Protein 1ZJA (pdb70)

Solvent-accessible surface area: 41836 Å² total; per-residue (Å²): 117,145,74,58,53,68,35,44,57,5,5,1,0,2,0,4,2,23,0,1,35,4,52,111,30,71,0,27,0,10,0,104,0,1,19,121,50,0,99,27,0,95,42,0,30,2,49,0,0,5,0,3,1,0,4,20,19,63,25,37,9,10,0,11,0,0,27,55,9,100,90,14,0,90,66,5,23,80,48,124,9,0,61,90,0,30,48,33,2,170,157,58,55,8,88,4,0,0,0,3,0,0,0,3,0,0,28,82,14,113,31,4,100,34,0,91,44,6,84,58,33,117,72,13,85,12,1,3,13,93,95,32,56,100,77,124,64,21,11,61,8,28,5,8,10,1,24,36,0,7,62,114,4,118,47,8,35,24,26,16,1,1,2,22,3,104,77,0,0,0,0,10,1,69,25,80,157,0,32,79,59,0,0,37,8,0,74,58,1,8,105,64,47,8,26,0,1,7,0,12,3,0,0,0,1,2,6,46,92,74,11,77,88,14,71,117,57,80,64,137,64,30,12,71,15,5,4,83,10,88,43,8,35,176,12,2,72,40,2,32,101,63,0,13,82,121,70,135,14,1,3,0,0,17,3,26,21,13,38,26,113,40,1,40,67,1,1,22,69,156,76,122,4,4,37,0,1,11,17,30,52,14,2,45,36,19,26,19,130,36,33,4,56,60,65,129,106,71,13,17,52,3,1,69,22,8,49,130,19,22,73,38,3,47,92,110,6,9,7,10,18,21,6,5,18,2,15,0,5,2,8,5,27,34,15,19,27,54,120,122,117,57,22,69,18,0,4,33,0,4,0,0,0,7,1,1,5,44,1,0,1,4,4,3,0,0,13,0,0,1,2,12,29,22,58,16,150,66,27,156,22,14,53,3,36,18,6,126,2,8,72,57,42,54,26,124,81,65,147,15,79,45,66,88,0,38,89,34,1,19,94,4,4,21,0,0,0,3,1,0,0,0,16,47,98,54,77,47,0,18,0,7,136,28,174,12,45,14,100,13,6,83,34,48,73,109,4,5,2,57,96,1,87,66,36,119,169,2,0,14,22,17,10,117,70,2,7,47,20,7,150,127,11,84,2,1,5,40,2,67,22,123,11,34,55,49,85,46,40,46,3,0,1,0,9,0,34,48,133,84,79,36,21,0,0,0,0,0,28,70,35,84,90,62,75,16,104,7,30,156,63,30,65,1,34,46,44,53,20,35,4,47,34,115,76,59,31,76,83,28,23,51,51,9,127,5,76,22,12,4,0,0,1,0,65,12,143,119,144,74,57,57,64,34,45,54,5,5,1,0,1,0,4,2,25,0,1,34,6,49,109,28,69,0,26,0,10,0,102,0,1,24,116,50,0,100,26,0,97,40,0,30,2,49,0,0,3,0,2,1,0,4,17,18,63,25,39,10,10,0,11,0,0,27,58,7,102,91,12,0,177,64,4,24,77,47,123,8,0,62,86,0,28,49,34,2,163,161,62,56,9,91,2,1,0,0,4,1,0,0,2,0,0,15,81,15,111,33,0,91,42,0,67,64,40,92,98,34,121,72,16,84,12,1,3,14,91,100,32,56,112,71,129,60,23,13,55,8,31,5,8,12,1,24,36,0,7,60,70,4,41,46,4,13,31,24,8,1,1,3,23,2,104,78,0,0,0,0,9,1,68,25,82,54,0,28,76,56,0,0,36,7,0,74,59,0,7,102,65,44,6,23,0,0,4,0,13,3,0,0,0,1,2,5,45,94,74,11,76,88,15,71,120,65,79,71,148,56,31,12,70,14,5,4,84,10,87,44,7,34,174,12,2,71,42,2,32,104,68,0,13,85,117,70,133,13,1,3,0,0,15,4,26,21,14,34,26,109,39,2,40,69,2,2,21,67,156,78,118,6,4,43,0,1,9,16,28,51,14,2,42,38,15,26,19,120,38,33,4,56,64,61,123,106,70,12,17,51,3,1,68,22,8,51,133,20,25,74,37,3,43,90,108,5,7,8,10,19,19,6,4,13,1,14,0,4,3,8,4,25,37,15,19,27,54,121,123,118,55,24,66,18,0,4,34,0,4,0,0,0,7,0,1,5,48,1,0,0,5,4,3,0,0,13,0,0,1,2,10,30,23,62,15,150,66,29,153,25,13,55,2,33,12,7,129,3,6,71,59,41,54,27,124,78,66,148,14,78,44,132,88,0,35,83,36,0,21,98,5,1,22,0,0,0,4,0,0,0,1,15,47,97,57,76,44,0,17,0,7,137,25,176,16,44,14,96,14,5,85,40,48,72,119,3,6,2,62,95,1,86,65,35,116,165,1,0,13,10,16,12,104,63,1,6,64,20,7,150,127,11,86,3,0,6,36,2,66,24,128,12,29,55,50,83,46,41,46,3,0,1,0,11,0,36,48,136,77,76,37,18,0,0,0,0,0,28,70,35,98,90,74,85,16,106,7,34,113,64,31,67,1,38,45,46,54,28,36,5,48,34,116,72,61,31,75,84,30,22,50,48,6,134,6,76,20,11,3,0,0,1,0,55,15,152

Secondary structure (DSSP, 8-state):
-----HHHH--EEEE-GGGT--SSSSSS--HHHHHHTHHHHHHHT--EEEE---EE---TTTTSS-SEEEEE-TTT--HHHHHHHHHHHHHTT-EEEEEE--SB--TTSHHHHHHTT-TT-TTGGGB-EE--BTTB-SS-PBPTTSSBSEEEETTTTEEEE-SS-TTSPBB-TT-HHHHHHHHHHHHHHHTTT--EEEETTGGGSSPPTT-PPPPHHHHHTHHHHTT--TTHHHHHHHHHHHTGGGS--EEEEE--S--GGGHHHHH-GGG-S-SEEE--TTTTTTB-TTSS-B----HHHHHHHHHHHHHHHTTT--BEE-S--TTS--HHHHHS--STTTHHHHHHHHHHHHHTSSSEEEEETTGGGT-------SGGG---HHHHHHIIIIITTTSS-HHHHHHHHHHH-GGGG-SPP--SSSGGGGS-SS--SSPPPGGGGTS-HHHHHT-TTSHHHHHHHHHHHHHH-THHHHSEEEES-TT-SSEEEEEEEETTEEEEEEEE-SSS-EEEEPPTT--EEEEEEEES-SSPPPTT-SEEEE-TT-EEEEEE-/-----HHHH--EEEE-GGGT--SSSSSS--HHHHHHTHHHHHHHT--EEEE---EE---TTTTSS-SEEEEE-GGG--HHHHHHHHHHHHHTT-EEEEEE--SB--TTSHHHHHHHT-SSSTTGGGB-EE--BTTB-SS-PBPTTSSBSEEEETTTTEEEE-SS-TT-PBB-TT-HHHHHHHHHHHHHHHTTT--EEEETTGGGSSPPTT-PPPPHHHHHTHHHHTT--TTHHHHHHHHHHHTGGGS--EEEEE--S--GGGHHHHH-GGG-S-SEEE-STTTTTTB-TTSS-B----HHHHHHHHHHHHHHHTTT--BEE-S--TTS--HHHHHS--STTTHHHHHHHHHHHHTTSSSEEEEETTGGGT-------SGGG---HHHHHHIIIIITTTSS-HHHHHHHHHHH-GGGGTSPP--SSSGGGGS-SS--SSPPPGGGGTS-HHHHHT-TTSHHHHHHHHHHHHHT-THHHHSEEEES-TT-SSEEEEEEEETTEEEEEEEE-SSS-EEEEPPTT--EEEEEEEES-SSPPPTT-SEEEE-TT-EEEEEE-

Organism: NCBI:txid265293

Structure (mmCIF, N/CA/C/O backbone):
data_1ZJA
#
_entry.id   1ZJA
#
_cell.length_a   63.670
_cell.length_b   71.960
_cell.length_c   82.240
_cell.angle_alpha   67.36
_cell.angle_beta   73.13
_cell.angle_gamma   70.82
#
_symmetry.space_group_name_H-M   'P 1'
#
loop_
_entity.id
_entity.type
_entity.pdbx_description
1 polymer 'Trehalulose synthase'
2 non-polymer 'CALCIUM ION'
3 non-polymer 2-AMINO-2-HYDROXYMETHYL-PROPANE-1,3-DIOL
4 water water
#
loop_
_atom_site.group_PDB
_atom_site.id
_atom_site.type_symbol
_atom_site.label_atom_id
_atom_site.label_alt_id
_atom_site.label_comp_id
_atom_site.label_asym_id
_atom_site.label_entity_id
_atom_site.label_seq_id
_atom_site.pdbx_PDB_ins_code
_atom_site.Cartn_x
_atom_site.Cartn_y
_atom_site.Cartn_z
_atom_site.occupancy
_atom_site.B_iso_or_equiv
_atom_site.auth_seq_id
_atom_site.auth_comp_id
_atom_site.auth_asym_id
_atom_site.auth_atom_id
_atom_site.pdbx_PDB_model_num
ATOM 1 N N . LYS A 1 1 ? -13.221 -29.106 8.467 1.00 28.43 1 LYS A N 1
ATOM 2 C CA . LYS A 1 1 ? -11.923 -29.009 9.192 1.00 29.08 1 LYS A CA 1
ATOM 3 C C . LYS A 1 1 ? -11.721 -27.686 9.925 1.00 28.22 1 LYS A C 1
ATOM 4 O O . LYS A 1 1 ? -12.680 -26.947 10.210 1.00 27.68 1 LYS A O 1
ATOM 5 N N . PRO A 1 2 ? -10.476 -27.390 10.312 1.00 26.31 2 PRO A N 1
ATOM 6 C CA . PRO A 1 2 ? -10.217 -26.124 10.998 1.00 25.49 2 PRO A CA 1
ATOM 7 C C . PRO A 1 2 ? -10.607 -25.103 9.928 1.00 25.60 2 PRO A C 1
ATOM 8 O O . PRO A 1 2 ? -10.551 -25.421 8.737 1.00 25.02 2 PRO A O 1
ATOM 12 N N . GLY A 1 3 ? -11.025 -23.911 10.331 1.00 23.19 3 GLY A N 1
ATOM 13 C CA . GLY A 1 3 ? -11.389 -22.903 9.350 1.00 23.31 3 GLY A CA 1
ATOM 14 C C . GLY A 1 3 ? -10.244 -21.919 9.165 1.00 22.08 3 GLY A C 1
ATOM 15 O O . GLY A 1 3 ? -9.242 -21.984 9.864 1.00 23.95 3 GLY A O 1
ATOM 16 N N . ALA A 1 4 ? -10.370 -21.007 8.217 1.00 20.88 4 ALA A N 1
ATOM 17 C CA . ALA A 1 4 ? -9.302 -20.029 8.034 1.00 20.80 4 ALA A CA 1
ATOM 18 C C . ALA A 1 4 ? -9.602 -18.776 8.855 1.00 18.61 4 ALA A C 1
ATOM 19 O O . ALA A 1 4 ? -10.768 -18.502 9.188 1.00 18.67 4 ALA A O 1
ATOM 21 N N . PRO A 1 5 ? -8.552 -18.017 9.225 1.00 17.91 5 PRO A N 1
ATOM 22 C CA . PRO A 1 5 ? -8.714 -16.782 10.000 1.00 19.21 5 PRO A CA 1
ATOM 23 C C . PRO A 1 5 ? -9.637 -15.848 9.226 1.00 16.93 5 PRO A C 1
ATOM 24 O O . PRO A 1 5 ? -9.674 -15.898 7.985 1.00 17.37 5 PRO A O 1
ATOM 28 N N . TRP A 1 6 ? -10.365 -14.999 9.947 1.00 16.80 6 TRP A N 1
ATOM 29 C CA . TRP A 1 6 ? -11.267 -14.053 9.316 1.00 14.71 6 TRP A CA 1
ATOM 30 C C . TRP A 1 6 ? -10.491 -13.226 8.296 1.00 14.62 6 TRP A C 1
ATOM 31 O O . TRP A 1 6 ? -11.039 -12.832 7.263 1.00 17.02 6 TRP A O 1
ATOM 42 N N . TRP A 1 7 ? -9.215 -12.971 8.571 1.00 13.30 7 TRP A N 1
ATOM 43 C CA . TRP A 1 7 ? -8.455 -12.141 7.650 1.00 11.94 7 TRP A CA 1
ATOM 44 C C . TRP A 1 7 ? -8.096 -12.762 6.315 1.00 14.16 7 TRP A C 1
ATOM 45 O O . TRP A 1 7 ? -7.846 -12.023 5.365 1.00 16.47 7 TRP A O 1
ATOM 56 N N . LYS A 1 8 ? -8.071 -14.085 6.202 1.00 13.89 8 LYS A N 1
ATOM 57 C CA . LYS A 1 8 ? -7.750 -14.681 4.903 1.00 13.12 8 LYS A CA 1
ATOM 58 C C . LYS A 1 8 ? -8.955 -14.604 3.951 1.00 13.03 8 LYS A C 1
ATOM 59 O O . LYS A 1 8 ? -8.804 -14.652 2.718 1.00 15.29 8 LYS A O 1
ATOM 65 N N A SER A 1 9 ? -10.149 -14.439 4.501 0.50 13.33 9 SER A N 1
ATOM 66 N N B SER A 1 9 ? -10.146 -14.448 4.519 0.50 14.99 9 SER A N 1
ATOM 67 C CA A SER A 1 9 ? -11.322 -14.374 3.641 0.50 12.06 9 SER A CA 1
ATOM 68 C CA B SER A 1 9 ? -11.369 -14.382 3.720 0.50 15.08 9 SER A CA 1
ATOM 69 C C A SER A 1 9 ? -11.952 -12.992 3.569 0.50 13.96 9 SER A C 1
ATOM 70 C C B SER A 1 9 ? -11.984 -13.000 3.619 0.50 15.84 9 SER A C 1
ATOM 71 O O A SER A 1 9 ? -12.971 -12.813 2.904 0.50 12.23 9 SER A O 1
ATOM 72 O O B SER A 1 9 ? -13.016 -12.823 2.973 0.50 14.48 9 SER A O 1
ATOM 77 N N . ALA A 1 10 ? -11.348 -12.022 4.257 1.00 13.01 10 ALA A N 1
ATOM 78 C CA . ALA A 1 10 ? -11.856 -10.647 4.286 1.00 11.92 10 ALA A CA 1
ATOM 79 C C . ALA A 1 10 ? -11.492 -9.818 3.045 1.00 10.43 10 ALA A C 1
ATOM 80 O O . ALA A 1 10 ? -10.517 -10.128 2.381 1.00 11.23 10 ALA A O 1
ATOM 82 N N . VAL A 1 11 ? -12.329 -8.816 2.753 1.00 10.31 11 VAL A N 1
ATOM 83 C CA . VAL A 1 11 ? -12.091 -7.836 1.692 1.00 11.68 11 VAL A CA 1
ATOM 84 C C . VAL A 1 11 ? -11.834 -6.533 2.464 1.00 9.39 11 VAL A C 1
ATOM 85 O O . VAL A 1 11 ? -12.696 -6.039 3.198 1.00 9.53 11 VAL A O 1
ATOM 89 N N . PHE A 1 12 ? -10.620 -5.997 2.320 1.00 8.19 12 PHE A N 1
ATOM 90 C CA . PHE A 1 12 ? -10.221 -4.764 3.002 1.00 6.55 12 PHE A CA 1
ATOM 91 C C . PHE A 1 12 ? -10.352 -3.570 2.037 1.00 7.94 12 PHE A C 1
ATOM 92 O O . PHE A 1 12 ? -10.263 -3.723 0.824 1.00 8.94 12 PHE A O 1
ATOM 100 N N . TYR A 1 13 ? -10.574 -2.399 2.610 1.00 6.94 13 TYR A N 1
ATOM 101 C CA . TYR A 1 13 ? -10.650 -1.154 1.857 1.00 5.75 13 TYR A CA 1
ATOM 102 C C . TYR A 1 13 ? -9.645 -0.253 2.530 1.00 4.80 13 TYR A C 1
ATOM 103 O O . TYR A 1 13 ? -9.625 -0.175 3.742 1.00 7.28 13 TYR A O 1
ATOM 112 N N . GLN A 1 14 ? -8.785 0.409 1.747 1.00 4.61 14 GLN A N 1
ATOM 113 C CA . GLN A 1 14 ? -7.795 1.328 2.291 1.00 4.97 14 GLN A CA 1
ATOM 114 C C . GLN A 1 14 ? -8.298 2.777 2.188 1.00 6.71 14 GLN A C 1
ATOM 115 O O . GLN A 1 14 ? -8.602 3.270 1.101 1.00 6.89 14 GLN A O 1
ATOM 121 N N . VAL A 1 15 ? -8.373 3.441 3.330 1.00 5.26 15 VAL A N 1
ATOM 122 C CA . VAL A 1 15 ? -8.779 4.844 3.412 1.00 5.59 15 VAL A CA 1
ATOM 123 C C . VAL A 1 15 ? -7.539 5.671 3.752 1.00 5.73 15 VAL A C 1
ATOM 124 O O . VAL A 1 15 ? -6.799 5.375 4.716 1.00 5.91 15 VAL A O 1
ATOM 128 N N . TYR A 1 16 ? -7.290 6.690 2.922 1.00 6.63 16 TYR A N 1
ATOM 129 C CA . TYR A 1 16 ? -6.215 7.645 3.103 1.00 4.69 16 TYR A CA 1
ATOM 130 C C . TYR A 1 16 ? -7.079 8.787 3.673 1.00 5.89 16 TYR A C 1
ATOM 131 O O . TYR A 1 16 ? -7.651 9.590 2.901 1.00 6.79 16 TYR A O 1
ATOM 140 N N . PRO A 1 17 ? -7.160 8.911 5.009 1.00 6.76 17 PRO A N 1
ATOM 141 C CA . PRO A 1 17 ? -8.016 9.950 5.606 1.00 7.45 17 PRO A CA 1
ATOM 142 C C . PRO A 1 17 ? -7.943 11.355 5.077 1.00 8.63 17 PRO A C 1
ATOM 143 O O . PRO A 1 17 ? -8.964 12.030 4.918 1.00 8.73 17 PRO A O 1
ATOM 147 N N . ARG A 1 18 ? -6.728 11.795 4.812 1.00 6.39 18 ARG A N 1
ATOM 148 C CA . ARG A 1 18 ? -6.457 13.134 4.298 1.00 8.34 18 ARG A CA 1
ATOM 149 C C . ARG A 1 18 ? -7.270 13.470 3.037 1.00 9.21 18 ARG A C 1
ATOM 150 O O . ARG A 1 18 ? -7.607 14.640 2.813 1.00 7.65 18 ARG A O 1
ATOM 158 N N . SER A 1 19 ? -7.613 12.450 2.236 1.00 6.79 19 SER A N 1
ATOM 159 C CA . SER A 1 19 ? -8.324 12.706 0.978 1.00 7.67 19 SER A CA 1
ATOM 160 C C . SER A 1 19 ? -9.629 11.950 0.843 1.00 6.97 19 SER A C 1
ATOM 161 O O . SER A 1 19 ? -10.118 11.756 -0.267 1.00 7.62 19 SER A O 1
ATOM 164 N N . PHE A 1 20 ? -10.194 11.492 1.953 1.00 7.12 20 PHE A N 1
ATOM 165 C CA . PHE A 1 20 ? -11.440 10.744 1.844 1.00 6.64 20 PHE A CA 1
ATOM 166 C C . PHE A 1 20 ? -12.679 11.662 2.013 1.00 5.82 20 PHE A C 1
ATOM 167 O O . PHE A 1 20 ? -13.451 11.830 1.074 1.00 7.61 20 PHE A O 1
ATOM 175 N N . LYS A 1 21 ? -12.914 12.212 3.203 1.00 8.56 21 LYS A N 1
ATOM 176 C CA . LYS A 1 21 ? -14.062 13.120 3.358 1.00 9.14 21 LYS A CA 1
ATOM 177 C C . LYS A 1 21 ? -13.792 14.206 4.398 1.00 10.00 21 LYS A C 1
ATOM 178 O O . LYS A 1 21 ? -13.464 13.897 5.547 1.00 11.03 21 LYS A O 1
ATOM 184 N N . ASP A 1 22 ? -13.912 15.472 3.991 1.00 10.69 22 ASP A N 1
ATOM 185 C CA . ASP A 1 22 ? -13.711 16.623 4.877 1.00 11.22 22 ASP A CA 1
ATOM 186 C C . ASP A 1 22 ? -15.086 17.012 5.458 1.00 10.41 22 ASP A C 1
ATOM 187 O O . ASP A 1 22 ? -16.083 16.978 4.745 1.00 13.11 22 ASP A O 1
ATOM 192 N N . THR A 1 23 ? -15.139 17.354 6.743 1.00 9.42 23 THR A N 1
ATOM 193 C CA . THR A 1 23 ? -16.420 17.738 7.355 1.00 10.13 23 THR A CA 1
ATOM 194 C C . THR A 1 23 ? -16.407 19.111 7.990 1.00 11.33 23 THR A C 1
ATOM 195 O O . THR A 1 23 ? -17.408 19.529 8.572 1.00 14.22 23 THR A O 1
ATOM 199 N N . ASN A 1 24 ? -15.291 19.819 7.916 1.00 12.17 24 ASN A N 1
ATOM 200 C CA . ASN A 1 24 ? -15.252 21.130 8.513 1.00 15.87 24 ASN A CA 1
ATOM 201 C C . ASN A 1 24 ? -14.702 22.233 7.614 1.00 15.09 24 ASN A C 1
ATOM 202 O O . ASN A 1 24 ? -14.328 23.285 8.106 1.00 15.34 24 ASN A O 1
ATOM 207 N N . GLY A 1 25 ? -14.631 21.977 6.305 1.00 15.82 25 GLY A N 1
ATOM 208 C CA . GLY A 1 25 ? -14.165 22.985 5.358 1.00 14.62 25 GLY A CA 1
ATOM 209 C C . GLY A 1 25 ? -12.712 23.432 5.297 1.00 13.95 25 GLY A C 1
ATOM 210 O O . GLY A 1 25 ? -12.401 24.467 4.678 1.00 14.76 25 GLY A O 1
ATOM 211 N N . ASP A 1 26 ? -11.807 22.678 5.909 1.00 11.73 26 ASP A N 1
ATOM 212 C CA . ASP A 1 26 ? -10.430 23.096 5.874 1.00 11.01 26 ASP A CA 1
ATOM 213 C C . ASP A 1 26 ? -9.700 22.451 4.706 1.00 11.82 26 ASP A C 1
ATOM 214 O O . ASP A 1 26 ? -8.514 22.683 4.528 1.00 11.72 26 ASP A O 1
ATOM 219 N N . GLY A 1 27 ? -10.451 21.692 3.899 1.00 10.27 27 GLY A N 1
ATOM 220 C CA . GLY A 1 27 ? -9.906 21.033 2.724 1.00 8.89 27 GLY A CA 1
ATOM 221 C C . GLY A 1 27 ? -9.134 19.745 2.990 1.00 12.55 27 GLY A C 1
ATOM 222 O O . GLY A 1 27 ? -8.517 19.196 2.079 1.00 9.85 27 GLY A O 1
ATOM 223 N N . ILE A 1 28 ? -9.171 19.266 4.238 1.00 10.37 28 ILE A N 1
ATOM 224 C CA . ILE A 1 28 ? -8.471 18.028 4.591 1.00 9.84 28 ILE A CA 1
ATOM 225 C C . ILE A 1 28 ? -9.501 17.078 5.178 1.00 10.69 28 ILE A C 1
ATOM 226 O O . ILE A 1 28 ? -10.352 17.483 5.977 1.00 12.16 28 ILE A O 1
ATOM 231 N N . GLY A 1 29 ? -9.444 15.819 4.755 1.00 9.60 29 GLY A N 1
ATOM 232 C CA . GLY A 1 29 ? -10.392 14.841 5.263 1.00 6.72 29 GLY A CA 1
ATOM 233 C C . GLY A 1 29 ? -10.121 14.537 6.714 1.00 8.14 29 GLY A C 1
ATOM 234 O O . GLY A 1 29 ? -9.021 14.735 7.214 1.00 8.19 29 GLY A O 1
ATOM 235 N N . ASP A 1 30 ? -11.126 13.984 7.381 1.00 8.26 30 ASP A N 1
ATOM 236 C CA . ASP A 1 30 ? -10.998 13.787 8.814 1.00 6.22 30 ASP A CA 1
ATOM 237 C C . ASP A 1 30 ? -11.773 12.583 9.296 1.00 8.26 30 ASP A C 1
ATOM 238 O O . ASP A 1 30 ? -12.476 11.946 8.532 1.00 5.89 30 ASP A O 1
ATOM 243 N N . PHE A 1 31 ? -11.660 12.294 10.587 1.00 8.60 31 PHE A N 1
ATOM 244 C CA . PHE A 1 31 ? -12.328 11.129 11.152 1.00 6.33 31 PHE A CA 1
ATOM 245 C C . PHE A 1 31 ? -13.835 11.226 11.089 1.00 7.52 31 PHE A C 1
ATOM 246 O O . PHE A 1 31 ? -14.499 10.224 10.865 1.00 8.48 31 PHE A O 1
ATOM 254 N N . LYS A 1 32 ? -14.372 12.418 11.335 1.00 9.38 32 LYS A N 1
ATOM 255 C CA . LYS A 1 32 ? -15.827 12.559 11.251 1.00 11.44 32 LYS A CA 1
ATOM 256 C C . LYS A 1 32 ? -16.286 12.242 9.816 1.00 11.13 32 LYS A C 1
ATOM 257 O O . LYS A 1 32 ? -17.336 11.624 9.609 1.00 9.09 32 LYS A O 1
ATOM 263 N N . GLY A 1 33 ? -15.494 12.666 8.823 1.00 9.55 33 GLY A N 1
ATOM 264 C CA . GLY A 1 33 ? -15.860 12.366 7.443 1.00 8.98 33 GLY A CA 1
ATOM 265 C C . GLY A 1 33 ? -15.913 10.866 7.203 1.00 7.61 33 GLY A C 1
ATOM 266 O O . GLY A 1 33 ? -16.854 10.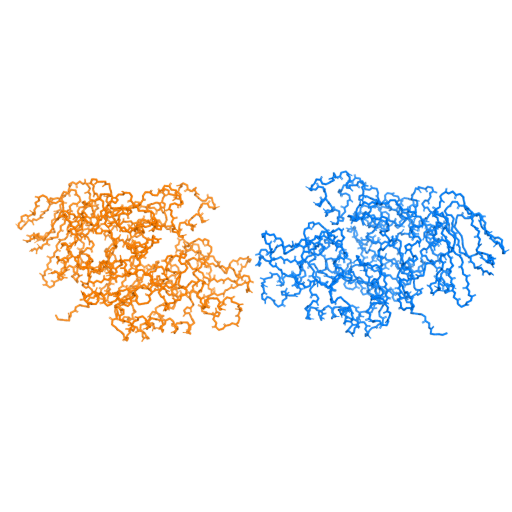350 6.599 1.00 8.49 33 GLY A O 1
ATOM 267 N N . LEU A 1 34 ? -14.897 10.151 7.697 1.00 5.86 34 LEU A N 1
ATOM 268 C CA . LEU A 1 34 ? -14.877 8.719 7.520 1.00 7.17 34 LEU A CA 1
ATOM 269 C C . LEU A 1 34 ? -16.027 8.048 8.256 1.00 7.31 34 LEU A C 1
ATOM 270 O O . LEU A 1 34 ? -16.687 7.141 7.732 1.00 8.34 34 LEU A O 1
ATOM 275 N N . THR A 1 35 ? -16.279 8.509 9.473 1.00 7.77 35 THR A N 1
ATOM 276 C CA . THR A 1 35 ? -17.340 7.885 10.240 1.00 8.05 35 THR A CA 1
ATOM 277 C C . THR A 1 35 ? -18.694 8.054 9.541 1.00 9.13 35 THR A C 1
ATOM 278 O O . THR A 1 35 ? -19.530 7.120 9.520 1.00 8.74 35 THR A O 1
ATOM 282 N N . GLU A 1 36 ? -18.904 9.230 8.949 1.00 10.67 36 GLU A N 1
ATOM 283 C CA . GLU A 1 36 ? -20.181 9.506 8.252 1.00 12.04 36 GLU A CA 1
ATOM 284 C C . GLU A 1 36 ? -20.373 8.687 6.978 1.00 10.99 36 GLU A C 1
ATOM 285 O O . GLU A 1 36 ? -21.488 8.593 6.445 1.00 12.49 36 GLU A O 1
ATOM 291 N N . LYS A 1 37 ? -19.279 8.086 6.501 1.00 9.46 37 LYS A N 1
ATOM 292 C CA . LYS A 1 37 ? -19.303 7.283 5.301 1.00 8.73 37 LYS A CA 1
ATOM 293 C C . LYS A 1 37 ? -19.171 5.778 5.555 1.00 9.23 37 LYS A C 1
ATOM 294 O O . LYS A 1 37 ? -18.942 5.018 4.612 1.00 9.48 37 LYS A O 1
ATOM 300 N N . LEU A 1 38 ? -19.352 5.326 6.801 1.00 7.55 38 LEU A N 1
ATOM 301 C CA . LEU A 1 38 ? -19.238 3.910 7.043 1.00 8.93 38 LEU A CA 1
ATOM 302 C C . LEU A 1 38 ? -20.414 3.145 6.412 1.00 9.64 38 LEU A C 1
ATOM 303 O O . LEU A 1 38 ? -20.277 1.988 6.024 1.00 10.15 38 LEU A O 1
ATOM 308 N N . ASP A 1 39 ? -21.579 3.778 6.302 1.00 9.16 39 ASP A N 1
ATOM 309 C CA . ASP A 1 39 ? -22.703 3.083 5.684 1.00 9.16 39 ASP A CA 1
ATOM 310 C C . ASP A 1 39 ? -22.376 2.844 4.215 1.00 7.50 39 ASP A C 1
ATOM 311 O O . ASP A 1 39 ? -22.744 1.824 3.668 1.00 8.85 39 ASP A O 1
ATOM 316 N N . TYR A 1 40 ? -21.689 3.795 3.573 1.00 8.73 40 TYR A N 1
ATOM 317 C CA . TYR A 1 40 ? -21.286 3.634 2.169 1.00 6.43 40 TYR A CA 1
ATOM 318 C C . TYR A 1 40 ? -20.337 2.424 2.003 1.00 5.26 40 TYR A C 1
ATOM 319 O O . TYR A 1 40 ? -20.508 1.623 1.105 1.00 8.17 40 TYR A O 1
ATOM 328 N N . LEU A 1 41 ? -19.329 2.314 2.863 1.00 6.72 41 LEU A N 1
ATOM 329 C CA . LEU A 1 41 ? -18.392 1.184 2.787 1.00 8.27 41 LEU A CA 1
ATOM 330 C C . LEU A 1 41 ? -19.067 -0.164 3.111 1.00 7.74 41 LEU A C 1
ATOM 331 O O . LEU A 1 41 ? -18.834 -1.174 2.445 1.00 7.97 41 LEU A O 1
ATOM 336 N N A LYS A 1 42 ? -19.917 -0.171 4.136 0.50 9.22 42 LYS A N 1
ATOM 337 N N B LYS A 1 42 ? -19.915 -0.175 4.136 0.50 9.33 42 LYS A N 1
ATOM 338 C CA A LYS A 1 42 ? -20.623 -1.393 4.491 0.50 10.80 42 LYS A CA 1
ATOM 339 C CA B LYS A 1 42 ? -20.607 -1.405 4.475 0.50 10.92 42 LYS A CA 1
ATOM 340 C C A LYS A 1 42 ? -21.533 -1.824 3.325 0.50 9.23 42 LYS A C 1
ATOM 341 C C B LYS A 1 42 ? -21.526 -1.827 3.313 0.50 9.34 42 LYS A C 1
ATOM 342 O O A LYS A 1 42 ? -21.601 -2.997 2.995 0.50 10.20 42 LYS A O 1
ATOM 343 O O B LYS A 1 42 ? -21.598 -2.998 2.978 0.50 10.35 42 LYS A O 1
ATOM 354 N N . GLY A 1 43 ? -22.221 -0.862 2.707 1.00 10.95 43 GLY A N 1
ATOM 355 C CA . GLY A 1 43 ? -23.104 -1.161 1.591 1.00 10.86 43 GLY A CA 1
ATOM 356 C C . GLY A 1 43 ? -22.343 -1.724 0.384 1.00 10.72 43 GLY A C 1
ATOM 357 O O . GLY A 1 43 ? -22.872 -2.503 -0.386 1.00 11.22 43 GLY A O 1
ATOM 358 N N . LEU A 1 44 ? -21.090 -1.293 0.218 1.00 9.80 44 LEU A N 1
ATOM 359 C CA . LEU A 1 44 ? -20.228 -1.796 -0.864 1.00 10.66 44 LEU A CA 1
ATOM 360 C C . LEU A 1 44 ? -19.818 -3.244 -0.550 1.00 10.74 44 LEU A C 1
ATOM 361 O O . LEU A 1 44 ? -19.482 -4.029 -1.445 1.00 11.88 44 LEU A O 1
ATOM 366 N N . GLY A 1 45 ? -19.846 -3.591 0.734 1.00 11.32 45 GLY A N 1
ATOM 367 C CA . GLY A 1 45 ? -19.482 -4.937 1.143 1.00 12.44 45 GLY A CA 1
ATOM 368 C C . GLY A 1 45 ? -18.164 -5.087 1.891 1.00 11.55 45 GLY A C 1
ATOM 369 O O . GLY A 1 45 ? -17.702 -6.207 2.101 1.00 10.38 45 GLY A O 1
ATOM 370 N N . ILE A 1 46 ? -17.578 -3.971 2.312 1.00 10.68 46 ILE A N 1
ATOM 371 C CA . ILE A 1 46 ? -16.284 -3.974 3.000 1.00 10.79 46 ILE A CA 1
ATOM 372 C C . ILE A 1 46 ? -16.327 -4.539 4.423 1.00 10.95 46 ILE A C 1
ATOM 373 O O . ILE A 1 46 ? -17.167 -4.147 5.214 1.00 12.07 46 ILE A O 1
ATOM 378 N N . ASP A 1 47 ? -15.389 -5.432 4.729 1.00 12.28 47 ASP A N 1
ATOM 379 C CA . ASP A 1 47 ? -15.305 -6.082 6.047 1.00 11.04 47 ASP A CA 1
ATOM 380 C C . ASP A 1 47 ? -14.402 -5.358 7.011 1.00 9.52 47 ASP A C 1
ATOM 381 O O . ASP A 1 47 ? -14.613 -5.367 8.216 1.00 9.02 47 ASP A O 1
ATOM 386 N N . ALA A 1 48 ? -13.362 -4.752 6.459 1.00 8.16 48 ALA A N 1
ATOM 387 C CA . ALA A 1 48 ? -12.376 -4.114 7.274 1.00 6.98 48 ALA A CA 1
ATOM 388 C C . ALA A 1 48 ? -11.735 -3.004 6.501 1.00 7.30 48 ALA A C 1
ATOM 389 O O . ALA A 1 48 ? -11.581 -3.109 5.296 1.00 8.91 48 ALA A O 1
ATOM 391 N N . ILE A 1 49 ? -11.338 -1.969 7.216 1.00 7.91 49 ILE A N 1
ATOM 392 C CA . ILE A 1 49 ? -10.671 -0.824 6.616 1.00 7.99 49 ILE A CA 1
ATOM 393 C C . ILE A 1 49 ? -9.272 -0.670 7.178 1.00 10.57 49 ILE A C 1
ATOM 394 O O . ILE A 1 49 ? -9.060 -0.897 8.372 1.00 10.52 49 ILE A O 1
ATOM 399 N N . TRP A 1 50 ? -8.304 -0.298 6.325 1.00 7.24 50 TRP A N 1
ATOM 400 C CA . TRP A 1 50 ? -6.961 0.005 6.797 1.00 6.10 50 TRP A CA 1
ATOM 401 C C . TRP A 1 50 ? -6.848 1.517 6.566 1.00 6.64 50 TRP A C 1
ATOM 402 O O . TRP A 1 50 ? -7.096 1.994 5.450 1.00 6.81 50 TRP A O 1
ATOM 413 N N . ILE A 1 51 ? -6.600 2.273 7.639 1.00 5.15 51 ILE A N 1
ATOM 414 C CA . ILE A 1 51 ? -6.406 3.723 7.471 1.00 6.18 51 ILE A CA 1
ATOM 415 C C . ILE A 1 51 ? -4.920 4.057 7.531 1.00 5.54 51 ILE A C 1
ATOM 416 O O . ILE A 1 51 ? -4.127 3.444 8.252 1.00 5.75 51 ILE A O 1
ATOM 421 N N . ASN A 1 52 ? -4.525 5.054 6.750 1.00 7.02 52 ASN A N 1
ATOM 422 C CA . ASN A 1 52 ? -3.150 5.491 6.770 1.00 7.18 52 ASN A CA 1
ATOM 423 C C . ASN A 1 52 ? -2.910 6.194 8.128 1.00 6.94 52 ASN A C 1
ATOM 424 O O . ASN A 1 52 ? -3.880 6.445 8.884 1.00 7.44 52 ASN A O 1
ATOM 429 N N . PRO A 1 53 ? -1.651 6.529 8.463 1.00 7.18 53 PRO A N 1
ATOM 430 C CA . PRO A 1 53 ? -1.357 7.151 9.762 1.00 6.73 53 PRO A CA 1
ATOM 431 C C . PRO A 1 53 ? -2.326 8.221 10.220 1.00 6.60 53 PRO A C 1
ATOM 432 O O . PRO A 1 53 ? -2.611 9.159 9.489 1.00 6.36 53 PRO A O 1
ATOM 436 N N . HIS A 1 54 ? -2.727 8.093 11.471 1.00 8.16 54 HIS A N 1
ATOM 437 C CA . HIS A 1 54 ? -3.693 9.001 12.065 1.00 7.16 54 HIS A CA 1
ATOM 438 C C . HIS A 1 54 ? -3.175 9.650 13.343 1.00 8.42 54 HIS A C 1
ATOM 439 O O . HIS A 1 54 ? -3.985 10.134 14.176 1.00 7.84 54 HIS A O 1
ATOM 446 N N . TYR A 1 55 ? -1.851 9.674 13.491 1.00 7.12 55 TYR A N 1
ATOM 447 C CA . TYR A 1 55 ? -1.202 10.200 14.693 1.00 7.71 55 TYR A CA 1
ATOM 448 C C . TYR A 1 55 ? -0.661 11.609 14.569 1.00 7.22 55 TYR A C 1
ATOM 449 O O . TYR A 1 55 ? -0.461 12.105 13.467 1.00 7.99 55 TYR A O 1
ATOM 458 N N . ALA A 1 56 ? -0.384 12.237 15.707 1.00 6.67 56 ALA A N 1
ATOM 459 C CA . ALA A 1 56 ? 0.160 13.581 15.724 1.00 6.18 56 ALA A CA 1
ATOM 460 C C . ALA A 1 56 ? 1.358 13.632 14.756 1.00 7.41 56 ALA A C 1
ATOM 461 O O . ALA A 1 56 ? 2.264 12.787 14.838 1.00 7.93 56 ALA A O 1
ATOM 463 N N . SER A 1 57 ? 1.381 14.635 13.886 1.00 7.21 57 SER A N 1
ATOM 464 C CA . SER A 1 57 ? 2.441 14.701 12.876 1.00 7.83 57 SER A CA 1
ATOM 465 C C . SER A 1 57 ? 2.612 16.062 12.209 1.00 7.93 57 SER A C 1
ATOM 466 O O . SER A 1 57 ? 1.637 16.744 12.000 1.00 8.29 57 SER A O 1
ATOM 469 N N . PRO A 1 58 ? 3.862 16.480 11.918 1.00 6.81 58 PRO A N 1
ATOM 470 C CA . PRO A 1 58 ? 4.064 17.767 11.227 1.00 9.20 58 PRO A CA 1
ATOM 471 C C . PRO A 1 58 ? 3.650 17.583 9.742 1.00 10.94 58 PRO A C 1
ATOM 472 O O . PRO A 1 58 ? 3.646 18.558 8.959 1.00 8.76 58 PRO A O 1
ATOM 476 N N . ASN A 1 59 ? 3.339 16.340 9.344 1.00 8.25 59 ASN A N 1
ATOM 477 C CA . ASN A 1 59 ? 2.934 16.021 7.968 1.00 9.78 59 ASN A CA 1
ATOM 478 C C . ASN A 1 59 ? 3.957 16.323 6.849 1.00 10.05 59 ASN A C 1
ATOM 479 O O . ASN A 1 59 ? 3.578 16.656 5.731 1.00 10.41 59 ASN A O 1
ATOM 484 N N . THR A 1 60 ? 5.245 16.211 7.141 1.00 9.20 60 THR A N 1
ATOM 485 C CA . THR A 1 60 ? 6.211 16.396 6.063 1.00 9.32 60 THR A CA 1
ATOM 486 C C . THR A 1 60 ? 6.061 15.1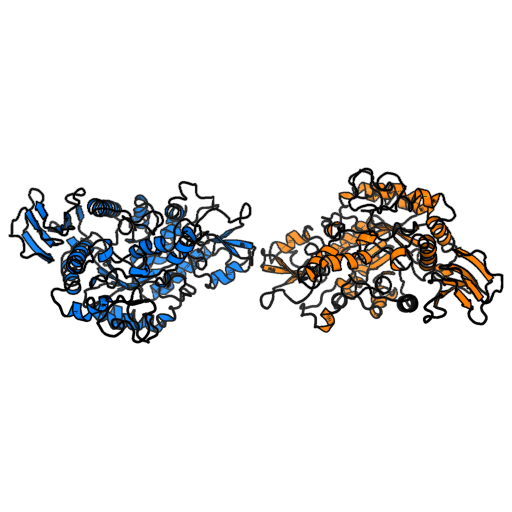98 5.146 1.00 9.33 60 THR A C 1
ATOM 487 O O . THR A 1 60 ? 6.418 15.265 3.980 1.00 10.39 60 THR A O 1
ATOM 491 N N . ASP A 1 61 ? 5.512 14.095 5.669 1.00 8.84 61 ASP A N 1
ATOM 492 C CA . ASP A 1 61 ? 5.248 12.915 4.823 1.00 7.74 61 ASP A CA 1
ATOM 493 C C . ASP A 1 61 ? 3.832 12.445 5.098 1.00 8.84 61 ASP A C 1
ATOM 494 O O . ASP A 1 61 ? 3.590 11.256 5.268 1.00 8.40 61 ASP A O 1
ATOM 499 N N . ASN A 1 62 ? 2.906 13.405 5.175 1.00 8.06 62 ASN A N 1
ATOM 500 C CA . ASN A 1 62 ? 1.495 13.143 5.356 1.00 7.55 62 ASN A CA 1
ATOM 501 C C . ASN A 1 62 ? 1.159 12.010 6.311 1.00 7.82 62 ASN A C 1
ATOM 502 O O . ASN A 1 62 ? 0.505 11.040 5.940 1.00 6.46 62 ASN A O 1
ATOM 507 N N . GLY A 1 63 ? 1.603 12.194 7.554 1.00 7.33 63 GLY A N 1
ATOM 508 C CA . GLY A 1 63 ? 1.346 11.209 8.604 1.00 6.39 63 GLY A CA 1
ATOM 509 C C . GLY A 1 63 ? 2.459 10.224 8.912 1.00 7.55 63 GLY A C 1
ATOM 510 O O . GLY A 1 63 ? 2.488 9.656 9.987 1.00 7.02 63 GLY A O 1
ATOM 511 N N . TYR A 1 64 ? 3.360 10.007 7.969 1.00 5.46 64 TYR A N 1
ATOM 512 C CA . TYR A 1 64 ? 4.453 9.065 8.165 1.00 6.44 64 TYR A CA 1
ATOM 513 C C . TYR A 1 64 ? 5.631 9.635 8.971 1.00 5.32 64 TYR A C 1
ATOM 514 O O . TYR A 1 64 ? 6.623 8.933 9.197 1.00 5.59 64 TYR A O 1
ATOM 523 N N . ASP A 1 65 ? 5.492 10.889 9.424 1.00 7.51 65 ASP A N 1
ATOM 524 C CA . ASP A 1 65 ? 6.499 11.476 10.314 1.00 6.37 65 ASP A CA 1
ATOM 525 C C . ASP A 1 65 ? 5.733 11.792 11.618 1.00 8.21 65 ASP A C 1
ATOM 526 O O . ASP A 1 65 ? 5.108 12.838 11.756 1.00 8.43 65 ASP A O 1
ATOM 531 N N . ILE A 1 66 ? 5.806 10.861 12.575 1.00 5.56 66 ILE A N 1
ATOM 532 C CA . ILE A 1 66 ? 4.999 10.948 13.802 1.00 6.55 66 ILE A CA 1
ATOM 533 C C . ILE A 1 66 ? 5.713 11.588 14.994 1.00 6.88 66 ILE A C 1
ATOM 534 O O . ILE A 1 66 ? 6.798 11.175 15.371 1.00 6.90 66 ILE A O 1
ATOM 539 N N . SER A 1 67 ? 5.095 12.615 15.562 1.00 7.34 67 SER A N 1
ATOM 540 C CA . SER A 1 67 ? 5.684 13.340 16.700 1.00 8.51 67 SER A CA 1
ATOM 541 C C . SER A 1 67 ? 5.181 12.905 18.055 1.00 8.04 67 SER A C 1
ATOM 542 O O . SER A 1 67 ? 5.762 13.292 19.057 1.00 8.08 67 SER A O 1
ATOM 545 N N . ASP A 1 68 ? 4.095 12.131 18.071 1.00 6.87 68 ASP A N 1
ATOM 546 C CA . ASP A 1 68 ? 3.539 11.587 19.303 1.00 6.91 68 ASP A CA 1
ATOM 547 C C . ASP A 1 68 ? 2.689 10.389 18.894 1.00 5.73 68 ASP A C 1
ATOM 548 O O . ASP A 1 68 ? 1.675 10.540 18.217 1.00 7.56 68 ASP A O 1
ATOM 553 N N . TYR A 1 69 ? 3.115 9.181 19.290 1.00 6.75 69 TYR A N 1
ATOM 554 C CA . TYR A 1 69 ? 2.409 7.947 18.913 1.00 7.54 69 TYR A CA 1
ATOM 555 C C . TYR A 1 69 ? 1.122 7.695 19.664 1.00 8.70 69 TYR A C 1
ATOM 556 O O . TYR A 1 69 ? 0.387 6.786 19.323 1.00 8.48 69 TYR A O 1
ATOM 565 N N . ARG A 1 70 ? 0.858 8.502 20.689 1.00 7.95 70 ARG A N 1
ATOM 566 C CA . ARG A 1 70 ? -0.337 8.330 21.517 1.00 8.79 70 ARG A CA 1
ATOM 567 C C . ARG A 1 70 ? -1.376 9.424 21.426 1.00 9.12 70 ARG A C 1
ATOM 568 O O . ARG A 1 70 ? -2.307 9.486 22.237 1.00 10.36 70 ARG A O 1
ATOM 576 N N . GLU A 1 71 ? -1.239 10.269 20.422 1.00 8.49 71 GLU A N 1
ATOM 577 C CA . GLU A 1 71 ? -2.216 11.338 20.189 1.00 9.20 71 GLU A CA 1
ATOM 578 C C . GLU A 1 71 ? -2.616 11.279 18.733 1.00 8.57 71 GLU A C 1
ATOM 579 O O . GLU A 1 71 ? -1.814 10.899 17.878 1.00 9.36 71 GLU A O 1
ATOM 585 N N A VAL A 1 72 ? -3.854 11.673 18.457 0.50 9.45 72 VAL A N 1
ATOM 586 N N B VAL A 1 72 ? -3.858 11.645 18.442 0.50 8.82 72 VAL A N 1
ATOM 587 C CA A VAL A 1 72 ? -4.417 11.689 17.112 0.50 9.67 72 VAL A CA 1
ATOM 588 C CA B VAL A 1 72 ? -4.335 11.632 17.071 0.50 9.06 72 VAL A CA 1
ATOM 589 C C A VAL A 1 72 ? -3.955 12.935 16.346 0.50 10.75 72 VAL A C 1
ATOM 590 C C B VAL A 1 72 ? -3.834 12.881 16.347 0.50 9.56 72 VAL A C 1
ATOM 591 O O A VAL A 1 72 ? -3.698 13.980 16.948 0.50 10.96 72 VAL A O 1
ATOM 592 O O B VAL A 1 72 ? -3.437 13.867 16.971 0.50 10.69 72 VAL A O 1
ATOM 599 N N . MET A 1 73 ? -3.840 12.823 15.024 1.00 7.36 73 MET A N 1
ATOM 600 C CA . MET A 1 73 ? -3.430 13.953 14.223 1.00 7.07 73 MET A CA 1
ATOM 601 C C . MET A 1 73 ? -4.497 15.048 14.358 1.00 6.47 73 MET A C 1
ATOM 602 O O . MET A 1 73 ? -5.680 14.782 14.145 1.00 7.30 73 MET A O 1
ATOM 607 N N . LYS A 1 74 ? -4.045 16.266 14.634 1.00 9.24 74 LYS A N 1
ATOM 608 C CA . LYS A 1 74 ? -4.957 17.408 14.848 1.00 9.20 74 LYS A CA 1
ATOM 609 C C . LYS A 1 74 ? -5.947 17.606 13.696 1.00 10.29 74 LYS A C 1
ATOM 610 O O . LYS A 1 74 ? -7.146 17.850 13.924 1.00 11.73 74 LYS A O 1
ATOM 612 N N . GLU A 1 75 ? -5.450 17.485 12.462 1.00 9.69 75 GLU A N 1
ATOM 613 C CA . GLU A 1 75 ? -6.292 17.650 11.279 1.00 9.95 75 GLU A CA 1
ATOM 614 C C . GLU A 1 75 ? -7.421 16.645 11.184 1.00 10.91 75 GLU A C 1
ATOM 615 O O . GLU A 1 75 ? -8.445 16.940 10.578 1.00 12.02 75 GLU A O 1
ATOM 621 N N . TYR A 1 76 ? -7.247 15.444 11.740 1.00 9.56 76 TYR A N 1
ATOM 622 C CA . TYR A 1 76 ? -8.303 14.429 11.620 1.00 8.08 76 TYR A CA 1
ATOM 623 C C . TYR A 1 76 ? -9.366 14.498 12.715 1.00 9.24 76 TYR A C 1
ATOM 624 O O . TYR A 1 76 ? -10.499 14.031 12.529 1.00 10.40 76 TYR A O 1
ATOM 633 N N . GLY A 1 77 ? -8.984 15.059 13.858 1.00 12.27 77 GLY A N 1
ATOM 634 C CA . GLY A 1 77 ? -9.937 15.187 14.949 1.00 13.06 77 GLY A CA 1
ATOM 635 C C . GLY A 1 77 ? -9.296 14.941 16.294 1.00 12.04 77 GLY A C 1
ATOM 636 O O . GLY A 1 77 ? -8.121 15.237 16.505 1.00 13.27 77 GLY A O 1
ATOM 637 N N . THR A 1 78 ? -10.068 14.386 17.224 1.00 10.69 78 THR A N 1
ATOM 638 C CA . THR A 1 78 ? -9.557 14.137 18.567 1.00 11.01 78 THR A CA 1
ATOM 639 C C . THR A 1 78 ? -9.576 12.646 18.861 1.00 9.61 78 THR A C 1
ATOM 640 O O . THR A 1 78 ? -10.038 11.858 18.051 1.00 9.08 78 THR A O 1
ATOM 644 N N . MET A 1 79 ? -9.041 12.269 20.017 1.00 11.48 79 MET A N 1
ATOM 645 C CA . MET A 1 79 ? -9.069 10.875 20.436 1.00 11.10 79 MET A CA 1
ATOM 646 C C . MET A 1 79 ? -10.546 10.466 20.533 1.00 11.38 79 MET A C 1
ATOM 647 O O . MET A 1 79 ? -10.907 9.354 20.197 1.00 9.98 79 MET A O 1
ATOM 652 N N . GLU A 1 80 ? -11.415 11.378 20.978 1.00 11.31 80 GLU A N 1
ATOM 653 C CA . GLU A 1 80 ? -12.829 11.049 21.040 1.00 11.27 80 GLU A CA 1
ATOM 654 C C . GLU A 1 80 ? -13.370 10.675 19.669 1.00 10.46 80 GLU A C 1
ATOM 655 O O . GLU A 1 80 ? -14.176 9.749 19.554 1.00 10.65 80 GLU A O 1
ATOM 661 N N . ASP A 1 81 ? -12.944 11.399 18.641 1.00 9.66 81 ASP A N 1
ATOM 662 C CA . ASP A 1 81 ? -13.407 11.106 17.286 1.00 7.82 81 ASP A CA 1
ATOM 663 C C . ASP A 1 81 ? -12.874 9.731 16.859 1.00 8.27 81 ASP A C 1
ATOM 664 O O . ASP A 1 81 ? -13.573 8.989 16.180 1.00 8.00 81 ASP A O 1
ATOM 669 N N . PHE A 1 82 ? -11.627 9.399 17.231 1.00 9.99 82 PHE A N 1
ATOM 670 C CA . PHE A 1 82 ? -11.082 8.085 16.872 1.00 10.37 82 PHE A CA 1
ATOM 671 C C . PHE A 1 82 ? -11.913 6.998 17.567 1.00 8.60 82 PHE A C 1
ATOM 672 O O . PHE A 1 82 ? -12.323 6.021 16.956 1.00 8.80 82 PHE A O 1
ATOM 680 N N . ASP A 1 83 ? -12.137 7.186 18.867 1.00 9.30 83 ASP A N 1
ATOM 681 C CA . ASP A 1 83 ? -12.930 6.249 19.634 1.00 8.61 83 ASP A CA 1
ATOM 682 C C . ASP A 1 83 ? -14.325 6.080 19.002 1.00 9.69 83 ASP A C 1
ATOM 683 O O . ASP A 1 83 ? -14.846 4.945 18.912 1.00 8.25 83 ASP A O 1
ATOM 688 N N . ARG A 1 84 ? -14.941 7.184 18.548 1.00 10.23 84 ARG A N 1
ATOM 689 C CA . ARG A 1 84 ? -16.253 7.083 17.931 1.00 11.24 84 ARG A CA 1
ATOM 690 C C . ARG A 1 84 ? -16.188 6.309 16.616 1.00 10.12 84 ARG A C 1
ATOM 691 O O . ARG A 1 84 ? -17.095 5.542 16.292 1.00 10.03 84 ARG A O 1
ATOM 699 N N . LEU A 1 85 ? -15.109 6.512 15.851 1.00 7.43 85 LEU A N 1
ATOM 700 C CA . LEU A 1 85 ? -14.921 5.794 14.585 1.00 7.97 85 LEU A CA 1
ATOM 701 C C . LEU A 1 85 ? -14.886 4.294 14.897 1.00 7.36 85 LEU A C 1
ATOM 702 O O . LEU A 1 85 ? -15.531 3.507 14.218 1.00 8.97 85 LEU A O 1
ATOM 707 N N A MET A 1 86 ? -14.155 3.920 15.950 0.50 7.03 86 MET A N 1
ATOM 708 N N B MET A 1 86 ? -14.148 3.900 15.935 0.50 8.83 86 MET A N 1
ATOM 709 C CA A MET A 1 86 ? -14.033 2.518 16.345 0.50 5.42 86 MET A CA 1
ATOM 710 C CA B MET A 1 86 ? -14.066 2.484 16.266 0.50 8.72 86 MET A CA 1
ATOM 711 C C A MET A 1 86 ? -15.383 1.932 16.707 0.50 7.04 86 MET A C 1
ATOM 712 C C B MET A 1 86 ? -15.404 1.920 16.698 0.50 9.06 86 MET A C 1
ATOM 713 O O A MET A 1 86 ? -15.759 0.855 16.227 0.50 8.20 86 MET A O 1
ATOM 714 O O B MET A 1 86 ? -15.797 0.834 16.253 0.50 9.50 86 MET A O 1
ATOM 723 N N . ALA A 1 87 ? -16.123 2.666 17.537 1.00 9.36 87 ALA A N 1
ATOM 724 C CA . ALA A 1 87 ? -17.431 2.208 17.991 1.00 10.26 87 ALA A CA 1
ATOM 725 C C . ALA A 1 87 ? -18.417 2.054 16.859 1.00 8.89 87 ALA A C 1
ATOM 726 O O . ALA A 1 87 ? -19.182 1.079 16.836 1.00 8.87 87 ALA A O 1
ATOM 728 N N . GLU A 1 88 ? -18.413 2.989 15.912 1.00 7.55 88 GLU A N 1
ATOM 729 C CA . GLU A 1 88 ? -19.328 2.876 14.773 1.00 7.29 88 GLU A CA 1
ATOM 730 C C . GLU A 1 88 ? -18.949 1.746 13.839 1.00 8.96 88 GLU A C 1
ATOM 731 O O . GLU A 1 88 ? -19.808 1.151 13.186 1.00 10.40 88 GLU A O 1
ATOM 737 N N . LEU A 1 89 ? -17.657 1.455 13.734 1.00 6.32 89 LEU A N 1
ATOM 738 C CA . LEU A 1 89 ? -17.234 0.339 12.913 1.00 6.46 89 LEU A CA 1
ATOM 739 C C . LEU A 1 89 ? -17.761 -0.948 13.568 1.00 5.76 89 LEU A C 1
ATOM 740 O O . LEU A 1 89 ? -18.301 -1.832 12.904 1.00 7.58 89 LEU A O 1
ATOM 745 N N . LYS A 1 90 ? -17.614 -1.027 14.877 1.00 9.87 90 LYS A N 1
ATOM 746 C CA . LYS A 1 90 ? -18.022 -2.223 15.599 1.00 10.64 90 LYS A CA 1
ATOM 747 C C . LYS A 1 90 ? -19.537 -2.433 15.498 1.00 10.27 90 LYS A C 1
ATOM 748 O O . LYS A 1 90 ? -19.981 -3.557 15.325 1.00 11.02 90 LYS A O 1
ATOM 754 N N . LYS A 1 91 ? -20.325 -1.356 15.545 1.00 11.62 91 LYS A N 1
ATOM 755 C CA . LYS A 1 91 ? -21.777 -1.498 15.421 1.00 10.19 91 LYS A CA 1
ATOM 756 C C . LYS A 1 91 ? -22.156 -2.130 14.083 1.00 11.38 91 LYS A C 1
ATOM 757 O O . LYS A 1 91 ? -23.220 -2.714 13.933 1.00 13.34 91 LYS A O 1
ATOM 763 N N . ARG A 1 92 ? -21.281 -1.993 13.097 1.00 11.57 92 ARG A N 1
ATOM 764 C CA . ARG A 1 92 ? -21.515 -2.499 11.758 1.00 11.47 92 ARG A CA 1
ATOM 765 C C . ARG A 1 92 ? -20.748 -3.779 11.494 1.00 10.26 92 ARG A C 1
ATOM 766 O O . ARG A 1 92 ? -20.707 -4.265 10.351 1.00 10.72 92 ARG A O 1
ATOM 774 N N . GLY A 1 93 ? -20.137 -4.315 12.561 1.00 10.26 93 GLY A N 1
ATOM 775 C CA . GLY A 1 93 ? -19.392 -5.551 12.444 1.00 10.81 93 GLY A CA 1
ATOM 776 C C . GLY A 1 93 ? -18.175 -5.407 11.560 1.00 9.87 93 GLY A C 1
ATOM 777 O O . GLY A 1 93 ? -17.741 -6.365 10.922 1.00 13.30 93 GLY A O 1
ATOM 778 N N . MET A 1 94 ? -17.608 -4.211 11.527 1.00 8.18 94 MET A N 1
ATOM 779 C CA . MET A 1 94 ? -16.416 -3.956 10.686 1.00 8.24 94 MET A CA 1
ATOM 780 C C . MET A 1 94 ? -15.176 -3.829 11.571 1.00 10.59 94 MET A C 1
ATOM 781 O O . MET A 1 94 ? -15.286 -3.442 12.732 1.00 12.33 94 MET A O 1
ATOM 786 N N . ARG A 1 95 ? -13.998 -4.144 11.038 1.00 8.37 95 ARG A N 1
ATOM 787 C CA . ARG A 1 95 ? -12.778 -4.040 11.833 1.00 9.57 95 ARG A CA 1
ATOM 788 C C . ARG A 1 95 ? -11.821 -2.977 11.279 1.00 9.58 95 ARG A C 1
ATOM 789 O O . ARG A 1 95 ? -11.837 -2.670 10.082 1.00 9.96 95 ARG A O 1
ATOM 797 N N . LEU A 1 96 ? -10.970 -2.451 12.151 1.00 5.90 96 LEU A N 1
ATOM 798 C CA . LEU A 1 96 ? -10.027 -1.411 11.775 1.00 7.01 96 LEU A CA 1
ATOM 799 C C . LEU A 1 96 ? -8.573 -1.884 11.813 1.00 8.41 96 LEU A C 1
ATOM 800 O O . LEU A 1 96 ? -8.158 -2.520 12.764 1.00 5.86 96 LEU A O 1
ATOM 805 N N . MET A 1 97 ? -7.833 -1.573 10.746 1.00 6.28 97 MET A N 1
ATOM 806 C CA . MET A 1 97 ? -6.401 -1.865 10.694 1.00 6.09 97 MET A CA 1
ATOM 807 C C . MET A 1 97 ? -5.745 -0.486 10.681 1.00 7.00 97 MET A C 1
ATOM 808 O O . MET A 1 97 ? -6.144 0.383 9.880 1.00 8.62 97 MET A O 1
ATOM 813 N N . VAL A 1 98 ? -4.793 -0.257 11.584 1.00 4.63 98 VAL A N 1
ATOM 814 C CA . VAL A 1 98 ? -4.070 1.025 11.610 1.00 6.21 98 VAL A CA 1
ATOM 815 C C . VAL A 1 98 ? -2.672 0.845 11.074 1.00 5.64 98 VAL A C 1
ATOM 816 O O . VAL A 1 98 ? -2.157 -0.267 11.017 1.00 6.55 98 VAL A O 1
ATOM 820 N N . ASP A 1 99 ? -2.061 1.962 10.684 1.00 6.30 99 ASP A N 1
ATOM 821 C CA . ASP A 1 99 ? -0.724 1.985 10.108 1.00 6.12 99 ASP A CA 1
ATOM 822 C C . ASP A 1 99 ? 0.244 2.167 11.252 1.00 5.98 99 ASP A C 1
ATOM 823 O O . ASP A 1 99 ? 0.068 3.061 12.098 1.00 8.00 99 ASP A O 1
ATOM 828 N N . VAL A 1 100 ? 1.311 1.368 11.265 1.00 3.74 100 VAL A N 1
ATOM 829 C CA . VAL A 1 100 ? 2.300 1.473 12.327 1.00 5.32 100 VAL A CA 1
ATOM 830 C C . VAL A 1 100 ? 3.628 1.866 11.680 1.00 4.19 100 VAL A C 1
ATOM 831 O O . VAL A 1 100 ? 4.228 1.099 10.897 1.00 5.45 100 VAL A O 1
ATOM 835 N N . VAL A 1 101 ? 4.108 3.044 12.062 1.00 5.00 101 VAL A N 1
ATOM 836 C CA . VAL A 1 101 ? 5.320 3.627 11.485 1.00 4.34 101 VAL A CA 1
ATOM 837 C C . VAL A 1 101 ? 6.424 3.719 12.543 1.00 4.57 101 VAL A C 1
ATOM 838 O O . VAL A 1 101 ? 6.562 4.731 13.229 1.00 6.22 101 VAL A O 1
ATOM 842 N N . ILE A 1 102 ? 7.218 2.647 12.651 1.00 4.12 102 ILE A N 1
ATOM 843 C CA . ILE A 1 102 ? 8.255 2.581 13.656 1.00 5.24 102 ILE A CA 1
ATOM 844 C C . ILE A 1 102 ? 9.643 2.288 13.122 1.00 5.47 102 ILE A C 1
ATOM 845 O O . ILE A 1 102 ? 10.531 1.843 13.846 1.00 5.84 102 ILE A O 1
ATOM 850 N N . ASN A 1 103 ? 9.813 2.507 11.831 1.00 5.29 103 ASN A N 1
ATOM 851 C CA . ASN A 1 103 ? 11.164 2.446 11.283 1.00 5.39 103 ASN A CA 1
ATOM 852 C C . ASN A 1 103 ? 11.828 3.800 11.650 1.00 5.58 103 ASN A C 1
ATOM 853 O O . ASN A 1 103 ? 13.055 3.878 11.804 1.00 5.86 103 ASN A O 1
ATOM 858 N N . HIS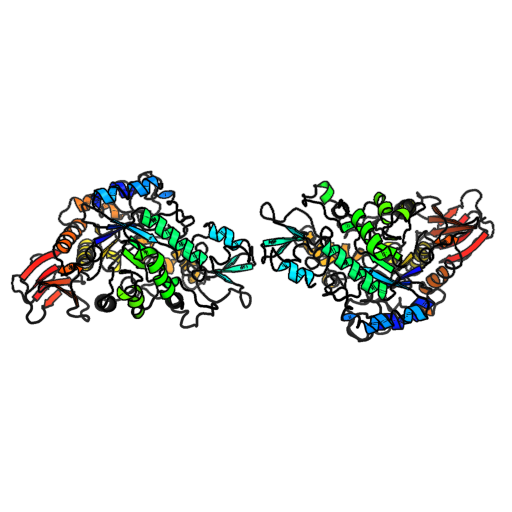 A 1 104 ? 11.013 4.854 11.792 1.00 6.88 104 HIS A N 1
ATOM 859 C CA . HIS A 1 104 ? 11.498 6.210 12.063 1.00 5.57 104 HIS A CA 1
ATOM 860 C C . HIS A 1 104 ? 10.398 7.040 12.728 1.00 7.01 104 HIS A C 1
ATOM 861 O O . HIS A 1 104 ? 9.232 6.654 12.670 1.00 6.58 104 HIS A O 1
ATOM 868 N N . SER A 1 105 ? 10.770 8.171 13.332 1.00 3.41 105 SER A N 1
ATOM 869 C CA . SER A 1 105 ? 9.751 9.063 13.925 1.00 5.81 105 SER A CA 1
ATOM 870 C C . SER A 1 105 ? 9.983 10.438 13.285 1.00 6.95 105 SER A C 1
ATOM 871 O O . SER A 1 105 ? 10.886 10.611 12.459 1.00 6.46 105 SER A O 1
ATOM 874 N N . SER A 1 106 ? 9.186 11.426 13.703 1.00 8.03 106 SER A N 1
ATOM 875 C CA . SER A 1 106 ? 9.383 12.796 13.243 1.00 7.15 106 SER A CA 1
ATOM 876 C C . SER A 1 106 ? 10.574 13.338 14.053 1.00 8.15 106 SER A C 1
ATOM 877 O O . SER A 1 106 ? 10.856 12.829 15.137 1.00 8.28 106 SER A O 1
ATOM 880 N N . ASP A 1 107 ? 11.274 14.351 13.535 1.00 6.88 107 ASP A N 1
ATOM 881 C CA . ASP A 1 107 ? 12.366 14.933 14.288 1.00 7.32 107 ASP A CA 1
ATOM 882 C C . ASP A 1 107 ? 11.791 15.864 15.376 1.00 7.75 107 ASP A C 1
ATOM 883 O O . ASP A 1 107 ? 12.547 16.458 16.150 1.00 9.02 107 ASP A O 1
ATOM 888 N N . GLN A 1 108 ? 10.466 15.949 15.420 1.00 7.96 108 GLN A N 1
ATOM 889 C CA . GLN A 1 108 ? 9.763 16.745 16.418 1.00 7.85 108 GLN A CA 1
ATOM 890 C C . GLN A 1 108 ? 9.329 15.830 17.571 1.00 9.16 108 GLN A C 1
ATOM 891 O O . GLN A 1 108 ? 8.807 16.285 18.584 1.00 10.20 108 GLN A O 1
ATOM 897 N N . HIS A 1 109 ? 9.518 14.531 17.419 1.00 7.90 109 HIS A N 1
ATOM 898 C CA . HIS A 1 109 ? 9.159 13.644 18.521 1.00 9.76 109 HIS A CA 1
ATOM 899 C C . HIS A 1 109 ? 10.037 14.018 19.718 1.00 9.25 109 HIS A C 1
ATOM 900 O O . HIS A 1 109 ? 11.184 14.385 19.531 1.00 8.24 109 HIS A O 1
ATOM 907 N N . GLU A 1 110 ? 9.502 13.955 20.936 1.00 9.30 110 GLU A N 1
ATOM 908 C CA . GLU A 1 110 ? 10.317 14.296 22.103 1.00 9.31 110 GLU A CA 1
ATOM 909 C C . GLU A 1 110 ? 11.540 13.392 22.243 1.00 9.49 110 GLU A C 1
ATOM 910 O O . GLU A 1 110 ? 12.550 13.797 22.832 1.00 10.41 110 GLU A O 1
ATOM 916 N N . TRP A 1 111 ? 11.480 12.173 21.731 1.00 7.27 111 TRP A N 1
ATOM 917 C CA . TRP A 1 111 ? 12.651 11.304 21.866 1.00 6.67 111 TRP A CA 1
ATOM 918 C C . TRP A 1 111 ? 13.833 11.890 21.096 1.00 6.03 111 TRP A C 1
ATOM 919 O O . TRP A 1 111 ? 14.997 11.792 21.545 1.00 6.97 111 TRP A O 1
ATOM 930 N N . PHE A 1 112 ? 13.538 12.449 19.922 1.00 7.67 112 PHE A N 1
ATOM 931 C CA . PHE A 1 112 ? 14.570 13.044 19.096 1.00 6.94 112 PHE A CA 1
ATOM 932 C C . PHE A 1 112 ? 15.057 14.379 19.655 1.00 9.66 112 PHE A C 1
ATOM 933 O O . PHE A 1 112 ? 16.245 14.706 19.551 1.00 8.13 112 PHE A O 1
ATOM 941 N N . LYS A 1 113 ? 14.136 15.170 20.213 1.00 9.94 113 LYS A N 1
ATOM 942 C CA . LYS A 1 113 ? 14.537 16.445 20.792 1.00 8.97 113 LYS A CA 1
ATOM 943 C C . LYS A 1 113 ? 15.518 16.162 21.925 1.00 10.23 113 LYS A C 1
ATOM 944 O O . LYS A 1 113 ? 16.485 16.884 22.105 1.00 10.02 113 LYS A O 1
ATOM 950 N N . SER A 1 114 ? 15.287 15.082 22.657 1.00 9.07 114 SER A N 1
ATOM 951 C CA . SER A 1 114 ? 16.193 14.712 23.717 1.00 9.04 114 SER A CA 1
ATOM 952 C C . SER A 1 114 ? 17.500 14.119 23.140 1.00 10.49 114 SER A C 1
ATOM 953 O O . SER A 1 114 ? 18.626 14.499 23.518 1.00 9.81 114 SER A O 1
ATOM 956 N N . SER A 1 115 ? 17.332 13.191 22.206 1.00 7.96 115 SER A N 1
ATOM 957 C CA . SER A 1 115 ? 18.486 12.523 21.607 1.00 8.20 115 SER A CA 1
ATOM 958 C C . SER A 1 115 ? 19.547 13.470 21.072 1.00 7.32 115 SER A C 1
ATOM 959 O O . SER A 1 115 ? 20.744 13.248 21.273 1.00 9.68 115 SER A O 1
ATOM 962 N N . ARG A 1 116 ? 19.108 14.500 20.369 1.00 9.05 116 ARG A N 1
ATOM 963 C CA . ARG A 1 116 ? 20.057 15.406 19.740 1.00 9.74 116 ARG A CA 1
ATOM 964 C C . ARG A 1 116 ? 20.802 16.343 20.662 1.00 12.27 116 ARG A C 1
ATOM 965 O O . ARG A 1 116 ? 21.816 16.912 20.267 1.00 12.40 116 ARG A O 1
ATOM 973 N N . ALA A 1 117 ? 20.334 16.453 21.904 1.00 13.73 117 ALA A N 1
ATOM 974 C CA . ALA A 1 117 ? 20.954 17.363 22.876 1.00 13.85 117 ALA A CA 1
ATOM 975 C C . ALA A 1 117 ? 22.426 17.131 23.259 1.00 14.91 117 ALA A C 1
ATOM 976 O O . ALA A 1 117 ? 23.160 18.085 23.451 1.00 12.05 117 ALA A O 1
ATOM 978 N N . SER A 1 118 ? 22.858 15.876 23.366 1.00 13.64 118 SER A N 1
ATOM 979 C CA . SER A 1 118 ? 24.240 15.561 23.761 1.00 13.01 118 SER A CA 1
ATOM 980 C C . SER A 1 118 ? 24.556 14.094 23.542 1.00 14.60 118 SER A C 1
ATOM 981 O O . SER A 1 118 ? 23.653 13.268 23.464 1.00 13.91 118 SER A O 1
ATOM 984 N N . LYS A 1 119 ? 25.839 13.750 23.485 1.00 12.52 119 LYS A N 1
ATOM 985 C CA . LYS A 1 119 ? 26.203 12.354 23.284 1.00 13.81 119 LYS A CA 1
ATOM 986 C C . LYS A 1 119 ? 25.849 11.447 24.458 1.00 14.06 119 LYS A C 1
ATOM 987 O O . LYS A 1 119 ? 25.686 10.251 24.279 1.00 13.99 119 LYS A O 1
ATOM 993 N N . ASP A 1 120 ? 25.719 12.022 25.652 1.00 13.41 120 ASP A N 1
ATOM 994 C CA . ASP A 1 120 ? 25.392 11.246 26.828 1.00 14.99 120 ASP A CA 1
ATOM 995 C C . ASP A 1 120 ? 23.911 11.304 27.213 1.00 15.88 120 ASP A C 1
ATOM 996 O O . ASP A 1 120 ? 23.516 10.840 28.280 1.00 16.87 120 ASP A O 1
ATOM 1001 N N . ASN A 1 121 ? 23.071 11.850 26.345 1.00 12.46 121 ASN A N 1
ATOM 1002 C CA . ASN A 1 121 ? 21.640 11.912 26.665 1.00 11.33 121 ASN A CA 1
ATOM 1003 C C . ASN A 1 121 ? 21.112 10.459 26.727 1.00 10.94 121 ASN A C 1
ATOM 1004 O O . ASN A 1 121 ? 21.553 9.606 25.968 1.00 10.56 121 ASN A O 1
ATOM 1009 N N . PRO A 1 122 ? 20.191 10.168 27.660 1.00 11.64 122 PRO A N 1
ATOM 1010 C CA . PRO A 1 122 ? 19.596 8.834 27.834 1.00 12.82 122 PRO A CA 1
ATOM 1011 C C . PRO A 1 122 ? 18.911 8.335 26.558 1.00 12.75 122 PRO A C 1
ATOM 1012 O O . PRO A 1 122 ? 18.723 7.135 26.385 1.00 13.31 122 PRO A O 1
ATOM 1016 N N . TYR A 1 123 ? 18.516 9.280 25.705 1.00 9.86 123 TYR A N 1
ATOM 1017 C CA . TYR A 1 123 ? 17.833 8.978 24.442 1.00 9.50 123 TYR A CA 1
ATOM 1018 C C . TYR A 1 123 ? 18.765 9.054 23.252 1.00 10.12 123 TYR A C 1
ATOM 1019 O O . TYR A 1 123 ? 18.334 8.851 22.120 1.00 9.05 123 TYR A O 1
ATOM 1028 N N . ARG A 1 124 ? 20.049 9.329 23.491 1.00 8.14 124 ARG A N 1
ATOM 1029 C CA . ARG A 1 124 ? 20.964 9.430 22.369 1.00 8.27 124 ARG A CA 1
ATOM 1030 C C . ARG A 1 124 ? 20.850 8.223 21.457 1.00 8.95 124 ARG A C 1
ATOM 1031 O O . ARG A 1 124 ? 20.755 8.371 20.228 1.00 7.93 124 ARG A O 1
ATOM 1039 N N . ASP A 1 125 ? 20.861 7.021 22.049 1.00 8.40 125 ASP A N 1
ATOM 1040 C CA . ASP A 1 125 ? 20.795 5.827 21.234 1.00 10.15 125 ASP A CA 1
ATOM 1041 C C . ASP A 1 125 ? 19.420 5.355 20.810 1.00 10.21 125 ASP A C 1
ATOM 1042 O O . ASP A 1 125 ? 19.267 4.211 20.418 1.00 9.52 125 ASP A O 1
ATOM 1047 N N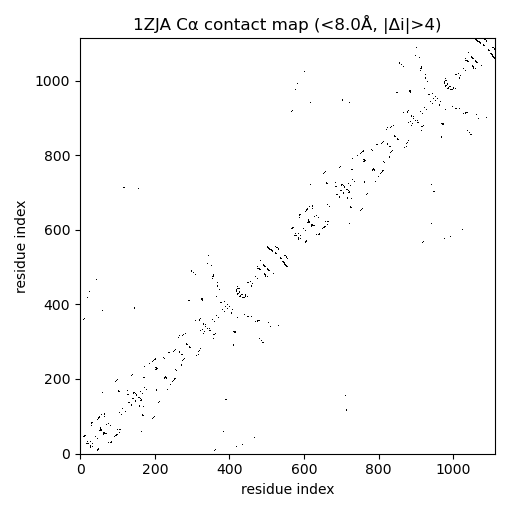 . TYR A 1 126 ? 18.417 6.244 20.895 1.00 6.09 126 TYR A N 1
ATOM 1048 C CA . TYR A 1 126 ? 17.101 5.918 20.349 1.00 6.76 126 TYR A CA 1
ATOM 1049 C C . TYR A 1 126 ? 17.168 6.130 18.828 1.00 4.97 126 TYR A C 1
ATOM 1050 O O . TYR A 1 126 ? 16.224 5.808 18.111 1.00 5.03 126 TYR A O 1
ATOM 1059 N N . TYR A 1 127 ? 18.274 6.699 18.348 1.00 7.00 127 TYR A N 1
ATOM 1060 C CA . TYR A 1 127 ? 18.504 6.991 16.924 1.00 5.86 127 TYR A CA 1
ATOM 1061 C C . TYR A 1 127 ? 19.957 6.638 16.562 1.00 6.47 127 TYR A C 1
ATOM 1062 O O . TYR A 1 127 ? 20.699 6.197 17.412 1.00 8.14 127 TYR A O 1
ATOM 1071 N N . PHE A 1 128 ? 20.357 6.818 15.298 1.00 7.01 128 PHE A N 1
ATOM 1072 C CA . PHE A 1 128 ? 21.730 6.527 14.860 1.00 6.60 128 PHE A CA 1
ATOM 1073 C C . PHE A 1 128 ? 22.509 7.819 14.638 1.00 6.77 128 PHE A C 1
ATOM 1074 O O . PHE A 1 128 ? 22.213 8.577 13.744 1.00 5.71 128 PHE A O 1
ATOM 1082 N N . TRP A 1 129 ? 23.528 8.031 15.470 1.00 6.35 129 TRP A N 1
ATOM 1083 C CA . TRP A 1 129 ? 24.376 9.214 15.395 1.00 7.34 129 TRP A CA 1
ATOM 1084 C C . TRP A 1 129 ? 25.779 8.721 15.102 1.00 7.64 129 TRP A C 1
ATOM 1085 O O . TRP A 1 129 ? 26.265 7.808 15.771 1.00 7.44 129 TRP A O 1
ATOM 1096 N N . ARG A 1 130 ? 26.432 9.312 14.112 1.00 7.58 130 ARG A N 1
ATOM 1097 C CA . ARG A 1 130 ? 27.788 8.864 13.768 1.00 9.23 130 ARG A CA 1
ATOM 1098 C C . ARG A 1 130 ? 28.663 10.011 13.286 1.00 9.33 130 ARG A C 1
ATOM 1099 O O . ARG A 1 130 ? 28.172 11.019 12.777 1.00 9.97 130 ARG A O 1
ATOM 1107 N N . ASP A 1 131 ? 29.966 9.837 13.458 1.00 13.54 131 ASP A N 1
ATOM 1108 C CA . ASP A 1 131 ? 30.949 10.819 12.992 1.00 13.70 131 ASP A CA 1
ATOM 1109 C C . ASP A 1 131 ? 31.020 10.737 11.465 1.00 13.53 131 ASP A C 1
ATOM 1110 O O . ASP A 1 131 ? 30.842 9.684 10.895 1.00 13.61 131 ASP A O 1
ATOM 1115 N N . GLY A 1 132 ? 31.301 11.850 10.798 1.00 14.72 132 GLY A N 1
ATOM 1116 C CA . GLY A 1 132 ? 31.433 11.779 9.358 1.00 13.19 132 GLY A CA 1
ATOM 1117 C C . GLY A 1 132 ? 32.812 11.210 9.095 1.00 16.59 132 GLY A C 1
ATOM 1118 O O . GLY A 1 132 ? 33.585 11.004 10.034 1.00 16.44 132 GLY A O 1
ATOM 1119 N N . LYS A 1 133 ? 33.127 10.937 7.830 1.00 19.19 133 LYS A N 1
ATOM 1120 C CA . LYS A 1 133 ? 34.440 10.397 7.469 1.00 20.83 133 LYS A CA 1
ATOM 1121 C C . LYS A 1 133 ? 34.950 11.162 6.256 1.00 24.70 133 LYS A C 1
ATOM 1122 O O . LYS A 1 133 ? 34.150 11.632 5.427 1.00 21.48 133 LYS A O 1
ATOM 1124 N N . ASP A 1 134 ? 36.275 11.292 6.175 1.00 25.69 134 ASP A N 1
ATOM 1125 C CA . ASP A 1 134 ? 36.956 11.996 5.082 1.00 27.60 134 ASP A CA 1
ATOM 1126 C C . ASP A 1 134 ? 36.287 13.310 4.703 1.00 26.79 134 ASP A C 1
ATOM 1127 O O . ASP A 1 134 ? 36.108 13.604 3.516 1.00 27.68 134 ASP A O 1
ATOM 1129 N N . GLY A 1 135 ? 35.905 14.079 5.715 1.00 23.96 135 GLY A N 1
ATOM 1130 C CA . GLY A 1 135 ? 35.281 15.370 5.486 1.00 23.56 135 GLY A CA 1
ATOM 1131 C C . GLY A 1 135 ? 33.842 15.397 5.007 1.00 24.08 135 GLY A C 1
ATOM 1132 O O . GLY A 1 135 ? 33.288 16.470 4.744 1.00 22.32 135 GLY A O 1
ATOM 1133 N N . HIS A 1 136 ? 33.219 14.233 4.888 1.00 24.10 136 HIS A N 1
ATOM 1134 C CA . HIS A 1 136 ? 31.834 14.203 4.442 1.00 24.10 136 HIS A CA 1
ATOM 1135 C C . HIS A 1 136 ? 30.997 13.296 5.344 1.00 19.60 136 HIS A C 1
ATOM 1136 O O . HIS A 1 136 ? 31.333 13.095 6.500 1.00 17.21 136 HIS A O 1
ATOM 1143 N N . GLU A 1 137 ? 29.913 12.740 4.817 1.00 17.56 137 GLU A N 1
ATOM 1144 C CA . GLU A 1 137 ? 29.021 11.900 5.627 1.00 13.62 137 GLU A CA 1
ATOM 1145 C C . GLU A 1 137 ? 29.657 10.599 6.130 1.00 10.88 137 GLU A C 1
ATOM 1146 O O . GLU A 1 137 ? 30.703 10.165 5.630 1.00 11.72 137 GLU A O 1
ATOM 1152 N N . PRO A 1 138 ? 29.037 9.958 7.141 1.00 11.31 138 PRO A N 1
ATOM 1153 C CA . PRO A 1 138 ? 29.547 8.697 7.699 1.00 9.98 138 PRO A CA 1
ATOM 1154 C C . PRO A 1 138 ? 29.836 7.644 6.600 1.00 12.08 138 PRO A C 1
ATOM 1155 O O . PRO A 1 138 ? 30.787 6.885 6.690 1.00 14.20 138 PRO A O 1
ATOM 1159 N N . ASN A 1 139 ? 28.952 7.563 5.610 1.00 11.82 139 ASN A N 1
ATOM 1160 C CA . ASN A 1 139 ? 29.147 6.666 4.465 1.00 10.05 139 ASN A CA 1
ATOM 1161 C C . ASN A 1 139 ? 28.321 7.213 3.303 1.00 9.85 139 ASN A C 1
ATOM 1162 O O . ASN A 1 139 ? 27.741 8.289 3.440 1.00 11.44 139 ASN A O 1
ATOM 1167 N N . ASN A 1 140 ? 28.256 6.480 2.189 1.00 9.60 140 ASN A N 1
ATOM 1168 C CA . ASN A 1 140 ? 27.563 6.923 0.976 1.00 10.58 140 ASN A CA 1
ATOM 1169 C C . ASN A 1 140 ? 26.080 6.619 0.857 1.00 8.60 140 ASN A C 1
ATOM 1170 O O . ASN A 1 140 ? 25.521 6.614 -0.247 1.00 8.65 140 ASN A O 1
ATOM 1175 N N . TYR A 1 141 ? 25.418 6.358 1.977 1.00 9.41 141 TYR A N 1
ATOM 1176 C CA . TYR A 1 141 ? 24.010 6.033 1.896 1.00 8.60 141 TYR A CA 1
ATOM 1177 C C . TYR A 1 141 ? 23.147 7.142 1.331 1.00 6.37 141 TYR A C 1
ATOM 1178 O O . TYR A 1 141 ? 23.242 8.265 1.786 1.00 9.92 141 TYR A O 1
ATOM 1187 N N . PRO A 1 142 ? 22.289 6.845 0.338 1.00 8.35 142 PRO A N 1
ATOM 1188 C CA . PRO A 1 142 ? 21.398 7.880 -0.208 1.00 6.54 142 PRO A CA 1
ATOM 1189 C C . PRO A 1 142 ? 20.022 7.764 0.492 1.00 8.64 142 PRO A C 1
ATOM 1190 O O . PRO A 1 142 ? 19.675 6.703 1.026 1.00 8.29 142 PRO A O 1
ATOM 1194 N N . SER A 1 143 ? 19.270 8.861 0.489 1.00 7.37 143 SER A N 1
ATOM 1195 C CA . SER A 1 143 ? 17.909 8.894 1.047 1.00 5.74 143 SER A CA 1
ATOM 1196 C C . SER A 1 143 ? 16.888 8.742 -0.077 1.00 6.28 143 SER A C 1
ATOM 1197 O O . SER A 1 143 ? 17.101 9.215 -1.192 1.00 6.97 143 SER A O 1
ATOM 1200 N N . PHE A 1 144 ? 15.788 8.054 0.227 1.00 8.06 144 PHE A N 1
ATOM 1201 C CA . PHE A 1 144 ? 14.702 7.847 -0.731 1.00 7.38 144 PHE A CA 1
ATOM 1202 C C . PHE A 1 144 ? 14.060 9.163 -1.108 1.00 7.29 144 PHE A C 1
ATOM 1203 O O . PHE A 1 144 ? 13.457 9.266 -2.191 1.00 8.53 144 PHE A O 1
ATOM 1211 N N . PHE A 1 145 ? 14.193 10.156 -0.231 1.00 6.84 145 PHE A N 1
ATOM 1212 C CA . PHE A 1 145 ? 13.569 11.459 -0.457 1.00 8.13 145 PHE A CA 1
ATOM 1213 C C . PHE A 1 145 ? 14.529 12.588 -0.820 1.00 8.78 145 PHE A C 1
ATOM 1214 O O . PHE A 1 145 ? 14.209 13.754 -0.649 1.00 8.21 145 PHE A O 1
ATOM 1222 N N . GLY A 1 146 ? 15.710 12.231 -1.329 1.00 7.22 146 GLY A N 1
ATOM 1223 C CA . GLY A 1 146 ? 16.634 13.264 -1.767 1.00 6.65 146 GLY A CA 1
ATOM 1224 C C . GLY A 1 146 ? 17.932 13.400 -1.007 1.00 6.54 146 GLY A C 1
ATOM 1225 O O . GLY A 1 146 ? 17.933 13.467 0.225 1.00 8.52 146 GLY A O 1
ATOM 1226 N N . GLY A 1 147 ? 19.044 13.404 -1.739 1.00 6.03 147 GLY A N 1
ATOM 1227 C CA . GLY A 1 147 ? 20.320 13.603 -1.101 1.00 7.49 147 GLY A CA 1
ATOM 1228 C C . GLY A 1 147 ? 20.759 12.461 -0.229 1.00 6.80 147 GLY A C 1
ATOM 1229 O O . GLY A 1 147 ? 20.282 11.344 -0.404 1.00 7.57 147 GLY A O 1
ATOM 1230 N N . SER A 1 148 ? 21.671 12.776 0.699 1.00 7.81 148 SER A N 1
ATOM 1231 C CA . SER A 1 148 ? 22.253 11.802 1.617 1.00 7.15 148 SER A CA 1
ATOM 1232 C C . SER A 1 148 ? 21.301 11.366 2.705 1.00 9.37 148 SER A C 1
ATOM 1233 O O . SER A 1 148 ? 20.427 12.137 3.109 1.00 8.74 148 SER A O 1
ATOM 1236 N N . ALA A 1 149 ? 21.478 10.127 3.173 1.00 8.29 149 ALA A N 1
ATOM 1237 C CA . ALA A 1 149 ? 20.655 9.624 4.268 1.00 6.50 149 ALA A CA 1
ATOM 1238 C C . ALA A 1 149 ? 21.261 10.067 5.615 1.00 8.19 149 ALA A C 1
ATOM 1239 O O . ALA A 1 149 ? 20.844 9.620 6.684 1.00 5.66 149 ALA A O 1
ATOM 1241 N N . TRP A 1 150 ? 22.251 10.950 5.559 1.00 7.35 150 TRP A N 1
ATOM 1242 C CA . TRP A 1 150 ? 22.895 11.430 6.792 1.00 8.41 150 TRP A CA 1
ATOM 1243 C C . TRP A 1 150 ? 22.799 12.931 6.909 1.00 8.98 150 TRP A C 1
ATOM 1244 O O . TRP A 1 150 ? 23.137 13.662 5.969 1.00 11.33 150 TRP A O 1
ATOM 1255 N N . GLU A 1 151 ? 22.349 13.396 8.064 1.00 9.22 151 GLU A N 1
ATOM 1256 C CA . GLU A 1 151 ? 22.180 14.820 8.284 1.00 9.28 151 GLU A CA 1
ATOM 1257 C C . GLU A 1 151 ? 22.984 15.300 9.492 1.00 8.24 151 GLU A C 1
ATOM 1258 O O . GLU A 1 151 ? 22.815 14.811 10.609 1.00 9.69 151 GLU A O 1
ATOM 1264 N N . LYS A 1 152 ? 23.870 16.259 9.269 1.00 8.05 152 LYS A N 1
ATOM 1265 C CA . LYS A 1 152 ? 24.680 16.769 10.364 1.00 6.81 152 LYS A CA 1
ATOM 1266 C C . LYS A 1 152 ? 23.873 17.688 11.278 1.00 11.20 152 LYS A C 1
ATOM 1267 O O . LYS A 1 152 ? 23.051 18.501 10.818 1.00 12.96 152 LYS A O 1
ATOM 1273 N N . ASP A 1 153 ? 24.086 17.515 12.579 1.00 10.70 153 ASP A N 1
ATOM 1274 C CA . ASP A 1 153 ? 23.442 18.320 13.612 1.00 12.43 153 ASP A CA 1
ATOM 1275 C C . ASP A 1 153 ? 24.569 19.069 14.322 1.00 11.74 153 ASP A C 1
ATOM 1276 O O . ASP A 1 153 ? 25.388 18.480 15.031 1.00 11.15 153 ASP A O 1
ATOM 1281 N N . PRO A 1 154 ? 24.620 20.393 14.152 1.00 14.99 154 PRO A N 1
ATOM 1282 C CA . PRO A 1 154 ? 25.695 21.143 14.799 1.00 15.76 154 PRO A CA 1
ATOM 1283 C C . PRO A 1 154 ? 25.693 21.086 16.319 1.00 13.85 154 PRO A C 1
ATOM 1284 O O . PRO A 1 154 ? 26.725 21.370 16.959 1.00 14.66 154 PRO A O 1
ATOM 1288 N N . VAL A 1 155 ? 24.549 20.746 16.911 1.00 13.80 155 VAL A N 1
ATOM 1289 C CA . VAL A 1 155 ? 24.495 20.647 18.381 1.00 14.74 155 VAL A CA 1
ATOM 1290 C C . VAL A 1 155 ? 25.544 19.661 18.916 1.00 16.40 155 VAL A C 1
ATOM 1291 O O . VAL A 1 155 ? 26.093 19.855 20.014 1.00 14.79 155 VAL A O 1
ATOM 1295 N N . THR A 1 156 ? 25.833 18.596 18.167 1.00 11.44 156 THR A N 1
ATOM 1296 C CA . THR A 1 156 ? 26.859 17.666 18.631 1.00 10.55 156 THR A CA 1
ATOM 1297 C C . THR A 1 156 ? 27.950 17.443 17.604 1.00 9.01 156 THR A C 1
ATOM 1298 O O . THR A 1 156 ? 28.968 16.839 17.916 1.00 10.63 156 THR A O 1
ATOM 1302 N N . GLY A 1 157 ? 27.737 17.901 16.369 1.00 10.56 157 GLY A N 1
ATOM 1303 C CA . GLY A 1 157 ? 28.746 17.698 15.346 1.00 11.67 157 GLY A CA 1
ATOM 1304 C C . GLY A 1 157 ? 28.685 16.351 14.649 1.00 13.75 157 GLY A C 1
ATOM 1305 O O . GLY A 1 157 ? 29.478 16.081 13.750 1.00 15.86 157 GLY A O 1
ATOM 1306 N N . GLN A 1 158 ? 27.772 15.482 15.073 1.00 9.95 158 GLN A N 1
ATOM 1307 C CA . GLN A 1 158 ? 27.617 14.180 14.417 1.00 9.24 158 GLN A CA 1
ATOM 1308 C C . GLN A 1 158 ? 26.411 14.208 13.471 1.00 8.45 158 GLN A C 1
ATOM 1309 O O . GLN A 1 158 ? 25.630 15.160 13.462 1.00 9.82 158 GLN A O 1
ATOM 1315 N N . TYR A 1 159 ? 26.306 13.158 12.659 1.00 7.71 159 TYR A N 1
ATOM 1316 C CA . TYR A 1 159 ? 25.219 13.006 11.703 1.00 7.86 159 TYR A CA 1
ATOM 1317 C C . TYR A 1 159 ? 24.227 11.944 12.178 1.00 6.59 159 TYR A C 1
ATOM 1318 O O . TYR A 1 159 ? 24.631 10.956 12.766 1.00 7.56 159 TYR A O 1
ATOM 1327 N N . TYR A 1 160 ? 22.931 12.165 11.924 1.00 7.19 160 TYR A N 1
ATOM 1328 C CA . TYR A 1 160 ? 21.907 11.172 12.241 1.00 5.55 160 TYR A CA 1
ATOM 1329 C C . TYR A 1 160 ? 21.390 10.567 10.927 1.00 7.34 160 TYR A C 1
ATOM 1330 O O . TYR A 1 160 ? 21.390 11.196 9.871 1.00 5.65 160 TYR A O 1
ATOM 1339 N N . LEU A 1 161 ? 20.973 9.317 10.997 1.00 6.31 161 LEU A N 1
ATOM 1340 C CA . LEU A 1 161 ? 20.510 8.619 9.826 1.00 5.88 161 LEU A CA 1
ATOM 1341 C C . LEU A 1 161 ? 19.030 8.808 9.524 1.00 6.82 161 LEU A C 1
ATOM 1342 O O . LEU A 1 161 ? 18.214 8.789 10.442 1.00 8.47 161 LEU A O 1
ATOM 1347 N N . HIS A 1 162 ? 18.692 8.966 8.247 1.00 4.81 162 HIS A N 1
ATOM 1348 C CA . HIS A 1 162 ? 17.286 9.028 7.851 1.00 5.31 162 HIS A CA 1
ATOM 1349 C C . HIS A 1 162 ? 17.160 8.414 6.468 1.00 6.78 162 HIS A C 1
ATOM 1350 O O . HIS A 1 162 ? 17.605 8.995 5.488 1.00 8.84 162 HIS A O 1
ATOM 1357 N N . TYR A 1 163 ? 16.586 7.226 6.378 1.00 6.04 163 TYR A N 1
ATOM 1358 C CA . TYR A 1 163 ? 16.436 6.613 5.058 1.00 5.29 163 TYR A CA 1
ATOM 1359 C C . TYR A 1 163 ? 15.430 7.438 4.272 1.00 4.68 163 TYR A C 1
ATOM 1360 O O . TYR A 1 163 ? 15.535 7.554 3.032 1.00 7.35 163 TYR A O 1
ATOM 1369 N N . PHE A 1 164 ? 14.438 7.983 4.983 1.00 5.76 164 PHE A N 1
ATOM 1370 C CA . PHE A 1 164 ? 13.442 8.784 4.335 1.00 6.02 164 PHE A CA 1
ATOM 1371 C C . PHE A 1 164 ? 13.730 10.253 4.480 1.00 7.67 164 PHE A C 1
ATOM 1372 O O . PHE A 1 164 ? 14.894 10.618 4.290 1.00 7.45 164 PHE A O 1
ATOM 1380 N N . GLY A 1 165 ? 12.742 11.105 4.768 1.00 7.55 165 GLY A N 1
ATOM 1381 C CA . GLY A 1 165 ? 13.041 12.523 4.819 1.00 8.61 165 GLY A CA 1
ATOM 1382 C C . GLY A 1 165 ? 13.983 12.950 5.909 1.00 8.44 165 GLY A C 1
ATOM 1383 O O . GLY A 1 165 ? 14.204 12.227 6.850 1.00 5.94 165 GLY A O 1
ATOM 1384 N N . ARG A 1 166 ? 14.545 14.141 5.766 1.00 9.10 166 ARG A N 1
ATOM 1385 C CA . ARG A 1 166 ? 15.447 14.665 6.772 1.00 9.79 166 ARG A CA 1
ATOM 1386 C C . ARG A 1 166 ? 14.710 14.804 8.118 1.00 9.59 166 ARG A C 1
ATOM 1387 O O . ARG A 1 166 ? 15.331 14.704 9.171 1.00 8.80 166 ARG A O 1
ATOM 1395 N N . GLN A 1 167 ? 13.380 14.974 8.071 1.00 8.31 167 GLN A N 1
ATOM 1396 C CA . GLN A 1 167 ? 12.574 15.119 9.291 1.00 6.34 167 GLN A CA 1
ATOM 1397 C C . GLN A 1 167 ? 11.934 13.794 9.748 1.00 7.45 167 GLN A C 1
ATOM 1398 O O . GLN A 1 167 ? 10.946 13.761 10.487 1.00 8.12 167 GLN A O 1
ATOM 1404 N N . GLN A 1 168 ? 12.529 12.693 9.296 1.00 6.53 168 GLN A N 1
ATOM 1405 C CA . GLN A 1 168 ? 12.105 11.348 9.666 1.00 5.37 168 GLN A CA 1
ATOM 1406 C C . GLN A 1 168 ? 13.325 10.538 10.102 1.00 4.19 168 GLN A C 1
ATOM 1407 O O . GLN A 1 168 ? 13.695 9.559 9.450 1.00 5.39 168 GLN A O 1
ATOM 1413 N N . PRO A 1 169 ? 13.969 10.935 11.215 1.00 5.79 169 PRO A N 1
ATOM 1414 C CA . PRO A 1 169 ? 15.152 10.146 11.645 1.00 5.20 169 PRO A CA 1
ATOM 1415 C C . PRO A 1 169 ? 14.814 8.696 11.981 1.00 6.57 169 PRO A C 1
ATOM 1416 O O . PRO A 1 169 ? 13.813 8.412 12.653 1.00 8.42 169 PRO A O 1
ATOM 1420 N N . ASP A 1 170 ? 15.679 7.777 11.565 1.00 4.69 170 ASP A N 1
ATOM 1421 C CA . ASP A 1 170 ? 15.440 6.353 11.861 1.00 5.75 170 ASP A CA 1
ATOM 1422 C C . ASP A 1 170 ? 15.592 5.968 13.321 1.00 4.36 170 ASP A C 1
ATOM 1423 O O . ASP A 1 170 ? 16.566 6.363 13.992 1.00 5.42 170 ASP A O 1
ATOM 1428 N N . LEU A 1 171 ? 14.640 5.179 13.814 1.00 4.71 171 LEU A N 1
ATOM 1429 C CA . LEU A 1 171 ? 14.671 4.700 15.189 1.00 5.40 171 LEU A CA 1
ATOM 1430 C C . LEU A 1 171 ? 15.697 3.582 15.273 1.00 5.86 171 LEU A C 1
ATOM 1431 O O . LEU A 1 171 ? 15.875 2.843 14.297 1.00 6.16 171 LEU A O 1
ATOM 1436 N N . ASN A 1 172 ? 16.355 3.480 16.428 1.00 3.60 172 ASN A N 1
ATOM 1437 C CA . ASN A 1 172 ? 17.426 2.502 16.631 1.00 5.87 172 ASN A CA 1
ATOM 1438 C C . ASN A 1 172 ? 16.969 1.232 17.348 1.00 5.04 172 ASN A C 1
ATOM 1439 O O . ASN A 1 172 ? 16.991 1.148 18.595 1.00 7.88 172 ASN A O 1
ATOM 1444 N N . TRP A 1 173 ? 16.573 0.247 16.547 1.00 5.73 173 TRP A N 1
ATOM 1445 C CA . TRP A 1 173 ? 16.144 -1.029 17.077 1.00 6.01 173 TRP A CA 1
ATOM 1446 C C . TRP A 1 173 ? 17.234 -1.859 17.801 1.00 7.06 173 TRP A C 1
ATOM 1447 O O . TRP A 1 173 ? 16.894 -2.862 18.427 1.00 7.25 173 TRP A O 1
ATOM 1458 N N . ASP A 1 174 ? 18.515 -1.474 17.726 1.00 8.10 174 ASP A N 1
ATOM 1459 C CA . ASP A 1 174 ? 19.544 -2.238 18.445 1.00 9.50 174 ASP A CA 1
ATOM 1460 C C . ASP A 1 174 ? 19.546 -1.868 19.944 1.00 10.33 174 ASP A C 1
ATOM 1461 O O . ASP A 1 174 ? 20.299 -2.457 20.752 1.00 11.71 174 ASP A O 1
ATOM 1466 N N . THR A 1 175 ? 18.730 -0.879 20.293 1.00 8.90 175 THR A N 1
ATOM 1467 C CA . THR A 1 175 ? 18.606 -0.371 21.664 1.00 9.09 175 THR A CA 1
ATOM 1468 C C . THR A 1 175 ? 17.385 -0.949 22.328 1.00 7.87 175 THR A C 1
ATOM 1469 O O . THR A 1 175 ? 16.248 -0.630 21.977 1.00 7.72 175 THR A O 1
ATOM 1473 N N . PRO A 1 176 ? 17.602 -1.827 23.304 1.00 9.10 176 PRO A N 1
ATOM 1474 C CA . PRO A 1 176 ? 16.540 -2.490 24.049 1.00 8.85 176 PRO A CA 1
ATOM 1475 C C . PRO A 1 176 ? 15.434 -1.584 24.619 1.00 9.95 176 PRO A C 1
ATOM 1476 O O . PRO A 1 176 ? 14.253 -1.865 24.455 1.00 9.68 176 PRO A O 1
ATOM 1480 N N . LYS A 1 177 ? 15.833 -0.505 25.282 1.00 11.53 177 LYS A N 1
ATOM 1481 C CA . LYS A 1 177 ? 14.855 0.377 25.883 1.00 12.57 177 LYS A CA 1
ATOM 1482 C C . LYS A 1 177 ? 13.946 1.002 24.846 1.00 11.35 177 LYS A C 1
ATOM 1483 O O . LYS A 1 177 ? 12.784 1.228 25.137 1.00 11.44 177 LYS A O 1
ATOM 1489 N N . LEU A 1 178 ? 14.474 1.279 23.651 1.00 10.60 178 LEU A N 1
ATOM 1490 C CA . LEU A 1 178 ? 13.618 1.839 22.584 1.00 10.64 178 LEU A CA 1
ATOM 1491 C C . LEU A 1 178 ? 12.670 0.713 22.120 1.00 9.70 178 LEU A C 1
ATOM 1492 O O . LEU A 1 178 ? 11.469 0.921 21.922 1.00 5.40 178 LEU A O 1
ATOM 1497 N N . ARG A 1 179 ? 13.187 -0.505 21.964 1.00 8.24 179 ARG A N 1
ATOM 1498 C CA . ARG A 1 179 ? 12.287 -1.570 21.512 1.00 6.59 179 ARG A CA 1
ATOM 1499 C C . ARG A 1 179 ? 11.150 -1.686 22.521 1.00 7.02 179 ARG A C 1
ATOM 1500 O O . ARG A 1 179 ? 9.992 -1.798 22.134 1.00 9.53 179 ARG A O 1
ATOM 1508 N N . GLU A 1 180 ? 11.454 -1.627 23.810 1.00 9.02 180 GLU A N 1
ATOM 1509 C CA . GLU A 1 180 ? 10.391 -1.759 24.809 1.00 9.61 180 GLU A CA 1
ATOM 1510 C C . GLU A 1 180 ? 9.374 -0.601 24.733 1.00 8.60 180 GLU A C 1
ATOM 1511 O O . GLU A 1 180 ? 8.167 -0.795 24.946 1.00 8.78 180 GLU A O 1
ATOM 1517 N N . GLU A 1 181 ? 9.848 0.594 24.410 1.00 8.91 181 GLU A N 1
ATOM 1518 C CA . GLU A 1 181 ? 8.939 1.732 24.284 1.00 7.96 181 GLU A CA 1
ATOM 1519 C C . GLU A 1 181 ? 8.002 1.473 23.124 1.00 8.45 181 GLU A C 1
ATOM 1520 O O . GLU A 1 181 ? 6.794 1.737 23.224 1.00 9.94 181 GLU A O 1
ATOM 1526 N N . LEU A 1 182 ? 8.527 0.927 22.028 1.00 6.90 182 LEU A N 1
ATOM 1527 C CA . LEU A 1 182 ? 7.652 0.684 20.902 1.00 7.27 182 LEU A CA 1
ATOM 1528 C C . LEU A 1 182 ? 6.616 -0.388 21.211 1.00 7.18 182 LEU A C 1
ATOM 1529 O O . LEU A 1 182 ? 5.462 -0.286 20.774 1.00 6.23 182 LEU A O 1
ATOM 1534 N N . TYR A 1 183 ? 7.012 -1.405 21.981 1.00 7.31 183 TYR A N 1
ATOM 1535 C CA . TYR A 1 183 ? 6.052 -2.458 22.290 1.00 7.51 183 TYR A CA 1
ATOM 1536 C C . TYR A 1 183 ? 4.936 -1.873 23.138 1.00 7.06 183 TYR A C 1
ATOM 1537 O O . TYR A 1 183 ? 3.760 -2.154 22.889 1.00 7.18 183 TYR A O 1
ATOM 1546 N N . ALA A 1 184 ? 5.300 -1.051 24.115 1.00 8.70 184 ALA A N 1
ATOM 1547 C CA . ALA A 1 184 ? 4.279 -0.452 24.966 1.00 7.52 184 ALA A CA 1
ATOM 1548 C C . ALA A 1 184 ? 3.339 0.438 24.136 1.00 9.06 184 ALA A C 1
ATOM 1549 O O . ALA A 1 184 ? 2.150 0.512 24.421 1.00 9.98 184 ALA A O 1
ATOM 1551 N N . MET A 1 185 ? 3.867 1.083 23.105 1.00 9.16 185 MET A N 1
ATOM 1552 C CA . MET A 1 185 ? 3.062 1.932 22.229 1.00 8.57 185 MET A CA 1
ATOM 1553 C C . MET A 1 185 ? 2.036 1.078 21.460 1.00 7.37 185 MET A C 1
ATOM 1554 O O . MET A 1 185 ? 0.852 1.439 21.331 1.00 7.22 185 MET A O 1
ATOM 1559 N N . LEU A 1 186 ? 2.486 -0.064 20.942 1.00 7.04 186 LEU A N 1
ATOM 1560 C CA . LEU A 1 186 ? 1.587 -0.947 20.205 1.00 7.49 186 LEU A CA 1
ATOM 1561 C C . LEU A 1 186 ? 0.472 -1.430 21.120 1.00 8.53 186 LEU A C 1
ATOM 1562 O O . LEU A 1 186 ? -0.682 -1.457 20.714 1.00 8.15 186 LEU A O 1
ATOM 1567 N N . ARG A 1 187 ? 0.828 -1.783 22.347 1.00 10.71 187 ARG A N 1
ATOM 1568 C CA . ARG A 1 187 ? -0.184 -2.254 23.293 1.00 11.04 187 ARG A CA 1
ATOM 1569 C C . ARG A 1 187 ? -1.218 -1.151 23.550 1.00 11.98 187 ARG A C 1
ATOM 1570 O O . ARG A 1 187 ? -2.405 -1.426 23.729 1.00 12.30 187 ARG A O 1
ATOM 1578 N N . PHE A 1 188 ? -0.776 0.104 23.556 1.00 10.79 188 PHE A N 1
ATOM 1579 C CA . PHE A 1 188 ? -1.711 1.215 23.807 1.00 11.63 188 PHE A CA 1
ATOM 1580 C C . PHE A 1 188 ? -2.839 1.172 22.780 1.00 10.37 188 PHE A C 1
ATOM 1581 O O . PHE A 1 188 ? -4.023 1.273 23.111 1.00 11.84 188 PHE A O 1
ATOM 1589 N N . TRP A 1 189 ? -2.492 1.010 21.517 1.00 7.65 189 TRP A N 1
ATOM 1590 C CA . TRP A 1 189 ? -3.548 0.969 20.508 1.00 8.36 189 TRP A CA 1
ATOM 1591 C C . TRP A 1 189 ? -4.265 -0.353 20.466 1.00 7.70 189 TRP A C 1
ATOM 1592 O O . TRP A 1 189 ? -5.437 -0.393 20.149 1.00 10.69 189 TRP A O 1
ATOM 1603 N N . LEU A 1 190 ? -3.571 -1.447 20.760 1.00 8.37 190 LEU A N 1
ATOM 1604 C CA . LEU A 1 190 ? -4.219 -2.737 20.724 1.00 8.92 190 LEU A CA 1
ATOM 1605 C C . LEU A 1 190 ? -5.211 -2.832 21.896 1.00 8.41 190 LEU A C 1
ATOM 1606 O O . LEU A 1 190 ? -6.271 -3.400 21.742 1.00 10.59 190 LEU A O 1
ATOM 1611 N N . ASP A 1 191 ? -4.878 -2.215 23.030 1.00 12.52 191 ASP A N 1
ATOM 1612 C CA . ASP A 1 191 ? -5.787 -2.244 24.192 1.00 12.72 191 ASP A CA 1
ATOM 1613 C C . ASP A 1 191 ? -7.085 -1.490 23.873 1.00 14.16 191 ASP A C 1
ATOM 1614 O O . ASP A 1 191 ? -8.089 -1.664 24.567 1.00 15.29 191 ASP A O 1
ATOM 1619 N N . LYS A 1 192 ? -7.059 -0.657 22.835 1.00 12.21 192 LYS A N 1
ATOM 1620 C CA . LYS A 1 192 ? -8.242 0.088 22.412 1.00 12.78 192 LYS A CA 1
ATOM 1621 C C . LYS A 1 192 ? -9.167 -0.738 21.486 1.00 14.65 192 LYS A C 1
ATOM 1622 O O . LYS A 1 192 ? -10.282 -0.316 21.137 1.00 19.63 192 LYS A O 1
ATOM 1628 N N . GLY A 1 193 ? -8.724 -1.930 21.101 1.00 11.53 193 GLY A N 1
ATOM 1629 C CA . GLY A 1 193 ? -9.543 -2.789 20.257 1.00 11.20 193 GLY A CA 1
ATOM 1630 C C . GLY A 1 193 ? -9.185 -2.850 18.769 1.00 11.26 193 GLY A C 1
ATOM 1631 O O . GLY A 1 193 ? -9.901 -3.440 17.964 1.00 12.09 193 GLY A O 1
ATOM 1632 N N . VAL A 1 194 ? -8.074 -2.234 18.395 1.00 10.13 194 VAL A N 1
ATOM 1633 C CA . VAL A 1 194 ? -7.653 -2.256 16.998 1.00 8.33 194 VAL A CA 1
ATOM 1634 C C . VAL A 1 194 ? -7.510 -3.728 16.540 1.00 10.15 194 VAL A C 1
ATOM 1635 O O . VAL A 1 194 ? -6.944 -4.549 17.265 1.00 10.08 194 VAL A O 1
ATOM 1639 N N . SER A 1 195 ? -8.028 -4.074 15.359 1.00 7.11 195 SER A N 1
ATOM 1640 C CA . SER A 1 195 ? -7.965 -5.447 14.849 1.00 5.91 195 SER A CA 1
ATOM 1641 C C . SER A 1 195 ? -6.799 -5.778 13.931 1.00 8.49 195 SER A C 1
ATOM 1642 O O . SER A 1 195 ? -6.592 -6.929 13.580 1.00 8.94 195 SER A O 1
ATOM 1645 N N . GLY A 1 196 ? -6.043 -4.762 13.525 1.00 6.89 196 GLY A N 1
ATOM 1646 C CA . GLY A 1 196 ? -4.939 -5.087 12.659 1.00 8.71 196 GLY A CA 1
ATOM 1647 C C . GLY A 1 196 ? -3.935 -3.981 12.631 1.00 7.29 196 GLY A C 1
ATOM 1648 O O . GLY A 1 196 ? -4.265 -2.847 12.985 1.00 7.49 196 GLY A O 1
ATOM 1649 N N . MET A 1 197 ? -2.706 -4.316 12.240 1.00 6.74 197 MET A N 1
ATOM 1650 C CA . MET A 1 197 ? -1.663 -3.334 12.155 1.00 6.59 197 MET A CA 1
ATOM 1651 C C . MET A 1 197 ? -0.855 -3.598 10.912 1.00 6.36 197 MET A C 1
ATOM 1652 O O . MET A 1 197 ? -0.444 -4.718 10.665 1.00 6.50 197 MET A O 1
ATOM 1657 N N . ARG A 1 198 ? -0.660 -2.551 10.120 1.00 4.73 198 ARG A N 1
ATOM 1658 C CA . ARG A 1 198 ? 0.134 -2.616 8.885 1.00 6.91 198 ARG A CA 1
ATOM 1659 C C . ARG A 1 198 ? 1.491 -1.993 9.220 1.00 7.65 198 ARG A C 1
ATOM 1660 O O . ARG A 1 198 ? 1.560 -0.837 9.590 1.00 8.58 198 ARG A O 1
ATOM 1668 N N . PHE A 1 199 ? 2.582 -2.748 9.093 1.00 5.97 199 PHE A N 1
ATOM 1669 C CA . PHE A 1 199 ? 3.903 -2.201 9.453 1.00 6.68 199 PHE A CA 1
ATOM 1670 C C . PHE A 1 199 ? 4.646 -1.557 8.281 1.00 5.84 199 PHE A C 1
ATOM 1671 O O . PHE A 1 199 ? 5.156 -2.250 7.400 1.00 9.20 199 PHE A O 1
ATOM 1679 N N . ASP A 1 200 ? 4.691 -0.234 8.312 1.00 3.75 200 ASP A N 1
ATOM 1680 C CA . ASP A 1 200 ? 5.350 0.602 7.329 1.00 4.79 200 ASP A CA 1
ATOM 1681 C C . ASP A 1 200 ? 6.856 0.223 7.268 1.00 5.07 200 ASP A C 1
ATOM 1682 O O . ASP A 1 200 ? 7.514 0.063 8.321 1.00 4.70 200 ASP A O 1
ATOM 1687 N N . THR A 1 201 ? 7.357 0.098 6.032 1.00 3.81 201 THR A N 1
ATOM 1688 C CA . THR A 1 201 ? 8.739 -0.306 5.707 1.00 4.59 201 THR A CA 1
ATOM 1689 C C . THR A 1 201 ? 9.348 -1.216 6.785 1.00 6.11 201 THR A C 1
ATOM 1690 O O . THR A 1 201 ? 10.418 -0.967 7.388 1.00 5.06 201 THR A O 1
ATOM 1694 N N . VAL A 1 202 ? 8.665 -2.338 6.954 1.00 5.12 202 VAL A N 1
ATOM 1695 C CA . VAL A 1 202 ? 9.036 -3.290 7.975 1.00 6.48 202 VAL A CA 1
ATOM 1696 C C . VAL A 1 202 ? 10.384 -3.961 7.743 1.00 6.04 202 VAL A C 1
ATOM 1697 O O . VAL A 1 202 ? 11.004 -4.386 8.692 1.00 7.51 202 VAL A O 1
ATOM 1701 N N . ALA A 1 203 ? 10.868 -4.025 6.504 1.00 4.33 203 ALA A N 1
ATOM 1702 C CA . ALA A 1 203 ? 12.147 -4.718 6.271 1.00 6.79 203 ALA A CA 1
ATOM 1703 C C . ALA A 1 203 ? 13.398 -3.921 6.531 1.00 6.37 203 ALA A C 1
ATOM 1704 O O . ALA A 1 203 ? 14.506 -4.464 6.441 1.00 6.44 203 ALA A O 1
ATOM 1706 N N . THR A 1 204 ? 13.240 -2.646 6.879 1.00 5.71 204 THR A N 1
ATOM 1707 C CA . THR A 1 204 ? 14.406 -1.795 7.099 1.00 5.02 204 THR A CA 1
ATOM 1708 C C . THR A 1 204 ? 14.748 -1.518 8.554 1.00 6.30 204 THR A C 1
ATOM 1709 O O . THR A 1 204 ? 15.669 -0.758 8.814 1.00 6.74 204 THR A O 1
ATOM 1713 N N . TYR A 1 205 ? 14.058 -2.154 9.492 1.00 6.61 205 TYR A N 1
ATOM 1714 C CA . TYR A 1 205 ? 14.306 -1.920 10.923 1.00 6.66 205 TYR A CA 1
ATOM 1715 C C . TYR A 1 205 ? 15.741 -2.196 11.393 1.00 8.29 205 TYR A C 1
ATOM 1716 O O . TYR A 1 205 ? 16.241 -1.488 12.263 1.00 9.45 205 TYR A O 1
ATOM 1725 N N . SER A 1 206 ? 16.378 -3.246 10.874 1.00 6.79 206 SER A N 1
ATOM 1726 C CA . SER A 1 206 ? 17.741 -3.581 11.277 1.00 6.92 206 SER A CA 1
ATOM 1727 C C . SER A 1 206 ? 18.770 -2.892 10.397 1.00 6.09 206 SE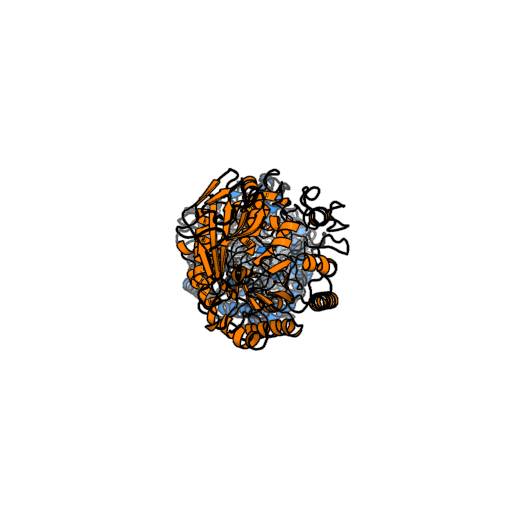R A C 1
ATOM 1728 O O . SER A 1 206 ? 18.683 -2.925 9.170 1.00 5.82 206 SER A O 1
ATOM 1731 N N . LYS A 1 207 ? 19.729 -2.238 11.051 1.00 6.57 207 LYS A N 1
ATOM 1732 C CA . LYS A 1 207 ? 20.780 -1.537 10.350 1.00 8.59 207 LYS A CA 1
ATOM 1733 C C . LYS A 1 207 ? 22.042 -2.376 10.334 1.00 10.47 207 LYS A C 1
ATOM 1734 O O . LYS A 1 207 ? 22.234 -3.214 11.202 1.00 10.32 207 LYS A O 1
ATOM 1740 N N . THR A 1 208 ? 22.896 -2.122 9.341 1.00 9.67 208 THR A N 1
ATOM 1741 C CA . THR A 1 208 ? 24.153 -2.869 9.195 1.00 11.81 208 THR A CA 1
ATOM 1742 C C . THR A 1 208 ? 25.233 -2.380 10.156 1.00 12.79 208 THR A C 1
ATOM 1743 O O . THR A 1 208 ? 25.611 -1.205 10.140 1.00 12.20 208 THR A O 1
ATOM 1747 N N . PRO A 1 209 ? 25.760 -3.289 11.001 1.00 13.91 209 PRO A N 1
ATOM 1748 C CA . PRO A 1 209 ? 26.804 -2.915 11.955 1.00 15.54 209 PRO A CA 1
ATOM 1749 C C . PRO A 1 209 ? 27.960 -2.222 11.236 1.00 14.47 209 PRO A C 1
ATOM 1750 O O . PRO A 1 209 ? 28.374 -2.655 10.145 1.00 15.55 209 PRO A O 1
ATOM 1754 N N . GLY A 1 210 ? 28.470 -1.154 11.843 1.00 11.35 210 GLY A N 1
ATOM 1755 C CA . GLY A 1 210 ? 29.601 -0.450 11.262 1.00 11.57 210 GLY A CA 1
ATOM 1756 C C . GLY A 1 210 ? 29.321 0.502 10.114 1.00 12.74 210 GLY A C 1
ATOM 1757 O O . GLY A 1 210 ? 30.208 1.311 9.747 1.00 13.66 210 GLY A O 1
ATOM 1758 N N . PHE A 1 211 ? 28.113 0.429 9.543 1.00 10.34 211 PHE A N 1
ATOM 1759 C CA . PHE A 1 211 ? 27.742 1.315 8.439 1.00 10.36 211 PHE A CA 1
ATOM 1760 C C . PHE A 1 211 ? 28.814 1.454 7.337 1.00 10.65 211 PHE A C 1
ATOM 1761 O O . PHE A 1 211 ? 29.210 2.561 6.960 1.00 9.86 211 PHE A O 1
ATOM 1769 N N . PRO A 1 212 ? 29.272 0.332 6.786 1.00 12.22 212 PRO A N 1
ATOM 1770 C CA . PRO A 1 212 ? 30.278 0.485 5.727 1.00 14.18 212 PRO A CA 1
ATOM 1771 C C . PRO A 1 212 ? 29.585 1.012 4.466 1.00 14.70 212 PRO A C 1
ATOM 1772 O O . PRO A 1 212 ? 28.356 0.931 4.350 1.00 11.59 212 PRO A O 1
ATOM 1776 N N . ASP A 1 213 ? 30.357 1.557 3.523 1.00 14.71 213 ASP A N 1
ATOM 1777 C CA . ASP A 1 213 ? 29.789 2.064 2.279 1.00 13.95 213 ASP A CA 1
ATOM 1778 C C . ASP A 1 213 ? 29.102 0.975 1.492 1.00 14.58 213 ASP A C 1
ATOM 1779 O O . ASP A 1 213 ? 29.479 -0.183 1.579 1.00 15.04 213 ASP A O 1
ATOM 1784 N N . LEU A 1 214 ? 28.097 1.356 0.716 1.00 11.77 214 LEU A N 1
ATOM 1785 C CA . LEU A 1 214 ? 27.448 0.391 -0.148 1.00 14.33 214 LEU A CA 1
ATOM 1786 C C . LEU A 1 214 ? 28.419 0.271 -1.326 1.00 17.78 214 LEU A C 1
ATOM 1787 O O . LEU A 1 214 ? 29.060 1.259 -1.723 1.00 16.83 214 LEU A O 1
ATOM 1792 N N . THR A 1 215 ? 28.528 -0.935 -1.873 1.00 21.21 215 THR A N 1
ATOM 1793 C CA . THR A 1 215 ? 29.391 -1.159 -3.016 1.00 21.99 215 THR A CA 1
ATOM 1794 C C . THR A 1 215 ? 28.724 -0.497 -4.227 1.00 22.31 215 THR A C 1
ATOM 1795 O O . THR A 1 215 ? 27.543 -0.157 -4.195 1.00 20.44 215 THR A O 1
ATOM 1799 N N . PRO A 1 216 ? 29.480 -0.284 -5.312 1.00 24.55 216 PRO A N 1
ATOM 1800 C CA . PRO A 1 216 ? 28.849 0.346 -6.477 1.00 24.35 216 PRO A CA 1
ATOM 1801 C C . PRO A 1 216 ? 27.607 -0.418 -6.944 1.00 23.46 216 PRO A C 1
ATOM 1802 O O . PRO A 1 216 ? 26.616 0.189 -7.390 1.00 23.57 216 PRO A O 1
ATOM 1806 N N . GLU A 1 217 ? 27.653 -1.745 -6.823 1.00 25.05 217 GLU A N 1
ATOM 1807 C CA . GLU A 1 217 ? 26.520 -2.585 -7.215 1.00 26.85 217 GLU A CA 1
ATOM 1808 C C . GLU A 1 217 ? 25.350 -2.336 -6.271 1.00 26.67 217 GLU A C 1
ATOM 1809 O O . GLU A 1 217 ? 24.234 -2.060 -6.705 1.00 29.72 217 GLU A O 1
ATOM 1811 N N . GLN A 1 218 ? 25.602 -2.420 -4.971 1.00 27.45 218 GLN A N 1
ATOM 1812 C CA . GLN A 1 218 ? 24.527 -2.202 -4.016 1.00 23.26 218 GLN A CA 1
ATOM 1813 C C . GLN A 1 218 ? 23.881 -0.847 -4.240 1.00 23.38 218 GLN A C 1
ATOM 1814 O O . GLN A 1 218 ? 22.676 -0.703 -4.118 1.00 22.48 218 GLN A O 1
ATOM 1820 N N A MET A 1 219 ? 24.691 0.145 -4.584 0.50 23.42 219 MET A N 1
ATOM 1821 N N B MET A 1 219 ? 24.691 0.150 -4.573 0.50 22.74 219 MET A N 1
ATOM 1822 C CA A MET A 1 219 ? 24.186 1.492 -4.808 0.50 22.81 219 MET A CA 1
ATOM 1823 C CA B MET A 1 219 ? 24.181 1.496 -4.800 0.50 21.55 219 MET A CA 1
ATOM 1824 C C A MET A 1 219 ? 23.109 1.555 -5.886 0.50 24.95 219 MET A C 1
ATOM 1825 C C B MET A 1 219 ? 23.109 1.558 -5.887 0.50 24.34 219 MET A C 1
ATOM 1826 O O A MET A 1 219 ? 22.213 2.400 -5.825 0.50 23.90 219 MET A O 1
ATOM 1827 O O B MET A 1 219 ? 22.215 2.406 -5.833 0.50 23.70 219 MET A O 1
ATOM 1836 N N . LYS A 1 220 ? 23.203 0.666 -6.870 1.00 25.89 220 LYS A N 1
ATOM 1837 C CA . LYS A 1 220 ? 22.241 0.623 -7.968 1.00 28.94 220 LYS A CA 1
ATOM 1838 C C . LYS A 1 220 ? 20.850 0.335 -7.416 1.00 29.55 220 LYS A C 1
ATOM 1839 O O . LYS A 1 220 ? 19.843 0.861 -7.901 1.00 29.24 220 LYS A O 1
ATOM 1845 N N . ASN A 1 221 ? 20.793 -0.507 -6.393 1.00 26.69 221 ASN A N 1
ATOM 1846 C CA . ASN A 1 221 ? 19.511 -0.807 -5.790 1.00 24.23 221 ASN A CA 1
ATOM 1847 C C . ASN A 1 221 ? 19.723 -0.718 -4.279 1.00 21.51 221 ASN A C 1
ATOM 1848 O O . ASN A 1 221 ? 19.777 -1.730 -3.577 1.00 18.83 221 ASN A O 1
ATOM 1853 N N . PHE A 1 222 ? 19.858 0.504 -3.782 1.00 15.88 222 PHE A N 1
ATOM 1854 C CA . PHE A 1 222 ? 20.099 0.674 -2.352 1.00 14.89 222 PHE A CA 1
ATOM 1855 C C . PHE A 1 222 ? 18.925 0.207 -1.476 1.00 14.22 222 PHE A C 1
ATOM 1856 O O . PHE A 1 222 ? 19.142 -0.230 -0.337 1.00 14.25 222 PHE A O 1
ATOM 1864 N N . ALA A 1 223 ? 17.703 0.271 -2.000 1.00 14.53 223 ALA A N 1
ATOM 1865 C CA . ALA A 1 223 ? 16.519 -0.174 -1.240 1.00 15.70 223 ALA A CA 1
ATOM 1866 C C . ALA A 1 223 ? 16.722 -1.587 -0.725 1.00 19.22 223 ALA A C 1
ATOM 1867 O O . ALA A 1 223 ? 16.352 -1.911 0.417 1.00 18.41 223 ALA A O 1
ATOM 1869 N N . GLU A 1 224 ? 17.302 -2.442 -1.567 1.00 16.95 224 GLU A N 1
ATOM 1870 C CA . GLU A 1 224 ? 17.533 -3.816 -1.183 1.00 17.43 224 GLU A CA 1
ATOM 1871 C C . GLU A 1 224 ? 18.560 -3.969 -0.072 1.00 15.92 224 GLU A C 1
ATOM 1872 O O . GLU A 1 224 ? 18.358 -4.761 0.843 1.00 16.92 224 GLU A O 1
ATOM 1878 N N . ALA A 1 225 ? 19.679 -3.239 -0.143 1.00 15.21 225 ALA A N 1
ATOM 1879 C CA . ALA A 1 225 ? 20.692 -3.359 0.898 1.00 13.43 225 ALA A CA 1
ATOM 1880 C C . ALA A 1 225 ? 20.098 -2.961 2.239 1.00 13.15 225 ALA A C 1
ATOM 1881 O O . ALA A 1 225 ? 20.400 -3.573 3.266 1.00 12.35 225 ALA A O 1
ATOM 1883 N N . TYR A 1 226 ? 19.259 -1.929 2.230 1.00 11.10 226 TYR A N 1
ATOM 1884 C CA . TYR A 1 226 ? 18.658 -1.465 3.488 1.00 8.38 226 TYR A CA 1
ATOM 1885 C C . TYR A 1 226 ? 17.741 -2.526 4.124 1.00 7.80 226 TYR A C 1
ATOM 1886 O O . TYR A 1 226 ? 17.316 -2.361 5.266 1.00 8.28 226 TYR A O 1
ATOM 1895 N N . THR A 1 227 ? 17.414 -3.594 3.402 1.00 8.03 227 THR A N 1
ATOM 1896 C CA . THR A 1 227 ? 16.547 -4.639 3.983 1.00 6.90 227 THR A CA 1
ATOM 1897 C C . THR A 1 227 ? 17.384 -5.834 4.490 1.00 8.24 227 THR A C 1
ATOM 1898 O O . THR A 1 227 ? 16.843 -6.868 4.944 1.00 6.84 227 THR A O 1
ATOM 1902 N N . GLN A 1 228 ? 18.708 -5.674 4.446 1.00 9.40 228 GLN A N 1
ATOM 1903 C CA . GLN A 1 228 ? 19.580 -6.777 4.848 1.00 9.89 228 GLN A CA 1
ATOM 1904 C C . GLN A 1 228 ? 20.270 -6.648 6.192 1.00 9.75 228 GLN A C 1
ATOM 1905 O O . GLN A 1 228 ? 21.339 -7.228 6.419 1.00 12.41 228 GLN A O 1
ATOM 1911 N N . GLY A 1 229 ? 19.648 -5.923 7.115 1.00 10.35 229 GLY A N 1
ATOM 1912 C CA . GLY A 1 229 ? 20.211 -5.800 8.455 1.00 7.91 229 GLY A CA 1
ATOM 1913 C C . GLY A 1 229 ? 20.271 -7.195 9.090 1.00 10.42 229 GLY A C 1
ATOM 1914 O O . GLY A 1 229 ? 19.332 -7.980 8.978 1.00 10.71 229 GLY A O 1
ATOM 1915 N N . PRO A 1 230 ? 21.363 -7.528 9.781 1.00 10.16 230 PRO A N 1
ATOM 1916 C CA . PRO A 1 230 ? 21.481 -8.858 10.386 1.00 10.05 230 PRO A CA 1
ATOM 1917 C C . PRO A 1 230 ? 20.550 -9.247 11.498 1.00 10.72 230 PRO A C 1
ATOM 1918 O O . PRO A 1 230 ? 20.391 -10.421 11.772 1.00 9.98 230 PRO A O 1
ATOM 1922 N N . ASN A 1 231 ? 19.895 -8.278 12.114 1.00 7.20 231 ASN A N 1
ATOM 1923 C CA . ASN A 1 231 ? 19.034 -8.624 13.207 1.00 7.04 231 ASN A CA 1
ATOM 1924 C C . ASN A 1 231 ? 17.562 -8.472 12.882 1.00 7.61 231 ASN A C 1
ATOM 1925 O O . ASN A 1 231 ? 16.763 -8.546 13.803 1.00 7.58 231 ASN A O 1
ATOM 1930 N N . LEU A 1 232 ? 17.198 -8.334 11.607 1.00 7.17 232 LEU A N 1
ATOM 1931 C CA . LEU A 1 232 ? 15.788 -8.085 11.292 1.00 6.35 232 LEU A CA 1
ATOM 1932 C C . LEU A 1 232 ? 14.761 -9.060 11.858 1.00 6.41 232 LEU A C 1
ATOM 1933 O O . LEU A 1 232 ? 13.789 -8.633 12.497 1.00 5.44 232 LEU A O 1
ATOM 1938 N N . HIS A 1 233 ? 14.925 -10.343 11.562 1.00 6.69 233 HIS A N 1
ATOM 1939 C CA . HIS A 1 233 ? 13.922 -11.316 11.997 1.00 5.76 233 HIS A CA 1
ATOM 1940 C C . HIS A 1 233 ? 13.936 -11.564 13.501 1.00 5.41 233 HIS A C 1
ATOM 1941 O O . HIS A 1 233 ? 12.925 -11.931 14.112 1.00 6.50 233 HIS A O 1
ATOM 1948 N N . ARG A 1 234 ? 15.085 -11.315 14.111 1.00 6.37 234 ARG A N 1
ATOM 1949 C CA . ARG A 1 234 ? 15.207 -11.436 15.546 1.00 6.09 234 ARG A CA 1
ATOM 1950 C C . ARG A 1 234 ? 14.273 -10.359 16.157 1.00 7.28 234 ARG A C 1
ATOM 1951 O O . ARG A 1 234 ? 13.518 -10.617 17.100 1.00 5.49 234 ARG A O 1
ATOM 1959 N N . TYR A 1 235 ? 14.331 -9.149 15.604 1.00 7.17 235 TYR A N 1
ATOM 1960 C CA . TYR A 1 235 ? 13.498 -8.070 16.132 1.00 7.40 235 TYR A CA 1
ATOM 1961 C C . TYR A 1 235 ? 12.025 -8.310 15.869 1.00 7.50 235 TYR A C 1
ATOM 1962 O O . TYR A 1 235 ? 11.207 -8.045 16.727 1.00 6.67 235 TYR A O 1
ATOM 1971 N N . LEU A 1 236 ? 11.682 -8.797 14.689 1.00 7.11 236 LEU A N 1
ATOM 1972 C CA . LEU A 1 236 ? 10.276 -9.076 14.401 1.00 6.04 236 LEU A CA 1
ATOM 1973 C C . LEU A 1 236 ? 9.743 -10.184 15.304 1.00 7.71 236 LEU A C 1
ATOM 1974 O O . LEU A 1 236 ? 8.634 -10.127 15.778 1.00 5.56 236 LEU A O 1
ATOM 1979 N N . GLN A 1 237 ? 10.550 -11.209 15.526 1.00 7.40 237 GLN A N 1
ATOM 1980 C CA . GLN A 1 237 ? 10.128 -12.305 16.379 1.00 8.04 237 GLN A CA 1
ATOM 1981 C C . GLN A 1 237 ? 9.960 -11.835 17.793 1.00 9.30 237 GLN A C 1
ATOM 1982 O O . GLN A 1 237 ? 9.092 -12.337 18.502 1.00 10.09 237 GLN A O 1
ATOM 1988 N N . GLU A 1 238 ? 10.820 -10.912 18.227 1.00 6.79 238 GLU A N 1
ATOM 1989 C CA . GLU A 1 238 ? 10.704 -10.403 19.578 1.00 7.82 238 GLU A CA 1
ATOM 1990 C C . GLU A 1 238 ? 9.415 -9.573 19.686 1.00 8.13 238 GLU A C 1
ATOM 1991 O O . GLU A 1 238 ? 8.713 -9.636 20.705 1.00 8.91 238 GLU A O 1
ATOM 1997 N N . MET A 1 239 ? 9.134 -8.777 18.659 1.00 7.26 239 MET A N 1
ATOM 1998 C CA . MET A 1 239 ? 7.895 -7.965 18.664 1.00 6.16 239 MET A CA 1
ATOM 1999 C C . MET A 1 239 ? 6.690 -8.875 18.764 1.00 7.52 239 MET A C 1
ATOM 2000 O O . MET A 1 239 ? 5.717 -8.545 19.444 1.00 6.02 239 MET A O 1
ATOM 2005 N N . HIS A 1 240 ? 6.751 -10.032 18.109 1.00 7.38 240 HIS A N 1
ATOM 2006 C CA . HIS A 1 240 ? 5.626 -10.953 18.184 1.00 7.27 240 HIS A CA 1
ATOM 2007 C C . HIS A 1 240 ? 5.508 -11.571 19.575 1.00 8.78 240 HIS A C 1
ATOM 2008 O O . HIS A 1 240 ? 4.418 -11.674 20.137 1.00 9.80 240 HIS A O 1
ATOM 2015 N N . GLU A 1 241 ? 6.641 -11.920 20.158 1.00 10.03 241 GLU A N 1
ATOM 2016 C CA . GLU A 1 241 ? 6.630 -12.551 21.479 1.00 11.36 241 GLU A CA 1
ATOM 2017 C C . GLU A 1 241 ? 6.097 -11.593 22.553 1.00 12.28 241 GLU A C 1
ATOM 2018 O O . GLU A 1 241 ? 5.296 -11.975 23.407 1.00 12.74 241 GLU A O 1
ATOM 2024 N N . LYS A 1 242 ? 6.530 -10.352 22.492 1.00 8.95 242 LYS A N 1
ATOM 2025 C CA . LYS A 1 242 ? 6.162 -9.421 23.539 1.00 10.58 242 LYS A CA 1
ATOM 2026 C C . LYS A 1 242 ? 4.850 -8.710 23.339 1.00 11.53 242 LYS A C 1
ATOM 2027 O O . LYS A 1 242 ? 4.258 -8.246 24.315 1.00 14.58 242 LYS A O 1
ATOM 2033 N N . VAL A 1 243 ? 4.363 -8.666 22.102 1.00 8.87 243 VAL A N 1
ATOM 2034 C CA . VAL A 1 243 ? 3.111 -7.969 21.802 1.00 8.77 243 VAL A CA 1
ATOM 2035 C C . VAL A 1 243 ? 2.034 -8.827 21.091 1.00 9.13 243 VAL A C 1
ATOM 2036 O O . VAL A 1 243 ? 1.018 -9.197 21.694 1.00 9.23 243 VAL A O 1
ATOM 2040 N N . PHE A 1 244 ? 2.259 -9.205 19.840 1.00 8.72 244 PHE A N 1
ATOM 2041 C CA . PHE A 1 244 ? 1.211 -9.906 19.125 1.00 7.30 244 PHE A CA 1
ATOM 2042 C C . PHE A 1 244 ? 0.746 -11.252 19.614 1.00 9.18 244 PHE A C 1
ATOM 2043 O O . PHE A 1 244 ? -0.376 -11.642 19.374 1.00 10.39 244 PHE A O 1
ATOM 2051 N N . ASP A 1 245 ? 1.594 -11.946 20.335 1.00 8.77 245 ASP A N 1
ATOM 2052 C CA . ASP A 1 245 ? 1.227 -13.264 20.846 1.00 10.83 245 ASP A CA 1
ATOM 2053 C C . ASP A 1 245 ? 0.150 -13.093 21.917 1.00 12.91 245 ASP A C 1
ATOM 2054 O O . ASP A 1 245 ? -0.505 -14.075 22.316 1.00 13.76 245 ASP A O 1
ATOM 2059 N N . HIS A 1 246 ? -0.067 -11.851 22.347 1.00 14.80 246 HIS A N 1
ATOM 2060 C CA . HIS A 1 246 ? -1.016 -11.571 23.415 1.00 15.02 246 HIS A CA 1
ATOM 2061 C C . HIS A 1 246 ? -2.337 -10.987 22.973 1.00 15.66 246 HIS A C 1
ATOM 2062 O O . HIS A 1 246 ? -3.198 -10.704 23.816 1.00 14.63 246 HIS A O 1
ATOM 2069 N N . TYR A 1 247 ? -2.475 -10.745 21.674 1.00 13.18 247 TYR A N 1
ATOM 2070 C CA . TYR A 1 247 ? -3.714 -10.196 21.130 1.00 11.95 247 TYR A CA 1
ATOM 2071 C C . TYR A 1 247 ? -4.180 -11.073 19.992 1.00 15.84 247 TYR A C 1
ATOM 2072 O O . TYR A 1 247 ? -3.592 -12.123 19.746 1.00 18.91 247 TYR A O 1
ATOM 2081 N N . ASP A 1 248 ? -5.261 -10.676 19.322 1.00 17.82 248 ASP A N 1
ATOM 2082 C CA . ASP A 1 248 ? -5.764 -11.438 18.190 1.00 19.51 248 ASP A CA 1
ATOM 2083 C C . ASP A 1 248 ? -5.910 -10.493 16.984 1.00 19.88 248 ASP A C 1
ATOM 2084 O O . ASP A 1 248 ? -6.843 -10.607 16.189 1.00 20.74 248 ASP A O 1
ATOM 2089 N N . ALA A 1 249 ? -4.963 -9.564 16.877 1.00 12.94 249 ALA A N 1
ATOM 2090 C CA . ALA A 1 249 ? -4.901 -8.580 15.782 1.00 10.43 249 ALA A CA 1
ATOM 2091 C C . ALA A 1 249 ? -4.135 -9.210 14.625 1.00 11.13 249 ALA A C 1
ATOM 2092 O O . ALA A 1 249 ? -3.212 -9.984 14.863 1.00 11.20 249 ALA A O 1
ATOM 2094 N N . VAL A 1 250 ? -4.519 -8.922 13.385 1.00 8.50 250 VAL A N 1
ATOM 2095 C CA . VAL A 1 250 ? -3.764 -9.450 12.234 1.00 8.21 250 VAL A CA 1
ATOM 2096 C C . VAL A 1 250 ? -2.621 -8.463 11.932 1.00 9.06 250 VAL A C 1
ATOM 2097 O O . VAL A 1 250 ? -2.791 -7.254 12.064 1.00 8.25 250 VAL A O 1
ATOM 2101 N N . THR A 1 251 ? -1.453 -8.964 11.549 1.00 9.08 251 THR A N 1
ATOM 2102 C CA . THR A 1 251 ? -0.363 -8.026 11.249 1.00 7.71 251 THR A CA 1
ATOM 2103 C C . THR A 1 251 ? 0.034 -8.192 9.797 1.00 8.46 251 THR A C 1
ATOM 2104 O O . THR A 1 251 ? 0.061 -9.301 9.274 1.00 7.58 251 THR A O 1
ATOM 2108 N N . ALA A 1 252 ? 0.357 -7.081 9.144 1.00 6.95 252 ALA A N 1
ATOM 2109 C CA . ALA A 1 252 ? 0.753 -7.152 7.745 1.00 9.73 252 ALA A CA 1
ATOM 2110 C C . ALA A 1 252 ? 1.971 -6.267 7.588 1.00 10.34 252 ALA A C 1
ATOM 2111 O O . ALA A 1 252 ? 2.055 -5.215 8.206 1.00 12.33 252 ALA A O 1
ATOM 2113 N N . GLY A 1 253 ? 2.929 -6.707 6.787 1.00 6.96 253 GLY A N 1
ATOM 2114 C CA . GLY A 1 253 ? 4.132 -5.895 6.599 1.00 6.98 253 GLY A CA 1
ATOM 2115 C C . GLY A 1 253 ? 4.288 -5.291 5.210 1.00 7.08 253 GLY A C 1
ATOM 2116 O O . GLY A 1 253 ? 3.992 -5.951 4.203 1.00 7.70 253 GLY A O 1
ATOM 2117 N N . GLU A 1 254 ? 4.731 -4.024 5.173 1.00 7.37 254 GLU A N 1
ATOM 2118 C CA . GLU A 1 254 ? 5.028 -3.351 3.911 1.00 6.52 254 GLU A CA 1
ATOM 2119 C C . GLU A 1 254 ? 6.464 -3.744 3.724 1.00 4.01 254 GLU A C 1
ATOM 2120 O O . GLU A 1 254 ? 7.377 -3.105 4.268 1.00 4.86 254 GLU A O 1
ATOM 2126 N N . ILE A 1 255 ? 6.670 -4.800 2.946 1.00 6.02 255 ILE A N 1
ATOM 2127 C CA . ILE A 1 255 ? 8.010 -5.327 2.758 1.00 6.26 255 ILE A CA 1
ATOM 2128 C C . ILE A 1 255 ? 8.633 -4.654 1.550 1.00 7.44 255 ILE A C 1
ATOM 2129 O O . ILE A 1 255 ? 8.799 -5.255 0.496 1.00 9.62 255 ILE A O 1
ATOM 2134 N N A PHE A 1 256 ? 9.061 -3.418 1.779 0.50 8.20 256 PHE A N 1
ATOM 2135 N N B PHE A 1 256 ? 8.957 -3.381 1.682 0.50 9.29 256 PHE A N 1
ATOM 2136 C CA A PHE A 1 256 ? 9.668 -2.575 0.764 0.50 9.61 256 PHE A CA 1
ATOM 2137 C CA B PHE A 1 256 ? 9.506 -2.684 0.540 0.50 10.28 256 PHE A CA 1
ATOM 2138 C C A PHE A 1 256 ? 11.123 -2.847 0.475 0.50 9.38 256 PHE A C 1
ATOM 2139 C C B PHE A 1 256 ? 11.013 -2.834 0.433 0.50 9.80 256 PHE A C 1
ATOM 2140 O O A PHE A 1 256 ? 11.955 -2.791 1.386 0.50 9.48 256 PHE A O 1
ATOM 2141 O O B PHE A 1 256 ? 11.755 -2.692 1.412 0.50 9.49 256 PHE A O 1
ATOM 2156 N N . GLY A 1 257 ? 11.440 -3.116 -0.791 1.00 9.24 257 GLY A N 1
ATOM 2157 C CA . GLY A 1 257 ? 12.840 -3.296 -1.121 1.00 10.41 257 GLY A CA 1
ATOM 2158 C C . GLY A 1 257 ? 13.445 -4.667 -0.963 1.00 11.23 257 GLY A C 1
ATOM 2159 O O . GLY A 1 257 ? 14.524 -4.907 -1.485 1.00 12.51 257 GLY A O 1
ATOM 2160 N N . ALA A 1 258 ? 12.769 -5.583 -0.284 1.00 9.40 258 ALA A N 1
ATOM 2161 C CA . ALA A 1 258 ? 13.376 -6.898 -0.096 1.00 9.77 258 ALA A CA 1
ATOM 2162 C C . ALA A 1 258 ? 13.180 -7.819 -1.288 1.00 8.41 258 ALA A C 1
ATOM 2163 O O . ALA A 1 258 ? 12.156 -7.766 -1.947 1.00 9.81 258 ALA A O 1
ATOM 2165 N N . PRO A 1 259 ? 14.151 -8.691 -1.554 1.00 7.81 259 PRO A N 1
ATOM 2166 C CA . PRO A 1 259 ? 14.046 -9.646 -2.657 1.00 10.34 259 PRO A CA 1
ATOM 2167 C C . PRO A 1 259 ? 12.867 -10.561 -2.311 1.00 9.61 259 PRO A C 1
ATOM 2168 O O . PRO A 1 259 ? 12.629 -10.880 -1.153 1.00 10.24 259 PRO A O 1
ATOM 2172 N N . LEU A 1 260 ? 12.134 -11.011 -3.309 1.00 7.90 260 LEU A N 1
ATOM 2173 C CA . LEU A 1 260 ? 10.980 -11.860 -3.068 1.00 7.89 260 LEU A CA 1
ATOM 2174 C C . LEU A 1 260 ? 11.299 -13.181 -2.349 1.00 7.63 260 LEU A C 1
ATOM 2175 O O . LEU A 1 260 ? 10.500 -13.666 -1.574 1.00 9.00 260 LEU A O 1
ATOM 2180 N N . ASN A 1 261 ? 12.484 -13.748 -2.588 1.00 11.22 261 ASN A N 1
ATOM 2181 C CA . ASN A 1 261 ? 12.823 -15.019 -1.950 1.00 13.00 261 ASN A CA 1
ATOM 2182 C C . ASN A 1 261 ? 12.971 -14.901 -0.419 1.00 13.47 261 ASN A C 1
ATOM 2183 O O . ASN A 1 261 ? 13.025 -15.914 0.293 1.00 10.90 261 ASN A O 1
ATOM 2188 N N . GLN A 1 262 ? 13.028 -13.676 0.102 1.00 11.32 262 GLN A N 1
ATOM 2189 C CA . GLN A 1 262 ? 13.119 -13.504 1.558 1.00 10.69 262 GLN A CA 1
ATOM 2190 C C . GLN A 1 262 ? 11.751 -13.275 2.225 1.00 11.22 262 GLN A C 1
ATOM 2191 O O . GLN A 1 262 ? 11.617 -13.358 3.460 1.00 9.63 262 GLN A O 1
ATOM 2197 N N . VAL A 1 263 ? 10.712 -13.025 1.420 1.00 10.24 263 VAL A N 1
ATOM 2198 C CA . VAL A 1 263 ? 9.391 -12.781 2.008 1.00 8.05 263 VAL A CA 1
ATOM 2199 C C . VAL A 1 263 ? 8.856 -13.896 2.919 1.00 8.22 263 VAL A C 1
ATOM 2200 O O . VAL A 1 263 ? 8.179 -13.620 3.904 1.00 8.83 263 VAL A O 1
ATOM 2204 N N . PRO A 1 264 ? 9.172 -15.166 2.624 1.00 8.49 264 PRO A N 1
ATOM 2205 C CA . PRO A 1 264 ? 8.650 -16.202 3.524 1.00 9.18 264 PRO A CA 1
ATOM 2206 C C . PRO A 1 264 ? 9.146 -16.047 4.969 1.00 8.08 264 PRO A C 1
ATOM 2207 O O . PRO A 1 264 ? 8.480 -16.479 5.904 1.00 8.63 264 PRO A O 1
ATOM 2211 N N . LEU A 1 265 ? 10.314 -15.441 5.164 1.00 8.90 265 LEU A N 1
ATOM 2212 C CA . LEU A 1 265 ? 10.833 -15.275 6.514 1.00 8.25 265 LEU A CA 1
ATOM 2213 C C . LEU A 1 265 ? 9.917 -14.391 7.324 1.00 8.59 265 LEU A C 1
ATOM 2214 O O . LEU A 1 265 ? 9.795 -14.546 8.537 1.00 7.84 265 LEU A O 1
ATOM 2219 N N . PHE A 1 266 ? 9.267 -13.446 6.651 1.00 7.08 266 PHE A N 1
ATOM 2220 C CA . PHE A 1 266 ? 8.340 -12.554 7.347 1.00 7.54 266 PHE A CA 1
ATOM 2221 C C . PHE A 1 266 ? 6.935 -13.101 7.606 1.00 6.06 266 PHE A C 1
ATOM 2222 O O . PHE A 1 266 ? 6.298 -12.682 8.576 1.00 8.64 266 PHE A O 1
ATOM 2230 N N . ILE A 1 267 ? 6.443 -13.970 6.726 1.00 6.91 267 ILE A N 1
ATOM 2231 C CA . ILE A 1 267 ? 5.062 -14.440 6.813 1.00 6.86 267 ILE A CA 1
ATOM 2232 C C . ILE A 1 267 ? 4.769 -15.880 7.063 1.00 8.93 267 ILE A C 1
ATOM 2233 O O . ILE A 1 267 ? 3.609 -16.204 7.216 1.00 9.79 267 ILE A O 1
ATOM 2238 N N . ASP A 1 268 ? 5.774 -16.751 7.056 1.00 8.40 268 ASP A N 1
ATOM 2239 C CA . ASP A 1 268 ? 5.538 -18.169 7.345 1.00 9.18 268 ASP A CA 1
ATOM 2240 C C . ASP A 1 268 ? 4.951 -18.190 8.782 1.00 8.58 268 ASP A C 1
ATOM 2241 O O . ASP A 1 268 ? 5.616 -17.782 9.735 1.00 7.05 268 ASP A O 1
ATOM 2246 N N . SER A 1 269 ? 3.711 -18.655 8.951 1.00 10.15 269 SER A N 1
ATOM 2247 C CA . SER A 1 269 ? 3.092 -18.597 10.276 1.00 10.52 269 SER A CA 1
ATOM 2248 C C . SER A 1 269 ? 3.863 -19.297 11.383 1.00 10.91 269 SER A C 1
ATOM 2249 O O . SER A 1 269 ? 3.766 -18.936 12.552 1.00 11.07 269 SER A O 1
ATOM 2252 N N . ARG A 1 270 ? 4.676 -20.267 10.994 1.00 10.96 270 ARG A N 1
ATOM 2253 C CA . ARG A 1 270 ? 5.441 -21.017 11.975 1.00 11.50 270 ARG A CA 1
ATOM 2254 C C . ARG A 1 270 ? 6.543 -20.171 12.585 1.00 11.19 270 ARG A C 1
ATOM 2255 O O . ARG A 1 270 ? 6.999 -20.463 13.680 1.00 11.81 270 ARG A O 1
ATOM 2263 N N . ARG A 1 271 ? 6.963 -19.127 11.879 1.00 9.52 271 ARG A N 1
ATOM 2264 C CA . ARG A 1 271 ? 8.054 -18.292 12.411 1.00 8.19 271 ARG A CA 1
ATOM 2265 C C . ARG A 1 271 ? 7.584 -17.238 13.406 1.00 8.33 271 ARG A C 1
ATOM 2266 O O . ARG A 1 271 ? 8.401 -16.569 14.024 1.00 7.45 271 ARG A O 1
ATOM 2274 N N . LYS A 1 272 ? 6.276 -17.065 13.533 1.00 8.26 272 LYS A N 1
ATOM 2275 C CA . LYS A 1 272 ? 5.741 -16.096 14.467 1.00 7.94 272 LYS A CA 1
ATOM 2276 C C . LYS A 1 272 ? 6.337 -14.721 14.320 1.00 6.56 272 LYS A C 1
ATOM 2277 O O . LYS A 1 272 ? 6.963 -14.201 15.248 1.00 8.30 272 LYS A O 1
ATOM 2283 N N . GLU A 1 273 ? 6.156 -14.162 13.133 1.00 8.57 273 GLU A N 1
ATOM 2284 C CA . GLU A 1 273 ? 6.588 -12.805 12.828 1.00 6.23 273 GLU A CA 1
ATOM 2285 C C . GLU A 1 273 ? 5.330 -12.071 12.357 1.00 8.47 273 GLU A C 1
ATOM 2286 O O . GLU A 1 273 ? 4.576 -11.615 13.203 1.00 10.39 273 GLU A O 1
ATOM 2292 N N . LEU A 1 274 ? 5.046 -11.995 11.053 1.00 7.85 274 LEU A N 1
ATOM 2293 C CA . LEU A 1 274 ? 3.826 -11.299 10.590 1.00 5.90 274 LEU A CA 1
ATOM 2294 C C . LEU A 1 274 ? 2.872 -12.294 9.928 1.00 6.76 274 LEU A C 1
ATOM 2295 O O . LEU A 1 274 ? 3.259 -13.412 9.563 1.00 7.11 274 LEU A O 1
ATOM 2300 N N . ASP A 1 275 ? 1.617 -11.887 9.801 1.00 3.83 275 ASP A N 1
ATOM 2301 C CA . ASP A 1 275 ? 0.617 -12.731 9.168 1.00 6.18 275 ASP A CA 1
ATOM 2302 C C . ASP A 1 275 ? 0.516 -12.611 7.661 1.00 6.26 275 ASP A C 1
ATOM 2303 O O . ASP A 1 275 ? 0.287 -13.624 6.990 1.00 6.66 275 ASP A O 1
ATOM 2308 N N . MET A 1 276 ? 0.608 -11.384 7.146 1.00 8.16 276 MET A N 1
ATOM 2309 C CA . MET A 1 276 ? 0.437 -11.162 5.719 1.00 7.32 276 MET A CA 1
ATOM 2310 C C . MET A 1 276 ? 1.471 -10.222 5.132 1.00 6.26 276 MET A C 1
ATOM 2311 O O . MET A 1 276 ? 1.995 -9.339 5.788 1.00 6.69 276 MET A O 1
ATOM 2316 N N . ALA A 1 277 ? 1.693 -10.402 3.850 1.00 5.45 277 ALA A N 1
ATOM 2317 C CA . ALA A 1 277 ? 2.664 -9.603 3.154 1.00 7.28 277 ALA A CA 1
ATOM 2318 C C . ALA A 1 277 ? 2.111 -8.625 2.135 1.00 6.20 277 ALA A C 1
ATOM 2319 O O . ALA A 1 277 ? 1.218 -8.945 1.359 1.00 7.55 277 ALA A O 1
ATOM 2321 N N . PHE A 1 278 ? 2.712 -7.445 2.134 1.00 7.05 278 PHE A N 1
ATOM 2322 C CA . PHE A 1 278 ? 2.440 -6.426 1.128 1.00 7.67 278 PHE A CA 1
ATOM 2323 C C . PHE A 1 278 ? 3.780 -6.435 0.419 1.00 5.74 278 PHE A C 1
ATOM 2324 O O . PHE A 1 278 ? 4.776 -6.013 1.007 1.00 6.71 278 PHE A O 1
ATOM 2332 N N . THR A 1 279 ? 3.824 -6.975 -0.801 1.00 7.61 279 THR A N 1
ATOM 2333 C CA . THR A 1 279 ? 5.050 -6.944 -1.597 1.00 8.49 279 THR A CA 1
ATOM 2334 C C . THR A 1 279 ? 4.864 -5.911 -2.682 1.00 8.34 279 THR A C 1
ATOM 2335 O O . THR A 1 279 ? 3.743 -5.461 -2.954 1.00 9.62 279 THR A O 1
ATOM 2339 N N A PHE A 1 280 ? 5.989 -5.505 -3.272 0.50 7.27 280 PHE A N 1
ATOM 2340 N N B PHE A 1 280 ? 5.936 -5.573 -3.368 0.50 6.47 280 PHE A N 1
ATOM 2341 C CA A PHE A 1 280 ? 6.044 -4.476 -4.317 0.50 7.34 280 PHE A CA 1
ATOM 2342 C CA B PHE A 1 280 ? 5.777 -4.577 -4.393 0.50 7.01 280 PHE A CA 1
ATOM 2343 C C A PHE A 1 280 ? 6.315 -5.002 -5.729 0.50 7.08 280 PHE A C 1
ATOM 2344 C C B PHE A 1 280 ? 6.255 -5.013 -5.758 0.50 6.05 280 PHE A C 1
ATOM 2345 O O A PHE A 1 280 ? 6.256 -4.233 -6.690 0.50 6.88 280 PHE A O 1
ATOM 2346 O O B PHE A 1 280 ? 6.298 -4.213 -6.696 0.50 5.39 280 PHE A O 1
ATOM 2361 N N . ASP A 1 281 ? 6.632 -6.289 -5.852 1.00 5.10 281 ASP A N 1
ATOM 2362 C CA . ASP A 1 281 ? 7.017 -6.853 -7.152 1.00 8.10 281 ASP A CA 1
ATOM 2363 C C . ASP A 1 281 ? 6.025 -6.573 -8.288 1.00 8.72 281 ASP A C 1
ATOM 2364 O O . ASP A 1 281 ? 6.428 -6.149 -9.386 1.00 8.80 281 ASP A O 1
ATOM 2369 N N . LEU A 1 282 ? 4.739 -6.825 -8.050 1.00 6.08 282 LEU A N 1
ATOM 2370 C CA . LEU A 1 282 ? 3.743 -6.541 -9.066 1.00 6.38 282 LEU A CA 1
ATOM 2371 C C . LEU A 1 282 ? 3.445 -5.038 -9.232 1.00 6.30 282 LEU A C 1
ATOM 2372 O O . LEU A 1 282 ? 3.480 -4.533 -10.326 1.00 7.85 282 LEU A O 1
ATOM 2377 N N . ILE A 1 283 ? 3.188 -4.300 -8.152 1.00 7.16 283 ILE A N 1
ATOM 2378 C CA . ILE A 1 283 ? 2.818 -2.893 -8.394 1.00 7.31 283 ILE A CA 1
ATOM 2379 C C . ILE A 1 283 ? 3.945 -2.048 -9.002 1.00 8.30 283 ILE A C 1
ATOM 2380 O O . ILE A 1 283 ? 3.673 -1.049 -9.694 1.00 9.21 283 ILE A O 1
ATOM 2385 N N . ARG A 1 284 ? 5.207 -2.466 -8.801 1.00 6.45 284 ARG A N 1
ATOM 2386 C CA . ARG A 1 284 ? 6.358 -1.759 -9.395 1.00 6.13 284 ARG A CA 1
ATOM 2387 C C . ARG A 1 284 ? 6.971 -2.637 -10.513 1.00 6.85 284 ARG A C 1
ATOM 2388 O O . ARG A 1 284 ? 8.156 -2.496 -10.821 1.00 7.82 284 ARG A O 1
ATOM 2396 N N . TYR A 1 285 ? 6.173 -3.513 -11.132 1.00 7.54 285 TYR A N 1
ATOM 2397 C CA . TYR A 1 285 ? 6.721 -4.434 -12.148 1.00 7.38 285 TYR A CA 1
ATOM 2398 C C . TYR A 1 285 ? 7.159 -3.717 -13.397 1.00 8.81 285 TYR A C 1
ATOM 2399 O O . TYR A 1 285 ? 7.930 -4.281 -14.177 1.00 10.55 285 TYR A O 1
ATOM 2408 N N . ASP A 1 286 ? 6.678 -2.489 -13.578 1.00 7.57 286 ASP A N 1
ATOM 2409 C CA . ASP A 1 286 ? 7.038 -1.687 -14.745 1.00 9.00 286 ASP A CA 1
ATOM 2410 C C . ASP A 1 286 ? 7.676 -0.364 -14.331 1.00 9.11 286 ASP A C 1
ATOM 2411 O O . ASP A 1 286 ? 7.621 0.605 -15.068 1.00 10.22 286 ASP A O 1
ATOM 2416 N N . ARG A 1 287 ? 8.276 -0.332 -13.144 1.00 7.04 287 ARG A N 1
ATOM 2417 C CA . ARG A 1 287 ? 8.957 0.878 -12.668 1.00 7.87 287 ARG A CA 1
ATOM 2418 C C . ARG A 1 287 ? 10.469 0.752 -12.792 1.00 9.06 287 ARG A C 1
ATOM 2419 O O . ARG A 1 287 ? 11.031 -0.277 -12.451 1.00 8.68 287 ARG A O 1
ATOM 2427 N N . ALA A 1 288 ? 11.110 1.807 -13.288 1.00 10.38 288 ALA A N 1
ATOM 2428 C CA . ALA A 1 288 ? 12.570 1.814 -13.406 1.00 11.27 288 ALA A CA 1
ATOM 2429 C C . ALA A 1 288 ? 13.182 1.883 -12.008 1.00 12.91 288 ALA A C 1
ATOM 2430 O O . ALA A 1 288 ? 12.515 2.213 -11.028 1.00 11.22 288 ALA A O 1
ATOM 2432 N N . LEU A 1 289 ? 14.478 1.603 -11.928 1.00 14.61 289 LEU A N 1
ATOM 2433 C CA . LEU A 1 289 ? 15.175 1.649 -10.650 1.00 18.36 289 LEU A CA 1
ATOM 2434 C C . LEU A 1 289 ? 15.108 3.009 -9.935 1.00 16.74 289 LEU A C 1
ATOM 2435 O O . LEU A 1 289 ? 15.055 3.034 -8.727 1.00 16.81 289 LEU A O 1
ATOM 2440 N N . ASP A 1 290 ? 15.090 4.119 -10.676 1.00 13.87 290 ASP A N 1
ATOM 2441 C CA . ASP A 1 290 ? 15.024 5.442 -10.058 1.00 13.94 290 ASP A CA 1
ATOM 2442 C C . ASP A 1 290 ? 13.638 5.789 -9.503 1.00 12.51 290 ASP A C 1
ATOM 2443 O O . ASP A 1 290 ? 13.468 6.812 -8.852 1.00 12.81 290 ASP A O 1
ATOM 2448 N N . ARG A 1 291 ? 12.683 4.886 -9.740 1.00 11.88 291 ARG A N 1
ATOM 2449 C CA . ARG A 1 291 ? 11.310 5.002 -9.260 1.00 11.00 291 ARG A CA 1
ATOM 2450 C C . ARG A 1 291 ? 10.457 6.083 -9.887 1.00 9.78 291 ARG A C 1
ATOM 2451 O O . ARG A 1 291 ? 9.295 6.283 -9.461 1.00 10.44 291 ARG A O 1
ATOM 2459 N N . TRP A 1 292 ? 10.986 6.784 -10.892 1.00 9.89 292 TRP A N 1
ATOM 2460 C CA . TRP A 1 292 ? 10.184 7.798 -11.548 1.00 8.79 292 TRP A CA 1
ATOM 2461 C C . TRP A 1 292 ? 10.109 7.631 -13.076 1.00 11.35 292 TRP A C 1
ATOM 2462 O O . TRP A 1 292 ? 9.624 8.511 -13.788 1.00 17.52 292 TRP A O 1
ATOM 2473 N N . HIS A 1 293 ? 10.626 6.529 -13.591 1.00 10.59 293 HIS A N 1
ATOM 2474 C CA . HIS A 1 293 ? 10.432 6.247 -15.005 1.00 9.84 293 HIS A CA 1
ATOM 2475 C C . HIS A 1 293 ? 9.646 4.947 -15.070 1.00 10.15 293 HIS A C 1
ATOM 2476 O O . HIS A 1 293 ? 9.592 4.189 -14.098 1.00 11.40 293 HIS A O 1
ATOM 2483 N N A THR A 1 294 ? 9.054 4.685 -16.218 0.50 11.22 294 THR A N 1
ATOM 2484 N N B THR A 1 294 ? 9.030 4.716 -16.232 0.50 10.71 294 THR A N 1
ATOM 2485 C CA A THR A 1 294 ? 8.312 3.467 -16.388 0.50 11.67 294 THR A CA 1
ATOM 2486 C CA B THR A 1 294 ? 8.200 3.545 -16.525 0.50 9.96 294 THR A CA 1
ATOM 2487 C C A THR A 1 294 ? 9.059 2.714 -17.467 0.50 11.61 294 THR A C 1
ATOM 2488 C C B THR A 1 294 ? 8.849 2.744 -17.652 0.50 11.47 294 THR A C 1
ATOM 2489 O O A THR A 1 294 ? 9.875 3.289 -18.180 0.50 11.67 294 THR A O 1
ATOM 2490 O O B THR A 1 294 ? 9.359 3.320 -18.614 0.50 12.63 294 THR A O 1
ATOM 2497 N N . ILE A 1 295 ? 8.795 1.419 -17.539 1.00 11.05 295 ILE A N 1
ATOM 2498 C CA . ILE A 1 295 ? 9.395 0.536 -18.521 1.00 10.69 295 ILE A CA 1
ATOM 2499 C C . ILE A 1 295 ? 8.240 -0.272 -19.091 1.00 12.55 295 ILE A C 1
ATOM 2500 O O . ILE A 1 295 ? 7.438 -0.838 -18.341 1.00 13.76 295 ILE A O 1
ATOM 2505 N N . PRO A 1 296 ? 8.132 -0.339 -20.425 1.00 11.26 296 PRO A N 1
ATOM 2506 C CA . PRO A 1 296 ? 7.023 -1.107 -21.004 1.00 11.23 296 PRO A CA 1
ATOM 2507 C C . PRO A 1 296 ? 7.079 -2.586 -20.584 1.00 12.11 296 PRO A C 1
ATOM 2508 O O . PRO A 1 296 ? 8.160 -3.193 -20.573 1.00 12.87 296 PRO A O 1
ATOM 2512 N N . ARG A 1 297 ? 5.912 -3.134 -20.230 1.00 11.04 297 ARG A N 1
ATOM 2513 C CA . ARG A 1 297 ? 5.764 -4.528 -19.846 1.00 9.91 297 ARG A CA 1
ATOM 2514 C C . ARG A 1 297 ? 4.506 -5.058 -20.519 1.00 9.75 297 ARG A C 1
ATOM 2515 O O . ARG A 1 297 ? 3.724 -4.307 -21.096 1.00 13.37 297 ARG A O 1
ATOM 2523 N N . THR A 1 298 ? 4.289 -6.362 -20.428 1.00 10.41 298 THR A N 1
ATOM 2524 C CA . THR A 1 298 ? 3.078 -6.945 -21.012 1.00 11.16 298 THR A CA 1
ATOM 2525 C C . THR A 1 298 ? 2.395 -7.771 -19.937 1.00 10.93 298 THR A C 1
ATOM 2526 O O . THR A 1 298 ? 2.938 -7.976 -18.841 1.00 10.09 298 THR A O 1
ATOM 2530 N N . LEU A 1 299 ? 1.222 -8.277 -20.290 1.00 8.84 299 LEU A N 1
ATOM 2531 C CA . LEU A 1 299 ? 0.442 -9.132 -19.390 1.00 9.76 299 LEU A CA 1
ATOM 2532 C C . LEU A 1 299 ? 1.285 -10.359 -19.031 1.00 10.10 299 LEU A C 1
ATOM 2533 O O . LEU A 1 299 ? 1.153 -10.927 -17.932 1.00 5.87 299 LEU A O 1
ATOM 2538 N N . ALA A 1 300 ? 2.153 -10.816 -19.936 1.00 10.28 300 ALA A N 1
ATOM 2539 C CA . ALA A 1 300 ? 2.976 -11.977 -19.584 1.00 11.55 300 ALA A CA 1
ATOM 2540 C C . ALA A 1 300 ? 3.843 -11.627 -18.342 1.00 11.04 300 ALA A C 1
ATOM 2541 O O . ALA A 1 300 ? 4.003 -12.428 -17.439 1.00 10.08 300 ALA A O 1
ATOM 2543 N N . ASP A 1 301 ? 4.377 -10.417 -18.306 1.00 10.14 301 ASP A N 1
ATOM 2544 C CA . ASP A 1 301 ? 5.178 -10.025 -17.158 1.00 10.60 301 ASP A CA 1
ATOM 2545 C C . ASP A 1 301 ? 4.338 -9.932 -15.897 1.00 11.17 301 ASP A C 1
ATOM 2546 O O . ASP A 1 301 ? 4.770 -10.353 -14.817 1.00 13.26 301 ASP A O 1
ATOM 2551 N N . PHE A 1 302 ? 3.137 -9.383 -16.058 1.00 8.16 302 PHE A N 1
ATOM 2552 C CA . PHE A 1 302 ? 2.199 -9.180 -14.972 1.00 8.50 302 PHE A CA 1
ATOM 2553 C C . PHE A 1 302 ? 1.850 -10.514 -14.304 1.00 8.64 302 PHE A C 1
ATOM 2554 O O . PHE A 1 302 ? 2.054 -10.693 -13.093 1.00 7.16 302 PHE A O 1
ATOM 2562 N N . ARG A 1 303 ? 1.384 -11.471 -15.108 1.00 7.95 303 ARG A N 1
ATOM 2563 C CA . ARG A 1 303 ? 0.990 -12.749 -14.560 1.00 7.09 303 ARG A CA 1
ATOM 2564 C C . ARG A 1 303 ? 2.163 -13.585 -14.042 1.00 7.95 303 ARG A C 1
ATOM 2565 O O . ARG A 1 303 ? 1.993 -14.328 -13.076 1.00 9.84 303 ARG A O 1
ATOM 2573 N N . GLN A 1 304 ? 3.331 -13.462 -14.673 1.00 9.41 304 GLN A N 1
ATOM 2574 C CA . GLN A 1 304 ? 4.492 -14.226 -14.238 1.00 7.22 304 GLN A CA 1
ATOM 2575 C C . GLN A 1 304 ? 4.935 -13.698 -12.876 1.00 10.24 304 GLN A C 1
ATOM 2576 O O . GLN A 1 304 ? 5.382 -14.473 -12.004 1.00 9.81 304 GLN A O 1
ATOM 2582 N N . THR A 1 305 ? 4.806 -12.384 -12.669 1.00 9.14 305 THR A N 1
ATOM 2583 C CA . THR A 1 305 ? 5.178 -11.829 -11.379 1.00 8.90 305 THR A CA 1
ATOM 2584 C C . THR A 1 305 ? 4.185 -12.346 -10.329 1.00 8.25 305 THR A C 1
ATOM 2585 O O . THR A 1 305 ? 4.583 -12.778 -9.257 1.00 9.06 305 THR A O 1
ATOM 2589 N N . ILE A 1 306 ? 2.895 -12.341 -10.649 1.00 6.23 306 ILE A N 1
ATOM 2590 C CA . ILE A 1 306 ? 1.896 -12.835 -9.704 1.00 8.24 306 ILE A CA 1
ATOM 2591 C C . ILE A 1 306 ? 2.147 -14.312 -9.360 1.00 11.40 306 ILE A C 1
ATOM 2592 O O . ILE A 1 306 ? 1.900 -14.756 -8.241 1.00 11.49 306 ILE A O 1
ATOM 2597 N N . ASP A 1 307 ? 2.626 -15.068 -10.338 1.00 11.39 307 ASP A N 1
ATOM 2598 C CA . ASP A 1 307 ? 2.883 -16.490 -10.105 1.00 12.96 307 ASP A CA 1
ATOM 2599 C C . ASP A 1 307 ? 4.008 -16.613 -9.069 1.00 11.14 307 ASP A C 1
ATOM 2600 O O . ASP A 1 307 ? 3.922 -17.411 -8.130 1.00 13.46 307 ASP A O 1
ATOM 2605 N N . LYS A 1 308 ? 5.064 -15.835 -9.237 1.00 10.77 308 LYS A N 1
ATOM 2606 C CA . LYS A 1 308 ? 6.190 -15.862 -8.312 1.00 10.47 308 LYS A CA 1
ATOM 2607 C C . LYS A 1 308 ? 5.772 -15.440 -6.895 1.00 12.00 308 LYS A C 1
ATOM 2608 O O . LYS A 1 308 ? 6.228 -16.014 -5.920 1.00 12.44 308 LYS A O 1
ATOM 2614 N N . VAL A 1 309 ? 4.897 -14.442 -6.805 1.00 9.17 309 VAL A N 1
ATOM 2615 C CA . VAL A 1 309 ? 4.466 -13.926 -5.504 1.00 7.12 309 VAL A CA 1
ATOM 2616 C C . VAL A 1 309 ? 3.597 -14.967 -4.824 1.00 8.40 309 VAL A C 1
ATOM 2617 O O . VAL A 1 309 ? 3.723 -15.207 -3.622 1.00 7.89 309 VAL A O 1
ATOM 2621 N N . ASP A 1 310 ? 2.728 -15.615 -5.593 1.00 9.02 310 ASP A N 1
ATOM 2622 C CA . ASP A 1 310 ? 1.878 -16.620 -4.993 1.00 10.25 310 ASP A CA 1
ATOM 2623 C C . ASP A 1 310 ? 2.690 -17.790 -4.509 1.00 10.47 310 ASP A C 1
ATOM 2624 O O . ASP A 1 310 ? 2.411 -18.356 -3.466 1.00 13.14 310 ASP A O 1
ATOM 2629 N N . ALA A 1 311 ? 3.711 -18.156 -5.259 1.00 12.32 311 ALA A N 1
ATOM 2630 C CA . ALA A 1 311 ? 4.522 -19.304 -4.862 1.00 13.63 311 ALA A CA 1
ATOM 2631 C C . ALA A 1 311 ? 5.217 -19.073 -3.521 1.00 13.67 311 ALA A C 1
ATOM 2632 O O . ALA A 1 311 ? 5.399 -20.008 -2.735 1.00 14.47 311 ALA A O 1
ATOM 2634 N N . ILE A 1 312 ? 5.639 -17.844 -3.275 1.00 13.58 312 ILE A N 1
ATOM 2635 C CA . ILE A 1 312 ? 6.289 -17.515 -2.017 1.00 19.32 312 ILE A CA 1
ATOM 2636 C C . ILE A 1 312 ? 5.407 -17.738 -0.767 1.00 19.10 312 ILE A C 1
ATOM 2637 O O . ILE A 1 312 ? 5.935 -18.053 0.319 1.00 20.08 312 ILE A O 1
ATOM 2642 N N . ALA A 1 313 ? 4.092 -17.574 -0.887 1.00 16.04 313 ALA A N 1
ATOM 2643 C CA . ALA A 1 313 ? 3.218 -17.788 0.271 1.00 17.96 313 ALA A CA 1
ATOM 2644 C C . ALA A 1 313 ? 3.362 -19.248 0.733 1.00 22.33 313 ALA A C 1
ATOM 2645 O O . ALA A 1 313 ? 3.137 -19.561 1.890 1.00 20.41 313 ALA A O 1
ATOM 2647 N N . GLY A 1 314 ? 3.750 -20.131 -0.183 1.00 25.25 314 GLY A N 1
ATOM 2648 C CA . GLY A 1 314 ? 3.896 -21.528 0.184 1.00 27.52 314 GLY A CA 1
ATOM 2649 C C . GLY A 1 314 ? 2.631 -22.009 0.863 1.00 26.31 314 GLY A C 1
ATOM 2650 O O . GLY A 1 314 ? 1.539 -21.584 0.494 1.00 27.17 314 GLY A O 1
ATOM 2651 N N . GLU A 1 315 ? 2.779 -22.870 1.866 1.00 26.60 315 GLU A N 1
ATOM 2652 C CA . GLU A 1 315 ? 1.648 -23.423 2.607 1.00 23.05 315 GLU A CA 1
ATOM 2653 C C . GLU A 1 315 ? 1.393 -22.734 3.949 1.00 23.42 315 GLU A C 1
ATOM 2654 O O . GLU A 1 315 ? 0.308 -22.841 4.523 1.00 23.92 315 GLU A O 1
ATOM 2656 N N . TYR A 1 316 ? 2.385 -22.021 4.468 1.00 18.08 316 TYR A N 1
ATOM 2657 C CA . TYR A 1 316 ? 2.179 -21.405 5.754 1.00 15.63 316 TYR A CA 1
ATOM 2658 C C . TYR A 1 316 ? 2.183 -19.880 5.757 1.00 10.70 316 TYR A C 1
ATOM 2659 O O . TYR A 1 316 ? 1.935 -19.296 6.803 1.00 11.68 316 TYR A O 1
ATOM 2668 N N . GLY A 1 317 ? 2.475 -19.267 4.609 1.00 12.79 317 GLY A N 1
ATOM 2669 C CA . GLY A 1 317 ? 2.489 -17.821 4.510 1.00 12.00 317 GLY A CA 1
ATOM 2670 C C . GLY A 1 317 ? 1.186 -17.318 3.911 1.00 13.05 317 GLY A C 1
ATOM 2671 O O . GLY A 1 317 ? 0.320 -18.116 3.532 1.00 14.83 317 GLY A O 1
ATOM 2672 N N . TRP A 1 318 ? 1.024 -16.003 3.820 1.00 10.32 318 TRP A N 1
ATOM 2673 C CA . TRP A 1 318 ? -0.210 -15.458 3.220 1.00 6.82 318 TRP A CA 1
ATOM 2674 C C . TRP A 1 318 ? 0.053 -14.085 2.637 1.00 8.80 318 TRP A C 1
ATOM 2675 O O . TRP A 1 318 ? 0.735 -13.262 3.247 1.00 8.81 318 TRP A O 1
ATOM 2686 N N . ASN A 1 319 ? -0.497 -13.843 1.456 1.00 6.36 319 ASN A N 1
ATOM 2687 C CA . ASN A 1 319 ? -0.298 -12.564 0.778 1.00 7.72 319 ASN A CA 1
ATOM 2688 C C . ASN A 1 319 ? -1.567 -11.680 0.800 1.00 10.76 319 ASN A C 1
ATOM 2689 O O . ASN A 1 319 ? -2.716 -12.159 0.861 1.00 7.92 319 ASN A O 1
ATOM 2694 N N . THR A 1 320 ? -1.330 -10.374 0.702 1.00 9.52 320 THR A N 1
ATOM 2695 C CA . THR A 1 320 ? -2.415 -9.427 0.526 1.00 7.53 320 THR A CA 1
ATOM 2696 C C . THR A 1 320 ? -2.344 -9.290 -0.991 1.00 7.32 320 THR A C 1
ATOM 2697 O O . THR A 1 320 ? -1.374 -9.765 -1.612 1.00 8.44 320 THR A O 1
ATOM 2701 N N . PHE A 1 321 ? -3.371 -8.718 -1.621 1.00 6.00 321 PHE A N 1
ATOM 2702 C CA . PHE A 1 321 ? -3.271 -8.474 -3.064 1.00 6.65 321 PHE A CA 1
ATOM 2703 C C . PHE A 1 321 ? -3.843 -7.098 -3.317 1.00 7.58 321 PHE A C 1
ATOM 2704 O O . PHE A 1 321 ? -4.871 -6.736 -2.752 1.00 7.35 321 PHE A O 1
ATOM 2712 N N . PHE A 1 322 ? -3.192 -6.339 -4.185 1.00 7.67 322 PHE A N 1
ATOM 2713 C CA . PHE A 1 322 ? -3.690 -4.996 -4.459 1.00 8.98 322 PHE A CA 1
ATOM 2714 C C . PHE A 1 322 ? -3.133 -4.505 -5.770 1.00 8.67 322 PHE A C 1
ATOM 2715 O O . PHE A 1 322 ? -2.041 -4.891 -6.166 1.00 9.74 322 PHE A O 1
ATOM 2723 N N . LEU A 1 323 ? -3.910 -3.678 -6.453 1.00 8.25 323 LEU A N 1
ATOM 2724 C CA . LEU A 1 323 ? -3.469 -3.089 -7.710 1.00 8.88 323 LEU A CA 1
ATOM 2725 C C . LEU A 1 323 ? -3.265 -1.587 -7.465 1.00 8.31 323 LEU A C 1
ATOM 2726 O O . LEU A 1 323 ? -2.750 -0.842 -8.329 1.00 9.37 323 LEU A O 1
ATOM 2731 N N . GLY A 1 324 ? -3.698 -1.126 -6.296 1.00 8.50 324 GLY A N 1
ATOM 2732 C CA . GLY A 1 324 ? -3.558 0.277 -5.982 1.00 7.75 324 GLY A CA 1
ATOM 2733 C C . GLY A 1 324 ? -3.349 0.551 -4.514 1.00 6.27 324 GLY A C 1
ATOM 2734 O O . GLY A 1 324 ? -3.677 -0.286 -3.653 1.00 6.44 324 GLY A O 1
ATOM 2735 N N . ASN A 1 325 ? -2.720 1.688 -4.246 1.00 4.55 325 ASN A N 1
ATOM 2736 C CA . ASN A 1 325 ? -2.557 2.204 -2.882 1.00 5.05 325 ASN A CA 1
ATOM 2737 C C . ASN A 1 325 ? -2.135 3.668 -2.918 1.00 5.37 325 ASN A C 1
ATOM 2738 O O . ASN A 1 325 ? -2.173 4.298 -3.988 1.00 7.01 325 ASN A O 1
ATOM 2743 N N . HIS A 1 326 ? -1.763 4.221 -1.772 1.00 5.30 326 HIS A N 1
ATOM 2744 C CA . HIS A 1 326 ? -1.451 5.644 -1.684 1.00 5.64 326 HIS A CA 1
ATOM 2745 C C . HIS A 1 326 ? -0.077 6.026 -2.185 1.00 4.50 326 HIS A C 1
ATOM 2746 O O . HIS A 1 326 ? 0.255 7.193 -2.208 1.00 5.99 326 HIS A O 1
ATOM 2753 N N . ASP A 1 327 ? 0.704 5.034 -2.595 1.00 7.27 327 ASP A N 1
ATOM 2754 C CA . ASP A 1 327 ? 2.084 5.313 -3.022 1.00 6.11 327 ASP A CA 1
ATOM 2755 C C . ASP A 1 327 ? 2.305 4.987 -4.485 1.00 6.61 327 ASP A C 1
ATOM 2756 O O . ASP A 1 327 ? 3.475 4.873 -4.928 1.00 5.93 327 ASP A O 1
ATOM 2761 N N . ASN A 1 328 ? 1.219 4.838 -5.240 1.00 5.10 328 ASN A N 1
ATOM 2762 C CA . ASN A 1 328 ? 1.355 4.442 -6.644 1.00 5.45 328 ASN A CA 1
ATOM 2763 C C . ASN A 1 328 ? 0.285 5.047 -7.513 1.00 5.30 328 ASN A C 1
ATOM 2764 O O . ASN A 1 328 ? -0.728 5.547 -7.009 1.00 6.26 328 ASN A O 1
ATOM 2769 N N . PRO A 1 329 ? 0.506 5.030 -8.843 1.00 5.29 329 PRO A N 1
ATOM 2770 C CA . PRO A 1 329 ? -0.494 5.591 -9.747 1.00 5.51 329 PRO A CA 1
ATOM 2771 C C . PRO A 1 329 ? -1.796 4.806 -9.657 1.00 5.85 329 PRO A C 1
ATOM 2772 O O . PRO A 1 329 ? -1.823 3.675 -9.125 1.00 5.19 329 PRO A O 1
ATOM 2776 N N . ARG A 1 330 ? -2.869 5.396 -10.171 1.00 5.91 330 ARG A N 1
ATOM 2777 C CA . ARG A 1 330 ? -4.200 4.770 -10.099 1.00 5.61 330 ARG A CA 1
ATOM 2778 C C . ARG A 1 330 ? -4.306 3.474 -10.891 1.00 6.52 330 ARG A C 1
ATOM 2779 O O . ARG A 1 330 ? -3.891 3.386 -12.043 1.00 5.35 330 ARG A O 1
ATOM 2787 N N . ALA A 1 331 ? -4.869 2.453 -10.244 1.00 5.75 331 ALA A N 1
ATOM 2788 C CA . ALA A 1 331 ? -5.028 1.155 -10.881 1.00 5.82 331 ALA A CA 1
ATOM 2789 C C . ALA A 1 331 ? -5.485 1.151 -12.354 1.00 7.43 331 ALA A C 1
ATOM 2790 O O . ALA A 1 331 ? -4.822 0.552 -13.205 1.00 7.23 331 ALA A O 1
ATOM 2792 N N . VAL A 1 332 ? -6.598 1.799 -12.677 1.00 6.14 332 VAL A N 1
ATOM 2793 C CA . VAL A 1 332 ? -7.056 1.736 -14.059 1.00 5.96 332 VAL A CA 1
ATOM 2794 C C . VAL A 1 332 ? -6.104 2.417 -15.062 1.00 4.52 332 VAL A C 1
ATOM 2795 O O . VAL A 1 332 ? -5.940 1.956 -16.210 1.00 8.21 332 VAL A O 1
ATOM 2799 N N . SER A 1 333 ? -5.453 3.472 -14.614 1.00 5.72 333 SER A N 1
ATOM 2800 C CA . SER A 1 333 ? -4.501 4.195 -15.470 1.00 6.84 333 SER A CA 1
ATOM 2801 C C . SER A 1 333 ? -3.245 3.361 -15.629 1.00 7.23 333 SER A C 1
ATOM 2802 O O . SER A 1 333 ? -2.656 3.306 -16.709 1.00 10.46 333 SER A O 1
ATOM 2805 N N . HIS A 1 334 ? -2.834 2.705 -14.547 1.00 6.62 334 HIS A N 1
ATOM 2806 C CA . HIS A 1 334 ? -1.585 1.932 -14.533 1.00 7.84 334 HIS A CA 1
ATOM 2807 C C . HIS A 1 334 ? -1.637 0.555 -15.198 1.00 8.35 334 HIS A C 1
ATOM 2808 O O . HIS A 1 334 ? -0.788 0.225 -16.009 1.00 10.15 334 HIS A O 1
ATOM 2815 N N . PHE A 1 335 ? -2.651 -0.228 -14.875 1.00 7.18 335 PHE A N 1
ATOM 2816 C CA . PHE A 1 335 ? -2.804 -1.570 -15.417 1.00 8.78 335 PHE A CA 1
ATOM 2817 C C . PHE A 1 335 ? -3.948 -1.675 -16.419 1.00 9.96 335 PHE A C 1
ATOM 2818 O O . PHE A 1 335 ? -4.092 -2.698 -17.079 1.00 11.66 335 PHE A O 1
ATOM 2826 N N . GLY A 1 336 ? -4.774 -0.639 -16.524 1.00 7.23 336 GLY A N 1
ATOM 2827 C CA . GLY A 1 336 ? -5.898 -0.754 -17.446 1.00 7.45 336 GLY A CA 1
ATOM 2828 C C . GLY A 1 336 ? -5.706 0.207 -18.590 1.00 9.23 336 GLY A C 1
ATOM 2829 O O . GLY A 1 336 ? -4.582 0.445 -19.017 1.00 8.29 336 GLY A O 1
ATOM 2830 N N . ASP A 1 337 ? -6.814 0.746 -19.089 1.00 9.18 337 ASP A N 1
ATOM 2831 C CA . ASP A 1 337 ? -6.766 1.721 -20.177 1.00 9.76 337 ASP A CA 1
ATOM 2832 C C . ASP A 1 337 ? -7.749 2.799 -19.742 1.00 8.96 337 ASP A C 1
ATOM 2833 O O . ASP A 1 337 ? -8.956 2.598 -19.787 1.00 9.67 337 ASP A O 1
ATOM 2838 N N . ASP A 1 338 ? -7.229 3.929 -19.293 1.00 10.40 338 ASP A N 1
ATOM 2839 C CA . ASP A 1 338 ? -8.131 4.965 -18.788 1.00 9.42 338 ASP A CA 1
ATOM 2840 C C . ASP A 1 338 ? -8.768 5.920 -19.795 1.00 9.80 338 ASP A C 1
ATOM 2841 O O . ASP A 1 338 ? -9.421 6.881 -19.382 1.00 10.59 338 ASP A O 1
ATOM 2846 N N . ARG A 1 339 ? -8.575 5.646 -21.089 1.00 10.61 339 ARG A N 1
ATOM 2847 C CA . ARG A 1 339 ? -9.186 6.459 -22.132 1.00 9.62 339 ARG A CA 1
ATOM 2848 C C . ARG A 1 339 ? -10.674 6.367 -21.896 1.00 12.60 339 ARG A C 1
ATOM 2849 O O . ARG A 1 339 ? -11.193 5.332 -21.405 1.00 10.38 339 ARG A O 1
ATOM 2857 N N . PRO A 1 340 ? -11.396 7.455 -22.194 1.00 12.54 340 PRO A N 1
ATOM 2858 C CA . PRO A 1 340 ? -12.845 7.506 -21.994 1.00 12.75 340 PRO A CA 1
ATOM 2859 C C . PRO A 1 340 ? -13.615 6.286 -22.426 1.00 11.97 340 PRO A C 1
ATOM 2860 O O . PRO A 1 340 ? -14.495 5.827 -21.700 1.00 12.55 340 PRO A O 1
ATOM 2864 N N . GLN A 1 341 ? -13.295 5.744 -23.595 1.00 10.24 341 GLN A N 1
ATOM 2865 C CA . GLN A 1 341 ? -14.055 4.618 -24.112 1.00 9.93 341 GLN A CA 1
ATOM 2866 C C . GLN A 1 341 ? -13.690 3.257 -23.513 1.00 9.63 341 GLN A C 1
ATOM 2867 O O . GLN A 1 341 ? -14.401 2.264 -23.751 1.00 10.68 341 GLN A O 1
ATOM 2873 N N . TRP A 1 342 ? -12.598 3.205 -22.747 1.00 8.15 342 TRP A N 1
ATOM 2874 C CA . TRP A 1 342 ? -12.166 1.939 -22.162 1.00 9.67 342 TRP A CA 1
ATOM 2875 C C . TRP A 1 342 ? -12.030 1.927 -20.640 1.00 8.58 342 TRP A C 1
ATOM 2876 O O . TRP A 1 342 ? -11.873 0.849 -20.066 1.00 10.93 342 TRP A O 1
ATOM 2887 N N . ARG A 1 343 ? -12.128 3.091 -20.014 1.00 8.50 343 ARG A N 1
ATOM 2888 C CA . ARG A 1 343 ? -11.958 3.220 -18.565 1.00 10.18 343 ARG A CA 1
ATOM 2889 C C . ARG A 1 343 ? -12.860 2.322 -17.731 1.00 11.32 343 ARG A C 1
ATOM 2890 O O . ARG A 1 343 ? -12.393 1.599 -16.845 1.00 7.59 343 ARG A O 1
ATOM 2898 N N . GLU A 1 344 ? -14.161 2.363 -18.007 1.00 9.60 344 GLU A N 1
ATOM 2899 C CA . GLU A 1 344 ? -15.087 1.541 -17.244 1.00 8.04 344 GLU A CA 1
ATOM 2900 C C . GLU A 1 344 ? -14.910 0.071 -17.499 1.00 9.00 344 GLU A C 1
ATOM 2901 O O . GLU A 1 344 ? -14.884 -0.727 -16.554 1.00 10.33 344 GLU A O 1
ATOM 2907 N N . ALA A 1 345 ? -14.769 -0.304 -18.767 1.00 8.10 345 ALA A N 1
ATOM 2908 C CA . ALA A 1 345 ? -14.569 -1.704 -19.069 1.00 7.88 345 ALA A CA 1
ATOM 2909 C C . ALA A 1 345 ? -13.270 -2.237 -18.454 1.00 9.25 345 ALA A C 1
ATOM 2910 O O . ALA A 1 345 ? -13.294 -3.308 -17.842 1.00 8.27 345 ALA A O 1
ATOM 2912 N N . SER A 1 346 ? -12.161 -1.507 -18.592 1.00 8.05 346 SER A N 1
ATOM 2913 C CA . SER A 1 346 ? -10.904 -2.034 -18.033 1.00 8.33 346 SER A CA 1
ATOM 2914 C C . SER A 1 346 ? -10.917 -1.970 -16.492 1.00 7.72 346 SER A C 1
ATOM 2915 O O . SER A 1 346 ? -10.337 -2.821 -15.841 1.00 9.05 346 SER A O 1
ATOM 2918 N N . ALA A 1 347 ? -11.597 -0.988 -15.907 1.00 6.17 347 ALA A N 1
ATOM 2919 C CA . ALA A 1 347 ? -11.637 -0.929 -14.453 1.00 8.30 347 ALA A CA 1
ATOM 2920 C C . ALA A 1 347 ? -12.420 -2.153 -13.960 1.00 8.05 347 ALA A C 1
ATOM 2921 O O . ALA A 1 347 ? -12.081 -2.731 -12.923 1.00 7.21 347 ALA A O 1
ATOM 2923 N N . LYS A 1 348 ? -13.449 -2.555 -14.692 1.00 5.62 348 LYS A N 1
ATOM 2924 C CA . LYS A 1 348 ? -14.190 -3.752 -14.254 1.00 7.13 348 LYS A CA 1
ATOM 2925 C C . LYS A 1 348 ? -13.316 -5.000 -14.363 1.00 6.70 348 LYS A C 1
ATOM 2926 O O . LYS A 1 348 ? -13.351 -5.898 -13.490 1.00 8.53 348 LYS A O 1
ATOM 2932 N N . ALA A 1 349 ? -12.552 -5.082 -15.444 1.00 6.04 349 ALA A N 1
ATOM 2933 C CA . ALA A 1 349 ? -11.675 -6.216 -15.650 1.00 7.91 349 ALA A CA 1
ATOM 2934 C C . ALA A 1 349 ? -10.694 -6.313 -14.484 1.00 7.18 349 ALA A C 1
ATOM 2935 O O . ALA A 1 349 ? -10.452 -7.408 -13.944 1.00 10.53 349 ALA A O 1
ATOM 2937 N N . LEU A 1 350 ? -10.115 -5.178 -14.089 1.00 8.26 350 LEU A N 1
ATOM 2938 C CA . LEU A 1 350 ? -9.161 -5.179 -12.989 1.00 5.05 350 LEU A CA 1
ATOM 2939 C C . LEU A 1 350 ? -9.859 -5.512 -11.669 1.00 7.76 350 LEU A C 1
ATOM 2940 O O . LEU A 1 350 ? -9.239 -6.018 -10.767 1.00 7.67 350 LEU A O 1
ATOM 2945 N N . ALA A 1 351 ? -11.149 -5.203 -11.557 1.00 5.09 351 ALA A N 1
ATOM 2946 C CA . ALA A 1 351 ? -11.888 -5.539 -10.351 1.00 8.77 351 ALA A CA 1
ATOM 2947 C C . ALA A 1 351 ? -12.001 -7.055 -10.286 1.00 8.55 351 ALA A C 1
ATOM 2948 O O . ALA A 1 351 ? -11.848 -7.655 -9.231 1.00 8.76 351 ALA A O 1
ATOM 2950 N N . THR A 1 352 ? -12.262 -7.692 -11.418 1.00 7.17 352 THR A N 1
ATOM 2951 C CA . THR A 1 352 ? -12.390 -9.150 -11.432 1.00 8.33 352 THR A CA 1
ATOM 2952 C C . THR A 1 352 ? -11.097 -9.791 -10.981 1.00 8.37 352 THR A C 1
ATOM 2953 O O . THR A 1 352 ? -11.101 -10.703 -10.158 1.00 8.34 352 THR A O 1
ATOM 2957 N N . VAL A 1 353 ? -9.979 -9.296 -11.499 1.00 8.11 353 VAL A N 1
ATOM 2958 C CA . VAL A 1 353 ? -8.677 -9.837 -11.108 1.00 8.52 353 VAL A CA 1
ATOM 2959 C C . VAL A 1 353 ? -8.460 -9.649 -9.594 1.00 10.57 353 VAL A C 1
ATOM 2960 O O . VAL A 1 353 ? -8.121 -10.587 -8.896 1.00 11.48 353 VAL A O 1
ATOM 2964 N N . THR A 1 354 ? -8.657 -8.427 -9.103 1.00 9.54 354 THR A N 1
ATOM 2965 C CA . THR A 1 354 ? -8.426 -8.096 -7.693 1.00 9.38 354 THR A CA 1
ATOM 2966 C C . THR A 1 354 ? -9.163 -9.001 -6.742 1.00 10.33 354 THR A C 1
ATOM 2967 O O . THR A 1 354 ? -8.586 -9.515 -5.782 1.00 11.72 354 THR A O 1
ATOM 2971 N N . LEU A 1 355 ? -10.425 -9.237 -7.058 1.00 9.32 355 LEU A N 1
ATOM 2972 C CA . LEU A 1 355 ? -11.242 -10.004 -6.159 1.00 9.86 355 LEU A CA 1
ATOM 2973 C C . LEU A 1 355 ? -11.201 -11.511 -6.352 1.00 9.44 355 LEU A C 1
ATOM 2974 O O . LEU A 1 355 ? -11.894 -12.249 -5.640 1.00 11.02 355 LEU A O 1
ATOM 2979 N N . THR A 1 356 ? -10.373 -11.993 -7.282 1.00 7.34 356 THR A N 1
ATOM 2980 C CA . THR A 1 356 ? -10.266 -13.433 -7.449 1.00 8.25 356 THR A CA 1
ATOM 2981 C C . THR A 1 356 ? -8.823 -13.895 -7.292 1.00 7.42 356 THR A C 1
ATOM 2982 O O . THR A 1 356 ? -8.463 -15.020 -7.649 1.00 9.77 356 THR A O 1
ATOM 2986 N N . GLN A 1 357 ? -7.978 -13.055 -6.717 1.00 7.88 357 GLN A N 1
ATOM 2987 C CA . GLN A 1 357 ? -6.592 -13.497 -6.505 1.00 10.68 357 GLN A CA 1
ATOM 2988 C C . GLN A 1 357 ? -6.491 -14.279 -5.184 1.00 9.60 357 GLN A C 1
ATOM 2989 O O . GLN A 1 357 ? -7.323 -14.116 -4.279 1.00 9.94 357 GLN A O 1
ATOM 2995 N N A ARG A 1 358 ? -5.484 -15.148 -5.068 0.50 11.67 358 ARG A N 1
ATOM 2996 N N B ARG A 1 358 ? -5.466 -15.118 -5.081 0.50 10.37 358 ARG A N 1
ATOM 2997 C CA A ARG A 1 358 ? -5.308 -15.894 -3.820 0.50 13.54 358 ARG A CA 1
ATOM 2998 C CA B ARG A 1 358 ? -5.250 -15.877 -3.861 0.50 11.31 358 ARG A CA 1
ATOM 2999 C C A ARG A 1 358 ? -4.581 -14.946 -2.872 0.50 12.73 358 ARG A C 1
ATOM 3000 C C B ARG A 1 358 ? -4.567 -14.920 -2.878 0.50 11.43 358 ARG A C 1
ATOM 3001 O O A ARG A 1 358 ? -3.437 -14.577 -3.106 0.50 16.31 358 ARG A O 1
ATOM 3002 O O B ARG A 1 358 ? -3.430 -14.515 -3.097 0.50 15.58 358 ARG A O 1
ATOM 3017 N N . GLY A 1 359 ? -5.267 -14.544 -1.815 1.00 11.30 359 GLY A N 1
ATOM 3018 C CA . GLY A 1 359 ? -4.704 -13.617 -0.852 1.00 8.98 359 GLY A CA 1
ATOM 3019 C C . GLY A 1 359 ? -5.833 -12.726 -0.349 1.00 10.68 359 GLY A C 1
ATOM 3020 O O . GLY A 1 359 ? -7.003 -12.909 -0.714 1.00 12.27 359 GLY A O 1
ATOM 3021 N N . THR A 1 360 ? -5.508 -11.767 0.500 1.00 5.06 360 THR A N 1
ATOM 3022 C CA . THR A 1 360 ? -6.497 -10.856 1.050 1.00 6.58 360 THR A CA 1
ATOM 3023 C C . THR A 1 360 ? -6.438 -9.573 0.235 1.00 6.05 360 THR A C 1
ATOM 3024 O O . THR A 1 360 ? -5.450 -8.862 0.282 1.00 7.26 360 THR A O 1
ATOM 3028 N N . PRO A 1 361 ? -7.507 -9.268 -0.513 1.00 8.15 361 PRO 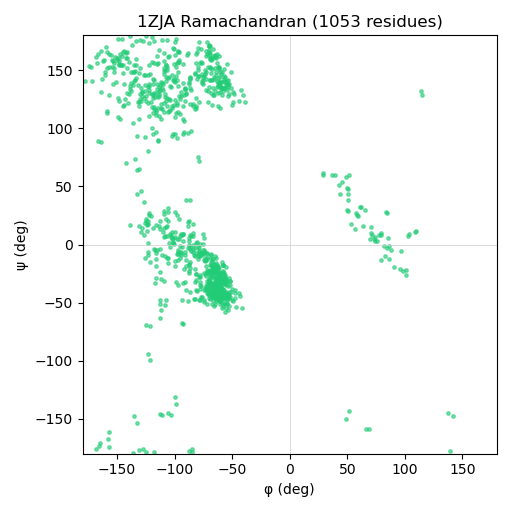A N 1
ATOM 3029 C CA . PRO A 1 361 ? -7.567 -8.063 -1.346 1.00 6.92 361 PRO A CA 1
ATOM 3030 C C . PRO A 1 361 ? -7.820 -6.777 -0.583 1.00 7.31 361 PRO A C 1
ATOM 3031 O O . PRO A 1 361 ? -8.606 -6.731 0.369 1.00 7.26 361 PRO A O 1
ATOM 3035 N N . PHE A 1 362 ? -7.102 -5.739 -1.003 1.00 6.72 362 PHE A N 1
ATOM 3036 C CA . PHE A 1 362 ? -7.224 -4.404 -0.460 1.00 8.30 362 PHE A CA 1
ATOM 3037 C C . PHE A 1 362 ? -7.678 -3.517 -1.623 1.00 9.75 362 PHE A C 1
ATOM 3038 O O . PHE A 1 362 ? -6.970 -3.422 -2.653 1.00 10.96 362 PHE A O 1
ATOM 3046 N N . ILE A 1 363 ? -8.858 -2.910 -1.509 1.00 8.68 363 ILE A N 1
ATOM 3047 C CA . ILE A 1 363 ? -9.331 -2.022 -2.565 1.00 6.27 363 ILE A CA 1
ATOM 3048 C C . ILE A 1 363 ? -8.945 -0.615 -2.116 1.00 7.18 363 ILE A C 1
ATOM 3049 O O . ILE A 1 363 ? -9.279 -0.229 -0.995 1.00 8.61 363 ILE A O 1
ATOM 3054 N N . PHE A 1 364 ? -8.259 0.159 -2.973 1.00 7.17 364 PHE A N 1
ATOM 3055 C CA . PHE A 1 364 ? -7.843 1.501 -2.587 1.00 3.18 364 PHE A CA 1
ATOM 3056 C C . PHE A 1 364 ? -8.986 2.482 -2.907 1.00 4.60 364 PHE A C 1
ATOM 3057 O O . PHE A 1 364 ? -9.597 2.405 -3.969 1.00 6.24 364 PHE A O 1
ATOM 3065 N N . GLN A 1 365 ? -9.278 3.364 -1.949 1.00 5.63 365 GLN A N 1
ATOM 3066 C CA . GLN A 1 365 ? -10.393 4.311 -2.080 1.00 6.31 365 GLN A CA 1
ATOM 3067 C C . GLN A 1 365 ? -10.496 4.974 -3.429 1.00 6.55 365 GLN A C 1
ATOM 3068 O O . GLN A 1 365 ? -9.554 5.619 -3.912 1.00 5.19 365 GLN A O 1
ATOM 3074 N N . GLY A 1 366 ? -11.659 4.826 -4.051 1.00 6.68 366 GLY A N 1
ATOM 3075 C CA . GLY A 1 366 ? -11.849 5.462 -5.331 1.00 9.39 366 GLY A CA 1
ATOM 3076 C C . GLY A 1 366 ? -11.698 4.516 -6.493 1.00 8.69 366 GLY A C 1
ATOM 3077 O O . GLY A 1 366 ? -12.255 4.763 -7.570 1.00 6.18 366 GLY A O 1
ATOM 3078 N N . ASP A 1 367 ? -10.924 3.429 -6.325 1.00 4.17 367 ASP A N 1
ATOM 3079 C CA . ASP A 1 367 ? -10.794 2.508 -7.455 1.00 5.88 367 ASP A CA 1
ATOM 3080 C C . ASP A 1 367 ? -12.134 1.845 -7.775 1.00 5.99 367 ASP A C 1
ATOM 3081 O O . ASP A 1 367 ? -12.341 1.425 -8.904 1.00 6.77 367 ASP A O 1
ATOM 3086 N N . GLU A 1 368 ? -13.049 1.764 -6.793 1.00 6.62 368 GLU A N 1
ATOM 3087 C CA . GLU A 1 368 ? -14.377 1.186 -7.051 1.00 7.01 368 GLU A CA 1
ATOM 3088 C C . GLU A 1 368 ? -15.266 2.098 -7.906 1.00 7.39 368 GLU A C 1
ATOM 3089 O O . GLU A 1 368 ? -16.338 1.684 -8.371 1.00 6.27 368 GLU A O 1
ATOM 3095 N N . LEU A 1 369 ? -14.772 3.317 -8.163 1.00 5.53 369 LEU A N 1
ATOM 3096 C CA . LEU A 1 369 ? -15.473 4.281 -9.016 1.00 7.09 369 LEU A CA 1
ATOM 3097 C C . LEU A 1 369 ? -14.769 4.400 -10.368 1.00 7.45 369 LEU A C 1
ATOM 3098 O O . LEU A 1 369 ? -15.293 5.016 -11.303 1.00 7.29 369 LEU A O 1
ATOM 3103 N N . GLY A 1 370 ? -13.566 3.829 -10.460 1.00 7.14 370 GLY A N 1
ATOM 3104 C CA . GLY A 1 370 ? -12.808 3.961 -11.692 1.00 8.65 370 GLY A CA 1
ATOM 3105 C C . GLY A 1 370 ? -12.030 5.267 -11.728 1.00 7.16 370 GLY A C 1
ATOM 3106 O O . GLY A 1 370 ? -11.750 5.798 -12.813 1.00 9.46 370 GLY A O 1
ATOM 3107 N N . MET A 1 371 ? -11.667 5.804 -10.564 1.00 4.31 371 MET A N 1
ATOM 3108 C CA . MET A 1 371 ? -10.853 7.026 -10.549 1.00 6.76 371 MET A CA 1
ATOM 3109 C C . MET A 1 371 ? -9.537 6.819 -11.293 1.00 6.49 371 MET A C 1
ATOM 3110 O O . MET A 1 371 ? -8.974 5.726 -11.279 1.00 5.91 371 MET A O 1
ATOM 3115 N N . THR A 1 372 ? -9.046 7.894 -11.904 1.00 6.31 372 THR A N 1
ATOM 3116 C CA . THR A 1 372 ? -7.836 7.838 -12.711 1.00 7.58 372 THR A CA 1
ATOM 3117 C C . THR A 1 372 ? -6.677 8.693 -12.216 1.00 5.85 372 THR A C 1
ATOM 3118 O O . THR A 1 372 ? -6.744 9.364 -11.206 1.00 7.30 372 THR A O 1
ATOM 3122 N N . ASN A 1 373 ? -5.592 8.662 -12.980 1.00 7.66 373 ASN A N 1
ATOM 3123 C CA . ASN A 1 373 ? -4.451 9.496 -12.686 1.00 7.13 373 ASN A CA 1
ATOM 3124 C C . ASN A 1 373 ? -4.916 10.939 -12.866 1.00 5.39 373 ASN A C 1
ATOM 3125 O O . ASN A 1 373 ? -5.907 11.210 -13.532 1.00 8.00 373 ASN A O 1
ATOM 3130 N N . TYR A 1 374 ? -4.176 11.866 -12.296 1.00 7.68 374 TYR A N 1
ATOM 3131 C CA . TYR A 1 374 ? -4.533 13.288 -12.358 1.00 7.84 374 TYR A CA 1
ATOM 3132 C C . TYR A 1 374 ? -3.703 13.997 -13.418 1.00 7.98 374 TYR A C 1
ATOM 3133 O O . TYR A 1 374 ? -2.520 13.734 -13.551 1.00 6.89 374 TYR A O 1
ATOM 3142 N N . PRO A 1 375 ? -4.313 14.954 -14.150 1.00 10.24 375 PRO A N 1
ATOM 3143 C CA . PRO A 1 375 ? -3.609 15.703 -15.195 1.00 9.24 375 PRO A CA 1
ATOM 3144 C C . PRO A 1 375 ? -2.712 16.838 -14.682 1.00 10.88 375 PRO A C 1
ATOM 3145 O O . PRO A 1 375 ? -3.021 18.016 -14.850 1.00 12.02 375 PRO A O 1
ATOM 3149 N N . PHE A 1 376 ? -1.582 16.475 -14.067 1.00 9.00 376 PHE A N 1
ATOM 3150 C CA . PHE A 1 376 ? -0.637 17.474 -13.574 1.00 9.81 376 PHE A CA 1
ATOM 3151 C C . PHE A 1 376 ? -0.132 18.316 -14.740 1.00 10.88 376 PHE A C 1
ATOM 3152 O O . PHE A 1 376 ? 0.150 17.781 -15.822 1.00 12.92 376 PHE A O 1
ATOM 3160 N N . LYS A 1 377 ? 0.002 19.613 -14.497 1.00 10.37 377 LYS A N 1
ATOM 3161 C CA . LYS A 1 377 ? 0.474 20.562 -15.511 1.00 12.63 377 LYS A CA 1
ATOM 3162 C C . LYS A 1 377 ? 1.840 21.151 -15.201 1.00 12.56 377 LYS A C 1
ATOM 3163 O O . LYS A 1 377 ? 2.582 21.550 -16.118 1.00 13.84 377 LYS A O 1
ATOM 3169 N N . THR A 1 378 ? 2.160 21.272 -13.915 1.00 11.97 378 THR A N 1
ATOM 3170 C CA . THR A 1 378 ? 3.465 21.786 -13.513 1.00 10.90 378 THR A CA 1
ATOM 3171 C C . THR A 1 378 ? 3.932 21.020 -12.309 1.00 9.82 378 THR A C 1
ATOM 3172 O O . THR A 1 378 ? 3.145 20.322 -11.672 1.00 10.08 378 THR A O 1
ATOM 3176 N N . LEU A 1 379 ? 5.221 21.138 -12.005 1.00 10.90 379 LEU A N 1
ATOM 3177 C CA . LEU A 1 379 ? 5.774 20.479 -10.846 1.00 9.61 379 LEU A CA 1
ATOM 3178 C C . LEU A 1 379 ? 5.128 21.031 -9.565 1.00 9.62 379 LEU A C 1
ATOM 3179 O O . LEU A 1 379 ? 5.096 20.349 -8.540 1.00 9.39 379 LEU A O 1
ATOM 3184 N N . GLN A 1 380 ? 4.604 22.247 -9.619 1.00 9.91 380 GLN A N 1
ATOM 3185 C CA . GLN A 1 380 ? 3.944 22.803 -8.429 1.00 11.85 380 GLN A CA 1
ATOM 3186 C C . GLN A 1 380 ? 2.592 22.132 -8.138 1.00 12.02 380 GLN A C 1
ATOM 3187 O O . GLN A 1 380 ? 2.023 22.320 -7.063 1.00 11.71 380 GLN A O 1
ATOM 3193 N N . ASP A 1 381 ? 2.080 21.340 -9.083 1.00 9.54 381 ASP A N 1
ATOM 3194 C CA . ASP A 1 381 ? 0.825 20.668 -8.875 1.00 9.62 381 ASP A CA 1
ATOM 3195 C C . ASP A 1 381 ? 0.958 19.454 -7.979 1.00 11.03 381 ASP A C 1
ATOM 3196 O O . ASP A 1 381 ? -0.052 18.858 -7.643 1.00 12.98 381 ASP A O 1
ATOM 3201 N N . PHE A 1 382 ? 2.192 19.082 -7.626 1.00 10.12 382 PHE A N 1
ATOM 3202 C CA . PHE A 1 382 ? 2.455 17.937 -6.745 1.00 9.07 382 PHE A CA 1
ATOM 3203 C C . PHE A 1 382 ? 2.745 18.444 -5.340 1.00 9.09 382 PHE A C 1
ATOM 3204 O O . PHE A 1 382 ? 3.418 19.438 -5.173 1.00 11.75 382 PHE A O 1
ATOM 3212 N N . ASP A 1 383 ? 2.239 17.733 -4.348 1.00 7.94 383 ASP A N 1
ATOM 3213 C CA . ASP A 1 383 ? 2.479 18.029 -2.935 1.00 7.25 383 ASP A CA 1
ATOM 3214 C C . ASP A 1 383 ? 3.623 17.142 -2.432 1.00 9.11 383 ASP A C 1
ATOM 3215 O O . ASP A 1 383 ? 4.428 17.530 -1.568 1.00 9.58 383 ASP A O 1
ATOM 3220 N N . ASP A 1 384 ? 3.661 15.931 -2.971 1.00 8.33 384 ASP A N 1
ATOM 3221 C CA . ASP A 1 384 ? 4.580 14.890 -2.490 1.00 7.62 384 ASP A CA 1
ATOM 3222 C C . ASP A 1 384 ? 6.053 15.202 -2.328 1.00 10.59 384 ASP A C 1
ATOM 3223 O O . ASP A 1 384 ? 6.722 15.623 -3.286 1.00 7.91 384 ASP A O 1
ATOM 3228 N N . ILE A 1 385 ? 6.532 15.055 -1.082 1.00 9.11 385 ILE A N 1
ATOM 3229 C CA . ILE A 1 385 ? 7.927 15.286 -0.738 1.00 8.84 385 ILE A CA 1
ATOM 3230 C C . ILE A 1 385 ? 8.837 14.419 -1.618 1.00 9.37 385 ILE A C 1
ATOM 3231 O O . ILE A 1 385 ? 9.969 14.824 -1.908 1.00 9.15 385 ILE A O 1
ATOM 3236 N N . GLU A 1 386 ? 8.363 13.250 -2.057 1.00 7.14 386 GLU A N 1
ATOM 3237 C CA . GLU A 1 386 ? 9.224 12.414 -2.923 1.00 8.66 386 GLU A CA 1
ATOM 3238 C C . GLU A 1 386 ? 9.560 13.071 -4.267 1.00 8.62 386 GLU A C 1
ATOM 3239 O O . GLU A 1 386 ? 10.608 12.805 -4.842 1.00 6.84 386 GLU A O 1
ATOM 3245 N N . VAL A 1 387 ? 8.642 13.880 -4.788 1.00 6.50 387 VAL A N 1
ATOM 3246 C CA . VAL A 1 387 ? 8.894 14.564 -6.070 1.00 6.34 387 VAL A CA 1
ATOM 3247 C C . VAL A 1 387 ? 9.923 15.664 -5.870 1.00 8.28 387 VAL A C 1
ATOM 3248 O O . VAL A 1 387 ? 10.759 15.931 -6.746 1.00 5.23 387 VAL A O 1
ATOM 3252 N N . LYS A 1 388 ? 9.864 16.330 -4.717 1.00 5.85 388 LYS A N 1
ATOM 3253 C CA . LYS A 1 388 ? 10.853 17.344 -4.418 1.00 6.78 388 LYS A CA 1
ATOM 3254 C C . LYS A 1 388 ? 12.217 16.641 -4.340 1.00 7.08 388 LYS A C 1
ATOM 3255 O O . LYS A 1 388 ? 13.230 17.204 -4.765 1.00 7.57 388 LYS A O 1
ATOM 3261 N N . GLY A 1 389 ? 12.230 15.419 -3.816 1.00 6.33 389 GLY A N 1
ATOM 3262 C CA . GLY A 1 389 ? 13.475 14.662 -3.721 1.00 6.97 389 GLY A CA 1
ATOM 3263 C C . GLY A 1 389 ? 14.012 14.329 -5.102 1.00 7.07 389 GLY A C 1
ATOM 3264 O O . GLY A 1 389 ? 15.224 14.381 -5.345 1.00 7.47 389 GLY A O 1
ATOM 3265 N N . PHE A 1 390 ? 13.128 13.961 -6.025 1.00 7.51 390 PHE A N 1
ATOM 3266 C CA . PHE A 1 390 ? 13.635 13.700 -7.384 1.00 5.35 390 PHE A CA 1
ATOM 3267 C C . PHE A 1 390 ? 14.179 15.020 -7.999 1.00 7.08 390 PHE A C 1
ATOM 3268 O O . PHE A 1 390 ? 15.118 15.000 -8.793 1.00 5.94 390 PHE A O 1
ATOM 3276 N N . PHE A 1 391 ? 13.559 16.162 -7.688 1.00 7.02 391 PHE A N 1
ATOM 3277 C CA . PHE A 1 391 ? 14.037 17.415 -8.262 1.00 8.54 391 PHE A CA 1
ATOM 3278 C C . PHE A 1 391 ? 15.437 17.656 -7.731 1.00 7.70 391 PHE A C 1
ATOM 3279 O O . PHE A 1 391 ? 16.347 18.024 -8.462 1.00 9.38 391 PHE A O 1
ATOM 3287 N N . GLN A 1 392 ? 15.620 17.406 -6.444 1.00 9.30 392 GLN A N 1
ATOM 3288 C CA . GLN A 1 392 ? 16.936 17.570 -5.863 1.00 8.26 392 GLN A CA 1
ATOM 3289 C C . GLN A 1 392 ? 18.001 16.625 -6.474 1.00 11.46 392 GLN A C 1
ATOM 3290 O O . GLN A 1 392 ? 19.097 17.066 -6.839 1.00 8.60 392 GLN A O 1
ATOM 3296 N N . ASP A 1 393 ? 17.656 15.357 -6.635 1.00 6.57 393 ASP A N 1
ATOM 3297 C CA . ASP A 1 393 ? 18.617 14.380 -7.127 1.00 6.72 393 ASP A CA 1
ATOM 3298 C C . ASP A 1 393 ? 18.825 14.321 -8.615 1.00 6.21 393 ASP A C 1
ATOM 3299 O O . ASP A 1 393 ? 19.909 13.889 -9.063 1.00 7.57 393 ASP A O 1
ATOM 3304 N N . TYR A 1 394 ? 17.825 14.736 -9.382 1.00 6.07 394 TYR A N 1
ATOM 3305 C CA . TYR A 1 394 ? 17.950 14.683 -10.837 1.00 6.91 394 TYR A CA 1
ATOM 3306 C C . TYR A 1 394 ? 17.915 15.999 -11.589 1.00 7.78 394 TYR A C 1
ATOM 3307 O O . TYR A 1 394 ? 18.556 16.094 -12.629 1.00 8.57 394 TYR A O 1
ATOM 3316 N N . VAL A 1 395 ? 17.157 16.986 -11.122 1.00 7.10 395 VAL A N 1
ATOM 3317 C CA . VAL A 1 395 ? 17.108 18.251 -11.847 1.00 5.28 395 VAL A CA 1
ATOM 3318 C C . VAL A 1 395 ? 18.214 19.203 -11.401 1.00 7.48 395 VAL A C 1
ATOM 3319 O O . VAL A 1 395 ? 18.921 19.776 -12.243 1.00 7.23 395 VAL A O 1
ATOM 3323 N N . GLU A 1 396 ? 18.387 19.398 -10.101 1.00 9.58 396 GLU A N 1
ATOM 3324 C CA . GLU A 1 396 ? 19.446 20.294 -9.634 1.00 9.53 396 GLU A CA 1
ATOM 3325 C C . GLU A 1 396 ? 20.853 19.801 -9.979 1.00 10.92 396 GLU A C 1
ATOM 3326 O O . GLU A 1 396 ? 21.784 20.598 -10.068 1.00 10.24 396 GLU A O 1
ATOM 3332 N N . THR A 1 397 ? 20.994 18.501 -10.194 1.00 9.40 397 THR A N 1
ATOM 3333 C CA . THR A 1 397 ? 22.275 17.881 -10.545 1.00 10.06 397 THR A CA 1
ATOM 3334 C C . THR A 1 397 ? 22.508 17.866 -12.064 1.00 10.71 397 THR A C 1
ATOM 3335 O O . THR A 1 397 ? 23.551 17.421 -12.522 1.00 9.92 397 THR A O 1
ATOM 3339 N N . GLY A 1 398 ? 21.522 18.334 -12.833 1.00 9.42 398 GLY A N 1
ATOM 3340 C CA . GLY A 1 398 ? 21.640 18.362 -14.284 1.00 8.97 398 GLY A CA 1
ATOM 3341 C C . GLY A 1 398 ? 21.401 17.056 -15.013 1.00 8.45 398 GLY A C 1
ATOM 3342 O O . GLY A 1 398 ? 21.657 16.940 -16.208 1.00 9.92 398 GLY A O 1
ATOM 3343 N N . LYS A 1 399 ? 20.907 16.046 -14.309 1.00 7.99 399 LYS A N 1
ATOM 3344 C CA . LYS A 1 399 ? 20.703 14.771 -14.954 1.00 7.48 399 LYS A CA 1
ATOM 3345 C C . LYS A 1 399 ? 19.466 14.753 -15.812 1.00 9.07 399 LYS A C 1
ATOM 3346 O O . LYS A 1 399 ? 19.388 13.990 -16.760 1.00 9.83 399 LYS A O 1
ATOM 3352 N N . ALA A 1 400 ? 18.502 15.603 -15.477 1.00 8.57 400 ALA A N 1
ATOM 3353 C CA . ALA A 1 400 ? 17.244 15.679 -16.216 1.00 6.89 400 ALA A CA 1
ATOM 3354 C C . ALA A 1 400 ? 16.709 17.093 -16.136 1.00 6.32 400 ALA A C 1
ATOM 3355 O O . ALA A 1 400 ? 17.073 17.842 -15.245 1.00 10.22 400 ALA A O 1
ATOM 3357 N N . THR A 1 401 ? 15.839 17.456 -17.068 1.00 8.48 401 THR A N 1
ATOM 3358 C CA . THR A 1 401 ? 15.247 18.787 -17.053 1.00 8.52 401 THR A CA 1
ATOM 3359 C C . THR A 1 401 ? 13.983 18.725 -16.209 1.00 9.06 401 THR A C 1
ATOM 3360 O O . THR A 1 401 ? 13.491 17.644 -15.935 1.00 7.64 401 THR A O 1
ATOM 3364 N N . ALA A 1 402 ? 13.481 19.889 -15.783 1.00 9.14 402 ALA A N 1
ATOM 3365 C CA . ALA A 1 402 ? 12.240 19.911 -15.003 1.00 9.56 402 ALA A CA 1
ATOM 3366 C C . ALA A 1 402 ? 11.141 19.317 -15.867 1.00 8.21 402 ALA A C 1
ATOM 3367 O O . ALA A 1 402 ? 10.262 18.620 -15.362 1.00 9.41 402 ALA A O 1
ATOM 3369 N N . GLU A 1 403 ? 11.154 19.619 -17.162 1.00 9.04 403 GLU A N 1
ATOM 3370 C CA . GLU A 1 403 ? 10.133 19.095 -18.059 1.00 9.58 403 GLU A CA 1
ATOM 3371 C C . GLU A 1 403 ? 10.165 17.566 -18.094 1.00 9.02 403 GLU A C 1
ATOM 3372 O O . GLU A 1 403 ? 9.129 16.915 -18.073 1.00 9.30 403 GLU A O 1
ATOM 3374 N N . GLU A 1 404 ? 11.361 16.987 -18.160 1.00 8.11 404 GLU A N 1
ATOM 3375 C CA . GLU A 1 404 ? 11.485 15.542 -18.182 1.00 6.08 404 GLU A CA 1
ATOM 3376 C C . GLU A 1 404 ? 10.959 14.949 -16.897 1.00 6.38 404 GLU A C 1
ATOM 3377 O O . GLU A 1 404 ? 10.318 13.922 -16.923 1.00 8.71 404 GLU A O 1
ATOM 3383 N N . LEU A 1 405 ? 11.230 15.594 -15.775 1.00 4.68 405 LEU A N 1
ATOM 3384 C CA . LEU A 1 405 ? 10.732 15.033 -14.518 1.00 6.04 405 LEU A CA 1
ATOM 3385 C C . LEU A 1 405 ? 9.193 15.096 -14.506 1.00 4.81 405 LEU A C 1
ATOM 3386 O O . LEU A 1 405 ? 8.509 14.108 -14.167 1.00 6.32 405 LEU A O 1
ATOM 3391 N N . LEU A 1 406 ? 8.642 16.242 -14.910 1.00 7.42 406 LEU A N 1
ATOM 3392 C CA . LEU A 1 406 ? 7.187 16.383 -14.924 1.00 7.36 406 LEU A CA 1
ATOM 3393 C C . LEU A 1 406 ? 6.520 15.312 -15.771 1.00 7.93 406 LEU A C 1
ATOM 3394 O O . LEU A 1 406 ? 5.571 14.638 -15.323 1.00 9.24 406 LEU A O 1
ATOM 3399 N N . THR A 1 407 ? 7.011 15.171 -17.001 1.00 7.83 407 THR A N 1
ATOM 3400 C CA . THR A 1 407 ? 6.491 14.231 -17.967 1.00 8.55 407 THR A CA 1
ATOM 3401 C C . THR A 1 407 ? 6.436 12.822 -17.459 1.00 8.12 407 THR A C 1
ATOM 3402 O O . THR A 1 407 ? 5.435 12.117 -17.634 1.00 10.97 407 THR A O 1
ATOM 3406 N N . ASN A 1 408 ? 7.534 12.395 -16.846 1.00 9.48 408 ASN A N 1
ATOM 3407 C CA . ASN A 1 408 ? 7.644 11.047 -16.324 1.00 9.37 408 ASN A CA 1
ATOM 3408 C C . ASN A 1 408 ? 7.018 10.844 -14.935 1.00 9.45 408 ASN A C 1
ATOM 3409 O O . ASN A 1 408 ? 6.284 9.880 -14.716 1.00 10.35 408 ASN A O 1
ATOM 3414 N N . VAL A 1 409 ? 7.282 11.731 -13.986 1.00 10.39 409 VAL A N 1
ATOM 3415 C CA . VAL A 1 409 ? 6.700 11.520 -12.687 1.00 10.18 409 VAL A CA 1
ATOM 3416 C C . VAL A 1 409 ? 5.166 11.639 -12.722 1.00 11.41 409 VAL A C 1
ATOM 3417 O O . VAL A 1 409 ? 4.469 11.098 -11.844 1.00 8.59 409 VAL A O 1
ATOM 3421 N N . ALA A 1 410 ? 4.627 12.310 -13.735 1.00 8.69 410 ALA A N 1
ATOM 3422 C CA . ALA A 1 410 ? 3.163 12.450 -13.833 1.00 9.46 410 ALA A CA 1
ATOM 3423 C C . ALA A 1 410 ? 2.519 11.078 -13.954 1.00 8.80 410 ALA A C 1
ATOM 3424 O O . ALA A 1 410 ? 1.397 10.873 -13.535 1.00 10.12 410 ALA A O 1
ATOM 3426 N N . LEU A 1 411 ? 3.239 10.112 -14.496 1.00 9.05 411 LEU A N 1
ATOM 3427 C CA . LEU A 1 411 ? 2.683 8.784 -14.657 1.00 10.09 411 LEU A CA 1
ATOM 3428 C C . LEU A 1 411 ? 2.925 7.851 -13.476 1.00 10.58 411 LEU A C 1
ATOM 3429 O O . LEU A 1 411 ? 2.271 6.805 -13.407 1.00 14.62 411 LEU A O 1
ATOM 3434 N N . THR A 1 412 ? 3.826 8.221 -12.563 1.00 7.49 412 THR A N 1
ATOM 3435 C CA . THR A 1 412 ? 4.211 7.341 -11.442 1.00 8.29 412 THR A CA 1
ATOM 3436 C C . THR A 1 412 ? 3.972 7.914 -10.033 1.00 9.45 412 THR A C 1
ATOM 3437 O O . THR A 1 412 ? 3.989 7.168 -9.032 1.00 8.08 412 THR A O 1
ATOM 3441 N N . SER A 1 413 ? 3.749 9.215 -9.953 1.00 6.90 413 SER A N 1
ATOM 3442 C CA . SER A 1 413 ? 3.600 9.885 -8.657 1.00 7.27 413 SER A CA 1
ATOM 3443 C C . SER A 1 413 ? 2.525 9.360 -7.705 1.00 6.80 413 SER A C 1
ATOM 3444 O O . SER A 1 413 ? 1.420 9.046 -8.094 1.00 5.88 413 SER A O 1
ATOM 3447 N N . ARG A 1 414 ? 2.901 9.331 -6.449 1.00 6.05 414 ARG A N 1
ATOM 3448 C CA . ARG A 1 414 ? 2.042 8.917 -5.362 1.00 5.92 414 ARG A CA 1
ATOM 3449 C C . ARG A 1 414 ? 0.845 9.895 -5.316 1.00 6.32 414 ARG A C 1
ATOM 3450 O O . ARG A 1 414 ? -0.222 9.532 -4.848 1.00 6.48 414 ARG A O 1
ATOM 3458 N N . ASP A 1 415 ? 1.014 11.122 -5.803 1.00 6.35 415 ASP A N 1
ATOM 3459 C CA . ASP A 1 415 ? -0.108 12.078 -5.742 1.00 6.16 415 ASP A CA 1
ATOM 3460 C C . ASP A 1 415 ? -1.265 11.684 -6.644 1.00 5.51 415 ASP A C 1
ATOM 3461 O O . ASP A 1 415 ? -2.396 12.135 -6.478 1.00 5.06 415 ASP A O 1
ATOM 3466 N N . ASN A 1 416 ? -1.003 10.826 -7.609 1.00 5.78 416 ASN A N 1
ATOM 3467 C CA . ASN A 1 416 ? -2.096 10.382 -8.472 1.00 6.94 416 ASN A CA 1
ATOM 3468 C C . ASN A 1 416 ? -3.167 9.689 -7.644 1.00 8.82 416 ASN A C 1
ATOM 3469 O O . ASN A 1 416 ? -4.336 9.694 -8.012 1.00 6.60 416 ASN A O 1
ATOM 3474 N N . ALA A 1 417 ? -2.741 9.094 -6.533 1.00 7.49 417 ALA A N 1
ATOM 3475 C CA . ALA A 1 417 ? -3.654 8.326 -5.687 1.00 6.30 417 ALA A CA 1
ATOM 3476 C C . ALA A 1 417 ? -4.220 9.144 -4.555 1.00 7.93 417 ALA A C 1
ATOM 3477 O O . ALA A 1 417 ? -5.111 8.680 -3.854 1.00 6.98 417 ALA A O 1
ATOM 3479 N N . ARG A 1 418 ? -3.736 10.373 -4.393 1.00 4.32 418 ARG A N 1
ATOM 3480 C CA . ARG A 1 418 ? -4.127 11.180 -3.268 1.00 5.06 418 ARG A CA 1
ATOM 3481 C C . ARG A 1 418 ? -5.086 12.332 -3.563 1.00 5.17 418 ARG A C 1
ATOM 3482 O O . ARG A 1 418 ? -5.376 13.132 -2.674 1.00 5.01 418 ARG A O 1
ATOM 3490 N N . THR A 1 419 ? -5.589 12.399 -4.798 1.00 4.10 419 THR A N 1
ATOM 3491 C CA . THR A 1 419 ? -6.537 13.486 -5.105 1.00 8.45 419 THR A CA 1
ATOM 3492 C C . THR A 1 419 ? -7.801 13.136 -4.320 1.00 7.73 419 THR A C 1
ATOM 3493 O O . THR A 1 419 ? -8.109 11.959 -4.093 1.00 6.17 419 THR A O 1
ATOM 3497 N N . PRO A 1 420 ? -8.587 14.149 -3.926 1.00 6.42 420 PRO A N 1
ATOM 3498 C CA . PRO A 1 420 ? -9.790 13.806 -3.138 1.00 7.90 420 PRO A CA 1
ATOM 3499 C C . PRO A 1 420 ? -10.804 12.845 -3.749 1.00 6.73 420 PRO A C 1
ATOM 3500 O O . PRO A 1 420 ? -11.047 12.878 -4.951 1.00 7.10 420 PRO A O 1
ATOM 3504 N N . PHE A 1 421 ? -11.379 11.980 -2.900 1.00 5.50 421 PHE A N 1
ATOM 3505 C CA . PHE A 1 421 ? -12.394 11.014 -3.319 1.00 6.73 421 PHE A CA 1
ATOM 3506 C C . PHE A 1 421 ? -13.581 11.792 -3.910 1.00 6.67 421 PHE A C 1
ATOM 3507 O O . PHE A 1 421 ? -14.031 12.769 -3.340 1.00 8.20 421 PHE A O 1
ATOM 3515 N N . GLN A 1 422 ? -14.084 11.306 -5.034 1.00 7.62 422 GLN A N 1
ATOM 3516 C CA . GLN A 1 422 ? -15.178 11.957 -5.760 1.00 6.82 422 GLN A CA 1
ATOM 3517 C C . GLN A 1 422 ? -16.543 11.418 -5.348 1.00 6.09 422 GLN A C 1
ATOM 3518 O O . GLN A 1 422 ? -17.009 10.421 -5.857 1.00 5.88 422 GLN A O 1
ATOM 3524 N N . TRP A 1 423 ? -17.163 12.129 -4.404 1.00 8.56 423 TRP A N 1
ATOM 3525 C CA . TRP A 1 423 ? -18.467 11.735 -3.865 1.00 8.24 423 TRP A CA 1
ATOM 3526 C C . TRP A 1 423 ? -19.666 12.009 -4.763 1.00 9.84 423 TRP A C 1
ATOM 3527 O O . TRP A 1 423 ? -20.557 11.163 -4.893 1.00 10.21 423 TRP A O 1
ATOM 3538 N N . ASP A 1 424 ? -19.703 13.201 -5.349 1.00 9.82 424 ASP A N 1
ATOM 3539 C CA . ASP A 1 424 ? -20.826 13.547 -6.214 1.00 9.12 424 ASP A CA 1
ATOM 3540 C C . ASP A 1 424 ? -20.371 14.631 -7.152 1.00 11.96 424 ASP A C 1
ATOM 3541 O O . ASP A 1 424 ? -19.158 14.791 -7.342 1.00 11.34 424 ASP A O 1
ATOM 3546 N N . ASP A 1 425 ? -21.298 15.363 -7.774 1.00 13.40 425 ASP A N 1
ATOM 3547 C CA . ASP A 1 425 ? -20.853 16.422 -8.686 1.00 13.32 425 ASP A CA 1
ATOM 3548 C C . ASP A 1 425 ? -21.084 17.830 -8.202 1.00 12.97 425 ASP A C 1
ATOM 3549 O O . ASP A 1 425 ? -21.249 18.758 -8.976 1.00 14.27 425 ASP A O 1
ATOM 3554 N N . SER A 1 426 ? -21.073 17.993 -6.884 1.00 12.34 426 SER A N 1
ATOM 3555 C CA . SER A 1 426 ? -21.182 19.312 -6.300 1.00 13.63 426 SER A CA 1
ATOM 3556 C C . SER A 1 426 ? -19.753 19.907 -6.280 1.00 14.20 426 SER A C 1
ATOM 3557 O O . SER A 1 426 ? -18.800 19.273 -6.748 1.00 13.35 426 SER A O 1
ATOM 3560 N N . ALA A 1 427 ? -19.601 21.120 -5.759 1.00 16.29 427 ALA A N 1
ATOM 3561 C CA . ALA A 1 427 ? -18.297 21.752 -5.700 1.00 14.05 427 ALA A CA 1
ATOM 3562 C C . ALA A 1 427 ? -17.250 20.783 -5.130 1.00 12.67 427 ALA A C 1
ATOM 3563 O O . ALA A 1 427 ? -17.452 20.170 -4.080 1.00 12.10 427 ALA A O 1
ATOM 3565 N N . ASN A 1 428 ? -16.137 20.660 -5.841 1.00 13.15 428 ASN A N 1
ATOM 3566 C CA . ASN A 1 428 ? -15.034 19.766 -5.453 1.00 13.42 428 ASN A CA 1
ATOM 3567 C C . ASN A 1 428 ? -15.475 18.341 -5.143 1.00 12.08 428 ASN A C 1
ATOM 3568 O O . ASN A 1 428 ? -14.973 17.672 -4.233 1.00 9.93 428 ASN A O 1
ATOM 3573 N N . ALA A 1 429 ? -16.427 17.882 -5.943 1.00 9.96 429 ALA A N 1
ATOM 3574 C CA . ALA A 1 429 ? -16.916 16.515 -5.855 1.00 10.79 429 ALA A CA 1
ATOM 3575 C C . ALA A 1 429 ? -17.493 16.113 -4.507 1.00 10.35 429 ALA A C 1
ATOM 3576 O O . ALA A 1 429 ? -17.537 14.932 -4.193 1.00 8.21 429 ALA A O 1
ATOM 3578 N N . GLY A 1 430 ? -17.979 17.098 -3.748 1.00 12.58 430 GLY A N 1
ATOM 3579 C CA . GLY A 1 430 ? -18.567 16.811 -2.457 1.00 12.04 430 GLY A CA 1
ATOM 3580 C C . GLY A 1 430 ? -17.554 16.385 -1.405 1.00 11.80 430 GLY A C 1
ATOM 3581 O O . GLY A 1 430 ? -17.921 15.903 -0.321 1.00 15.00 430 GLY A O 1
ATOM 3582 N N . PHE A 1 431 ? -16.269 16.516 -1.723 1.00 9.10 431 PHE A N 1
ATOM 3583 C CA . PHE A 1 431 ? -15.242 16.160 -0.742 1.00 9.01 431 PHE A CA 1
ATOM 3584 C C . PHE A 1 431 ? -15.139 17.214 0.354 1.00 11.20 431 PHE A C 1
ATOM 3585 O O . PHE A 1 431 ? -14.917 16.901 1.516 1.00 10.72 431 PHE A O 1
ATOM 3593 N N . THR A 1 432 ? -15.258 18.480 -0.036 1.00 9.65 432 THR A N 1
ATOM 3594 C CA . THR A 1 432 ? -15.133 19.558 0.928 1.00 9.42 432 THR A CA 1
ATOM 3595 C C . THR A 1 432 ? -15.985 20.757 0.518 1.00 11.59 432 THR A C 1
ATOM 3596 O O . THR A 1 432 ? -16.357 20.871 -0.640 1.00 11.30 432 THR A O 1
ATOM 3600 N N . THR A 1 433 ? -16.282 21.634 1.478 1.00 12.54 433 THR A N 1
ATOM 3601 C CA . THR A 1 433 ? -17.022 22.846 1.188 1.00 14.17 433 THR A CA 1
ATOM 3602 C C . THR A 1 433 ? -15.979 23.958 1.042 1.00 15.86 433 THR A C 1
ATOM 3603 O O . THR A 1 433 ? -16.291 25.075 0.617 1.00 18.77 433 THR A O 1
ATOM 3607 N N . GLY A 1 434 ? -14.723 23.646 1.362 1.00 11.25 434 GLY A N 1
ATOM 3608 C CA . GLY A 1 434 ? -13.671 24.636 1.252 1.00 12.72 434 GLY A CA 1
ATOM 3609 C C . GLY A 1 434 ? -12.778 24.351 0.045 1.00 12.69 434 GLY A C 1
ATOM 3610 O O . GLY A 1 434 ? -13.264 23.866 -0.988 1.00 14.46 434 GLY A O 1
ATOM 3611 N N . LYS A 1 435 ? -11.485 24.630 0.192 1.00 14.11 435 LYS A N 1
ATOM 3612 C CA . LYS A 1 435 ? -10.498 24.404 -0.873 1.00 14.51 435 LYS A CA 1
ATOM 3613 C C . LYS A 1 435 ? -9.720 23.130 -0.550 1.00 13.89 435 LYS A C 1
ATOM 3614 O O . LYS A 1 435 ? -9.027 23.089 0.458 1.00 15.07 435 LYS A O 1
ATOM 3620 N N . PRO A 1 436 ? -9.813 22.099 -1.417 1.00 13.00 436 PRO A N 1
ATOM 3621 C CA . PRO A 1 436 ? -9.112 20.823 -1.204 1.00 13.23 436 PRO A CA 1
ATOM 3622 C C . PRO A 1 436 ? -7.607 21.024 -1.056 1.00 12.87 436 PRO A C 1
ATOM 3623 O O . PRO A 1 436 ? -7.015 21.878 -1.721 1.00 12.90 436 PRO A O 1
ATOM 3627 N N . TRP A 1 437 ? -6.970 20.214 -0.218 1.00 11.68 437 TRP A N 1
ATOM 3628 C CA . TRP A 1 437 ? -5.531 20.364 0.008 1.00 10.17 437 TRP A CA 1
ATOM 3629 C C . TRP A 1 437 ? -4.718 20.002 -1.252 1.00 9.24 437 TRP A C 1
ATOM 3630 O O . TRP A 1 437 ? -3.560 20.434 -1.438 1.00 11.74 437 TRP A O 1
ATOM 3641 N N . LEU A 1 438 ? -5.342 19.197 -2.095 1.00 6.51 438 LEU A N 1
ATOM 3642 C CA . LEU A 1 438 ? -4.770 18.755 -3.367 1.00 9.87 438 LEU A CA 1
ATOM 3643 C C . LEU A 1 438 ? -5.937 18.831 -4.351 1.00 9.01 438 LEU A C 1
ATOM 3644 O O . LEU A 1 438 ? -7.060 18.444 -4.024 1.00 9.45 438 LEU A O 1
ATOM 3649 N N . LYS A 1 439 ? -5.700 19.350 -5.551 1.00 9.90 439 LYS A N 1
ATOM 3650 C CA . LYS A 1 439 ? -6.817 19.508 -6.476 1.00 8.88 439 LYS A CA 1
ATOM 3651 C C . LYS A 1 439 ? -7.615 18.257 -6.872 1.00 8.39 439 LYS A C 1
ATOM 3652 O O . LYS A 1 439 ? -7.080 17.158 -7.086 1.00 7.55 439 LYS A O 1
ATOM 3658 N N . VAL A 1 440 ? -8.931 18.442 -6.942 1.00 9.48 440 VAL A N 1
ATOM 3659 C CA . VAL A 1 440 ? -9.824 17.385 -7.340 1.00 9.37 440 VAL A CA 1
ATOM 3660 C C . VAL A 1 440 ? -9.721 17.190 -8.846 1.00 9.02 440 VAL A C 1
ATOM 3661 O O . VAL A 1 440 ? -9.579 18.160 -9.606 1.00 10.05 440 VAL A O 1
ATOM 3665 N N . ASN A 1 441 ? -9.773 15.940 -9.280 1.00 8.53 441 ASN A N 1
ATOM 3666 C CA . ASN A 1 441 ? -9.684 15.636 -10.709 1.00 7.59 441 ASN A CA 1
ATOM 3667 C C . ASN A 1 441 ? -10.915 16.199 -11.404 1.00 8.07 441 ASN A C 1
ATOM 3668 O O . ASN A 1 441 ? -12.047 15.934 -10.975 1.00 7.41 441 ASN A O 1
ATOM 3673 N N . PRO A 1 442 ? -10.718 16.979 -12.484 1.00 9.09 442 PRO A N 1
ATOM 3674 C CA . PRO A 1 442 ? -11.883 17.536 -13.181 1.00 11.10 442 PRO A CA 1
ATOM 3675 C C . PRO A 1 442 ? -12.860 16.462 -13.675 1.00 9.85 442 PRO A C 1
ATOM 3676 O O . PRO A 1 442 ? -13.998 16.776 -13.979 1.00 11.30 442 PRO A O 1
ATOM 3680 N N . ASN A 1 443 ? -12.437 15.205 -13.763 1.00 7.81 443 ASN A N 1
ATOM 3681 C CA . ASN A 1 443 ? -13.343 14.159 -14.244 1.00 7.66 443 ASN A CA 1
ATOM 3682 C C . ASN A 1 443 ? -14.407 13.745 -13.226 1.00 8.10 443 ASN A C 1
ATOM 3683 O O . ASN A 1 443 ? -15.183 12.843 -13.492 1.00 9.62 443 ASN A O 1
ATOM 3688 N N . TYR A 1 444 ? -14.471 14.434 -12.090 1.00 8.49 444 TYR A N 1
ATOM 3689 C CA . TYR A 1 444 ? -15.485 14.107 -11.080 1.00 5.67 444 TYR A CA 1
ATOM 3690 C C . TYR A 1 444 ? -16.881 14.322 -11.670 1.00 8.84 444 TYR A C 1
ATOM 3691 O O . TYR A 1 444 ? -17.870 13.846 -11.141 1.00 10.26 444 TYR A O 1
ATOM 3700 N N . THR A 1 445 ? -16.964 15.080 -12.752 1.00 11.17 445 THR A N 1
ATOM 3701 C CA . THR A 1 445 ? -18.277 15.330 -13.359 1.00 12.40 445 THR A CA 1
ATOM 3702 C C . THR A 1 445 ? -18.856 14.053 -13.980 1.00 11.74 445 THR A C 1
ATOM 3703 O O . THR A 1 445 ? -20.074 13.911 -14.157 1.00 11.62 445 THR A O 1
ATOM 3707 N N . GLU A 1 446 ? -17.973 13.120 -14.308 1.00 11.68 446 GLU A N 1
ATOM 3708 C CA . GLU A 1 446 ? -18.335 11.835 -14.896 1.00 12.92 446 GLU A CA 1
ATOM 3709 C C . GLU A 1 446 ? -18.074 10.646 -13.968 1.00 11.70 446 GLU A C 1
ATOM 3710 O O . GLU A 1 446 ? -18.684 9.588 -14.130 1.00 13.74 446 GLU A O 1
ATOM 3716 N N . ILE A 1 447 ? -17.153 10.831 -13.030 1.00 8.21 447 ILE A N 1
ATOM 3717 C CA . ILE A 1 447 ? -16.735 9.762 -12.123 1.00 9.08 447 ILE A CA 1
ATOM 3718 C C . ILE A 1 447 ? -17.038 10.194 -10.700 1.00 7.45 447 ILE A C 1
ATOM 3719 O O . ILE A 1 447 ? -16.282 10.979 -10.127 1.00 7.85 447 ILE A O 1
ATOM 3724 N N . ASN A 1 448 ? -18.136 9.707 -10.116 1.00 9.94 448 ASN A N 1
ATOM 3725 C CA . ASN A 1 448 ? -18.448 10.087 -8.747 1.00 8.82 448 ASN A CA 1
ATOM 3726 C C . ASN A 1 448 ? -19.381 9.063 -8.106 1.00 6.69 448 ASN A C 1
ATOM 3727 O O . ASN A 1 448 ? -20.152 8.410 -8.784 1.00 7.65 448 ASN A O 1
ATOM 3732 N N . ALA A 1 449 ? -19.296 8.928 -6.785 1.00 7.32 449 ALA A N 1
ATOM 3733 C CA . ALA A 1 449 ? -20.038 7.910 -6.065 1.00 6.82 449 ALA A CA 1
ATOM 3734 C C . ALA A 1 449 ? -21.532 7.976 -6.226 1.00 8.24 449 ALA A C 1
ATOM 3735 O O . ALA A 1 449 ? -22.154 6.964 -6.404 1.00 8.08 449 ALA A O 1
ATOM 3737 N N . ALA A 1 450 ? -22.093 9.178 -6.209 1.00 10.97 450 ALA A N 1
ATOM 3738 C CA . ALA A 1 450 ? -23.541 9.297 -6.346 1.00 10.57 450 ALA A CA 1
ATOM 3739 C C . ALA A 1 450 ? -24.051 8.722 -7.658 1.00 10.57 450 ALA A C 1
ATOM 3740 O O . ALA A 1 450 ? -25.020 7.950 -7.682 1.00 10.63 450 ALA A O 1
ATOM 3742 N N . ARG A 1 451 ? -23.395 9.082 -8.757 1.00 10.50 451 ARG A N 1
ATOM 3743 C CA . ARG A 1 451 ? -23.794 8.563 -10.050 1.00 10.60 451 ARG A CA 1
ATOM 3744 C C . ARG A 1 451 ? -23.532 7.065 -10.112 1.00 9.93 451 ARG A C 1
ATOM 3745 O O . ARG A 1 451 ? -24.368 6.317 -10.593 1.00 11.85 451 ARG A O 1
ATOM 3753 N N . GLU A 1 452 ? -22.351 6.626 -9.653 1.00 9.07 452 GLU A N 1
ATOM 3754 C CA . GLU A 1 452 ? -22.033 5.198 -9.689 1.00 9.25 452 GLU A CA 1
ATOM 3755 C C . GLU A 1 452 ? -23.047 4.329 -8.947 1.00 8.44 452 GLU A C 1
ATOM 3756 O O . GLU A 1 452 ? -23.456 3.271 -9.423 1.00 9.00 452 GLU A O 1
ATOM 3762 N N . ILE A 1 453 ? -23.452 4.786 -7.771 1.00 9.87 453 ILE A N 1
ATOM 3763 C CA . ILE A 1 453 ? -24.379 3.984 -6.982 1.00 10.00 453 ILE A CA 1
ATOM 3764 C C . ILE A 1 453 ? -25.760 3.861 -7.616 1.00 9.85 453 ILE A C 1
ATOM 3765 O O . ILE A 1 453 ? -26.419 2.833 -7.465 1.00 12.20 453 ILE A O 1
ATOM 3770 N N . GLY A 1 454 ? -26.196 4.897 -8.314 1.00 11.21 454 GLY A N 1
ATOM 3771 C CA . GLY A 1 454 ? -27.513 4.847 -8.921 1.00 12.01 454 GLY A CA 1
ATOM 3772 C C . GLY A 1 454 ? -27.592 4.115 -10.242 1.00 15.71 454 GLY A C 1
ATOM 3773 O O . GLY A 1 454 ? -28.671 4.035 -10.842 1.00 17.02 454 GLY A O 1
ATOM 3774 N N . ASP A 1 455 ? -26.467 3.571 -10.699 1.00 12.50 455 ASP A N 1
ATOM 3775 C CA . ASP A 1 455 ? -26.386 2.858 -11.979 1.00 12.58 455 ASP A CA 1
ATOM 3776 C C . ASP A 1 455 ? -25.971 1.387 -11.828 1.00 12.89 455 ASP A C 1
ATOM 3777 O O . ASP A 1 455 ? -24.831 1.081 -11.445 1.00 10.52 455 ASP A O 1
ATOM 3782 N N . PRO A 1 456 ? -26.880 0.449 -12.129 1.00 10.86 456 PRO A N 1
ATOM 3783 C CA . PRO A 1 456 ? -26.580 -0.979 -12.024 1.00 11.74 456 PRO A CA 1
ATOM 3784 C C . PRO A 1 456 ? -25.433 -1.421 -12.935 1.00 9.03 456 PRO A C 1
ATOM 3785 O O . PRO A 1 456 ? -24.802 -2.441 -12.696 1.00 12.16 456 PRO A O 1
ATOM 3789 N N . LYS A 1 457 ? -25.191 -0.664 -13.995 1.00 10.41 457 LYS A N 1
ATOM 3790 C CA . LYS A 1 457 ? -24.137 -1.011 -14.938 1.00 11.01 457 LYS A CA 1
ATOM 3791 C C . LYS A 1 457 ? -22.805 -0.346 -14.621 1.00 10.32 457 LYS A C 1
ATOM 3792 O O . LYS A 1 457 ? -21.863 -0.452 -15.413 1.00 13.32 457 LYS A O 1
ATOM 3798 N N . SER A 1 458 ? -22.697 0.298 -13.463 1.00 7.56 458 SER A N 1
ATOM 3799 C CA . SER A 1 458 ? -21.458 1.023 -13.126 1.00 8.38 458 SER A CA 1
ATOM 3800 C C . SER A 1 458 ? -20.318 0.152 -12.621 1.00 9.39 458 SER A C 1
ATOM 3801 O O . SER A 1 458 ? -20.503 -1.034 -12.301 1.00 9.14 458 SER A O 1
ATOM 3804 N N . VAL A 1 459 ? -19.145 0.778 -12.531 1.00 9.75 459 VAL A N 1
ATOM 3805 C CA . VAL A 1 459 ? -17.950 0.104 -12.006 1.00 8.20 459 VAL A CA 1
ATOM 3806 C C . VAL A 1 459 ? -18.230 -0.237 -10.542 1.00 8.31 459 VAL A C 1
ATOM 3807 O O . VAL A 1 459 ? -17.962 -1.350 -10.092 1.00 8.73 459 VAL A O 1
ATOM 3811 N N . TYR A 1 460 ? -18.759 0.735 -9.798 1.00 7.31 460 TYR A N 1
ATOM 3812 C CA . TYR A 1 460 ? -19.105 0.528 -8.405 1.00 6.85 460 TYR A CA 1
ATOM 3813 C C . TYR A 1 460 ? -19.999 -0.702 -8.245 1.00 9.60 460 TYR A C 1
ATOM 3814 O O . TYR A 1 460 ? -19.696 -1.598 -7.464 1.00 7.07 460 TYR A O 1
ATOM 3823 N N . SER A 1 461 ? -21.099 -0.737 -9.000 1.00 9.29 461 SER A N 1
ATOM 3824 C CA . SER A 1 461 ? -22.009 -1.850 -8.889 1.00 9.37 461 SER A CA 1
ATOM 3825 C C . SER A 1 461 ? -21.326 -3.166 -9.207 1.00 9.67 461 SER A C 1
ATOM 3826 O O . SER A 1 461 ? -21.693 -4.219 -8.671 1.00 10.15 461 SER A O 1
ATOM 3829 N N . PHE A 1 462 ? -20.341 -3.118 -10.097 1.00 9.01 462 PHE A N 1
ATOM 3830 C CA . PHE A 1 462 ? -19.643 -4.333 -10.490 1.00 8.84 462 PHE A CA 1
ATOM 3831 C C . PHE A 1 462 ? -18.786 -4.812 -9.307 1.00 8.50 462 PHE A C 1
ATOM 3832 O O . PHE A 1 462 ? -18.821 -5.988 -8.940 1.00 10.15 462 PHE A O 1
ATOM 3840 N N . TYR A 1 463 ? -18.057 -3.897 -8.677 1.00 7.97 463 TYR A N 1
ATOM 3841 C CA . TYR A 1 463 ? -17.253 -4.260 -7.513 1.00 8.29 463 TYR A CA 1
ATOM 3842 C C . TYR A 1 463 ? -18.179 -4.838 -6.441 1.00 9.94 463 TYR A C 1
ATOM 3843 O O . TYR A 1 463 ? -17.894 -5.869 -5.853 1.00 9.89 463 TYR A O 1
ATOM 3852 N N . ARG A 1 464 ? -19.303 -4.173 -6.208 1.00 10.82 464 ARG A N 1
ATOM 3853 C CA . ARG A 1 464 ? -20.223 -4.645 -5.193 1.00 11.90 464 ARG A CA 1
ATOM 3854 C C . ARG A 1 464 ? -20.674 -6.071 -5.465 1.00 12.82 464 ARG A C 1
ATOM 3855 O O . ARG A 1 464 ? -20.717 -6.879 -4.555 1.00 11.06 464 ARG A O 1
ATOM 3863 N N A ASN A 1 465 ? -21.001 -6.385 -6.719 0.50 13.10 465 ASN A N 1
ATOM 3864 N N B ASN A 1 465 ? -21.010 -6.367 -6.718 0.50 11.92 465 ASN A N 1
ATOM 3865 C CA A ASN A 1 465 ? -21.442 -7.731 -7.055 0.50 12.87 465 ASN A CA 1
ATOM 3866 C CA B ASN A 1 465 ? -21.453 -7.700 -7.066 0.50 10.99 465 ASN A CA 1
ATOM 3867 C C A ASN A 1 465 ? -20.278 -8.722 -6.944 0.50 12.68 465 ASN A C 1
ATOM 3868 C C B ASN A 1 465 ? -20.295 -8.715 -6.981 0.50 11.81 465 ASN A C 1
ATOM 3869 O O A ASN A 1 465 ? -20.455 -9.844 -6.495 0.50 13.39 465 ASN A O 1
ATOM 3870 O O B ASN A 1 465 ? -20.497 -9.850 -6.576 0.50 13.62 465 ASN A O 1
ATOM 3879 N N . LEU A 1 466 ? -19.082 -8.310 -7.345 1.00 11.69 466 LEU A N 1
ATOM 3880 C CA . LEU A 1 466 ? -17.935 -9.220 -7.253 1.00 11.60 466 LEU A CA 1
ATOM 3881 C C . LEU A 1 466 ? -17.670 -9.546 -5.786 1.00 10.63 466 LEU A C 1
ATOM 3882 O O . LEU A 1 466 ? -17.346 -10.685 -5.437 1.00 13.50 466 LEU A O 1
ATOM 3887 N N . ILE A 1 467 ? -17.774 -8.547 -4.923 1.00 9.71 467 ILE A N 1
ATOM 3888 C CA . ILE A 1 467 ? -17.556 -8.773 -3.499 1.00 10.96 467 ILE A CA 1
ATOM 3889 C C . ILE A 1 467 ? -18.592 -9.750 -2.947 1.00 12.46 467 ILE A C 1
ATOM 3890 O O . ILE A 1 467 ? -18.245 -10.597 -2.140 1.00 13.92 467 ILE A O 1
ATOM 3895 N N . SER A 1 468 ? -19.851 -9.648 -3.373 1.00 12.30 468 SER A N 1
ATOM 3896 C CA . SER A 1 468 ? -20.885 -10.592 -2.884 1.00 14.81 468 SER A CA 1
ATOM 3897 C C . SER A 1 468 ? -20.550 -12.012 -3.328 1.00 16.41 468 SER A C 1
ATOM 3898 O O . SER A 1 468 ? -20.636 -12.968 -2.548 1.00 16.67 468 SER A O 1
ATOM 3901 N N . ILE A 1 469 ? -20.181 -12.146 -4.598 1.00 15.84 469 ILE A N 1
ATOM 3902 C CA . ILE A 1 469 ? -19.822 -13.443 -5.152 1.00 16.19 469 ILE A CA 1
ATOM 3903 C C . ILE A 1 469 ? -18.606 -14.032 -4.420 1.00 16.88 469 ILE A C 1
ATOM 3904 O O . ILE A 1 469 ? -18.595 -15.212 -4.040 1.00 15.07 469 ILE A O 1
ATOM 3909 N N . ARG A 1 470 ? -17.572 -13.222 -4.214 1.00 13.15 470 ARG A N 1
ATOM 3910 C CA . ARG A 1 470 ? -16.418 -13.736 -3.495 1.00 12.73 470 ARG A CA 1
ATOM 3911 C C . ARG A 1 470 ? -16.813 -14.212 -2.075 1.00 12.62 470 ARG A C 1
ATOM 3912 O O . ARG A 1 470 ? -16.374 -15.270 -1.610 1.00 14.21 470 ARG A O 1
ATOM 3920 N N . HIS A 1 471 ? -17.636 -13.431 -1.396 1.00 15.89 471 HIS A N 1
ATOM 3921 C CA . HIS A 1 471 ? -18.030 -13.793 -0.045 1.00 21.11 471 HIS A CA 1
ATOM 3922 C C . HIS A 1 471 ? -18.814 -15.102 -0.001 1.00 22.09 471 HIS A C 1
ATOM 3923 O O . HIS A 1 471 ? -18.848 -15.782 1.027 1.00 20.86 471 HIS A O 1
ATOM 3930 N N . GLU A 1 472 ? -19.426 -15.471 -1.119 1.00 20.13 472 GLU A N 1
ATOM 3931 C CA . GLU A 1 472 ? -20.224 -16.694 -1.176 1.00 21.95 472 GLU A CA 1
ATOM 3932 C C . GLU A 1 472 ? -19.488 -17.913 -1.750 1.00 19.88 472 GLU A C 1
ATOM 3933 O O . GLU A 1 472 ? -20.029 -19.019 -1.753 1.00 17.63 472 GLU A O 1
ATOM 3939 N N . THR A 1 473 ? -18.262 -17.698 -2.217 1.00 15.41 473 THR A N 1
ATOM 3940 C CA . THR A 1 473 ? -17.477 -18.727 -2.870 1.00 14.10 473 THR A CA 1
ATOM 3941 C C . THR A 1 473 ? -16.120 -18.877 -2.191 1.00 15.34 473 THR A C 1
ATOM 3942 O O . THR A 1 473 ? -15.158 -18.220 -2.560 1.00 14.36 473 THR A O 1
ATOM 3946 N N . PRO A 1 474 ? -16.013 -19.780 -1.217 1.00 16.67 474 PRO A N 1
ATOM 3947 C CA . PRO A 1 474 ? -14.727 -19.947 -0.527 1.00 16.86 474 PRO A CA 1
ATOM 3948 C C . PRO A 1 474 ? -13.497 -20.123 -1.401 1.00 17.16 474 PRO A C 1
ATOM 3949 O O . PRO A 1 474 ? -12.429 -19.620 -1.071 1.00 16.96 474 PRO A O 1
ATOM 3953 N N . ALA A 1 475 ? -13.639 -20.860 -2.503 1.00 13.70 475 ALA A N 1
ATOM 3954 C CA . ALA A 1 475 ? -12.509 -21.093 -3.385 1.00 13.71 475 ALA A CA 1
ATOM 3955 C C . ALA A 1 475 ? -11.874 -19.795 -3.892 1.00 13.48 475 ALA A C 1
ATOM 3956 O O . ALA A 1 475 ? -10.669 -19.756 -4.167 1.00 12.24 475 ALA A O 1
ATOM 3958 N N . LEU A 1 476 ? -12.685 -18.744 -4.019 1.00 12.37 476 LEU A N 1
ATOM 3959 C CA . LEU A 1 476 ? -12.170 -17.482 -4.530 1.00 12.25 476 LEU A CA 1
ATOM 3960 C C . LEU A 1 476 ? -11.290 -16.724 -3.547 1.00 13.65 476 LEU A C 1
ATOM 3961 O O . LEU A 1 476 ? -10.663 -15.739 -3.931 1.00 16.33 476 LEU A O 1
ATOM 3966 N N . SER A 1 477 ? -11.264 -17.135 -2.283 1.00 15.55 477 SER A N 1
ATOM 3967 C CA . SER A 1 477 ? -10.390 -16.455 -1.328 1.00 19.01 477 SER A CA 1
ATOM 3968 C C . SER A 1 477 ? -9.244 -17.373 -0.876 1.00 17.28 477 SER A C 1
ATOM 3969 O O . SER A 1 477 ? -8.067 -17.042 -1.044 1.00 18.78 477 SER A O 1
ATOM 3972 N N . THR A 1 478 ? -9.589 -18.544 -0.348 1.00 16.31 478 THR A N 1
ATOM 3973 C CA . THR A 1 478 ? -8.580 -19.476 0.154 1.00 15.81 478 THR A CA 1
ATOM 3974 C C . THR A 1 478 ? -8.173 -20.655 -0.731 1.00 15.14 478 THR A C 1
ATOM 3975 O O . THR A 1 478 ? -7.327 -21.471 -0.351 1.00 15.40 478 THR A O 1
ATOM 3979 N N . GLY A 1 479 ? -8.758 -20.748 -1.919 1.00 14.53 479 GLY A N 1
ATOM 3980 C CA . GLY A 1 479 ? -8.430 -21.842 -2.808 1.00 11.97 479 GLY A CA 1
ATOM 3981 C C . GLY A 1 479 ? -7.058 -21.743 -3.441 1.00 14.24 479 GLY A C 1
ATOM 3982 O O . GLY A 1 479 ? -6.409 -20.696 -3.367 1.00 14.32 479 GLY A O 1
ATOM 3983 N N . SER A 1 480 ? -6.597 -22.840 -4.044 1.00 14.85 480 SER A N 1
ATOM 3984 C CA . SER A 1 480 ? -5.313 -22.836 -4.726 1.00 14.12 480 SER A CA 1
ATOM 3985 C C . SER A 1 480 ? -5.440 -21.918 -5.929 1.00 12.80 480 SER A C 1
ATOM 3986 O O . SER A 1 480 ? -6.547 -21.530 -6.296 1.00 13.17 480 SER A O 1
ATOM 3989 N N . TYR A 1 481 ? -4.296 -21.611 -6.529 1.00 12.69 481 TYR A N 1
ATOM 3990 C CA . TYR A 1 481 ? -4.186 -20.745 -7.690 1.00 12.04 481 TYR A CA 1
ATOM 3991 C C . TYR A 1 481 ? -3.345 -21.432 -8.772 1.00 12.57 481 TYR A C 1
ATOM 3992 O O . TYR A 1 481 ? -2.267 -21.926 -8.488 1.00 13.73 481 TYR A O 1
ATOM 4001 N N . ARG A 1 482 ? -3.842 -21.487 -10.001 1.00 12.94 482 ARG A N 1
ATOM 4002 C CA . ARG A 1 482 ? -3.042 -22.071 -11.081 1.00 16.80 482 ARG A CA 1
ATOM 4003 C C . ARG A 1 482 ? -3.244 -21.240 -12.325 1.00 14.66 482 ARG A C 1
ATOM 4004 O O . ARG A 1 482 ? -4.380 -21.062 -12.782 1.00 14.13 482 ARG A O 1
ATOM 4012 N N . ASP A 1 483 ? -2.147 -20.717 -12.849 1.00 14.01 483 ASP A N 1
ATOM 4013 C CA . ASP A 1 483 ? -2.192 -19.910 -14.047 1.00 13.01 483 ASP A CA 1
ATOM 4014 C C . ASP A 1 483 ? -2.178 -20.913 -15.206 1.00 15.93 483 ASP A C 1
ATOM 4015 O O . ASP A 1 483 ? -1.250 -21.718 -15.328 1.00 16.75 483 ASP A O 1
ATOM 4020 N N . ILE A 1 484 ? -3.208 -20.882 -16.033 1.00 16.23 484 ILE A N 1
ATOM 4021 C CA . ILE A 1 484 ? -3.305 -21.805 -17.175 1.00 17.39 484 ILE A CA 1
ATOM 4022 C C . ILE A 1 484 ? -2.214 -21.645 -18.245 1.00 16.87 484 ILE A C 1
ATOM 4023 O O . ILE A 1 484 ? -1.863 -22.609 -18.925 1.00 16.22 484 ILE A O 1
ATOM 4028 N N . ASP A 1 485 ? -1.666 -20.444 -18.385 1.00 13.61 485 ASP A N 1
ATOM 4029 C CA . ASP A 1 485 ? -0.643 -20.207 -19.390 1.00 16.62 485 ASP A CA 1
ATOM 4030 C C . ASP A 1 485 ? 0.115 -18.909 -19.131 1.00 16.23 485 ASP A C 1
ATOM 4031 O O . ASP A 1 485 ? -0.244 -17.851 -19.652 1.00 17.19 485 ASP A O 1
ATOM 4036 N N . PRO A 1 486 ? 1.185 -18.974 -18.327 1.00 18.20 486 PRO A N 1
ATOM 4037 C CA . PRO A 1 486 ? 2.014 -17.817 -17.982 1.00 16.25 486 PRO A CA 1
ATOM 4038 C C . PRO A 1 486 ? 2.636 -17.083 -19.166 1.00 17.21 486 PRO A C 1
ATOM 4039 O O . PRO A 1 486 ? 3.069 -15.936 -19.029 1.00 16.53 486 PRO A O 1
ATOM 4043 N N . SER A 1 487 ? 2.692 -17.731 -20.329 1.00 15.35 487 SER A N 1
ATOM 4044 C CA . SER A 1 487 ? 3.289 -17.082 -21.494 1.00 15.88 487 SER A CA 1
ATOM 4045 C C . SER A 1 487 ? 2.338 -16.217 -22.317 1.00 15.98 487 SER A C 1
ATOM 4046 O O . SER A 1 487 ? 2.788 -15.424 -23.142 1.00 19.07 487 SER A O 1
ATOM 4049 N N . ASN A 1 488 ? 1.040 -16.379 -22.103 1.00 14.08 488 ASN A N 1
ATOM 4050 C CA . ASN A 1 488 ? 0.028 -15.667 -22.875 1.00 14.08 488 ASN A CA 1
ATOM 4051 C C . ASN A 1 488 ? 0.026 -14.191 -22.486 1.00 13.39 488 ASN A C 1
ATOM 4052 O O . ASN A 1 488 ? -0.148 -13.867 -21.331 1.00 12.04 488 ASN A O 1
ATOM 4057 N N . ALA A 1 489 ? 0.237 -13.301 -23.454 1.00 11.71 489 ALA A N 1
ATOM 4058 C CA . ALA A 1 489 ? 0.284 -11.869 -23.190 1.00 11.44 489 ALA A CA 1
ATOM 4059 C C . ALA A 1 489 ? -1.009 -11.174 -23.590 1.00 10.61 489 ALA A C 1
ATOM 4060 O O . ALA A 1 489 ? -1.077 -9.950 -23.604 1.00 12.98 489 ALA A O 1
ATOM 4062 N N . ASP A 1 490 ? -2.043 -11.952 -23.893 1.00 9.87 490 ASP A N 1
ATOM 4063 C CA . ASP A 1 490 ? -3.318 -11.386 -24.324 1.00 12.31 490 ASP A CA 1
ATOM 4064 C C . ASP A 1 490 ? -4.491 -11.581 -23.357 1.00 9.97 490 ASP A C 1
ATOM 4065 O O . ASP A 1 490 ? -5.232 -10.637 -23.027 1.00 10.18 490 ASP A O 1
ATOM 4070 N N . VAL A 1 491 ? -4.687 -12.820 -22.950 1.00 12.01 491 VAL A N 1
ATOM 4071 C CA . VAL A 1 491 ? -5.791 -13.169 -22.069 1.00 12.13 491 VAL A CA 1
ATOM 4072 C C . VAL A 1 491 ? -5.263 -13.872 -20.823 1.00 11.42 491 VAL A C 1
ATOM 4073 O O . VAL A 1 491 ? -4.558 -14.884 -20.918 1.00 13.31 491 VAL A O 1
ATOM 4077 N N . TYR A 1 492 ? -5.589 -13.307 -19.671 1.00 11.19 492 TYR A N 1
ATOM 4078 C CA . TYR A 1 492 ? -5.185 -13.805 -18.360 1.00 12.19 492 TYR A CA 1
ATOM 4079 C C . TYR A 1 492 ? -6.233 -14.842 -17.922 1.00 12.03 492 TYR A C 1
ATOM 4080 O O . TYR A 1 492 ? -7.427 -14.553 -17.821 1.00 14.28 492 TYR A O 1
ATOM 4089 N N . ALA A 1 493 ? -5.782 -16.054 -17.679 1.00 10.44 493 ALA A N 1
ATOM 4090 C CA . ALA A 1 493 ? -6.694 -17.133 -17.309 1.00 10.88 493 ALA A CA 1
ATOM 4091 C C . ALA A 1 493 ? -6.085 -17.961 -16.213 1.00 12.26 493 ALA A C 1
ATOM 4092 O O . ALA A 1 493 ? -4.912 -18.327 -16.310 1.00 11.26 493 ALA A O 1
ATOM 4094 N N . TYR A 1 494 ? -6.882 -18.257 -15.179 1.00 10.89 494 TYR A N 1
ATOM 4095 C CA . TYR A 1 494 ? -6.435 -19.061 -14.051 1.00 11.11 494 TYR A CA 1
ATOM 4096 C C . TYR A 1 494 ? -7.598 -19.740 -13.363 1.00 12.85 494 TYR A C 1
ATOM 4097 O O . TYR A 1 494 ? -8.781 -19.377 -13.568 1.00 11.39 494 TYR A O 1
ATOM 4106 N N . THR A 1 495 ? -7.281 -20.751 -12.568 1.00 13.57 495 THR A N 1
ATOM 4107 C CA . THR A 1 495 ? -8.337 -21.408 -11.798 1.00 12.46 495 THR A CA 1
ATOM 4108 C C . THR A 1 495 ? -8.063 -21.237 -10.325 1.00 12.66 495 THR A C 1
ATOM 4109 O O . THR A 1 495 ? -6.921 -21.018 -9.907 1.00 13.75 495 THR A O 1
ATOM 4113 N N . ARG A 1 496 ? -9.126 -21.329 -9.545 1.00 11.55 496 ARG A N 1
ATOM 4114 C CA . ARG A 1 496 ? -9.062 -21.244 -8.095 1.00 11.57 496 ARG A CA 1
ATOM 4115 C C . ARG A 1 496 ? -9.830 -22.504 -7.691 1.00 15.65 496 ARG A C 1
ATOM 4116 O O . ARG A 1 496 ? -10.928 -22.733 -8.207 1.00 14.53 496 ARG A O 1
ATOM 4124 N N . SER A 1 497 ? -9.277 -23.307 -6.793 1.00 14.94 497 SER A N 1
ATOM 4125 C CA . SER A 1 497 ? -9.965 -24.533 -6.396 1.00 18.05 497 SER A CA 1
ATOM 4126 C C . SER A 1 497 ? -9.965 -24.811 -4.909 1.00 17.45 497 SER A C 1
ATOM 4127 O O . SER A 1 497 ? -9.024 -24.467 -4.190 1.00 16.43 497 SER A O 1
ATOM 4130 N N . GLN A 1 498 ? -11.026 -25.448 -4.445 1.00 17.09 498 GLN A N 1
ATOM 4131 C CA . GLN A 1 498 ? -11.086 -25.807 -3.046 1.00 19.60 498 GLN A CA 1
ATOM 4132 C C . GLN A 1 498 ? -12.158 -26.844 -2.792 1.00 21.17 498 GLN A C 1
ATOM 4133 O O . GLN A 1 498 ? -13.298 -26.693 -3.247 1.00 19.65 498 GLN A O 1
ATOM 4139 N N . ASP A 1 499 ? -11.796 -27.905 -2.075 1.00 21.81 499 ASP A N 1
ATOM 4140 C CA . ASP A 1 499 ? -12.768 -28.937 -1.749 1.00 22.63 499 ASP A CA 1
ATOM 4141 C C . ASP A 1 499 ? -13.557 -29.445 -2.962 1.00 23.71 499 ASP A C 1
ATOM 4142 O O . ASP A 1 499 ? -14.784 -29.537 -2.943 1.00 24.49 499 ASP A O 1
ATOM 4147 N N . GLY A 1 500 ? -12.829 -29.757 -4.025 1.00 24.61 500 GLY A N 1
ATOM 4148 C CA . GLY A 1 500 ? -13.454 -30.284 -5.218 1.00 25.80 500 GLY A CA 1
ATOM 4149 C C . GLY A 1 500 ? -14.253 -29.304 -6.054 1.00 28.17 500 GLY A C 1
ATOM 4150 O O . GLY A 1 500 ? -14.890 -29.699 -7.033 1.00 27.13 500 GLY A O 1
ATOM 4151 N N . GLU A 1 501 ? -14.234 -28.030 -5.684 1.00 26.49 501 GLU A N 1
ATOM 4152 C CA . GLU A 1 501 ? -14.963 -27.021 -6.452 1.00 24.42 501 GLU A CA 1
ATOM 4153 C C . GLU A 1 501 ? -13.897 -26.185 -7.173 1.00 23.36 501 GLU A C 1
ATOM 4154 O O . GLU A 1 501 ? -12.936 -25.735 -6.544 1.00 19.12 501 GLU A O 1
ATOM 4160 N N . THR A 1 502 ? -14.050 -26.004 -8.480 1.00 19.73 502 THR A N 1
ATOM 4161 C CA . THR A 1 502 ? -13.105 -25.209 -9.248 1.00 18.03 502 THR A CA 1
ATOM 4162 C C . THR A 1 502 ? -13.794 -24.088 -10.030 1.00 18.71 502 THR A C 1
ATOM 4163 O O . THR A 1 502 ? -14.865 -24.269 -10.616 1.00 16.51 502 THR A O 1
ATOM 4167 N N . TYR A 1 503 ? -13.170 -22.918 -9.999 1.00 16.77 503 TYR A N 1
ATOM 4168 C CA . TYR A 1 503 ? -13.662 -21.752 -10.727 1.00 15.16 503 TYR A CA 1
ATOM 4169 C C . TYR A 1 503 ? -12.571 -21.294 -11.679 1.00 16.43 503 TYR A C 1
ATOM 4170 O O . TYR A 1 503 ? -11.383 -21.443 -11.401 1.00 16.71 503 TYR A O 1
ATOM 4179 N N . LEU A 1 504 ? -12.999 -20.781 -12.823 1.00 13.21 504 LEU A N 1
ATOM 4180 C CA . LEU A 1 504 ? -12.117 -20.305 -13.884 1.00 12.17 504 LEU A CA 1
ATOM 4181 C C . LEU A 1 504 ? -12.314 -18.802 -14.067 1.00 11.84 504 LEU A C 1
ATOM 4182 O O . LEU A 1 504 ? -13.426 -18.315 -14.161 1.00 13.17 504 LEU A O 1
ATOM 4187 N N . VAL A 1 505 ? -11.212 -18.070 -14.083 1.00 10.26 505 VAL A N 1
ATOM 4188 C CA . VAL A 1 505 ? -11.277 -16.631 -14.299 1.00 9.99 505 VAL A CA 1
ATOM 4189 C C . VAL A 1 505 ? -10.614 -16.348 -15.633 1.00 11.27 505 VAL A C 1
ATOM 4190 O O . VAL A 1 505 ? -9.504 -16.801 -15.853 1.00 11.21 505 VAL A O 1
ATOM 4194 N N . VAL A 1 506 ? -11.287 -15.601 -16.514 1.00 9.37 506 VAL A N 1
ATOM 4195 C CA . VAL A 1 506 ? -10.725 -15.279 -17.822 1.00 10.06 506 VAL A CA 1
ATOM 4196 C C . VAL A 1 506 ? -10.884 -13.774 -18.047 1.00 8.28 506 VAL A C 1
ATOM 4197 O O . VAL A 1 506 ? -11.985 -13.245 -18.015 1.00 10.38 506 VAL A O 1
ATOM 4201 N N . VAL A 1 507 ? -9.768 -13.095 -18.281 1.00 11.22 507 VAL A N 1
ATOM 4202 C CA . VAL A 1 507 ? -9.784 -11.651 -18.463 1.00 8.74 507 VAL A CA 1
ATOM 4203 C C . VAL A 1 507 ? -9.017 -11.216 -19.698 1.00 11.18 507 VAL A C 1
ATOM 4204 O O . VAL A 1 507 ? -7.840 -11.442 -19.803 1.00 10.12 507 VAL A O 1
ATOM 4208 N N . ASN A 1 508 ? -9.713 -10.572 -20.622 1.00 10.99 508 ASN A N 1
ATOM 4209 C CA . ASN A 1 508 ? -9.069 -10.110 -21.840 1.00 11.28 508 ASN A CA 1
ATOM 4210 C C . ASN A 1 508 ? -8.378 -8.800 -21.553 1.00 9.23 508 ASN A C 1
ATOM 4211 O O . ASN A 1 508 ? -9.029 -7.839 -21.188 1.00 11.36 508 ASN A O 1
ATOM 4216 N N . PHE A 1 509 ? -7.058 -8.761 -21.670 1.00 9.75 509 PHE A N 1
ATOM 4217 C CA . PHE A 1 509 ? -6.346 -7.509 -21.427 1.00 8.90 509 PHE A CA 1
ATOM 4218 C C . PHE A 1 509 ? -6.128 -6.672 -22.703 1.00 9.98 509 PHE A C 1
ATOM 4219 O O . PHE A 1 509 ? -5.397 -5.687 -22.679 1.00 13.16 509 PHE A O 1
ATOM 4227 N N . LYS A 1 510 ? -6.737 -7.061 -23.813 1.00 11.45 510 LYS A N 1
ATOM 4228 C CA . LYS A 1 510 ? -6.560 -6.298 -25.051 1.00 12.31 510 LYS A CA 1
ATOM 4229 C C . LYS A 1 510 ? -7.845 -5.555 -25.413 1.00 12.78 510 LYS A C 1
ATOM 4230 O O . LYS A 1 510 ? -8.955 -5.998 -25.095 1.00 12.43 510 LYS A O 1
ATOM 4236 N N . ALA A 1 511 ? -7.708 -4.440 -26.108 1.00 13.49 511 ALA A N 1
ATOM 4237 C CA . ALA A 1 511 ? -8.900 -3.716 -26.495 1.00 14.08 511 ALA A CA 1
ATOM 4238 C C . ALA A 1 511 ? -9.378 -4.204 -27.860 1.00 18.04 511 ALA A C 1
ATOM 4239 O O . ALA A 1 511 ? -9.833 -3.417 -28.691 1.00 17.44 511 ALA A O 1
ATOM 4241 N N . GLU A 1 512 ? -9.270 -5.513 -28.080 1.00 16.41 512 GLU A N 1
ATOM 4242 C CA . GLU A 1 512 ? -9.710 -6.148 -29.329 1.00 21.95 512 GLU A CA 1
ATOM 4243 C C . GLU A 1 512 ? -10.318 -7.488 -28.954 1.00 21.17 512 GLU A C 1
ATOM 4244 O O . GLU A 1 512 ? -10.039 -8.016 -27.881 1.00 20.89 512 GLU A O 1
ATOM 4250 N N . PRO A 1 513 ? -11.134 -8.070 -29.838 1.00 18.26 513 PRO A N 1
ATOM 4251 C CA . PRO A 1 513 ? -11.729 -9.367 -29.516 1.00 19.04 513 PRO A CA 1
ATOM 4252 C C . PRO A 1 513 ? -10.624 -10.426 -29.490 1.00 16.19 513 PRO A C 1
ATOM 4253 O O . PRO A 1 513 ? -9.634 -10.332 -30.216 1.00 16.99 513 PRO A O 1
ATOM 4257 N N . ARG A 1 514 ? -10.791 -11.426 -28.631 1.00 17.17 514 ARG A N 1
ATOM 4258 C CA . ARG A 1 514 ? -9.809 -12.501 -28.515 1.00 18.80 514 ARG A CA 1
ATOM 4259 C C . ARG A 1 514 ? -10.533 -13.797 -28.240 1.00 20.94 514 ARG A C 1
ATOM 4260 O O . ARG A 1 514 ? -11.702 -13.794 -27.907 1.00 19.97 514 ARG A O 1
ATOM 4268 N N . SER A 1 515 ? -9.833 -14.912 -28.385 1.00 23.65 515 SER A N 1
ATOM 4269 C CA . SER A 1 515 ? -10.454 -16.191 -28.112 1.00 25.81 515 SER A CA 1
ATOM 4270 C C . SER A 1 515 ? -9.688 -16.882 -27.000 1.00 26.55 515 SER A C 1
ATOM 4271 O O . SER A 1 515 ? -8.514 -16.578 -26.756 1.00 25.91 515 SER A O 1
ATOM 4274 N N . PHE A 1 516 ? -10.362 -17.792 -26.314 1.00 21.98 516 PHE A N 1
ATOM 4275 C CA . PHE A 1 516 ? -9.726 -18.531 -25.259 1.00 23.34 516 PHE A CA 1
ATOM 4276 C C . PHE A 1 516 ? -10.246 -19.950 -25.279 1.00 21.42 516 PHE A C 1
ATOM 4277 O O . PHE A 1 516 ? -11.458 -20.180 -25.233 1.00 22.85 516 PHE A O 1
ATOM 4285 N N . THR A 1 517 ? -9.308 -20.886 -25.369 1.00 23.08 517 THR A N 1
ATOM 4286 C CA . THR A 1 517 ? -9.593 -22.310 -25.384 1.00 23.50 517 THR A CA 1
ATOM 4287 C C . THR A 1 517 ? -9.342 -22.859 -23.986 1.00 22.95 517 THR A C 1
ATOM 4288 O O . THR A 1 517 ? -8.238 -22.698 -23.455 1.00 23.27 517 THR A O 1
ATOM 4292 N N . LEU A 1 518 ? -10.345 -23.503 -23.388 1.00 21.87 518 LEU A N 1
ATOM 4293 C CA . LEU A 1 518 ? -10.170 -24.037 -22.037 1.00 24.73 518 LEU A CA 1
ATOM 4294 C C . LEU A 1 518 ? -9.212 -25.216 -22.021 1.00 26.67 518 LEU A C 1
ATOM 4295 O O . LEU A 1 518 ? -8.956 -25.825 -23.055 1.00 26.14 518 LEU A O 1
ATOM 4300 N N . PRO A 1 519 ? -8.642 -25.535 -20.846 1.00 28.52 519 PRO A N 1
ATOM 4301 C CA . PRO A 1 519 ? -7.720 -26.681 -20.810 1.00 30.59 519 PRO A CA 1
ATOM 4302 C C . PRO A 1 519 ? -8.454 -27.970 -21.216 1.00 31.39 519 PRO A C 1
ATOM 4303 O O . PRO A 1 519 ? -9.677 -28.085 -21.047 1.00 30.03 519 PRO A O 1
ATOM 4307 N N . ASP A 1 520 ? -7.721 -28.931 -21.770 1.00 33.79 520 ASP A N 1
ATOM 4308 C CA . ASP A 1 520 ? -8.359 -30.184 -22.165 1.00 36.21 520 ASP A CA 1
ATOM 4309 C C . ASP A 1 520 ? -9.081 -30.772 -20.966 1.00 34.74 520 ASP A C 1
ATOM 4310 O O . ASP A 1 520 ? -8.564 -30.750 -19.841 1.00 35.10 520 ASP A O 1
ATOM 4315 N N . GLY A 1 521 ? -10.286 -31.270 -21.208 1.00 29.98 521 GLY A N 1
ATOM 4316 C CA . GLY A 1 521 ? -11.055 -31.893 -20.155 1.00 28.98 521 GLY A CA 1
ATOM 4317 C C . GLY A 1 521 ? -11.886 -30.946 -19.328 1.00 27.67 521 GLY A C 1
ATOM 4318 O O . GLY A 1 521 ? -12.759 -31.386 -18.574 1.00 28.96 521 GLY A O 1
ATOM 4319 N N . MET A 1 522 ? -11.634 -29.645 -19.465 1.00 26.74 522 MET A N 1
ATOM 4320 C CA . MET A 1 522 ? -12.384 -28.659 -18.690 1.00 24.43 522 MET A CA 1
ATOM 4321 C C . MET A 1 522 ? -13.504 -28.096 -19.534 1.00 23.42 522 MET A C 1
ATOM 4322 O O . MET A 1 522 ? -13.327 -27.861 -20.725 1.00 23.93 522 MET A O 1
ATOM 4327 N N . HIS A 1 523 ? -14.652 -27.871 -18.908 1.00 22.24 523 HIS A N 1
ATOM 4328 C CA . HIS A 1 523 ? -15.810 -27.324 -19.603 1.00 24.29 523 HIS A CA 1
ATOM 4329 C C . HIS A 1 523 ? -16.578 -26.409 -18.667 1.00 23.97 523 HIS A C 1
ATOM 4330 O O . HIS A 1 523 ? -16.608 -26.639 -17.462 1.00 23.59 523 HIS A O 1
ATOM 4337 N N . ILE A 1 524 ? -17.202 -25.367 -19.209 1.00 23.17 524 ILE A N 1
ATOM 4338 C CA . ILE A 1 524 ? -17.960 -24.439 -18.369 1.00 21.85 524 ILE A CA 1
ATOM 4339 C C . ILE A 1 524 ? -19.192 -25.120 -17.777 1.00 24.53 524 ILE A C 1
ATOM 4340 O O . ILE A 1 524 ? -19.848 -25.898 -18.464 1.00 24.61 524 ILE A O 1
ATOM 4345 N N . ALA A 1 525 ? -19.511 -24.817 -16.521 1.00 23.25 525 ALA A N 1
ATOM 4346 C CA . ALA A 1 525 ? -20.689 -25.390 -15.873 1.00 25.10 525 ALA A CA 1
ATOM 4347 C C . ALA A 1 525 ? -21.687 -24.263 -15.628 1.00 25.78 525 ALA A C 1
ATOM 4348 O O . ALA A 1 525 ? -22.873 -24.388 -15.926 1.00 26.01 525 ALA A O 1
ATOM 4350 N N . GLU A 1 526 ? -21.199 -23.151 -15.081 1.00 24.09 526 GLU A N 1
ATOM 4351 C CA . GLU A 1 526 ? -22.054 -21.999 -14.837 1.00 21.25 526 GLU A CA 1
ATOM 4352 C C . GLU A 1 526 ? -21.253 -20.718 -15.032 1.00 18.67 526 GLU A C 1
ATOM 4353 O O . GLU A 1 526 ? -20.026 -20.742 -15.041 1.00 18.23 526 GLU A O 1
ATOM 4355 N N . THR A 1 527 ? -21.968 -19.614 -15.205 1.00 17.84 527 THR A N 1
ATOM 4356 C CA . THR A 1 527 ? -21.341 -18.307 -15.343 1.00 16.35 527 THR A CA 1
ATOM 4357 C C . THR A 1 527 ? -21.800 -17.494 -14.150 1.00 14.91 527 THR A C 1
ATOM 4358 O O . THR A 1 527 ? -22.989 -17.235 -13.988 1.00 17.68 527 THR A O 1
ATOM 4362 N N . LEU A 1 528 ? -20.851 -17.125 -13.290 1.00 15.59 528 LEU A N 1
ATOM 4363 C CA . LEU A 1 528 ? -21.157 -16.355 -12.095 1.00 14.16 528 LEU A CA 1
ATOM 4364 C C . LEU A 1 528 ? -21.326 -14.859 -12.393 1.00 14.63 528 LEU A C 1
ATOM 4365 O O . LEU A 1 528 ? -22.199 -14.197 -11.838 1.00 13.80 528 LEU A O 1
ATOM 4370 N N . ILE A 1 529 ? -20.480 -14.329 -13.277 1.00 14.76 529 ILE A N 1
ATOM 4371 C CA . ILE A 1 529 ? -20.538 -12.904 -13.629 1.00 13.80 529 ILE A CA 1
ATOM 4372 C C . ILE A 1 529 ? -19.584 -12.634 -14.797 1.00 11.78 529 ILE A C 1
ATOM 4373 O O . ILE A 1 529 ? -18.622 -13.377 -15.004 1.00 12.31 529 ILE A O 1
ATOM 4378 N N . GLU A 1 530 ? -19.892 -11.607 -15.594 1.00 10.39 530 GLU A N 1
ATOM 4379 C CA . GLU A 1 530 ? -19.020 -11.200 -16.700 1.00 10.53 530 GLU A CA 1
ATOM 4380 C C . GLU A 1 530 ? -19.165 -9.692 -16.872 1.00 11.87 530 GLU A C 1
ATOM 4381 O O . GLU A 1 530 ? -20.179 -9.108 -16.505 1.00 12.14 530 GLU A O 1
ATOM 4387 N N . SER A 1 531 ? -18.150 -9.051 -17.422 1.00 11.82 531 SER A N 1
ATOM 4388 C CA . SER A 1 531 ? -18.244 -7.625 -17.661 1.00 12.64 531 SER A CA 1
ATOM 4389 C C . SER A 1 531 ? -17.925 -7.493 -19.141 1.00 12.30 531 SER A C 1
ATOM 4390 O O . SER A 1 531 ? -17.148 -8.275 -19.676 1.00 14.65 531 SER A O 1
ATOM 4393 N N . SER A 1 532 ? -18.566 -6.530 -19.789 1.00 13.39 532 SER A N 1
ATOM 4394 C CA . SER A 1 532 ? -18.383 -6.274 -21.215 1.00 13.20 532 SER A CA 1
ATOM 4395 C C . SER A 1 532 ? -18.701 -7.492 -22.105 1.00 15.64 532 SER A C 1
ATOM 4396 O O . SER A 1 532 ? -18.151 -7.627 -23.192 1.00 15.74 532 SER A O 1
ATOM 4399 N N . SER A 1 533 ? -19.577 -8.395 -21.651 1.00 15.78 533 SER A N 1
ATOM 4400 C CA . SER A 1 533 ? -19.937 -9.561 -22.489 1.00 15.91 533 SER A CA 1
ATOM 4401 C C . SER A 1 533 ? -21.378 -9.466 -22.966 1.00 16.04 533 SER A C 1
ATOM 4402 O O . SER A 1 533 ? -22.246 -9.163 -22.171 1.00 15.67 533 SER A O 1
ATOM 4405 N N . PRO A 1 534 ? -21.634 -9.738 -24.256 1.00 16.12 534 PRO A N 1
ATOM 4406 C CA . PRO A 1 534 ? -23.003 -9.677 -24.772 1.00 18.80 534 PRO A CA 1
ATOM 4407 C C . PRO A 1 534 ? -23.774 -10.959 -24.443 1.00 18.99 534 PRO A C 1
ATOM 4408 O O . PRO A 1 534 ? -24.970 -11.047 -24.699 1.00 20.50 534 PRO A O 1
ATOM 4412 N N . ALA A 1 535 ? -23.082 -11.953 -23.895 1.00 18.21 535 ALA A N 1
ATOM 4413 C CA . ALA A 1 535 ? -23.741 -13.207 -23.535 1.00 20.82 535 ALA A CA 1
ATOM 4414 C C . ALA A 1 535 ? -22.807 -14.213 -22.876 1.00 20.28 535 ALA A C 1
ATOM 4415 O O . ALA A 1 535 ? -21.657 -14.378 -23.281 1.00 19.38 535 ALA A O 1
ATOM 4417 N N . ALA A 1 536 ? -23.334 -14.895 -21.869 1.00 20.99 536 ALA A N 1
ATOM 4418 C CA . ALA A 1 536 ? -22.593 -15.922 -21.153 1.00 22.18 536 ALA A CA 1
ATOM 4419 C C . ALA A 1 536 ? -22.382 -17.119 -22.079 1.00 21.87 536 ALA A C 1
ATOM 4420 O O . ALA A 1 536 ? -23.166 -17.346 -22.997 1.00 24.06 536 ALA A O 1
ATOM 4422 N N . PRO A 1 537 ? -21.313 -17.897 -21.854 1.00 22.43 537 PRO A N 1
ATOM 4423 C CA . PRO A 1 537 ? -21.082 -19.064 -22.705 1.00 23.58 537 PRO A CA 1
ATOM 4424 C C . PRO A 1 537 ? -22.157 -20.116 -22.413 1.00 25.80 537 PRO A C 1
ATOM 4425 O O . PRO A 1 537 ? -22.879 -20.043 -21.409 1.00 24.32 537 PRO A O 1
ATOM 4429 N N . ALA A 1 538 ? -22.269 -21.088 -23.303 1.00 25.47 538 ALA A N 1
ATOM 4430 C CA . ALA A 1 538 ? -23.237 -22.158 -23.125 1.00 26.65 538 ALA A CA 1
ATOM 4431 C C . ALA A 1 538 ? -22.669 -23.167 -22.128 1.00 26.13 538 ALA A C 1
ATOM 4432 O O . ALA A 1 538 ? -21.452 -23.329 -22.028 1.00 25.52 538 ALA A O 1
ATOM 4434 N N . ALA A 1 539 ? -23.543 -23.838 -21.390 1.00 25.42 539 ALA A N 1
ATOM 4435 C CA . ALA A 1 539 ? -23.077 -24.845 -20.459 1.00 24.89 539 ALA A CA 1
ATOM 4436 C C . ALA A 1 539 ? -22.349 -25.907 -21.291 1.00 25.20 539 ALA A C 1
ATOM 4437 O O . ALA A 1 539 ? -22.848 -26.370 -22.328 1.00 25.80 539 ALA A O 1
ATOM 4439 N N . GLY A 1 540 ? -21.153 -26.254 -20.844 1.00 22.48 540 GLY A N 1
ATOM 4440 C CA . GLY A 1 540 ? -20.347 -27.249 -21.520 1.00 23.66 540 GLY A CA 1
ATOM 4441 C C . GLY A 1 540 ? -19.295 -26.709 -22.470 1.00 25.12 540 GLY A C 1
ATOM 4442 O O . GLY A 1 540 ? -18.494 -27.484 -22.994 1.00 25.88 540 GLY A O 1
ATOM 4443 N N . ALA A 1 541 ? -19.273 -25.396 -22.700 1.00 25.10 541 ALA A N 1
ATOM 4444 C CA . ALA A 1 541 ? -18.304 -24.820 -23.628 1.00 24.59 541 ALA A CA 1
ATOM 4445 C C . ALA A 1 541 ? -16.869 -25.186 -23.313 1.00 24.72 541 ALA A C 1
ATOM 4446 O O . ALA A 1 541 ? -16.461 -25.193 -22.158 1.00 25.87 541 ALA A O 1
ATOM 4448 N N . ALA A 1 542 ? -16.102 -25.498 -24.349 1.00 24.08 542 ALA A N 1
ATOM 4449 C CA . ALA A 1 542 ? -14.698 -25.837 -24.171 1.00 24.84 542 ALA A CA 1
ATOM 4450 C C . ALA A 1 542 ? -13.833 -24.657 -24.615 1.00 23.00 542 ALA A C 1
ATOM 4451 O O . ALA A 1 542 ? -12.617 -24.780 -24.731 1.00 23.58 542 ALA A O 1
ATOM 4453 N N . SER A 1 543 ? -14.474 -23.524 -24.886 1.00 23.62 543 SER A N 1
ATOM 4454 C CA . SER A 1 543 ? -13.754 -22.321 -25.313 1.00 24.16 543 SER A CA 1
ATOM 4455 C C . SER A 1 543 ? -14.669 -21.113 -25.171 1.00 22.66 543 SER A C 1
ATOM 4456 O O . SER A 1 543 ? -15.868 -21.279 -25.008 1.00 21.91 543 SER A O 1
ATOM 4459 N N . LEU A 1 544 ? -14.080 -19.912 -25.253 1.00 21.78 544 LEU A N 1
ATOM 4460 C CA . LEU A 1 544 ? -14.810 -18.655 -25.110 1.00 23.38 544 LEU A CA 1
ATOM 4461 C C . LEU A 1 544 ? -14.366 -17.611 -26.141 1.00 22.10 544 LEU A C 1
ATOM 4462 O O . LEU A 1 544 ? -13.196 -17.562 -26.548 1.00 22.89 544 LEU A O 1
ATOM 4467 N N . GLU A 1 545 ? -15.307 -16.766 -26.540 1.00 23.16 545 GLU A N 1
ATOM 4468 C CA . GLU A 1 545 ? -15.044 -15.671 -27.481 1.00 24.38 545 GLU A CA 1
ATOM 4469 C C . GLU A 1 545 ? -15.143 -14.439 -26.600 1.00 22.36 545 GLU A C 1
ATOM 4470 O O . GLU A 1 545 ? -16.174 -14.231 -25.963 1.00 21.85 545 GLU A O 1
ATOM 4476 N N . LEU A 1 546 ? -14.074 -13.640 -26.539 1.00 18.92 546 LEU A N 1
ATOM 4477 C CA . LEU A 1 546 ? -14.077 -12.478 -25.655 1.00 16.03 546 LEU A CA 1
ATOM 4478 C C . LEU A 1 546 ? -14.122 -11.123 -26.348 1.00 16.31 546 LEU A C 1
ATOM 4479 O O . LEU A 1 546 ? -13.450 -10.908 -27.364 1.00 16.83 546 LEU A O 1
ATOM 4484 N N . GLN A 1 547 ? -14.937 -10.221 -25.799 1.00 13.42 547 GLN A N 1
ATOM 4485 C CA . GLN A 1 547 ? -15.024 -8.865 -26.319 1.00 13.13 547 GLN A CA 1
ATOM 4486 C C . GLN A 1 547 ? -13.826 -8.112 -25.746 1.00 13.92 547 GLN A C 1
ATOM 4487 O O . GLN A 1 547 ? -13.167 -8.594 -24.826 1.00 11.02 547 GLN A O 1
ATOM 4493 N N . PRO A 1 548 ? -13.511 -6.924 -26.293 1.00 12.64 548 PRO A N 1
ATOM 4494 C CA . PRO A 1 548 ? -12.364 -6.185 -25.743 1.00 13.63 548 PRO A CA 1
ATOM 4495 C C . PRO A 1 548 ? -12.525 -6.000 -24.222 1.00 12.98 548 PRO A C 1
ATOM 4496 O O . PRO A 1 548 ? -13.600 -5.654 -23.743 1.00 12.88 548 PRO A O 1
ATOM 4500 N N . TRP A 1 549 ? -11.455 -6.221 -23.465 1.00 13.30 549 TRP A N 1
ATOM 4501 C CA . TRP A 1 549 ? -11.509 -6.052 -22.008 1.00 10.73 549 TRP A CA 1
ATOM 4502 C C . TRP A 1 549 ? -12.555 -6.846 -21.227 1.00 10.72 549 TRP A C 1
ATOM 4503 O O . TRP A 1 549 ? -12.794 -6.585 -20.055 1.00 11.93 549 TRP A O 1
ATOM 4514 N N . GLN A 1 550 ? -13.175 -7.830 -21.851 1.00 10.79 550 GLN A N 1
ATOM 4515 C CA . GLN A 1 550 ? -14.177 -8.613 -21.134 1.00 11.72 550 GLN A CA 1
ATOM 4516 C C . GLN A 1 550 ? -13.559 -9.458 -20.016 1.00 11.89 550 GLN A C 1
ATOM 4517 O O . GLN A 1 550 ? -12.424 -9.941 -20.146 1.00 11.43 550 GLN A O 1
ATOM 4523 N N A SER A 1 551 ? -14.278 -9.612 -18.903 0.50 9.96 551 SER A N 1
ATOM 4524 N N B SER A 1 551 ? -14.323 -9.656 -18.956 0.50 11.68 551 SER A N 1
ATOM 4525 C CA A SER A 1 551 ? -13.815 -10.462 -17.784 0.50 9.51 551 SER A CA 1
ATOM 4526 C CA B SER A 1 551 ? -13.866 -10.479 -17.852 0.50 12.34 551 SER A CA 1
ATOM 4527 C C A SER A 1 551 ? -14.983 -11.342 -17.335 0.50 10.63 551 SER A C 1
ATOM 4528 C C B SER A 1 551 ? -15.002 -11.407 -17.440 0.50 11.69 551 SER A C 1
ATOM 4529 O O A SER A 1 551 ? -16.154 -10.963 -17.481 0.50 10.96 551 SER A O 1
ATOM 4530 O O B SER A 1 551 ? -16.170 -11.129 -17.726 0.50 11.60 551 SER A O 1
ATOM 4535 N N . GLY A 1 552 ? -14.657 -12.500 -16.769 1.00 10.64 552 GLY A N 1
ATOM 4536 C CA . GLY A 1 552 ? -15.682 -13.424 -16.329 1.00 11.67 552 GLY A CA 1
ATOM 4537 C C . GLY A 1 552 ? -15.184 -14.407 -15.294 1.00 11.56 552 GLY A C 1
ATOM 4538 O O . GLY A 1 552 ? -13.990 -14.678 -15.181 1.00 12.07 552 GLY A O 1
ATOM 4539 N N . ILE A 1 553 ? -16.118 -14.925 -14.513 1.00 9.92 553 ILE A N 1
ATOM 4540 C CA . ILE A 1 553 ? -15.790 -15.921 -13.495 1.00 10.19 553 ILE A CA 1
ATOM 4541 C C . ILE A 1 553 ? -16.783 -17.030 -13.794 1.00 11.26 553 ILE A C 1
ATOM 4542 O O . ILE A 1 553 ? -17.992 -16.766 -13.846 1.00 11.77 553 ILE A O 1
ATOM 4547 N N . TYR A 1 554 ? -16.261 -18.245 -13.948 1.00 12.25 554 TYR A N 1
ATOM 4548 C CA . TYR A 1 554 ? -17.083 -19.410 -14.277 1.00 14.52 554 TYR A CA 1
ATOM 4549 C C . TYR A 1 554 ? -16.753 -20.604 -13.422 1.00 15.82 554 TYR A C 1
ATOM 4550 O O . TYR A 1 554 ? -15.584 -20.841 -13.080 1.00 15.54 554 TYR A O 1
ATOM 4559 N N . LYS A 1 555 ? -17.789 -21.362 -13.083 1.00 15.80 555 LYS A N 1
ATOM 4560 C CA . LYS A 1 555 ? -17.599 -22.588 -12.320 1.00 18.91 555 LYS A CA 1
ATOM 4561 C C . LYS A 1 555 ? -17.423 -23.627 -13.427 1.00 18.59 555 LYS A C 1
ATOM 4562 O O . LYS A 1 555 ? -18.201 -23.658 -14.397 1.00 18.61 555 LYS A O 1
ATOM 4568 N N . VAL A 1 556 ? -16.382 -24.437 -13.330 1.00 20.28 556 VAL A N 1
ATOM 4569 C CA . VAL A 1 556 ? -16.149 -25.431 -14.358 1.00 23.04 556 VAL A CA 1
ATOM 4570 C C . VAL A 1 556 ? -16.386 -26.824 -13.862 1.00 27.50 556 VAL A C 1
ATOM 4571 O O . VAL A 1 556 ? -16.663 -27.044 -12.680 1.00 26.41 556 VAL A O 1
ATOM 4575 N N . LYS A 1 557 ? -16.258 -27.754 -14.800 1.00 30.84 557 LYS A N 1
ATOM 4576 C CA . LYS A 1 557 ? -16.431 -29.174 -14.561 1.00 34.99 557 LYS A CA 1
ATOM 4577 C C . LYS A 1 557 ? -15.476 -29.846 -15.553 1.00 38.74 557 LYS A C 1
ATOM 4578 O O . LYS A 1 557 ? -15.438 -31.070 -15.687 1.00 42.43 557 LYS A O 1
ATOM 4584 N N . LYS B 1 1 ? 67.720 48.410 62.956 1.00 30.25 1 LYS B N 1
ATOM 4585 C CA . LYS B 1 1 ? 67.126 47.326 63.729 1.00 27.98 1 LYS B CA 1
ATOM 4586 C C . LYS B 1 1 ? 66.760 46.095 62.908 1.00 26.24 1 LYS B C 1
ATOM 4587 O O . LYS B 1 1 ? 67.648 45.398 62.393 1.00 26.11 1 LYS B O 1
ATOM 4588 N N . PRO B 1 2 ? 65.461 45.759 62.819 1.00 24.52 2 PRO B N 1
ATOM 4589 C CA . PRO B 1 2 ? 65.074 44.593 62.020 1.00 24.68 2 PRO B CA 1
ATOM 4590 C C . PRO B 1 2 ? 65.530 44.870 60.591 1.00 26.58 2 PRO B C 1
ATOM 4591 O O . PRO B 1 2 ? 65.489 46.026 60.135 1.00 27.62 2 PRO B O 1
ATOM 4595 N N . GLY B 1 3 ? 65.975 43.836 59.891 1.00 26.33 3 GLY B N 1
ATOM 4596 C CA . GLY B 1 3 ? 66.418 44.032 58.522 1.00 27.34 3 GLY B CA 1
ATOM 4597 C C . GLY B 1 3 ? 65.266 43.905 57.537 1.00 28.07 3 GLY B C 1
ATOM 4598 O O . GLY B 1 3 ? 64.111 43.735 57.925 1.00 30.55 3 GLY B O 1
ATOM 4599 N N . ALA B 1 4 ? 65.574 44.014 56.253 1.00 27.12 4 ALA B N 1
ATOM 4600 C CA . ALA B 1 4 ? 64.536 43.876 55.245 1.00 25.65 4 ALA B CA 1
ATOM 4601 C C . ALA B 1 4 ? 64.745 42.539 54.547 1.00 22.35 4 ALA B C 1
ATOM 4602 O O . ALA B 1 4 ? 65.885 42.123 54.317 1.00 21.38 4 ALA B O 1
ATOM 4604 N N . PRO B 1 5 ? 63.648 41.832 54.233 1.00 19.47 5 PRO B N 1
ATOM 4605 C CA . PRO B 1 5 ? 63.738 40.528 53.546 1.00 20.27 5 PRO B CA 1
ATOM 4606 C C . PRO B 1 5 ? 64.640 40.664 52.287 1.00 17.01 5 PRO B C 1
ATOM 4607 O O . PRO B 1 5 ? 64.673 41.732 51.650 1.00 16.55 5 PRO B O 1
ATOM 4611 N N . TRP B 1 6 ? 65.351 39.604 51.914 1.00 16.59 6 TRP B N 1
ATOM 4612 C CA . TRP B 1 6 ? 66.239 39.696 50.749 1.00 14.55 6 TRP B CA 1
ATOM 4613 C C . TRP B 1 6 ? 65.491 40.205 49.527 1.00 16.63 6 TRP B C 1
ATOM 4614 O O . TRP B 1 6 ? 66.035 40.957 48.729 1.00 16.20 6 TRP B O 1
ATOM 4625 N N . TRP B 1 7 ? 64.232 39.809 49.388 1.00 13.86 7 TRP B N 1
ATOM 4626 C CA . TRP B 1 7 ? 63.467 40.226 48.229 1.00 12.99 7 TRP B CA 1
ATOM 4627 C C . TRP B 1 7 ? 63.072 41.693 48.115 1.00 14.06 7 TRP B C 1
ATOM 4628 O O . TRP B 1 7 ? 62.718 42.144 47.014 1.00 15.66 7 TRP B O 1
ATOM 4639 N N . LYS B 1 8 ? 63.108 42.460 49.202 1.00 12.82 8 LYS B N 1
ATOM 4640 C CA . LYS B 1 8 ? 62.762 43.861 49.056 1.00 11.17 8 LYS B CA 1
ATOM 4641 C C . LYS B 1 8 ? 63.941 44.643 48.503 1.00 9.47 8 LYS B C 1
ATOM 4642 O O . LYS B 1 8 ? 63.766 45.709 47.957 1.00 11.21 8 LYS B O 1
ATOM 4648 N N A SER B 1 9 ? 65.144 44.108 48.650 0.50 10.51 9 SER B N 1
ATOM 4649 N N B SER B 1 9 ? 65.142 44.099 48.656 0.50 12.12 9 SER B N 1
ATOM 4650 C CA A SER B 1 9 ? 66.325 44.814 48.172 0.50 10.77 9 SER B CA 1
ATOM 4651 C CA B SER B 1 9 ? 66.350 44.774 48.193 0.50 13.53 9 SER B CA 1
ATOM 4652 C C A SER B 1 9 ? 66.931 44.163 46.948 0.50 13.29 9 SER B C 1
ATOM 4653 C C B SER B 1 9 ? 66.946 44.142 46.962 0.50 14.86 9 SER B C 1
ATOM 4654 O O A SER B 1 9 ? 67.951 44.623 46.442 0.50 13.84 9 SER B O 1
ATOM 4655 O O B SER B 1 9 ? 67.970 44.599 46.461 0.50 15.14 9 SER B O 1
ATOM 4660 N N . ALA B 1 10 ? 66.302 43.097 46.463 1.00 12.17 10 ALA B N 1
ATOM 4661 C CA . ALA B 1 10 ? 66.817 42.392 45.301 1.00 12.94 10 ALA B CA 1
ATOM 4662 C C . ALA B 1 10 ? 66.467 43.044 43.987 1.00 10.80 10 ALA B C 1
ATOM 4663 O O . ALA B 1 10 ? 65.490 43.787 43.885 1.00 11.40 10 ALA B O 1
ATOM 4665 N N . VAL B 1 11 ? 67.313 42.789 42.999 1.00 11.04 11 VAL B N 1
ATOM 4666 C CA . VAL B 1 11 ? 67.027 43.256 41.657 1.00 10.27 11 VAL B CA 1
ATOM 4667 C C . VAL B 1 11 ? 66.752 41.971 40.884 1.00 10.62 11 VAL B C 1
ATOM 4668 O O . VAL B 1 11 ? 67.609 41.107 40.821 1.00 9.01 11 VAL B O 1
ATOM 4672 N N . PHE B 1 12 ? 65.528 41.806 40.347 1.00 8.33 12 PHE B N 1
ATOM 4673 C CA . PHE B 1 12 ? 65.188 40.607 39.587 1.00 7.80 12 PHE B CA 1
ATOM 4674 C C . PHE B 1 12 ? 65.338 40.823 38.067 1.00 8.36 12 PHE B C 1
ATOM 4675 O O . PHE B 1 12 ? 65.281 41.960 37.568 1.00 7.63 12 PHE B O 1
ATOM 4683 N N . TYR B 1 13 ? 65.515 39.720 37.352 1.00 6.64 13 TYR B N 1
ATOM 4684 C CA . TYR B 1 13 ? 65.615 39.742 35.888 1.00 6.61 13 TYR B CA 1
ATOM 4685 C C . TYR B 1 13 ? 64.602 38.723 35.418 1.00 6.30 13 TYR B C 1
ATOM 4686 O O . TYR B 1 13 ? 64.569 37.625 35.959 1.00 5.96 13 TYR B O 1
ATOM 4695 N N . GLN B 1 14 ? 63.753 39.084 34.446 1.00 5.27 14 GLN B N 1
ATOM 4696 C CA . GLN B 1 14 ? 62.753 38.163 33.921 1.00 7.54 14 GLN B CA 1
ATOM 4697 C C . GLN B 1 14 ? 63.243 37.505 32.633 1.00 8.00 14 GLN B C 1
ATOM 4698 O O . GLN B 1 14 ? 63.560 38.202 31.664 1.00 8.37 14 GLN B O 1
ATOM 4704 N N . VAL B 1 15 ? 63.337 36.182 32.656 1.00 6.90 15 VAL B N 1
ATOM 4705 C CA . VAL B 1 15 ? 63.742 35.388 31.480 1.00 4.93 15 VAL B CA 1
ATOM 4706 C C . VAL B 1 15 ? 62.497 34.678 30.927 1.00 6.40 15 VAL B C 1
ATOM 4707 O O . VAL B 1 15 ? 61.795 33.978 31.672 1.00 5.71 15 VAL B O 1
ATOM 4711 N N . TYR B 1 16 ? 62.224 34.870 29.638 1.00 4.13 16 TYR B N 1
ATOM 4712 C CA . TYR B 1 16 ? 61.125 34.252 28.904 1.00 7.08 16 TYR B CA 1
ATOM 4713 C C . TYR B 1 16 ? 61.985 33.189 28.189 1.00 7.43 16 TYR B C 1
ATOM 4714 O O . TYR B 1 16 ? 62.533 33.458 27.123 1.00 5.98 16 TYR B O 1
ATOM 4723 N N . PRO B 1 17 ? 62.107 31.977 28.767 1.00 8.14 17 PRO B N 1
ATOM 4724 C CA . PRO B 1 17 ? 62.965 30.952 28.151 1.00 7.88 17 PRO B CA 1
ATOM 4725 C C . PRO B 1 17 ? 62.845 30.685 26.657 1.00 8.04 17 PRO B C 1
ATOM 4726 O O . PRO B 1 17 ? 63.852 30.489 25.974 1.00 8.60 17 PRO B O 1
ATOM 4730 N N . ARG B 1 18 ? 61.623 30.700 26.144 1.00 7.96 18 ARG B N 1
ATOM 4731 C CA . ARG B 1 18 ? 61.369 30.414 24.740 1.00 7.21 18 ARG B CA 1
ATOM 4732 C C . ARG B 1 18 ? 62.175 31.367 23.818 1.00 6.94 18 ARG B C 1
ATOM 4733 O O . ARG B 1 18 ? 62.526 30.998 22.698 1.00 8.34 18 ARG B O 1
ATOM 4741 N N . SER B 1 19 ? 62.503 32.555 24.308 1.00 5.74 19 SER B N 1
ATOM 4742 C CA . SER B 1 19 ? 63.182 33.537 23.471 1.00 6.96 19 SER B CA 1
ATOM 4743 C C . SER B 1 19 ? 64.509 34.018 24.023 1.00 7.04 19 SER B C 1
ATOM 4744 O O . SER B 1 19 ? 64.993 35.045 23.591 1.00 6.41 19 SER B O 1
ATOM 4747 N N . PHE B 1 20 ? 65.099 33.284 24.970 1.00 7.92 20 PHE B N 1
ATOM 4748 C CA . PHE B 1 20 ? 66.376 33.727 25.558 1.00 9.17 20 PHE B CA 1
ATOM 4749 C C . PHE B 1 20 ? 67.614 33.139 24.833 1.00 8.39 20 PHE B C 1
ATOM 4750 O O . PHE B 1 20 ? 68.349 33.898 24.203 1.00 8.05 20 PHE B O 1
ATOM 4758 N N . LYS B 1 21 ? 67.856 31.825 24.929 1.00 10.02 21 LYS B N 1
ATOM 4759 C CA . LYS B 1 21 ? 68.998 31.216 24.219 1.00 10.07 21 LYS B CA 1
ATOM 4760 C C . LYS B 1 21 ? 68.705 29.781 23.833 1.00 10.89 21 LYS B C 1
ATOM 4761 O O . LYS B 1 21 ? 68.317 28.960 24.676 1.00 11.17 21 LYS B O 1
ATOM 4767 N N . ASP B 1 22 ? 68.873 29.479 22.546 1.00 11.14 22 ASP B N 1
ATOM 4768 C CA . ASP B 1 22 ? 68.644 28.140 21.984 1.00 11.57 22 ASP B CA 1
ATOM 4769 C C . ASP B 1 22 ? 70.009 27.439 21.914 1.00 10.47 22 ASP B C 1
ATOM 4770 O O . ASP B 1 22 ? 70.975 28.071 21.534 1.00 14.09 22 ASP B O 1
ATOM 4775 N N . THR B 1 23 ? 70.082 26.165 22.303 1.00 11.89 23 THR B N 1
ATOM 4776 C CA . THR B 1 23 ? 71.351 25.427 22.242 1.00 12.87 23 THR B CA 1
ATOM 4777 C C . THR B 1 23 ? 71.257 24.146 21.419 1.00 16.21 23 THR B C 1
ATOM 4778 O O . THR B 1 23 ? 72.171 23.316 21.452 1.00 18.54 23 THR B O 1
ATOM 4782 N N . ASN B 1 24 ? 70.171 23.962 20.683 1.00 14.41 24 ASN B N 1
ATOM 4783 C CA . ASN B 1 24 ? 70.058 22.755 19.879 1.00 16.52 24 ASN B CA 1
ATOM 4784 C C . ASN B 1 24 ? 69.471 22.999 18.483 1.00 16.04 24 ASN B C 1
ATOM 4785 O O . ASN B 1 24 ? 69.004 22.084 17.824 1.00 15.64 24 ASN B O 1
ATOM 4790 N N . GLY B 1 25 ? 69.482 24.261 18.069 1.00 15.44 25 GLY B N 1
ATOM 4791 C CA . GLY B 1 25 ? 69.005 24.633 16.752 1.00 16.29 25 GLY B CA 1
ATOM 4792 C C . GLY B 1 25 ? 67.554 24.441 16.344 1.00 16.21 25 GLY B C 1
ATOM 4793 O O . GLY B 1 25 ? 67.257 24.492 15.140 1.00 15.18 25 GLY B O 1
ATOM 4794 N N . ASP B 1 26 ? 66.646 24.223 17.293 1.00 11.94 26 ASP B N 1
ATOM 4795 C CA . ASP B 1 26 ? 65.257 24.069 16.901 1.00 10.74 26 ASP B CA 1
ATOM 4796 C C . ASP B 1 26 ? 64.562 25.431 16.832 1.00 10.33 26 ASP B C 1
ATOM 4797 O O . ASP B 1 26 ? 63.410 25.519 16.446 1.00 13.69 26 ASP B O 1
ATOM 4802 N N . GLY B 1 27 ? 65.298 26.487 17.139 1.00 11.33 27 GLY B N 1
ATOM 4803 C CA . GLY B 1 27 ? 64.746 27.827 17.076 1.00 11.02 27 GLY B CA 1
ATOM 4804 C C . GLY B 1 27 ? 63.999 28.263 18.341 1.00 13.54 27 GLY B C 1
ATOM 4805 O O . GLY B 1 27 ? 63.360 29.337 18.352 1.00 11.89 27 GLY B O 1
ATOM 4806 N N . ILE B 1 28 ? 64.048 27.420 19.377 1.00 8.53 28 ILE B N 1
ATOM 4807 C CA . ILE B 1 28 ? 63.369 27.753 20.654 1.00 10.70 28 ILE B CA 1
ATOM 4808 C C . ILE B 1 28 ? 64.375 27.763 21.818 1.00 10.27 28 ILE B C 1
ATOM 4809 O O . ILE B 1 28 ? 65.208 26.866 21.930 1.00 10.32 28 ILE B O 1
ATOM 4814 N N . GLY B 1 29 ? 64.340 28.796 22.650 1.00 8.76 29 GLY B N 1
ATOM 4815 C CA . GLY B 1 29 ? 65.270 28.843 23.775 1.00 8.37 29 GLY B CA 1
ATOM 4816 C C . GLY B 1 29 ? 65.041 27.692 24.744 1.00 9.45 29 GLY B C 1
ATOM 4817 O O . GLY B 1 29 ? 63.961 27.119 24.802 1.00 9.23 29 GLY B O 1
ATOM 4818 N N . ASP B 1 30 ? 66.066 27.340 25.508 1.00 8.84 30 ASP B N 1
ATOM 4819 C CA . ASP B 1 30 ? 65.928 26.190 26.405 1.00 10.97 30 ASP B CA 1
ATOM 4820 C C . ASP B 1 30 ? 66.713 26.392 27.686 1.00 8.47 30 ASP B C 1
ATOM 4821 O O . ASP B 1 30 ? 67.400 27.380 27.847 1.00 8.57 30 ASP B O 1
ATOM 4826 N N . PHE B 1 31 ? 66.607 25.430 28.590 1.00 8.85 31 PHE B N 1
ATOM 4827 C CA . PHE B 1 31 ? 67.283 25.518 29.880 1.00 7.67 31 PHE B CA 1
ATOM 4828 C C . PHE B 1 31 ? 68.787 25.532 29.725 1.00 9.30 31 PHE B C 1
ATOM 4829 O O . PHE B 1 31 ? 69.468 26.285 30.411 1.00 7.53 31 PHE B O 1
ATOM 4837 N N . LYS B 1 32 ? 69.321 24.676 28.852 1.00 11.29 32 LYS B N 1
ATOM 4838 C CA . LYS B 1 32 ? 70.781 24.684 28.708 1.00 13.79 32 LYS B CA 1
ATOM 4839 C C . LYS B 1 32 ? 71.256 26.082 28.260 1.00 11.91 32 LYS B C 1
ATOM 4840 O O . LYS B 1 32 ? 72.319 26.556 28.672 1.00 9.16 32 LYS B O 1
ATOM 4846 N N . GLY B 1 33 ? 70.454 26.767 27.447 1.00 10.05 33 GLY B N 1
ATOM 4847 C CA . GLY B 1 33 ? 70.842 28.097 27.011 1.00 9.62 33 GLY B CA 1
ATOM 4848 C C . GLY B 1 33 ? 70.850 29.092 28.175 1.00 8.34 33 GLY B C 1
ATOM 4849 O O . GLY B 1 33 ? 71.769 29.868 28.331 1.00 10.86 33 GLY B O 1
ATOM 4850 N N . LEU B 1 34 ? 69.809 29.069 29.008 1.00 8.72 34 LEU B N 1
ATOM 4851 C CA . LEU B 1 34 ? 69.779 29.957 30.153 1.00 9.39 34 LEU B CA 1
ATOM 4852 C C . LEU B 1 34 ? 70.964 29.638 31.057 1.00 10.30 34 LEU B C 1
ATOM 4853 O O . LEU B 1 34 ? 71.650 30.545 31.474 1.00 9.90 34 LEU B O 1
ATOM 4858 N N . THR B 1 35 ? 71.187 28.347 31.352 1.00 9.51 35 THR B N 1
ATOM 4859 C CA . THR B 1 35 ? 72.286 27.947 32.234 1.00 9.38 35 THR B CA 1
ATOM 4860 C C . THR B 1 35 ? 73.641 28.450 31.724 1.00 11.13 35 THR B C 1
ATOM 4861 O O . THR B 1 35 ? 74.470 28.949 32.492 1.00 10.01 35 THR B O 1
ATOM 4865 N N . GLU B 1 36 ? 73.855 28.341 30.415 1.00 10.65 36 GLU B N 1
ATOM 4866 C CA . GLU B 1 36 ? 75.124 28.805 29.839 1.00 13.03 36 GLU B CA 1
ATOM 4867 C C . GLU B 1 36 ? 75.277 30.308 29.918 1.00 10.53 36 GLU B C 1
ATOM 4868 O O . GLU B 1 36 ? 76.369 30.828 29.707 1.00 12.74 36 GLU B O 1
ATOM 4874 N N . LYS B 1 37 ? 74.190 31.011 30.243 1.00 10.29 37 LYS B N 1
ATOM 4875 C CA . LYS B 1 37 ? 74.212 32.479 30.320 1.00 9.57 37 LYS B CA 1
ATOM 4876 C C . LYS B 1 37 ? 74.125 33.057 31.751 1.00 9.45 37 LYS B C 1
ATOM 4877 O O . LYS B 1 37 ? 74.003 34.259 31.943 1.00 7.63 37 LYS B O 1
ATOM 4883 N N . LEU B 1 38 ? 74.190 32.200 32.767 1.00 9.91 38 LEU B N 1
ATOM 4884 C CA . LEU B 1 38 ? 74.163 32.724 34.129 1.00 9.51 38 LEU B CA 1
ATOM 4885 C C . LEU B 1 38 ? 75.351 33.653 34.443 1.00 8.62 38 LEU B C 1
ATOM 4886 O O . LEU B 1 38 ? 75.202 34.596 35.209 1.00 11.51 38 LEU B O 1
ATOM 4891 N N . ASP B 1 39 ? 76.533 33.396 33.879 1.00 8.86 39 ASP B N 1
ATOM 4892 C CA . ASP B 1 39 ? 77.642 34.298 34.148 1.00 9.09 39 ASP B CA 1
ATOM 4893 C C . ASP B 1 39 ? 77.322 35.665 33.588 1.00 7.49 39 ASP B C 1
ATOM 4894 O O . ASP B 1 39 ? 77.745 36.668 34.144 1.00 7.89 39 ASP B O 1
ATOM 4899 N N . TYR B 1 40 ? 76.570 35.707 32.485 1.00 9.34 40 TYR B N 1
ATOM 4900 C CA . TYR B 1 40 ? 76.220 37.009 31.899 1.00 8.76 40 TYR B CA 1
ATOM 4901 C C . TYR B 1 40 ? 75.295 37.763 32.861 1.00 6.65 40 TYR B C 1
ATOM 4902 O O . TYR B 1 40 ? 75.515 38.913 33.144 1.00 9.68 40 TYR B O 1
ATOM 4911 N N . LEU B 1 41 ? 74.263 37.094 33.372 1.00 7.91 41 LEU B N 1
ATOM 4912 C CA . LEU B 1 41 ? 73.345 37.804 34.279 1.00 9.06 41 LEU B CA 1
ATOM 4913 C C . LEU B 1 41 ? 74.013 38.167 35.586 1.00 8.34 41 LEU B C 1
ATOM 4914 O O . LEU B 1 41 ? 73.787 39.228 36.140 1.00 8.25 41 LEU B O 1
ATOM 4919 N N . LYS B 1 42 ? 74.855 37.281 36.089 1.00 9.94 42 LYS B N 1
ATOM 4920 C CA . LYS B 1 42 ? 75.539 37.569 37.338 1.00 10.40 42 LYS B CA 1
ATOM 4921 C C . LYS B 1 42 ? 76.422 38.833 37.153 1.00 10.48 42 LYS B C 1
ATOM 4922 O O . LYS B 1 42 ? 76.466 39.712 38.016 1.00 11.76 42 LYS B O 1
ATOM 4928 N N . GLY B 1 43 ? 77.116 38.914 36.018 1.00 11.53 43 GLY B N 1
ATOM 4929 C CA . GLY B 1 43 ? 77.967 40.055 35.740 1.00 11.75 43 GLY B CA 1
ATOM 4930 C C . GLY B 1 43 ? 77.220 41.362 35.632 1.00 11.12 43 GLY B C 1
ATOM 4931 O O . GLY B 1 43 ? 77.776 42.425 35.862 1.00 11.30 43 GLY B O 1
ATOM 4932 N N . LEU B 1 44 ? 75.953 41.270 35.243 1.00 11.20 44 LEU B N 1
ATOM 4933 C CA . LEU B 1 44 ? 75.087 42.438 35.117 1.00 11.23 44 LEU B CA 1
ATOM 4934 C C . LEU B 1 44 ? 74.688 42.909 36.522 1.00 10.75 44 LEU B C 1
ATOM 4935 O O . LEU B 1 44 ? 74.372 44.072 36.730 1.00 11.23 44 LEU B O 1
ATOM 4940 N N . GLY B 1 45 ? 74.724 41.986 37.477 1.00 10.22 45 GLY B N 1
ATOM 4941 C CA . GLY B 1 45 ? 74.386 42.294 38.866 1.00 9.71 45 GLY B CA 1
ATOM 4942 C C . GLY B 1 45 ? 73.072 41.707 39.343 1.00 9.93 45 GLY B C 1
ATOM 4943 O O . GLY B 1 45 ? 72.603 42.055 40.412 1.00 10.49 45 GLY B O 1
ATOM 4944 N N . ILE B 1 46 ? 72.491 40.812 38.554 1.00 11.77 46 ILE B N 1
ATOM 4945 C CA . ILE B 1 46 ? 71.195 40.210 38.878 1.00 9.30 46 ILE B CA 1
ATOM 4946 C C . ILE B 1 46 ? 71.239 39.268 40.085 1.00 13.45 46 ILE B C 1
ATOM 4947 O O . ILE B 1 46 ? 72.082 38.397 40.147 1.00 12.29 46 ILE B O 1
ATOM 4952 N N . ASP B 1 47 ? 70.317 39.453 41.032 1.00 11.98 47 ASP B N 1
ATOM 4953 C CA . ASP B 1 47 ? 70.250 38.622 42.240 1.00 11.45 47 ASP B CA 1
ATOM 4954 C C . ASP B 1 47 ? 69.347 37.417 42.070 1.00 11.23 47 ASP B C 1
ATOM 4955 O O . ASP B 1 47 ? 69.549 36.350 42.664 1.00 10.41 47 ASP B O 1
ATOM 4960 N N . ALA B 1 48 ? 68.322 37.597 41.263 1.00 7.86 48 ALA B N 1
ATOM 4961 C CA . ALA B 1 48 ? 67.330 36.563 41.108 1.00 7.22 48 ALA B CA 1
ATOM 4962 C C . ALA B 1 48 ? 66.695 36.646 39.772 1.00 5.61 48 ALA B C 1
ATOM 4963 O O . ALA B 1 48 ? 66.556 37.726 39.228 1.00 7.73 48 ALA B O 1
ATOM 4965 N N . ILE B 1 49 ? 66.239 35.501 39.299 1.00 7.18 49 ILE B N 1
ATOM 4966 C CA . ILE B 1 49 ? 65.596 35.414 38.013 1.00 6.02 49 ILE B CA 1
ATOM 4967 C C . ILE B 1 49 ? 64.189 34.841 38.138 1.00 9.60 49 ILE B C 1
ATOM 4968 O O . ILE B 1 49 ? 63.986 33.894 38.919 1.00 11.51 49 ILE B O 1
ATOM 4973 N N . TRP B 1 50 ? 63.210 35.434 37.434 1.00 6.60 50 TRP B N 1
ATOM 4974 C CA . TRP B 1 50 ? 61.863 34.876 37.394 1.00 6.74 50 TRP B CA 1
ATOM 4975 C C . TRP B 1 50 ? 61.768 34.314 35.958 1.00 6.87 50 TRP B C 1
ATOM 4976 O O . TRP B 1 50 ? 62.020 35.047 34.993 1.00 6.34 50 TRP B O 1
ATOM 4987 N N . ILE B 1 51 ? 61.467 33.016 35.819 1.00 5.61 51 ILE B N 1
ATOM 4988 C CA . ILE B 1 51 ? 61.334 32.413 34.482 1.00 7.69 51 ILE B CA 1
ATOM 4989 C C . ILE B 1 51 ? 59.853 32.202 34.163 1.00 6.91 51 ILE B C 1
ATOM 4990 O O . ILE B 1 51 ? 59.038 31.892 35.063 1.00 8.35 51 ILE B O 1
ATOM 4995 N N . ASN B 1 52 ? 59.484 32.390 32.903 1.00 8.12 52 ASN B N 1
ATOM 4996 C CA . ASN B 1 52 ? 58.102 32.154 32.558 1.00 7.29 52 ASN B CA 1
ATOM 4997 C C . ASN B 1 52 ? 57.887 30.616 32.638 1.00 7.29 52 ASN B C 1
ATOM 4998 O O . ASN B 1 52 ? 58.869 29.846 32.811 1.00 6.13 52 ASN B O 1
ATOM 5003 N N . PRO B 1 53 ? 56.627 30.153 32.542 1.00 6.25 53 PRO B N 1
ATOM 5004 C CA . PRO B 1 53 ? 56.266 28.733 32.640 1.00 5.40 53 PRO B CA 1
ATOM 5005 C C . PRO B 1 53 ? 57.228 27.803 31.937 1.00 6.32 53 PRO B C 1
ATOM 5006 O O . PRO B 1 53 ? 57.534 27.978 30.751 1.00 6.40 53 PRO B O 1
ATOM 5010 N N . HIS B 1 54 ? 57.670 26.791 32.681 1.00 8.07 54 HIS B N 1
ATOM 5011 C CA . HIS B 1 54 ? 58.638 25.823 32.159 1.00 8.53 54 HIS B CA 1
ATOM 5012 C C . HIS B 1 54 ? 58.103 24.378 32.245 1.00 9.86 54 HIS B C 1
ATOM 5013 O O . HIS B 1 54 ? 58.879 23.414 32.208 1.00 10.19 54 HIS B O 1
ATOM 5020 N N . TYR B 1 55 ? 56.782 24.245 32.353 1.00 7.58 55 TYR B N 1
ATOM 5021 C CA . TYR B 1 55 ? 56.111 22.940 32.497 1.00 6.84 55 TYR B CA 1
ATOM 5022 C C . TYR B 1 55 ? 55.578 22.362 31.188 1.00 7.83 55 TYR B C 1
ATOM 5023 O O . TYR B 1 55 ? 55.446 23.084 30.214 1.00 8.18 55 TYR B O 1
ATOM 5032 N N . ALA B 1 56 ? 55.220 21.072 31.204 1.00 8.95 56 ALA B N 1
ATOM 5033 C CA . ALA B 1 56 ? 54.681 20.369 30.039 1.00 5.98 56 ALA B CA 1
ATOM 5034 C C . ALA B 1 56 ? 53.494 21.149 29.517 1.00 9.07 56 ALA B C 1
ATOM 5035 O O . ALA B 1 56 ? 52.575 21.456 30.275 1.00 8.68 56 ALA B O 1
ATOM 5037 N N . SER B 1 57 ? 53.511 21.457 28.222 1.00 8.03 57 SER B N 1
ATOM 5038 C CA . SER B 1 57 ? 52.460 22.306 27.666 1.00 10.21 57 SER B CA 1
ATOM 5039 C C . SER B 1 57 ? 52.334 22.179 26.167 1.00 9.36 57 SER B C 1
ATOM 5040 O O . SER B 1 57 ? 53.340 22.005 25.504 1.00 10.08 57 SER B O 1
ATOM 5043 N N . PRO B 1 58 ? 51.111 22.285 25.620 1.00 9.15 58 PRO B N 1
ATOM 5044 C CA . PRO B 1 58 ? 50.909 22.204 24.168 1.00 9.86 58 PRO B CA 1
ATOM 5045 C C . PRO B 1 58 ? 51.282 23.557 23.551 1.00 10.55 58 PRO B C 1
ATOM 5046 O O . PRO B 1 58 ? 51.278 23.714 22.320 1.00 9.47 58 PRO B O 1
ATOM 5050 N N . ASN B 1 59 ? 51.574 24.532 24.420 1.00 8.05 59 ASN B N 1
ATOM 5051 C CA . ASN B 1 59 ? 51.958 25.875 24.005 1.00 8.60 59 ASN B CA 1
ATOM 5052 C C . ASN B 1 59 ? 50.932 26.703 23.202 1.00 8.37 59 ASN B C 1
ATOM 5053 O O . ASN B 1 59 ? 51.312 27.537 22.376 1.00 9.09 59 ASN B O 1
ATOM 5058 N N . THR B 1 60 ? 49.637 26.519 23.453 1.00 10.05 60 THR B N 1
ATOM 5059 C CA . THR B 1 60 ? 48.669 27.364 22.740 1.00 9.80 60 THR B CA 1
ATOM 5060 C C . THR B 1 60 ? 48.842 28.780 23.312 1.00 9.65 60 THR B C 1
ATOM 5061 O O . THR B 1 60 ? 48.552 29.770 22.643 1.00 9.51 60 THR B O 1
ATOM 5065 N N . ASP B 1 61 ? 49.332 28.877 24.548 1.00 8.15 61 ASP B N 1
ATOM 5066 C CA . ASP B 1 61 ? 49.613 30.174 25.148 1.00 7.97 61 ASP B CA 1
ATOM 5067 C C . ASP B 1 61 ? 51.037 30.172 25.720 1.00 5.87 61 ASP B C 1
ATOM 5068 O O . ASP B 1 61 ? 51.263 30.591 26.855 1.00 6.05 61 ASP B O 1
ATOM 5073 N N . ASN B 1 62 ? 51.974 29.658 24.904 1.00 7.92 62 ASN B N 1
ATOM 5074 C CA . ASN B 1 62 ? 53.395 29.581 25.217 1.00 7.99 62 ASN B CA 1
ATOM 5075 C C . ASN B 1 62 ? 53.753 29.289 26.667 1.00 7.02 62 ASN B C 1
ATOM 5076 O O . ASN B 1 62 ? 54.430 30.077 27.335 1.00 8.16 62 ASN B O 1
ATOM 5081 N N . GLY B 1 63 ? 53.306 28.143 27.159 1.00 7.91 63 GLY B N 1
ATOM 5082 C CA . GLY B 1 63 ? 53.613 27.765 28.532 1.00 6.98 63 GLY B CA 1
ATOM 5083 C C . GLY B 1 63 ? 52.512 27.975 29.557 1.00 7.13 63 GLY B C 1
ATOM 5084 O O . GLY B 1 63 ? 52.501 27.294 30.576 1.00 7.55 63 GLY B O 1
ATOM 5085 N N . TYR B 1 64 ? 51.563 28.863 29.250 1.00 5.61 64 TYR B N 1
ATOM 5086 C CA . TYR B 1 64 ? 50.482 29.160 30.193 1.00 5.71 64 TYR B CA 1
ATOM 5087 C C . TYR B 1 64 ? 49.315 28.168 30.113 1.00 5.81 64 TYR B C 1
ATOM 5088 O O . TYR B 1 64 ? 48.318 28.316 30.840 1.00 5.61 64 TYR B O 1
ATOM 5097 N N . ASP B 1 65 ? 49.424 27.186 29.208 1.00 7.19 65 ASP B N 1
ATOM 5098 C CA . ASP B 1 65 ? 48.420 26.107 29.146 1.00 7.84 65 ASP B CA 1
ATOM 5099 C C . ASP B 1 65 ? 49.224 24.839 29.509 1.00 8.69 65 ASP B C 1
ATOM 5100 O O . ASP B 1 65 ? 49.864 24.205 28.649 1.00 8.98 65 ASP B O 1
ATOM 5105 N N . ILE B 1 66 ? 49.142 24.468 30.791 1.00 8.17 66 ILE B N 1
ATOM 5106 C CA . ILE B 1 66 ? 49.933 23.365 31.338 1.00 6.75 66 ILE B CA 1
ATOM 5107 C C . ILE B 1 66 ? 49.217 22.029 31.342 1.00 7.73 66 ILE B C 1
ATOM 5108 O O . ILE B 1 66 ? 48.122 21.925 31.847 1.00 6.65 66 ILE B O 1
ATOM 5113 N N . SER B 1 67 ? 49.862 21.007 30.778 1.00 6.27 67 SER B N 1
ATOM 5114 C CA . SER B 1 67 ? 49.269 19.659 30.710 1.00 7.59 67 SER B CA 1
ATOM 5115 C C . SER B 1 67 ? 49.789 18.717 31.796 1.00 7.27 67 SER B C 1
ATOM 5116 O O . SER B 1 67 ? 49.207 17.661 32.011 1.00 7.80 67 SER B O 1
ATOM 5119 N N . ASP B 1 68 ? 50.882 19.087 32.465 1.00 7.63 68 ASP B N 1
ATOM 5120 C CA . ASP B 1 68 ? 51.368 18.266 33.583 1.00 9.22 68 ASP B CA 1
ATOM 5121 C C . ASP B 1 68 ? 52.235 19.224 34.409 1.00 7.91 68 ASP B C 1
ATOM 5122 O O . ASP B 1 68 ? 53.276 19.713 33.926 1.00 8.22 68 ASP B O 1
ATOM 5127 N N . TYR B 1 69 ? 51.800 19.507 35.633 1.00 7.81 69 TYR B N 1
ATOM 5128 C CA . TYR B 1 69 ? 52.514 20.447 36.483 1.00 8.48 69 TYR B CA 1
ATOM 5129 C C . TYR B 1 69 ? 53.807 19.937 37.068 1.00 7.74 69 TYR B C 1
ATOM 5130 O O . TYR B 1 69 ? 54.546 20.729 37.612 1.00 8.28 69 TYR B O 1
ATOM 5139 N N . ARG B 1 70 ? 54.046 18.621 37.018 1.00 9.04 70 ARG B N 1
ATOM 5140 C CA . ARG B 1 70 ? 55.282 18.052 37.563 1.00 8.84 70 ARG B CA 1
ATOM 5141 C C . ARG B 1 70 ? 56.335 17.573 36.545 1.00 9.87 70 ARG B C 1
ATOM 5142 O O . ARG B 1 70 ? 57.288 16.869 36.895 1.00 11.91 70 ARG B O 1
ATOM 5150 N N . GLU B 1 71 ? 56.191 17.994 35.296 1.00 9.28 71 GLU B N 1
ATOM 5151 C CA . GLU B 1 71 ? 57.157 17.667 34.256 1.00 8.48 71 GLU B CA 1
ATOM 5152 C C . GLU B 1 71 ? 57.573 18.954 33.560 1.00 8.55 71 GLU B C 1
ATOM 5153 O O . GLU B 1 71 ? 56.784 19.881 33.424 1.00 10.68 71 GLU B O 1
ATOM 5159 N N A VAL B 1 72 ? 58.811 18.979 33.093 0.50 10.06 72 VAL B N 1
ATOM 5160 N N B VAL B 1 72 ? 58.820 19.018 33.117 0.50 9.57 72 VAL B N 1
ATOM 5161 C CA A VAL B 1 72 ? 59.357 20.127 32.396 0.50 10.40 72 VAL B CA 1
ATOM 5162 C CA B VAL B 1 72 ? 59.291 20.213 32.446 0.50 9.21 72 VAL B CA 1
ATOM 5163 C C A VAL B 1 72 ? 58.879 20.159 30.939 0.50 10.81 72 VAL B C 1
ATOM 5164 C C B VAL B 1 72 ? 58.846 20.183 30.979 0.50 10.18 72 VAL B C 1
ATOM 5165 O O A VAL B 1 72 ? 58.581 19.119 30.352 0.50 11.43 72 VAL B O 1
ATOM 5166 O O B VAL B 1 72 ? 58.548 19.125 30.425 0.50 11.11 72 VAL B O 1
ATOM 5173 N N . MET B 1 73 ? 58.800 21.353 30.357 1.00 9.22 73 MET B N 1
ATOM 5174 C CA . MET B 1 73 ? 58.374 21.459 28.981 1.00 8.29 73 MET B CA 1
ATOM 5175 C C . MET B 1 73 ? 59.422 20.797 28.092 1.00 8.84 73 MET B C 1
ATOM 5176 O O . MET B 1 73 ? 60.595 21.103 28.238 1.00 8.76 73 MET B O 1
ATOM 5181 N N . LYS B 1 74 ? 58.981 19.947 27.166 1.00 10.48 74 LYS B N 1
ATOM 5182 C CA . LYS B 1 74 ? 59.898 19.236 26.252 1.00 12.77 74 LYS B CA 1
ATOM 5183 C C . LYS B 1 74 ? 60.844 20.195 25.526 1.00 11.75 74 LYS B C 1
ATOM 5184 O O . LYS B 1 74 ? 62.048 19.946 25.411 1.00 12.03 74 LYS B O 1
ATOM 5190 N N . GLU B 1 75 ? 60.308 21.311 25.058 1.00 9.04 75 GLU B N 1
ATOM 5191 C CA . GLU B 1 75 ? 61.164 22.255 24.349 1.00 10.18 75 GLU B CA 1
ATOM 5192 C C . GLU B 1 75 ? 62.302 22.799 25.211 1.00 10.53 75 GLU B C 1
ATOM 5193 O O . GLU B 1 75 ? 63.362 23.140 24.700 1.00 11.12 75 GLU B O 1
ATOM 5199 N N . TYR B 1 76 ? 62.126 22.866 26.525 1.00 7.64 76 TYR B N 1
ATOM 5200 C CA . TYR B 1 76 ? 63.193 23.436 27.323 1.00 8.10 76 TYR B CA 1
ATOM 5201 C C . TYR B 1 76 ? 64.231 22.422 27.822 1.00 5.81 76 TYR B C 1
ATOM 5202 O O . TYR B 1 76 ? 65.345 22.786 28.218 1.00 8.19 76 TYR B O 1
ATOM 5211 N N . GLY B 1 77 ? 63.867 21.153 27.810 1.00 11.87 77 GLY B N 1
ATOM 5212 C CA . GLY B 1 77 ? 64.820 20.161 28.250 1.00 12.21 77 GLY B CA 1
ATOM 5213 C C . GLY B 1 77 ? 64.188 19.124 29.125 1.00 10.86 77 GLY B C 1
ATOM 5214 O O . GLY B 1 77 ? 63.023 18.752 28.932 1.00 11.63 77 GLY B O 1
ATOM 5215 N N . THR B 1 78 ? 64.958 18.659 30.104 1.00 9.96 78 THR B N 1
ATOM 5216 C CA . THR B 1 78 ? 64.481 17.614 30.995 1.00 10.66 78 THR B CA 1
ATOM 5217 C C . THR B 1 78 ? 64.544 18.106 32.428 1.00 10.14 78 THR B C 1
ATOM 5218 O O . THR B 1 78 ? 65.063 19.190 32.691 1.00 9.85 78 THR B O 1
ATOM 5222 N N . MET B 1 79 ? 64.014 17.309 33.353 1.00 10.46 79 MET B N 1
ATOM 5223 C CA . MET B 1 79 ? 64.065 17.666 34.774 1.00 9.59 79 MET B CA 1
ATOM 5224 C C . MET B 1 79 ? 65.539 17.788 35.209 1.00 11.30 79 MET B C 1
ATOM 5225 O O . MET B 1 79 ? 65.885 18.615 36.039 1.00 10.52 79 MET B O 1
ATOM 5230 N N . GLU B 1 80 ? 66.411 16.944 34.645 1.00 12.95 80 GLU B N 1
ATOM 5231 C CA . GLU B 1 80 ? 67.834 17.002 34.968 1.00 13.87 80 GLU B CA 1
ATOM 5232 C C . GLU B 1 80 ? 68.380 18.402 34.611 1.00 11.68 80 GLU B C 1
ATOM 5233 O O . GLU B 1 80 ? 69.141 18.999 35.372 1.00 11.16 80 GLU B O 1
ATOM 5239 N N . ASP B 1 81 ? 67.981 18.919 33.457 1.00 11.21 81 ASP B N 1
ATOM 5240 C CA . ASP B 1 81 ? 68.422 20.248 33.017 1.00 10.18 81 ASP B CA 1
ATOM 5241 C C . ASP B 1 81 ? 67.936 21.334 33.994 1.00 10.73 81 ASP B C 1
ATOM 5242 O O . ASP B 1 81 ? 68.670 22.285 34.307 1.00 10.48 81 ASP B O 1
ATOM 5247 N N . PHE B 1 82 ? 66.689 21.201 34.443 1.00 9.26 82 PHE B N 1
ATOM 5248 C CA . PHE B 1 82 ? 66.140 22.174 35.391 1.00 9.69 82 PHE B CA 1
ATOM 5249 C C . PHE B 1 82 ? 66.929 22.104 36.713 1.00 7.43 82 PHE B C 1
ATOM 5250 O O . PHE B 1 82 ? 67.256 23.129 37.320 1.00 8.18 82 PHE B O 1
ATOM 5258 N N . ASP B 1 83 ? 67.223 20.890 37.157 1.00 10.55 83 ASP B N 1
ATOM 5259 C CA . ASP B 1 83 ? 67.961 20.707 38.404 1.00 10.18 83 ASP B CA 1
ATOM 5260 C C . ASP B 1 83 ? 69.344 21.325 38.273 1.00 10.13 83 ASP B C 1
ATOM 5261 O O . ASP B 1 83 ? 69.885 21.890 39.232 1.00 9.09 83 ASP B O 1
ATOM 5266 N N . ARG B 1 84 ? 69.920 21.239 37.085 1.00 8.26 84 ARG B N 1
ATOM 5267 C CA . ARG B 1 84 ? 71.233 21.808 36.878 1.00 10.08 84 ARG B CA 1
ATOM 5268 C C . ARG B 1 84 ? 71.172 23.326 36.845 1.00 7.89 84 ARG B C 1
ATOM 5269 O O . ARG B 1 84 ? 72.064 24.004 37.314 1.00 8.00 84 ARG B O 1
ATOM 5277 N N . LEU B 1 85 ? 70.101 23.860 36.290 1.00 8.29 85 LEU B N 1
ATOM 5278 C CA . LEU B 1 85 ? 69.932 25.295 36.272 1.00 9.14 85 LEU B CA 1
ATOM 5279 C C . LEU B 1 85 ? 69.898 25.769 37.721 1.00 8.68 85 LEU B C 1
ATOM 5280 O O . LEU B 1 85 ? 70.559 26.737 38.092 1.00 8.13 85 LEU B O 1
ATOM 5285 N N A MET B 1 86 ? 69.128 25.058 38.536 0.50 7.73 86 MET B N 1
ATOM 5286 N N B MET B 1 86 ? 69.117 25.078 38.551 0.50 9.25 86 MET B N 1
ATOM 5287 C CA A MET B 1 86 ? 69.003 25.404 39.940 0.50 7.55 86 MET B CA 1
ATOM 5288 C CA B MET B 1 86 ? 69.016 25.479 39.948 0.50 10.20 86 MET B CA 1
ATOM 5289 C C A MET B 1 86 ? 70.360 25.373 40.614 0.50 8.54 86 MET B C 1
ATOM 5290 C C B MET B 1 86 ? 70.356 25.363 40.655 0.50 9.94 86 MET B C 1
ATOM 5291 O O A MET B 1 86 ? 70.739 26.314 41.309 0.50 10.02 86 MET B O 1
ATOM 5292 O O B MET B 1 86 ? 70.721 26.245 41.429 0.50 10.48 86 MET B O 1
ATOM 5301 N N . ALA B 1 87 ? 71.098 24.289 40.388 1.00 9.24 87 ALA B N 1
ATOM 5302 C CA . ALA B 1 87 ? 72.429 24.122 41.000 1.00 8.79 87 ALA B CA 1
ATOM 5303 C C . ALA B 1 87 ? 73.410 25.214 40.593 1.00 7.60 87 ALA B C 1
ATOM 5304 O O . ALA B 1 87 ? 74.163 25.729 41.433 1.00 7.37 87 ALA B O 1
ATOM 5306 N N . GLU B 1 88 ? 73.403 25.579 39.314 1.00 9.37 88 GLU B N 1
ATOM 5307 C CA . GLU B 1 88 ? 74.300 26.614 38.825 1.00 7.94 88 GLU B CA 1
ATOM 5308 C C . GLU B 1 88 ? 73.924 27.989 39.324 1.00 8.48 88 GLU B C 1
ATOM 5309 O O . GLU B 1 88 ? 74.788 28.849 39.477 1.00 10.98 88 GLU B O 1
ATOM 5315 N N . LEU B 1 89 ? 72.626 28.220 39.561 1.00 8.85 89 LEU B N 1
ATOM 5316 C CA . LEU B 1 89 ? 72.213 29.497 40.113 1.00 7.94 89 LEU B CA 1
ATOM 5317 C C . LEU B 1 89 ? 72.746 29.589 41.555 1.00 7.11 89 LEU B C 1
ATOM 5318 O O . LEU B 1 89 ? 73.302 30.607 41.977 1.00 9.54 89 LEU B O 1
ATOM 5323 N N . LYS B 1 90 ? 72.601 28.503 42.298 1.00 9.06 90 LYS B N 1
ATOM 5324 C CA . LYS B 1 90 ? 73.024 28.483 43.692 1.00 8.21 90 LYS B CA 1
ATOM 5325 C C . LYS B 1 90 ? 74.530 28.653 43.825 1.00 8.52 90 LYS B C 1
ATOM 5326 O O . LYS B 1 90 ? 74.986 29.376 44.691 1.00 8.50 90 LYS B O 1
ATOM 5332 N N . LYS B 1 91 ? 75.304 28.005 42.952 1.00 10.57 91 LYS B N 1
ATOM 5333 C CA . LYS B 1 91 ? 76.756 28.157 43.033 1.00 10.79 91 LYS B CA 1
ATOM 5334 C C . LYS B 1 91 ? 77.133 29.635 42.942 1.00 11.32 91 LYS B C 1
ATOM 5335 O O . LYS B 1 91 ? 78.168 30.066 43.480 1.00 13.08 91 LYS B O 1
ATOM 5341 N N . ARG B 1 92 ? 76.308 30.410 42.239 1.00 9.46 92 ARG B N 1
ATOM 5342 C CA . ARG B 1 92 ? 76.538 31.834 42.036 1.00 11.94 92 ARG B CA 1
ATOM 5343 C C . ARG B 1 92 ? 75.775 32.681 43.027 1.00 10.86 92 ARG B C 1
ATOM 5344 O O . ARG B 1 92 ? 75.790 33.904 42.923 1.00 10.77 92 ARG B O 1
ATOM 5352 N N . GLY B 1 93 ? 75.106 32.019 43.979 1.00 11.20 93 GLY B N 1
ATOM 5353 C CA . GLY B 1 93 ? 74.352 32.723 44.998 1.00 11.74 93 GLY B CA 1
ATOM 5354 C C . GLY B 1 93 ? 73.141 33.437 44.429 1.00 11.75 93 GLY B C 1
ATOM 5355 O O . GLY B 1 93 ? 72.734 34.465 44.929 1.00 12.99 93 GLY B O 1
ATOM 5356 N N A MET B 1 94 ? 72.567 32.880 43.375 0.50 9.36 94 MET B N 1
ATOM 5357 N N B MET B 1 94 ? 72.566 32.879 43.369 0.50 9.02 94 MET B N 1
ATOM 5358 C CA A MET B 1 94 ? 71.397 33.491 42.756 0.50 8.18 94 MET B CA 1
ATOM 5359 C CA B MET B 1 94 ? 71.394 33.491 42.735 0.50 8.03 94 MET B CA 1
ATOM 5360 C C A MET B 1 94 ? 70.173 32.692 43.167 0.50 9.57 94 MET B C 1
ATOM 5361 C C B MET B 1 94 ? 70.159 32.649 43.009 0.50 8.63 94 MET B C 1
ATOM 5362 O O A MET B 1 94 ? 70.293 31.557 43.629 0.50 9.35 94 MET B O 1
ATOM 5363 O O B MET B 1 94 ? 70.252 31.434 43.183 0.50 9.10 94 MET B O 1
ATOM 5372 N N . ARG B 1 95 ? 68.994 33.296 43.039 1.00 8.39 95 ARG B N 1
ATOM 5373 C CA . ARG B 1 95 ? 67.744 32.606 43.378 1.00 8.73 95 ARG B CA 1
ATOM 5374 C C . ARG B 1 95 ? 66.786 32.525 42.200 1.00 8.77 95 ARG B C 1
ATOM 5375 O O . ARG B 1 95 ? 66.808 33.389 41.318 1.00 9.02 95 ARG B O 1
ATOM 5383 N N . LEU B 1 96 ? 65.941 31.501 42.191 1.00 7.81 96 LEU B N 1
ATOM 5384 C CA . LEU B 1 96 ? 64.993 31.318 41.101 1.00 7.86 96 LEU B CA 1
ATOM 5385 C C . LEU B 1 96 ? 63.551 31.488 41.560 1.00 8.23 96 LEU B C 1
ATOM 5386 O O . LEU B 1 96 ? 63.180 30.933 42.581 1.00 10.11 96 LEU B O 1
ATOM 5391 N N . MET B 1 97 ? 62.766 32.215 40.770 1.00 7.67 97 MET B N 1
ATOM 5392 C CA . MET B 1 97 ? 61.327 32.391 40.990 1.00 6.88 97 MET B CA 1
ATOM 5393 C C . MET B 1 97 ? 60.682 31.757 39.754 1.00 7.71 97 MET B C 1
ATOM 5394 O O . MET B 1 97 ? 61.060 32.077 38.611 1.00 8.19 97 MET B O 1
ATOM 5399 N N . VAL B 1 98 ? 59.752 30.833 39.978 1.00 5.03 98 VAL B N 1
ATOM 5400 C CA . VAL B 1 98 ? 59.043 30.180 38.865 1.00 5.35 98 VAL B CA 1
ATOM 5401 C C . VAL B 1 98 ? 57.622 30.745 38.764 1.00 6.63 98 VAL B C 1
ATOM 5402 O O . VAL B 1 98 ? 57.123 31.335 39.722 1.00 6.88 98 VAL B O 1
ATOM 5406 N N . ASP B 1 99 ? 57.005 30.533 37.604 1.00 4.39 99 ASP B N 1
ATOM 5407 C CA . ASP B 1 99 ? 55.650 31.024 37.285 1.00 7.51 99 ASP B CA 1
ATOM 5408 C C . ASP B 1 99 ? 54.677 29.933 37.698 1.00 7.26 99 ASP B C 1
ATOM 5409 O O . ASP B 1 99 ? 54.908 28.771 37.409 1.00 7.97 99 ASP B O 1
ATOM 5414 N N . VAL B 1 100 ? 53.594 30.300 38.390 1.00 5.20 100 VAL B N 1
ATOM 5415 C CA . VAL B 1 100 ? 52.612 29.326 38.843 1.00 5.68 100 VAL B CA 1
ATOM 5416 C C . VAL B 1 100 ? 51.311 29.727 38.189 1.00 6.14 100 VAL B C 1
ATOM 5417 O O . VAL B 1 100 ? 50.802 30.852 38.382 1.00 5.44 100 VAL B O 1
ATOM 5421 N N . VAL B 1 101 ? 50.811 28.803 37.376 1.00 6.45 101 VAL B N 1
ATOM 5422 C CA . VAL B 1 101 ? 49.618 29.005 36.569 1.00 4.17 101 VAL B CA 1
ATOM 5423 C C . VAL B 1 101 ? 48.528 28.076 37.023 1.00 5.53 101 VAL B C 1
ATOM 5424 O O . VAL B 1 101 ? 48.395 26.961 36.502 1.00 4.81 101 VAL B O 1
ATOM 5428 N N . ILE B 1 102 ? 47.728 28.569 37.991 1.00 5.12 102 ILE B N 1
ATOM 5429 C CA . ILE B 1 102 ? 46.678 27.752 38.571 1.00 4.51 102 ILE B CA 1
ATOM 5430 C C . ILE B 1 102 ? 45.283 28.322 38.509 1.00 5.53 102 ILE B C 1
ATOM 5431 O O . ILE B 1 102 ? 44.374 27.856 39.211 1.00 7.96 102 ILE B O 1
ATOM 5436 N N . ASN B 1 103 ? 45.096 29.311 37.635 1.00 3.97 103 ASN B N 1
ATOM 5437 C CA . ASN B 1 103 ? 43.739 29.803 37.403 1.00 6.15 103 ASN B CA 1
ATOM 5438 C C . ASN B 1 103 ? 43.107 28.835 36.428 1.00 5.98 103 ASN B C 1
ATOM 5439 O O . ASN B 1 103 ? 41.877 28.705 36.374 1.00 5.81 103 ASN B O 1
ATOM 5444 N N . HIS B 1 104 ? 43.941 28.162 35.630 1.00 7.42 104 HIS B N 1
ATOM 5445 C CA . HIS B 1 104 ? 43.463 27.240 34.599 1.00 5.32 104 HIS B CA 1
ATOM 5446 C C . HIS B 1 104 ? 44.579 26.272 34.231 1.00 6.25 104 HIS B C 1
ATOM 5447 O O . HIS B 1 104 ? 45.729 26.527 34.538 1.00 6.19 104 HIS B O 1
ATOM 5454 N N . SER B 1 105 ? 44.212 25.192 33.534 1.00 5.57 105 SER B N 1
ATOM 5455 C CA . SER B 1 105 ? 45.187 24.200 33.039 1.00 6.85 105 SER B CA 1
ATOM 5456 C C . SER B 1 105 ? 44.974 24.066 31.527 1.00 7.02 105 SER B C 1
ATOM 5457 O O . SER B 1 105 ? 44.096 24.717 30.942 1.00 6.42 105 SER B O 1
ATOM 5460 N N . SER B 1 106 ? 45.776 23.223 30.879 1.00 7.43 106 SER B N 1
ATOM 5461 C CA . SER B 1 106 ? 45.551 22.965 29.461 1.00 6.42 106 SER B CA 1
ATOM 5462 C C . SER B 1 106 ? 44.359 22.016 29.380 1.00 7.31 106 SER B C 1
ATOM 5463 O O . SER B 1 106 ? 44.072 21.298 30.368 1.00 7.33 106 SER B O 1
ATOM 5466 N N . ASP B 1 107 ? 43.658 21.993 28.241 1.00 8.17 107 ASP B N 1
ATOM 5467 C CA . ASP B 1 107 ? 42.571 21.037 28.081 1.00 8.87 107 ASP B CA 1
ATOM 5468 C C . ASP B 1 107 ? 43.149 19.630 27.836 1.00 8.74 107 ASP B C 1
ATOM 5469 O O . ASP B 1 107 ? 42.403 18.653 27.762 1.00 9.58 107 ASP B O 1
ATOM 5474 N N . GLN B 1 108 ? 44.474 19.542 27.722 1.00 9.40 108 GLN B N 1
ATOM 5475 C CA . GLN B 1 108 ? 45.169 18.265 27.563 1.00 9.78 108 GLN B CA 1
ATOM 5476 C C . GLN B 1 108 ? 45.648 17.681 28.918 1.00 10.54 108 GLN B C 1
ATOM 5477 O O . GLN B 1 108 ? 46.246 16.602 28.954 1.00 10.19 108 GLN B O 1
ATOM 5483 N N . HIS B 1 109 ? 45.412 18.405 30.022 1.00 10.25 109 HIS B N 1
ATOM 5484 C CA . HIS B 1 109 ? 45.791 17.911 31.345 1.00 9.66 109 HIS B CA 1
ATOM 5485 C C . HIS B 1 109 ? 44.857 16.733 31.652 1.00 11.31 109 HIS B C 1
ATOM 5486 O O . HIS B 1 109 ? 43.673 16.760 31.297 1.00 9.35 109 HIS B O 1
ATOM 5493 N N . GLU B 1 110 ? 45.383 15.682 32.282 1.00 12.10 110 GLU B N 1
ATOM 5494 C CA . GLU B 1 110 ? 44.557 14.527 32.608 1.00 11.09 110 GLU B CA 1
ATOM 5495 C C . GLU B 1 110 ? 43.324 14.892 33.437 1.00 9.85 110 GLU B C 1
ATOM 5496 O O . GLU B 1 110 ? 42.291 14.252 33.317 1.00 11.26 110 GLU B O 1
ATOM 5502 N N . TRP B 1 111 ? 43.409 15.900 34.292 1.00 7.00 111 TRP B N 1
ATOM 5503 C CA . TRP B 1 111 ? 42.206 16.249 35.068 1.00 6.50 111 TRP B CA 1
ATOM 5504 C C . TRP B 1 111 ? 41.070 16.674 34.134 1.00 7.44 111 TRP B C 1
ATOM 5505 O O . TRP B 1 111 ? 39.915 16.362 34.389 1.00 8.49 111 TRP B O 1
ATOM 5516 N N . PHE B 1 112 ? 41.398 17.392 33.064 1.00 9.43 112 PHE B N 1
ATOM 5517 C CA . PHE B 1 112 ? 40.342 17.840 32.152 1.00 7.32 112 PHE B CA 1
ATOM 5518 C C . PHE B 1 112 ? 39.866 16.720 31.236 1.00 8.76 112 PHE B C 1
ATOM 5519 O O . PHE B 1 112 ? 38.686 16.640 30.924 1.00 9.34 112 PHE B O 1
ATOM 5527 N N . LYS B 1 113 ? 40.788 15.878 30.766 1.00 10.42 113 LYS B N 1
ATOM 5528 C CA . LYS B 1 113 ? 40.351 14.752 29.949 1.00 8.83 113 LYS B CA 1
ATOM 5529 C C . LYS B 1 113 ? 39.358 13.937 30.796 1.00 11.76 113 LYS B C 1
ATOM 5530 O O . LYS B 1 113 ? 38.303 13.529 30.323 1.00 11.66 113 LYS B O 1
ATOM 5536 N N . SER B 1 114 ? 39.680 13.722 32.065 1.00 11.24 114 SER B N 1
ATOM 5537 C CA . SER B 1 114 ? 38.770 12.986 32.93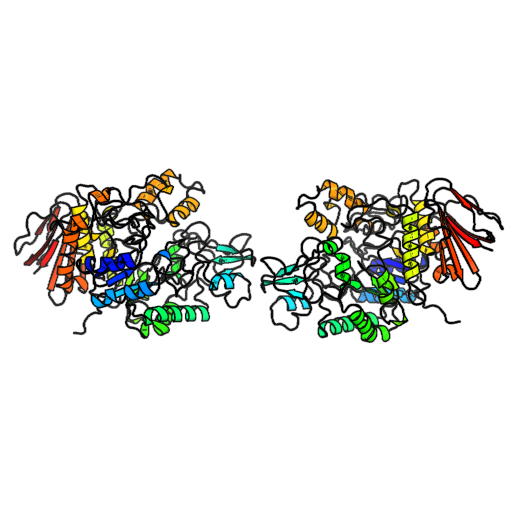9 1.00 10.52 114 SER B CA 1
ATOM 5538 C C . SER B 1 114 ? 37.449 13.735 33.151 1.00 12.73 114 SER B C 1
ATOM 5539 O O . SER B 1 114 ? 36.353 13.172 33.002 1.00 12.18 114 SER B O 1
ATOM 5542 N N . SER B 1 115 ? 37.571 15.003 33.524 1.00 10.49 115 SER B N 1
ATOM 5543 C CA . SER B 1 115 ? 36.424 15.850 33.815 1.00 9.48 115 SER B CA 1
ATOM 5544 C C . SER B 1 115 ? 35.413 15.896 32.685 1.00 8.38 115 SER B C 1
ATOM 5545 O O . SER B 1 115 ? 34.225 15.752 32.918 1.00 9.37 115 SER B O 1
ATOM 5548 N N . ARG B 1 116 ? 35.906 16.094 31.463 1.00 9.26 116 ARG B N 1
ATOM 5549 C CA . ARG B 1 116 ? 35.024 16.245 30.311 1.00 11.70 116 ARG B CA 1
ATOM 5550 C C . ARG B 1 116 ? 34.341 14.986 29.783 1.00 13.59 116 ARG B C 1
ATOM 5551 O O . ARG B 1 116 ? 33.400 15.077 28.996 1.00 13.39 116 ARG B O 1
ATOM 5559 N N . ALA B 1 117 ? 34.793 13.826 30.227 1.00 13.71 117 ALA B N 1
ATOM 5560 C CA . ALA B 1 117 ? 34.273 12.560 29.724 1.00 15.41 117 ALA B CA 1
ATOM 5561 C C . ALA B 1 117 ? 32.829 12.176 30.073 1.00 16.61 117 ALA B C 1
ATOM 5562 O O . ALA B 1 117 ? 32.172 11.475 29.296 1.00 16.86 117 ALA B O 1
ATOM 5564 N N . SER B 1 118 ? 32.322 12.638 31.211 1.00 15.42 118 SER B N 1
ATOM 5565 C CA . SER B 1 118 ? 30.967 12.310 31.619 1.00 16.67 118 SER B CA 1
ATOM 5566 C C . SER B 1 118 ? 30.488 13.322 32.645 1.00 16.75 118 SER B C 1
ATOM 5567 O O . SER B 1 118 ? 31.271 14.119 33.145 1.00 17.87 118 SER B O 1
ATOM 5570 N N . LYS B 1 119 ? 29.208 13.295 32.981 1.00 17.16 119 LYS B N 1
ATOM 5571 C CA . LYS B 1 119 ? 28.721 14.244 33.973 1.00 19.23 119 LYS B CA 1
ATOM 5572 C C . LYS B 1 119 ? 28.983 13.797 35.391 1.00 20.56 119 LYS B C 1
ATOM 5573 O O . LYS B 1 119 ? 28.986 14.618 36.309 1.00 19.97 119 LYS B O 1
ATOM 5579 N N . ASP B 1 120 ? 29.199 12.503 35.579 1.00 21.36 120 ASP B N 1
ATOM 5580 C CA . ASP B 1 120 ? 29.405 11.985 36.919 1.00 22.13 120 ASP B CA 1
ATOM 5581 C C . ASP B 1 120 ? 30.714 11.259 37.063 1.00 23.87 120 ASP B C 1
ATOM 5582 O O . ASP B 1 120 ? 30.777 10.037 36.972 1.00 30.27 120 ASP B O 1
ATOM 5584 N N . ASN B 1 121 ? 31.780 12.017 37.236 1.00 21.40 121 ASN B N 1
ATOM 5585 C CA . ASN B 1 121 ? 33.087 11.416 37.453 1.00 18.76 121 ASN B CA 1
ATOM 5586 C C . ASN B 1 121 ? 33.735 12.293 38.529 1.00 18.30 121 ASN B C 1
ATOM 5587 O O . ASN B 1 121 ? 33.358 13.458 38.693 1.00 14.60 121 ASN B O 1
ATOM 5592 N N . PRO B 1 122 ? 34.723 11.748 39.263 1.00 17.55 122 PRO B N 1
ATOM 5593 C CA . PRO B 1 122 ? 35.409 12.464 40.348 1.00 16.61 122 PRO B CA 1
ATOM 5594 C C . PRO B 1 122 ? 36.108 13.754 39.991 1.00 15.22 122 PRO B C 1
ATOM 5595 O O . PRO B 1 122 ? 36.466 14.523 40.881 1.00 17.39 122 PRO B O 1
ATOM 5599 N N . TYR B 1 123 ? 36.321 13.984 38.705 1.00 13.10 123 TYR B N 1
ATOM 5600 C CA . TYR B 1 123 ? 37.005 15.216 38.286 1.00 11.00 123 TYR B CA 1
ATOM 5601 C C . TYR B 1 123 ? 36.087 16.215 37.590 1.00 12.32 123 TYR B C 1
ATOM 5602 O O . TYR B 1 123 ? 36.545 17.239 37.085 1.00 9.84 123 TYR B O 1
ATOM 5611 N N . ARG B 1 124 ? 34.792 15.923 37.568 1.00 8.92 124 ARG B N 1
ATOM 5612 C CA . ARG B 1 124 ? 33.852 16.810 36.910 1.00 12.02 124 ARG B CA 1
ATOM 5613 C C . ARG B 1 124 ? 33.957 18.222 37.474 1.00 10.63 124 ARG B C 1
ATOM 5614 O O . ARG B 1 124 ? 34.022 19.208 36.714 1.00 10.57 124 ARG B O 1
ATOM 5622 N N . ASP B 1 125 ? 33.998 18.329 38.801 1.00 10.07 125 ASP B N 1
ATOM 5623 C CA . ASP B 1 125 ? 34.064 19.622 39.434 1.00 10.88 125 ASP B CA 1
ATOM 5624 C C . ASP B 1 125 ? 35.461 20.207 39.654 1.00 10.96 125 ASP B C 1
ATOM 5625 O O . ASP B 1 125 ? 35.637 21.072 40.487 1.00 9.86 125 ASP B O 1
ATOM 5630 N N . TYR B 1 126 ? 36.449 19.705 38.910 1.00 7.71 126 TYR B N 1
ATOM 5631 C CA . TYR B 1 126 ? 37.778 20.295 38.965 1.00 8.09 126 TYR B CA 1
ATOM 5632 C C . TYR B 1 126 ? 37.729 21.496 38.030 1.00 7.65 126 TYR B C 1
ATOM 5633 O O . TYR B 1 126 ? 38.654 22.284 38.002 1.00 6.11 126 TYR B O 1
ATOM 5642 N N . TYR B 1 127 ? 36.647 21.606 37.257 1.00 6.92 127 TYR B N 1
ATOM 5643 C CA . TYR B 1 127 ? 36.417 22.718 36.319 1.00 6.82 127 TYR B CA 1
ATOM 5644 C C . TYR B 1 127 ? 34.951 23.164 36.472 1.00 8.55 127 TYR B C 1
ATOM 5645 O O . TYR B 1 127 ? 34.218 22.625 37.301 1.00 7.19 127 TYR B O 1
ATOM 5654 N N . PHE B 1 128 ? 34.543 24.166 35.692 1.00 8.34 128 PHE B N 1
ATOM 5655 C CA . PHE B 1 128 ? 33.172 24.678 35.713 1.00 7.13 128 PHE B CA 1
ATOM 5656 C C . PHE B 1 128 ? 32.401 24.212 34.485 1.00 7.08 128 PHE B C 1
ATOM 5657 O O . PHE B 1 128 ? 32.699 24.600 33.352 1.00 6.48 128 PHE B O 1
ATOM 5665 N N . TRP B 1 129 ? 31.380 23.403 34.724 1.00 6.92 129 TRP B N 1
ATOM 5666 C CA . TRP B 1 129 ? 30.539 22.883 33.651 1.00 7.96 129 TRP B CA 1
ATOM 5667 C C . TRP B 1 129 ? 29.140 23.406 33.933 1.00 8.52 129 TRP B C 1
ATOM 5668 O O . TRP B 1 129 ? 28.630 23.240 35.046 1.00 9.77 129 TRP B O 1
ATOM 5679 N N . ARG B 1 130 ? 28.495 24.021 32.944 1.00 6.64 130 ARG B N 1
ATOM 5680 C CA . ARG B 1 130 ? 27.166 24.587 33.208 1.00 8.45 130 ARG B CA 1
ATOM 5681 C C . ARG B 1 130 ? 26.254 24.460 32.001 1.00 9.73 130 ARG B C 1
ATOM 5682 O O . ARG B 1 130 ? 26.714 24.414 30.856 1.00 9.18 130 ARG B O 1
ATOM 5690 N N . ASP B 1 131 ? 24.957 24.434 32.267 1.00 12.27 131 ASP B N 1
ATOM 5691 C CA . ASP B 1 131 ? 23.975 24.347 31.187 1.00 12.74 131 ASP B CA 1
ATOM 5692 C C . ASP B 1 131 ? 23.877 25.691 30.474 1.00 11.13 131 ASP B C 1
ATOM 5693 O O . ASP B 1 131 ? 23.952 26.744 31.099 1.00 11.91 131 ASP B O 1
ATOM 5698 N N . GLY B 1 132 ? 23.658 25.654 29.168 1.00 12.68 132 GLY B N 1
ATOM 5699 C CA . GLY B 1 132 ? 23.473 26.895 28.450 1.00 15.42 132 GLY B CA 1
ATOM 5700 C C . GLY B 1 132 ? 22.090 27.423 28.855 1.00 16.03 132 GLY B C 1
ATOM 5701 O O . GLY B 1 132 ? 21.343 26.756 29.583 1.00 16.72 132 GLY B O 1
ATOM 5702 N N . LYS B 1 133 ? 21.752 28.624 28.405 1.00 18.19 133 LYS B N 1
ATOM 5703 C CA . LYS B 1 133 ? 20.453 29.214 28.713 1.00 21.52 133 LYS B CA 1
ATOM 5704 C C . LYS B 1 133 ? 19.946 29.953 27.484 1.00 24.53 133 LYS B C 1
ATOM 5705 O O . LYS B 1 133 ? 20.736 30.409 26.645 1.00 22.68 133 LYS B O 1
ATOM 5707 N N . ASP B 1 134 ? 18.625 30.042 27.364 1.00 26.04 134 ASP B N 1
ATOM 5708 C CA . ASP B 1 134 ? 17.990 30.731 26.235 1.00 28.02 134 ASP B CA 1
ATOM 5709 C C . ASP B 1 134 ? 18.528 30.313 24.870 1.00 26.88 134 ASP B C 1
ATOM 5710 O O . ASP B 1 134 ? 18.528 31.113 23.930 1.00 28.52 134 ASP B O 1
ATOM 5712 N N . GLY B 1 135 ? 18.987 29.069 24.753 1.00 24.71 135 GLY B N 1
ATOM 5713 C CA . GLY B 1 135 ? 19.515 28.597 23.478 1.00 22.37 135 GLY B CA 1
ATOM 5714 C C . GLY B 1 135 ? 21.001 28.841 23.220 1.00 24.82 135 GLY B C 1
ATOM 5715 O O . GLY B 1 135 ? 21.552 28.390 22.213 1.00 23.74 135 GLY B O 1
ATOM 5716 N N . HIS B 1 136 ? 21.669 29.540 24.128 1.00 24.88 136 HIS B N 1
ATOM 5717 C CA . HIS B 1 136 ? 23.087 29.804 23.948 1.00 25.27 136 HIS B CA 1
ATOM 5718 C C . HIS B 1 136 ? 23.890 29.581 25.224 1.00 21.32 136 HIS B C 1
ATOM 5719 O O . HIS B 1 136 ? 23.535 28.730 26.034 1.00 17.75 136 HIS B O 1
ATOM 5726 N N . GLU B 1 137 ? 24.955 30.353 25.418 1.00 18.39 137 GLU B N 1
ATOM 5727 C CA . GLU B 1 137 ? 25.827 30.143 26.574 1.00 14.86 137 GLU B CA 1
ATOM 5728 C C . GLU B 1 137 ? 25.207 30.364 27.954 1.00 13.58 137 GLU B C 1
ATOM 5729 O O . GLU B 1 137 ? 24.165 31.005 28.088 1.00 13.62 137 GLU B O 1
ATOM 5735 N N . PRO B 1 138 ? 25.836 29.801 29.000 1.00 11.74 138 PRO B N 1
ATOM 5736 C CA . PRO B 1 138 ? 25.339 29.955 30.377 1.00 9.70 138 PRO B CA 1
ATOM 5737 C C . PRO B 1 138 ? 25.105 31.422 30.761 1.00 11.28 138 PRO B C 1
ATOM 5738 O O . PRO B 1 138 ? 24.225 31.748 31.575 1.00 12.42 138 PRO B O 1
ATOM 5742 N N . ASN B 1 139 ? 25.909 32.316 30.194 1.00 10.18 139 ASN B N 1
ATOM 5743 C CA . ASN B 1 139 ? 25.743 33.756 30.425 1.00 10.02 139 ASN B CA 1
ATOM 5744 C C . ASN B 1 139 ? 26.568 34.485 29.373 1.00 9.02 139 ASN B C 1
ATOM 5745 O O . ASN B 1 139 ? 27.150 33.834 28.492 1.00 10.24 139 ASN B O 1
ATOM 5750 N N . ASN B 1 140 ? 26.662 35.809 29.485 1.00 9.69 140 ASN B N 1
ATOM 5751 C CA . ASN B 1 140 ? 27.348 36.654 28.508 1.00 9.50 140 ASN B CA 1
ATOM 5752 C C . ASN B 1 140 ? 28.835 36.909 28.689 1.00 9.38 140 ASN B C 1
ATOM 5753 O O . ASN B 1 140 ? 29.374 37.810 28.068 1.00 10.29 140 ASN B O 1
ATOM 5758 N N . TYR B 1 141 ? 29.505 36.108 29.519 1.00 9.91 141 TYR B N 1
ATOM 5759 C CA . TYR B 1 141 ? 30.938 36.290 29.758 1.00 6.96 141 TYR B CA 1
ATOM 5760 C C . TYR B 1 141 ? 31.798 36.186 28.498 1.00 6.80 141 TYR B C 1
ATOM 5761 O O . TYR B 1 141 ? 31.643 35.239 27.732 1.00 7.10 141 TYR B O 1
ATOM 5770 N N . PRO B 1 142 ? 32.668 37.180 28.239 1.00 5.75 142 PRO B N 1
ATOM 5771 C CA . PRO B 1 142 ? 33.541 37.084 27.058 1.00 6.96 142 PRO B CA 1
ATOM 5772 C C . PRO B 1 142 ? 34.915 36.521 27.477 1.00 6.79 142 PRO B C 1
ATOM 5773 O O . PRO B 1 142 ? 35.279 36.579 28.663 1.00 9.26 142 PRO B O 1
ATOM 5777 N N . SER B 1 143 ? 35.648 35.978 26.503 1.00 6.66 143 SER B N 1
ATOM 5778 C CA . SER B 1 143 ? 37.003 35.478 26.741 1.00 6.92 143 SER B CA 1
ATOM 5779 C C . SER B 1 143 ? 38.034 36.534 26.350 1.00 6.77 143 SER B C 1
ATOM 5780 O O . SER B 1 143 ? 37.839 37.307 25.440 1.00 6.03 143 SER B O 1
ATOM 5783 N N . PHE B 1 144 ? 39.157 36.551 27.048 1.00 5.70 144 PHE B N 1
ATOM 5784 C CA . PHE B 1 144 ? 40.219 37.501 26.737 1.00 6.38 144 PHE B CA 1
ATOM 5785 C C . PHE B 1 144 ? 40.856 37.165 25.394 1.00 7.92 144 PHE B C 1
ATOM 5786 O O . PHE B 1 144 ? 41.454 38.043 24.727 1.00 8.32 144 PHE B O 1
ATOM 5794 N N . PHE B 1 145 ? 40.730 35.898 25.000 1.00 6.44 145 PHE B N 1
ATOM 5795 C CA . PHE B 1 145 ? 41.355 35.432 23.774 1.00 6.47 145 PHE B CA 1
ATOM 5796 C C . PHE B 1 145 ? 40.356 35.211 22.639 1.00 7.97 145 PHE B C 1
ATOM 5797 O O . PHE B 1 145 ? 40.614 34.508 21.687 1.00 6.94 145 PHE B O 1
ATOM 5805 N N . GLY B 1 146 ? 39.200 35.837 22.743 1.00 5.81 146 GLY B N 1
ATOM 5806 C CA . GLY B 1 146 ? 38.260 35.719 21.644 1.00 7.93 146 GLY B CA 1
ATOM 5807 C C . GLY B 1 146 ? 36.969 34.985 21.919 1.00 7.19 146 GLY B C 1
ATOM 5808 O O . GLY B 1 146 ? 36.977 33.880 22.468 1.00 8.05 146 GLY B O 1
ATOM 5809 N N . GLY B 1 147 ? 35.863 35.613 21.510 1.00 6.41 147 GLY B N 1
ATOM 5810 C CA . GLY B 1 147 ? 34.549 35.009 21.647 1.00 7.57 147 GLY B CA 1
ATOM 5811 C C . GLY B 1 147 ? 34.136 34.843 23.083 1.00 6.85 147 GLY B C 1
ATOM 5812 O O . GLY B 1 147 ? 34.694 35.494 23.976 1.00 7.25 147 GLY B O 1
ATOM 5813 N N . SER B 1 148 ? 33.197 33.932 23.284 1.00 7.21 148 SER B N 1
ATOM 5814 C CA . SER B 1 148 ? 32.622 33.622 24.587 1.00 7.15 148 SER B CA 1
ATOM 5815 C C . SER B 1 148 ? 33.596 32.882 25.502 1.00 9.46 148 SER B C 1
ATOM 5816 O O . SER B 1 148 ? 34.519 32.176 25.019 1.00 7.68 148 SER B O 1
ATOM 5819 N N . ALA B 1 149 ? 33.406 33.062 26.812 1.00 8.60 149 ALA B N 1
ATOM 5820 C CA . ALA B 1 149 ? 34.229 32.364 27.799 1.00 7.65 149 ALA B CA 1
ATOM 5821 C C . ALA B 1 149 ? 33.636 30.985 28.087 1.00 7.45 149 ALA B C 1
ATOM 5822 O O . ALA B 1 149 ? 34.092 30.298 28.989 1.00 7.42 149 ALA B O 1
ATOM 5824 N N . TRP B 1 150 ? 32.619 30.582 27.332 1.00 6.81 150 TRP B N 1
ATOM 5825 C CA . TRP B 1 150 ? 31.985 29.279 27.544 1.00 8.40 150 TRP B CA 1
ATOM 5826 C C . TRP B 1 150 ? 32.115 28.434 26.280 1.00 10.08 150 TRP B C 1
ATOM 5827 O O . TRP B 1 150 ? 31.814 28.908 25.202 1.00 7.89 150 TRP B O 1
ATOM 5838 N N . GLU B 1 151 ? 32.592 27.198 26.420 1.00 8.86 151 GLU B N 1
ATOM 5839 C CA . GLU B 1 151 ? 32.736 26.342 25.252 1.00 9.09 151 GLU B CA 1
ATOM 5840 C C . GLU B 1 151 ? 31.916 25.063 25.393 1.00 9.26 151 GLU B C 1
ATOM 5841 O O . GLU B 1 151 ? 32.109 24.305 26.334 1.00 8.82 151 GLU B O 1
ATOM 5847 N N . LYS B 1 152 ? 31.009 24.813 24.448 1.00 8.44 152 LYS B N 1
ATOM 5848 C CA . LYS B 1 152 ? 30.175 23.612 24.544 1.00 8.67 152 LYS B CA 1
ATOM 5849 C C . LYS B 1 152 ? 30.966 22.320 24.246 1.00 8.17 152 LYS B C 1
ATOM 5850 O O . LYS B 1 152 ? 31.837 22.274 23.376 1.00 10.60 152 LYS B O 1
ATOM 5856 N N . ASP B 1 153 ? 30.651 21.265 24.975 1.00 8.98 153 ASP B N 1
ATOM 5857 C CA . ASP B 1 153 ? 31.304 19.979 24.774 1.00 8.94 153 ASP B CA 1
ATOM 5858 C C . ASP B 1 153 ? 30.168 19.028 24.457 1.00 9.55 153 ASP B C 1
ATOM 5859 O O . ASP B 1 153 ? 29.371 18.727 25.329 1.00 9.68 153 ASP B O 1
ATOM 5864 N N . PRO B 1 154 ? 30.080 18.547 23.197 1.00 11.24 154 PRO B N 1
ATOM 5865 C CA . PRO B 1 154 ? 28.983 17.626 22.839 1.00 10.87 154 PRO B CA 1
ATOM 5866 C C . PRO B 1 154 ? 28.900 16.330 23.668 1.00 12.83 154 PRO B C 1
ATOM 5867 O O . PRO B 1 154 ? 27.838 15.696 23.745 1.00 13.28 154 PRO B O 1
ATOM 5871 N N . VAL B 1 155 ? 30.014 15.920 24.275 1.00 12.41 155 VAL B N 1
ATOM 5872 C CA . VAL B 1 155 ? 30.001 14.704 25.081 1.00 12.67 155 VAL B CA 1
ATOM 5873 C C . VAL B 1 155 ? 28.912 14.797 26.150 1.00 13.34 155 VAL B C 1
ATOM 5874 O O . VAL B 1 155 ? 28.147 13.836 26.363 1.00 14.77 155 VAL B O 1
ATOM 5878 N N . THR B 1 156 ? 28.804 15.954 26.797 1.00 11.49 156 THR B N 1
ATOM 5879 C CA . THR B 1 156 ? 27.800 16.143 27.846 1.00 9.82 156 THR B CA 1
ATOM 5880 C C . THR B 1 156 ? 26.738 17.193 27.551 1.00 9.37 156 THR B C 1
ATOM 5881 O O . THR B 1 156 ? 25.745 17.278 28.261 1.00 10.53 156 THR B O 1
ATOM 5885 N N . GLY B 1 157 ? 26.970 18.004 26.520 1.00 9.95 157 GLY B N 1
ATOM 5886 C CA . GLY B 1 157 ? 26.035 19.048 26.173 1.00 10.96 157 GLY B CA 1
ATOM 5887 C C . GLY B 1 157 ? 26.193 20.298 27.027 1.00 11.37 157 GLY B C 1
ATOM 5888 O O . GLY B 1 157 ? 25.473 21.265 26.823 1.00 13.81 157 GLY B O 1
ATOM 5889 N N . GLN B 1 158 ? 27.120 20.286 27.982 1.00 9.15 158 GLN B N 1
ATOM 5890 C CA . GLN B 1 158 ? 27.318 21.467 28.827 1.00 8.75 158 GLN B CA 1
ATOM 5891 C C . GLN B 1 158 ? 28.531 22.254 28.325 1.00 8.69 158 GLN B C 1
ATOM 5892 O O . GLN B 1 158 ? 29.279 21.776 27.476 1.00 8.69 158 GLN B O 1
ATOM 5898 N N . TYR B 1 159 ? 28.689 23.468 28.845 1.00 8.27 159 TYR B N 1
ATOM 5899 C CA . TYR B 1 159 ? 29.781 24.355 28.474 1.00 7.27 159 TYR B CA 1
ATOM 5900 C C . TYR B 1 159 ? 30.776 24.443 29.614 1.00 7.87 159 TYR B C 1
ATOM 5901 O O . TYR B 1 159 ? 30.382 24.422 30.774 1.00 8.94 159 TYR B O 1
ATOM 5910 N N . TYR B 1 160 ? 32.056 24.548 29.275 1.00 9.51 160 TYR B N 1
ATOM 5911 C CA . TYR B 1 160 ? 33.063 24.670 30.309 1.00 6.72 160 TYR B CA 1
ATOM 5912 C C . TYR B 1 160 ? 33.562 26.116 30.204 1.00 6.53 160 TYR B C 1
ATOM 5913 O O . TYR B 1 160 ? 33.528 26.725 29.132 1.00 5.71 160 TYR B O 1
ATOM 5922 N N . LEU B 1 161 ? 33.965 26.656 31.348 1.00 6.77 161 LEU B N 1
ATOM 5923 C CA . LEU B 1 161 ? 34.405 28.041 31.420 1.00 5.50 161 LEU B CA 1
ATOM 5924 C C . LEU B 1 161 ? 35.897 28.204 31.114 1.00 6.60 161 LEU B C 1
ATOM 5925 O O . LEU B 1 161 ? 36.711 27.383 31.547 1.00 6.94 161 LEU B O 1
ATOM 5930 N N . HIS B 1 162 ? 36.241 29.231 30.339 1.00 5.77 162 HIS B N 1
ATOM 5931 C CA . HIS B 1 162 ? 37.649 29.543 30.073 1.00 7.55 162 HIS B CA 1
ATOM 5932 C C . HIS B 1 162 ? 37.749 31.043 29.874 1.00 8.04 162 HIS B C 1
ATOM 5933 O O . HIS B 1 162 ? 37.267 31.582 28.871 1.00 7.58 162 HIS B O 1
ATOM 5940 N N . TYR B 1 163 ? 38.368 31.722 30.831 1.00 6.11 163 TYR B N 1
ATOM 5941 C CA . TYR B 1 163 ? 38.515 33.167 30.715 1.00 5.08 163 TYR B CA 1
ATOM 5942 C C . TYR B 1 163 ? 39.551 33.446 29.627 1.00 5.79 163 TYR B C 1
ATOM 5943 O O . TYR B 1 163 ? 39.470 34.447 28.899 1.00 5.98 163 TYR B O 1
ATOM 5952 N N . PHE B 1 164 ? 40.542 32.571 29.518 1.00 5.59 164 PHE B N 1
ATOM 5953 C CA . PHE B 1 164 ? 41.545 32.786 28.486 1.00 5.43 164 PHE B CA 1
ATOM 5954 C C . PHE B 1 164 ? 41.244 31.902 27.272 1.00 6.72 164 PHE B C 1
ATOM 5955 O O . PHE B 1 164 ? 40.081 31.888 26.851 1.00 6.02 164 PHE B O 1
ATOM 5963 N N . GLY B 1 165 ? 42.214 31.163 26.736 1.00 5.35 165 GLY B N 1
ATOM 5964 C CA . GLY B 1 165 ? 41.925 30.374 25.533 1.00 7.70 165 GLY B CA 1
ATOM 5965 C C . GLY B 1 165 ? 40.966 29.221 25.708 1.00 6.75 165 GLY B C 1
ATOM 5966 O O . GLY B 1 165 ? 40.770 28.712 26.809 1.00 6.54 165 GLY B O 1
ATOM 5967 N N . ARG B 1 166 ? 40.385 28.787 24.597 1.00 6.61 166 ARG B N 1
ATOM 5968 C CA . ARG B 1 166 ? 39.469 27.674 24.618 1.00 7.81 166 ARG B CA 1
ATOM 5969 C C . ARG B 1 166 ? 40.249 26.447 25.120 1.00 7.58 166 ARG B C 1
ATOM 5970 O O . ARG B 1 166 ? 39.663 25.563 25.711 1.00 8.52 166 ARG B O 1
ATOM 5978 N N . GLN B 1 167 ? 41.578 26.429 24.960 1.00 7.17 167 GLN B N 1
ATOM 5979 C CA . GLN B 1 167 ? 42.361 25.268 25.422 1.00 7.85 167 GLN B CA 1
ATOM 5980 C C . GLN B 1 167 ? 42.989 25.528 26.799 1.00 8.04 167 GLN B C 1
ATOM 5981 O O . GLN B 1 167 ? 43.982 24.888 27.188 1.00 8.52 167 GLN B O 1
ATOM 5987 N N . GLN B 1 168 ? 42.342 26.438 27.542 1.00 7.30 168 GLN B N 1
ATOM 5988 C CA . GLN B 1 168 ? 42.722 26.830 28.901 1.00 6.77 168 GLN B CA 1
ATOM 5989 C C . GLN B 1 168 ? 41.521 26.842 29.852 1.00 6.89 168 GLN B C 1
ATOM 5990 O O . GLN B 1 168 ? 41.124 27.869 30.392 1.00 6.69 168 GLN B O 1
ATOM 5996 N N . PRO B 1 169 ? 40.922 25.666 30.084 1.00 7.16 169 PRO B N 1
ATOM 5997 C CA . PRO B 1 169 ? 39.768 25.622 30.992 1.00 5.54 169 PRO B CA 1
ATOM 5998 C C . PRO B 1 169 ? 40.106 26.045 32.409 1.00 5.83 169 PRO B C 1
ATOM 5999 O O . PRO B 1 169 ? 41.104 25.627 32.971 1.00 7.10 169 PRO B O 1
ATOM 6003 N N . ASP B 1 170 ? 39.248 26.858 33.012 1.00 6.05 170 ASP B N 1
ATOM 6004 C CA . ASP B 1 170 ? 39.508 27.333 34.376 1.00 5.71 170 ASP B CA 1
ATOM 6005 C C . ASP B 1 170 ? 39.314 26.281 35.439 1.00 4.45 170 ASP B C 1
ATOM 6006 O O . ASP B 1 170 ? 38.305 25.580 35.450 1.00 6.89 170 ASP B O 1
ATOM 6011 N N . LEU B 1 171 ? 40.283 26.198 36.341 1.00 5.24 171 LEU B N 1
ATOM 6012 C CA . LEU B 1 171 ? 40.231 25.266 37.456 1.00 4.46 171 LEU B CA 1
ATOM 6013 C C . LEU B 1 171 ? 39.202 25.779 38.476 1.00 8.38 171 LEU B C 1
ATOM 6014 O O . LEU B 1 171 ? 39.034 26.978 38.666 1.00 7.32 171 LEU B O 1
ATOM 6019 N N . ASN B 1 172 ? 38.534 24.850 39.148 1.00 5.72 172 ASN B N 1
ATOM 6020 C CA . ASN B 1 172 ? 37.463 25.219 40.070 1.00 5.23 172 ASN B CA 1
ATOM 6021 C C . ASN B 1 172 ? 37.936 25.216 41.509 1.00 7.03 172 ASN B C 1
ATOM 6022 O O . ASN B 1 172 ? 37.968 24.172 42.182 1.00 8.42 172 ASN B O 1
ATOM 6027 N N . TRP B 1 173 ? 38.328 26.389 41.971 1.00 6.31 173 TRP B N 1
ATOM 6028 C CA . TRP B 1 173 ? 38.810 26.514 43.323 1.00 4.83 173 TRP B CA 1
ATOM 6029 C C . TRP B 1 173 ? 37.732 26.298 44.385 1.00 7.61 173 TRP B C 1
ATOM 6030 O O . TRP B 1 173 ? 38.077 26.252 45.540 1.00 7.14 173 TRP B O 1
ATOM 6041 N N . ASP B 1 174 ? 36.458 26.178 44.008 1.00 7.32 174 ASP B N 1
ATOM 6042 C CA . ASP B 1 174 ? 35.427 25.938 45.030 1.00 8.51 174 ASP B CA 1
ATOM 6043 C C . ASP B 1 174 ? 35.477 24.459 45.465 1.00 10.93 174 ASP B C 1
ATOM 6044 O O . ASP B 1 174 ? 34.813 24.057 46.412 1.00 11.86 174 ASP B O 1
ATOM 6049 N N . THR B 1 175 ? 36.260 23.657 44.755 1.00 8.76 175 THR B N 1
ATOM 6050 C CA . THR B 1 175 ? 36.383 22.229 45.054 1.00 8.95 175 THR B CA 1
ATOM 6051 C C . THR B 1 175 ? 37.613 21.966 45.942 1.00 9.30 175 THR B C 1
ATOM 6052 O O . THR B 1 175 ? 38.747 22.137 45.527 1.00 8.18 175 THR B O 1
ATOM 6056 N N . PRO B 1 176 ? 37.379 21.549 47.205 1.00 9.39 176 PRO B N 1
ATOM 6057 C CA . PRO B 1 176 ? 38.498 21.297 48.120 1.00 9.75 176 PRO B CA 1
ATOM 6058 C C . PRO B 1 176 ? 39.555 20.331 47.595 1.00 9.62 176 PRO B C 1
ATOM 6059 O O . PRO B 1 176 ? 40.758 20.562 47.743 1.00 9.33 176 PRO B O 1
ATOM 6063 N N . LYS B 1 177 ? 39.104 19.238 47.001 1.00 9.67 177 LYS B N 1
ATOM 6064 C CA . LYS B 1 177 ? 40.049 18.242 46.504 1.00 8.81 177 LYS B CA 1
ATOM 6065 C C . LYS B 1 177 ? 40.968 18.853 45.483 1.00 8.68 177 LYS B C 1
ATOM 6066 O O . LYS B 1 177 ? 42.137 18.508 45.427 1.00 10.56 177 LYS B O 1
ATOM 6068 N N . LEU B 1 178 ? 40.428 19.756 44.674 1.00 8.38 178 LEU B N 1
ATOM 6069 C CA . LEU B 1 178 ? 41.239 20.414 43.653 1.00 9.94 178 LEU B CA 1
ATOM 6070 C C . LEU B 1 178 ? 42.229 21.351 44.365 1.00 7.61 178 LEU B C 1
ATOM 6071 O O . LEU B 1 178 ? 43.427 21.343 44.073 1.00 6.19 178 LEU B O 1
ATOM 6076 N N . ARG B 1 179 ? 41.759 22.147 45.319 1.00 6.94 179 ARG B N 1
ATOM 6077 C CA . ARG B 1 179 ? 42.721 23.009 46.017 1.00 6.90 179 ARG B CA 1
ATOM 6078 C C . ARG B 1 179 ? 43.866 22.201 46.627 1.00 7.74 179 ARG B C 1
ATOM 6079 O O . ARG B 1 179 ? 45.025 22.597 46.557 1.00 6.03 179 ARG B O 1
ATOM 6087 N N . GLU B 1 180 ? 43.544 21.040 47.204 1.00 7.36 180 GLU B N 1
ATOM 6088 C CA . GLU B 1 180 ? 44.574 20.215 47.820 1.00 8.07 180 GLU B CA 1
ATOM 6089 C C . GLU B 1 180 ? 45.558 19.679 46.804 1.00 7.39 180 GLU B C 1
ATOM 6090 O O . GLU B 1 180 ? 46.751 19.537 47.106 1.00 9.61 180 GLU B O 1
ATOM 6096 N N . GLU B 1 181 ? 45.076 19.384 45.602 1.00 6.72 181 GLU B N 1
ATOM 6097 C CA . GLU B 1 181 ? 45.966 18.917 44.547 1.00 8.19 181 GLU B CA 1
ATOM 6098 C C . GLU B 1 181 ? 46.916 20.056 44.175 1.00 7.88 181 GLU B C 1
ATOM 6099 O O . GLU B 1 181 ? 48.121 19.838 44.001 1.00 8.00 181 GLU B O 1
ATOM 6105 N N . LEU B 1 182 ? 46.391 21.270 44.058 1.00 7.58 182 LEU B N 1
ATOM 6106 C CA . LEU B 1 182 ? 47.271 22.385 43.723 1.00 7.01 182 LEU B CA 1
ATOM 6107 C C . LEU B 1 182 ? 48.335 22.624 44.815 1.00 7.89 182 LEU B C 1
ATOM 6108 O O . LEU B 1 182 ? 49.507 22.903 44.493 1.00 6.24 182 LEU B O 1
ATOM 6113 N N . TYR B 1 183 ? 47.957 22.504 46.094 1.00 6.11 183 TYR B N 1
ATOM 6114 C CA . TYR B 1 183 ? 48.941 22.739 47.154 1.00 6.41 183 TYR B CA 1
ATOM 6115 C C . TYR B 1 183 ? 50.047 21.683 47.100 1.00 7.44 183 TYR B C 1
ATOM 6116 O O . TYR B 1 183 ? 51.185 21.994 47.337 1.00 5.94 183 TYR B O 1
ATOM 6125 N N . ALA B 1 184 ? 49.685 20.424 46.828 1.00 9.14 184 ALA B N 1
ATOM 6126 C CA . ALA B 1 184 ? 50.689 19.351 46.753 1.00 9.39 184 ALA B CA 1
ATOM 6127 C C . ALA B 1 184 ? 51.644 19.630 45.612 1.00 10.36 184 ALA B C 1
ATOM 6128 O O . ALA B 1 184 ? 52.841 19.341 45.695 1.00 10.58 184 ALA B O 1
ATOM 6130 N N . MET B 1 185 ? 51.092 20.185 44.540 1.00 8.00 185 MET B N 1
ATOM 6131 C CA . MET B 1 185 ? 51.872 20.546 43.360 1.00 9.47 185 MET B CA 1
ATOM 6132 C C . MET B 1 185 ? 52.888 21.644 43.722 1.00 8.20 185 MET B C 1
ATOM 6133 O O . MET B 1 185 ? 54.071 21.554 43.368 1.00 7.05 185 MET B O 1
ATOM 6138 N N . LEU B 1 186 ? 52.436 22.671 44.441 1.00 7.50 186 LEU B N 1
ATOM 6139 C CA . LEU B 1 186 ? 53.351 23.746 44.828 1.00 6.67 186 LEU B CA 1
ATOM 6140 C C . LEU B 1 186 ? 54.474 23.174 45.695 1.00 6.73 186 LEU B C 1
ATOM 6141 O O . LEU B 1 186 ? 55.615 23.590 45.561 1.00 6.71 186 LEU B O 1
ATOM 6146 N N . ARG B 1 187 ? 54.129 22.259 46.608 1.00 7.61 187 ARG B N 1
ATOM 6147 C CA . ARG B 1 187 ? 55.138 21.653 47.490 1.00 9.49 187 ARG B CA 1
ATOM 6148 C C . ARG B 1 187 ? 56.198 20.884 46.687 1.00 9.00 187 ARG B C 1
ATOM 6149 O O . ARG B 1 187 ? 57.381 20.882 47.043 1.00 10.60 187 ARG B O 1
ATOM 6157 N N . PHE B 1 188 ? 55.777 20.232 45.609 1.00 8.57 188 PHE B N 1
ATOM 6158 C CA . PHE B 1 188 ? 56.712 19.493 44.766 1.00 8.82 188 PHE B CA 1
ATOM 6159 C C . PHE B 1 188 ? 57.833 20.414 44.275 1.00 10.12 188 PHE B C 1
ATOM 6160 O O . PHE B 1 188 ? 59.015 20.041 44.299 1.00 11.09 188 PHE B O 1
ATOM 6168 N N . TRP B 1 189 ? 57.479 21.617 43.830 1.00 9.08 189 TRP B N 1
ATOM 6169 C CA . TRP B 1 189 ? 58.514 22.550 43.359 1.00 7.52 189 TRP B CA 1
ATOM 6170 C C . TRP B 1 189 ? 59.261 23.233 44.483 1.00 7.43 189 TRP B C 1
ATOM 6171 O O . TRP B 1 189 ? 60.461 23.510 44.362 1.00 10.24 189 TRP B O 1
ATOM 6182 N N . LEU B 1 190 ? 58.560 23.531 45.576 1.00 7.42 190 LEU B N 1
ATOM 6183 C CA . LEU B 1 190 ? 59.212 24.206 46.673 1.00 8.08 190 LEU B CA 1
ATOM 6184 C C . LEU B 1 190 ? 60.195 23.249 47.337 1.00 7.83 190 LEU B C 1
ATOM 6185 O O . LEU B 1 190 ? 61.226 23.668 47.845 1.00 9.63 190 LEU B O 1
ATOM 6190 N N . ASP B 1 191 ? 59.871 21.960 47.330 1.00 11.43 191 ASP B N 1
ATOM 6191 C CA . ASP B 1 191 ? 60.785 21.006 47.954 1.00 11.48 191 ASP B CA 1
ATOM 6192 C C . ASP B 1 191 ? 62.097 20.914 47.178 1.00 14.59 191 ASP B C 1
ATOM 6193 O O . ASP B 1 191 ? 63.124 20.462 47.714 1.00 14.05 191 ASP B O 1
ATOM 6198 N N . LYS B 1 192 ? 62.057 21.326 45.915 1.00 12.77 192 LYS B N 1
ATOM 6199 C CA . LYS B 1 192 ? 63.251 21.336 45.081 1.00 12.84 192 LYS B CA 1
ATOM 6200 C C . LYS B 1 192 ? 64.148 22.532 45.412 1.00 12.83 192 LYS B C 1
ATOM 6201 O O . LYS B 1 192 ? 65.273 22.618 44.923 1.00 16.23 192 LYS B O 1
ATOM 6207 N N . GLY B 1 193 ? 63.658 23.474 46.222 1.00 11.22 193 GLY B N 1
ATOM 6208 C CA . GLY B 1 193 ? 64.467 24.632 46.607 1.00 8.57 193 GLY B CA 1
ATOM 6209 C C . GLY B 1 193 ? 64.120 25.942 45.898 1.00 9.64 193 GLY B C 1
ATOM 6210 O O . GLY B 1 193 ? 64.831 26.931 46.020 1.00 10.57 193 GLY B O 1
ATOM 6211 N N . VAL B 1 194 ? 63.018 25.952 45.151 1.00 9.35 194 VAL B N 1
ATOM 6212 C CA . VAL B 1 194 ? 62.608 27.170 44.426 1.00 8.80 194 VAL B CA 1
ATOM 6213 C C . VAL B 1 194 ? 62.478 28.312 45.450 1.00 9.19 194 VAL B C 1
ATOM 6214 O O . VAL B 1 194 ? 61.904 28.084 46.510 1.00 9.66 194 VAL B O 1
ATOM 6218 N N . SER B 1 195 ? 63.013 29.516 45.150 1.00 7.25 195 SER B N 1
ATOM 6219 C CA . SER B 1 195 ? 62.996 30.637 46.104 1.00 5.95 195 SER B CA 1
ATOM 6220 C C . SER B 1 195 ? 61.845 31.605 45.947 1.00 7.09 195 SER B C 1
ATOM 6221 O O . SER B 1 195 ? 61.650 32.485 46.785 1.00 8.21 195 SER B O 1
ATOM 6224 N N . GLY B 1 196 ? 61.067 31.426 44.889 1.00 7.29 196 GLY B N 1
ATOM 6225 C CA . GLY B 1 196 ? 59.969 32.339 44.678 1.00 7.82 196 GLY B CA 1
ATOM 6226 C C . GLY B 1 196 ? 58.939 31.785 43.726 1.00 5.58 196 GLY B C 1
ATOM 6227 O O . GLY B 1 196 ? 59.245 30.903 42.920 1.00 7.57 196 GLY B O 1
ATOM 6228 N N . MET B 1 197 ? 57.720 32.314 43.808 1.00 5.99 197 MET B N 1
ATOM 6229 C CA . MET B 1 197 ? 56.633 31.890 42.935 1.00 5.35 197 MET B CA 1
ATOM 6230 C C . MET B 1 197 ? 55.823 33.101 42.546 1.00 7.32 197 MET B C 1
ATOM 6231 O O . MET B 1 197 ? 55.449 33.897 43.413 1.00 7.74 197 MET B O 1
ATOM 6236 N N . ARG B 1 198 ? 55.578 33.248 41.244 1.00 7.66 198 ARG B N 1
ATOM 6237 C CA . ARG B 1 198 ? 54.810 34.345 40.689 1.00 8.05 198 ARG B CA 1
ATOM 6238 C C . ARG B 1 198 ? 53.468 33.759 40.276 1.00 7.03 198 ARG B C 1
ATOM 6239 O O . ARG B 1 198 ? 53.409 32.888 39.419 1.00 7.66 198 ARG B O 1
ATOM 6247 N N . PHE B 1 199 ? 52.385 34.256 40.860 1.00 5.58 199 PHE B N 1
ATOM 6248 C CA . PHE B 1 199 ? 51.063 33.696 40.573 1.00 6.92 199 PHE B CA 1
ATOM 6249 C C . PHE B 1 199 ? 50.334 34.400 39.442 1.00 7.33 199 PHE B C 1
ATOM 6250 O O . PHE B 1 199 ? 49.862 35.509 39.601 1.00 7.09 199 PHE B O 1
ATOM 6258 N N . ASP B 1 200 ? 50.259 33.692 38.311 1.00 3.41 200 ASP B N 1
ATOM 6259 C CA . ASP B 1 200 ? 49.609 34.132 37.086 1.00 4.93 200 ASP B CA 1
ATOM 6260 C C . ASP B 1 200 ? 48.110 34.403 37.382 1.00 4.47 200 ASP B C 1
ATOM 6261 O O . ASP B 1 200 ? 47.441 33.585 38.054 1.00 5.43 200 ASP B O 1
ATOM 6266 N N . THR B 1 201 ? 47.627 35.546 36.875 1.00 3.62 201 THR B N 1
ATOM 6267 C CA . THR B 1 201 ? 46.246 36.065 37.073 1.00 5.62 201 THR B CA 1
ATOM 6268 C C . THR B 1 201 ? 45.654 35.597 38.415 1.00 5.35 201 THR B C 1
ATOM 6269 O O . THR B 1 201 ? 44.599 35.015 38.493 1.00 6.91 201 THR B O 1
ATOM 6273 N N . VAL B 1 202 ? 46.320 35.999 39.479 1.00 4.48 202 VAL B N 1
ATOM 6274 C CA . VAL B 1 202 ? 45.934 35.563 40.810 1.00 4.32 202 VAL B CA 1
ATOM 6275 C C . VAL B 1 202 ? 44.595 36.086 41.308 1.00 5.32 202 VAL B C 1
ATOM 6276 O O . VAL B 1 202 ? 43.989 35.500 42.179 1.00 6.07 202 VAL B O 1
ATOM 6280 N N . ALA B 1 203 ? 44.120 37.182 40.744 1.00 4.22 203 ALA B N 1
ATOM 6281 C CA . ALA B 1 203 ? 42.860 37.746 41.238 1.00 5.71 203 ALA B CA 1
ATOM 6282 C C . ALA B 1 203 ? 41.621 37.108 40.639 1.00 5.88 203 ALA B C 1
ATOM 6283 O O . ALA B 1 203 ? 40.523 37.449 41.031 1.00 7.33 203 ALA B O 1
ATOM 6285 N N . THR B 1 204 ? 41.783 36.180 39.695 1.00 4.41 204 THR B N 1
ATOM 6286 C CA . THR B 1 204 ? 40.598 35.590 39.072 1.00 6.50 204 THR B CA 1
ATOM 6287 C C . THR B 1 204 ? 40.228 34.196 39.589 1.00 6.93 204 THR B C 1
ATOM 6288 O O . THR B 1 204 ? 39.280 33.578 39.070 1.00 6.30 204 THR B O 1
ATOM 6292 N N . TYR B 1 205 ? 40.930 33.708 40.604 1.00 7.20 205 TYR B N 1
ATOM 6293 C CA . TYR B 1 205 ? 40.660 32.341 41.076 1.00 7.32 205 TYR B CA 1
ATOM 6294 C C . TYR B 1 205 ? 39.230 32.078 41.513 1.00 7.85 205 TYR B C 1
ATOM 6295 O O . TYR B 1 205 ? 38.680 30.990 41.261 1.00 9.75 205 TYR B O 1
ATOM 6304 N N . SER B 1 206 ? 38.615 33.049 42.175 1.00 6.11 206 SER B N 1
ATOM 6305 C CA . SER B 1 206 ? 37.257 32.846 42.660 1.00 7.45 206 SER B CA 1
ATOM 6306 C C . SER B 1 206 ? 36.227 33.312 41.654 1.00 5.95 206 SER B C 1
ATOM 6307 O O . SER B 1 206 ? 36.294 34.435 41.157 1.00 6.95 206 SER B O 1
ATOM 6310 N N . LYS B 1 207 ? 35.273 32.427 41.362 1.00 5.38 207 LYS B N 1
ATOM 6311 C CA . LYS B 1 207 ? 34.205 32.709 40.423 1.00 6.78 207 LYS B CA 1
ATOM 6312 C C . LYS B 1 207 ? 32.947 33.134 41.185 1.00 9.35 207 LYS B C 1
ATOM 6313 O O . LYS B 1 207 ? 32.749 32.759 42.344 1.00 10.13 207 LYS B O 1
ATOM 6319 N N . THR B 1 208 ? 32.080 33.866 40.504 1.00 9.34 208 THR B N 1
ATOM 6320 C CA . THR B 1 208 ? 30.861 34.355 41.133 1.00 11.94 208 THR B CA 1
ATOM 6321 C C . THR B 1 208 ? 29.778 33.274 41.154 1.00 12.82 208 THR B C 1
ATOM 6322 O O . THR B 1 208 ? 29.443 32.668 40.111 1.00 10.74 208 THR B O 1
ATOM 6326 N N . PRO B 1 209 ? 29.235 32.983 42.346 1.00 15.03 209 PRO B N 1
ATOM 6327 C CA . PRO B 1 209 ? 28.183 31.971 42.479 1.00 15.27 209 PRO B CA 1
ATOM 6328 C C . PRO B 1 209 ? 27.011 32.252 41.546 1.00 14.32 209 PRO B C 1
ATOM 6329 O O . PRO B 1 209 ? 26.525 33.388 41.467 1.00 13.79 209 PRO B O 1
ATOM 6333 N N . GLY B 1 210 ? 26.560 31.221 40.837 1.00 14.72 210 GLY B N 1
ATOM 6334 C CA . GLY B 1 210 ? 25.414 31.385 39.953 1.00 12.17 210 GLY B CA 1
ATOM 6335 C C . GLY B 1 210 ? 25.700 31.952 38.570 1.00 13.97 210 GLY B C 1
ATOM 6336 O O . GLY B 1 210 ? 24.815 31.979 37.699 1.00 14.36 210 GLY B O 1
ATOM 6337 N N . PHE B 1 211 ? 26.917 32.426 38.357 1.00 11.27 211 PHE B N 1
ATOM 6338 C CA . PHE B 1 211 ? 27.279 32.962 37.044 1.00 11.34 211 PHE B CA 1
ATOM 6339 C C . PHE B 1 211 ? 26.235 33.850 36.354 1.00 12.96 211 PHE B C 1
ATOM 6340 O O . PHE B 1 211 ? 25.878 33.639 35.184 1.00 12.33 211 PHE B O 1
ATOM 6348 N N . PRO B 1 212 ? 25.734 34.850 37.066 1.00 13.69 212 PRO B N 1
ATOM 6349 C CA . PRO B 1 212 ? 24.746 35.731 36.444 1.00 14.84 212 PRO B CA 1
ATOM 6350 C C . PRO B 1 212 ? 25.420 36.560 35.348 1.00 13.89 212 PRO B C 1
ATOM 6351 O O . PRO B 1 212 ? 26.641 36.693 35.325 1.00 12.75 212 PRO B O 1
ATOM 6355 N N . ASP B 1 213 ? 24.622 37.094 34.434 1.00 13.14 213 ASP B N 1
ATOM 6356 C CA . ASP B 1 213 ? 25.149 37.929 33.368 1.00 15.84 213 ASP B CA 1
ATOM 6357 C C . ASP B 1 213 ? 25.847 39.139 33.921 1.00 15.13 213 ASP B C 1
ATOM 6358 O O . ASP B 1 213 ? 25.472 39.645 34.969 1.00 15.25 213 ASP B O 1
ATOM 6363 N N . LEU B 1 214 ? 26.866 39.594 33.212 1.00 12.79 214 LEU B N 1
ATOM 6364 C CA . LEU B 1 214 ? 27.504 40.823 33.599 1.00 14.24 214 LEU B CA 1
ATOM 6365 C C . LEU B 1 214 ? 26.507 41.911 33.149 1.00 14.47 214 LEU B C 1
ATOM 6366 O O . LEU B 1 214 ? 25.843 41.756 32.128 1.00 14.25 214 LEU B O 1
ATOM 6371 N N . THR B 1 215 ? 26.393 42.988 33.926 1.00 19.04 215 THR B N 1
ATOM 6372 C CA . THR B 1 215 ? 25.513 44.109 33.575 1.00 20.16 215 THR B CA 1
ATOM 6373 C C . THR B 1 215 ? 26.140 44.808 32.372 1.00 20.59 215 THR B C 1
ATOM 6374 O O . THR B 1 215 ? 27.259 44.501 31.970 1.00 17.09 215 THR B O 1
ATOM 6378 N N . PRO B 1 216 ? 25.415 45.766 31.770 1.00 21.99 216 PRO B N 1
ATOM 6379 C CA . PRO B 1 216 ? 26.050 46.427 30.625 1.00 22.03 216 PRO B CA 1
ATOM 6380 C C . PRO B 1 216 ? 27.307 47.214 31.031 1.00 20.99 216 PRO B C 1
ATOM 6381 O O . PRO B 1 216 ? 28.272 47.298 30.264 1.00 22.57 216 PRO B O 1
ATOM 6385 N N . GLU B 1 217 ? 27.300 47.782 32.233 1.00 22.48 217 GLU B N 1
ATOM 6386 C CA . GLU B 1 217 ? 28.441 48.551 32.715 1.00 23.80 217 GLU B CA 1
ATOM 6387 C C . GLU B 1 217 ? 29.637 47.651 33.001 1.00 24.32 217 GLU B C 1
ATOM 6388 O O . GLU B 1 217 ? 30.780 48.024 32.744 1.00 25.27 217 GLU B O 1
ATOM 6390 N N . GLN B 1 218 ? 29.380 46.462 33.536 1.00 23.64 218 GLN B N 1
ATOM 6391 C CA . GLN B 1 218 ? 30.495 45.571 33.842 1.00 21.41 218 GLN B CA 1
ATOM 6392 C C . GLN B 1 218 ? 31.089 45.052 32.554 1.00 20.38 218 GLN B C 1
ATOM 6393 O O . GLN B 1 218 ? 32.295 44.875 32.440 1.00 20.55 218 GLN B O 1
ATOM 6399 N N . MET B 1 219 ? 30.232 44.805 31.571 1.00 21.36 219 MET B N 1
ATOM 6400 C CA . MET B 1 219 ? 30.699 44.283 30.301 1.00 22.59 219 MET B CA 1
ATOM 6401 C C . MET B 1 219 ? 31.764 45.189 29.703 1.00 24.70 219 MET B C 1
ATOM 6402 O O . MET B 1 219 ? 32.635 44.713 28.961 1.00 25.61 219 MET B O 1
ATOM 6407 N N . LYS B 1 220 ? 31.703 46.484 30.031 1.00 24.08 220 LYS B N 1
ATOM 6408 C CA . LYS B 1 220 ? 32.666 47.466 29.510 1.00 27.38 220 LYS B CA 1
ATOM 6409 C C . LYS B 1 220 ? 34.087 47.198 30.014 1.00 26.27 220 LYS B C 1
ATOM 6410 O O . LYS B 1 220 ? 35.083 47.496 29.343 1.00 26.32 220 LYS B O 1
ATOM 6416 N N . ASN B 1 221 ? 34.175 46.637 31.207 1.00 24.06 221 ASN B N 1
ATOM 6417 C CA . ASN B 1 221 ? 35.469 46.304 31.771 1.00 20.25 221 ASN B CA 1
ATOM 6418 C C . ASN B 1 221 ? 35.257 44.983 32.498 1.00 19.30 221 ASN B C 1
ATOM 6419 O O . ASN B 1 221 ? 35.271 44.916 33.719 1.00 17.87 221 ASN B O 1
ATOM 6424 N N . PHE B 1 222 ? 35.045 43.935 31.719 1.00 14.51 222 PHE B N 1
ATOM 6425 C CA . PHE B 1 222 ? 34.796 42.606 32.286 1.00 15.67 222 PHE B CA 1
ATOM 6426 C C . PHE B 1 222 ? 35.985 42.002 33.041 1.00 14.92 222 PHE B C 1
ATOM 6427 O O . PHE B 1 222 ? 35.792 41.138 33.887 1.00 14.41 222 PHE B O 1
ATOM 6435 N N . ALA B 1 223 ? 37.206 42.459 32.760 1.00 14.64 223 ALA B N 1
ATOM 6436 C CA . ALA B 1 223 ? 38.375 41.946 33.479 1.00 17.70 223 ALA B CA 1
ATOM 6437 C C . ALA B 1 223 ? 38.238 42.267 34.978 1.00 18.55 223 ALA B C 1
ATOM 6438 O O . ALA B 1 223 ? 38.701 41.529 35.818 1.00 17.37 223 ALA B O 1
ATOM 6440 N N . GLU B 1 224 ? 37.609 43.390 35.307 1.00 17.50 224 GLU B N 1
ATOM 6441 C CA . GLU B 1 224 ? 37.427 43.755 36.706 1.00 17.62 224 GLU B CA 1
ATOM 6442 C C . GLU B 1 224 ? 36.389 42.858 37.374 1.00 14.82 224 GLU B C 1
ATOM 6443 O O . GLU B 1 224 ? 36.548 42.413 38.510 1.00 13.39 224 GLU B O 1
ATOM 6449 N N . ALA B 1 225 ? 35.306 42.570 36.664 1.00 13.93 225 ALA B N 1
ATOM 6450 C CA . ALA B 1 225 ? 34.285 41.738 37.231 1.00 12.74 225 ALA B CA 1
ATOM 6451 C C . ALA B 1 225 ? 34.863 40.367 37.580 1.00 11.97 225 ALA B C 1
ATOM 6452 O O . ALA B 1 225 ? 34.508 39.769 38.580 1.00 11.71 225 ALA B O 1
ATOM 6454 N N . TYR B 1 226 ? 35.772 39.882 36.750 1.00 12.04 226 TYR B N 1
ATOM 6455 C CA . TYR B 1 226 ? 36.362 38.560 36.994 1.00 9.65 226 TYR B CA 1
ATOM 6456 C C . TYR B 1 226 ? 37.268 38.513 38.225 1.00 9.26 226 TYR B C 1
ATOM 6457 O O . TYR B 1 226 ? 37.701 37.429 38.620 1.00 10.70 226 TYR B O 1
ATOM 6466 N N . THR B 1 227 ? 37.586 39.671 38.831 1.00 8.57 227 THR B N 1
ATOM 6467 C CA . THR B 1 227 ? 38.438 39.672 40.034 1.00 8.32 227 THR B CA 1
ATOM 6468 C C . THR B 1 227 ? 37.600 39.869 41.303 1.00 8.73 227 THR B C 1
ATOM 6469 O O . THR B 1 227 ? 38.131 39.995 42.403 1.00 6.99 227 THR B O 1
ATOM 6473 N N . GLN B 1 228 ? 36.282 39.911 41.129 1.00 9.47 228 GLN B N 1
ATOM 6474 C CA . GLN B 1 228 ? 35.396 40.114 42.250 1.00 8.75 228 GLN B CA 1
ATOM 6475 C C . GLN B 1 228 ? 34.731 38.857 42.810 1.00 9.34 228 GLN B C 1
ATOM 6476 O O . GLN B 1 228 ? 33.641 38.956 43.382 1.00 10.54 228 GLN B O 1
ATOM 6482 N N . GLY B 1 229 ? 35.371 37.687 42.675 1.00 7.80 229 GLY B N 1
ATOM 6483 C CA . GLY B 1 229 ? 34.803 36.463 43.233 1.00 7.76 229 GLY B CA 1
ATOM 6484 C C . GLY B 1 229 ? 34.739 36.635 44.742 1.00 9.14 229 GLY B C 1
ATOM 6485 O O . GLY B 1 229 ? 35.684 37.170 45.333 1.00 11.31 229 GLY B O 1
ATOM 6486 N N . PRO B 1 230 ? 33.667 36.173 45.402 1.00 9.32 230 PRO B N 1
ATOM 6487 C CA . PRO B 1 230 ? 33.511 36.309 46.848 1.00 9.09 230 PRO B CA 1
ATOM 6488 C C . PRO B 1 230 ? 34.451 35.527 47.752 1.00 9.64 230 PRO B C 1
ATOM 6489 O O . PRO B 1 230 ? 34.563 35.852 48.931 1.00 8.00 230 PRO B O 1
ATOM 6493 N N . ASN B 1 231 ? 35.153 34.533 47.200 1.00 6.39 231 ASN B N 1
ATOM 6494 C CA . ASN B 1 231 ? 36.007 33.704 48.027 1.00 6.58 231 ASN B CA 1
ATOM 6495 C C . ASN B 1 231 ? 37.470 33.876 47.708 1.00 6.85 231 ASN B C 1
ATOM 6496 O O . ASN B 1 231 ? 38.293 33.073 48.162 1.00 6.59 231 ASN B O 1
ATOM 6501 N N . LEU B 1 232 ? 37.812 34.945 46.992 1.00 5.34 232 LEU B N 1
ATOM 6502 C CA . LEU B 1 232 ? 39.197 35.102 46.593 1.00 6.42 232 LEU B CA 1
ATOM 6503 C C . LEU B 1 232 ? 40.232 35.087 47.699 1.00 6.09 232 LEU B C 1
ATOM 6504 O O . LEU B 1 232 ? 41.202 34.301 47.649 1.00 6.10 232 LEU B O 1
ATOM 6509 N N . HIS B 1 233 ? 40.055 35.951 48.679 1.00 5.01 233 HIS B N 1
ATOM 6510 C CA . HIS B 1 233 ? 41.044 36.057 49.732 1.00 4.99 233 HIS B CA 1
ATOM 6511 C C . HIS B 1 233 ? 41.049 34.883 50.703 1.00 4.77 233 HIS B C 1
ATOM 6512 O O . HIS B 1 233 ? 42.070 34.545 51.322 1.00 6.39 233 HIS B O 1
ATOM 6519 N N . ARG B 1 234 ? 39.898 34.250 50.826 1.00 5.68 234 ARG B N 1
ATOM 6520 C CA . ARG B 1 234 ? 39.799 33.079 51.654 1.00 5.21 234 ARG B CA 1
ATOM 6521 C C . ARG B 1 234 ? 40.709 32.016 51.007 1.00 7.81 234 ARG B C 1
ATOM 6522 O O . ARG B 1 234 ? 41.474 31.338 51.689 1.00 5.63 234 ARG B O 1
ATOM 6530 N N . TYR B 1 235 ? 40.647 31.905 49.680 1.00 6.67 235 TYR B N 1
ATOM 6531 C CA . TYR B 1 235 ? 41.474 30.923 48.978 1.00 7.13 235 TYR B CA 1
ATOM 6532 C C . TYR B 1 235 ? 42.957 31.274 49.060 1.00 8.45 235 TYR B C 1
ATOM 6533 O O . TYR B 1 235 ? 43.758 30.386 49.305 1.00 5.78 235 TYR B O 1
ATOM 6542 N N . LEU B 1 236 ? 43.332 32.542 48.843 1.00 7.11 236 LEU B N 1
ATOM 6543 C CA . LEU B 1 236 ? 44.744 32.919 48.959 1.00 4.63 236 LEU B CA 1
ATOM 6544 C C . LEU B 1 236 ? 45.284 32.700 50.379 1.00 6.17 236 LEU B C 1
ATOM 6545 O O . LEU B 1 236 ? 46.402 32.250 50.564 1.00 5.63 236 LEU B O 1
ATOM 6550 N N . GLN B 1 237 ? 44.470 32.979 51.397 1.00 5.94 237 GLN B N 1
ATOM 6551 C CA . GLN B 1 237 ? 44.889 32.783 52.772 1.00 4.81 237 GLN B CA 1
ATOM 6552 C C . GLN B 1 237 ? 45.062 31.300 53.108 1.00 5.96 237 GLN B C 1
ATOM 6553 O O . GLN B 1 237 ? 45.931 30.927 53.922 1.00 8.52 237 GLN B O 1
ATOM 6559 N N . GLU B 1 238 ? 44.227 30.456 52.502 1.00 6.91 238 GLU B N 1
ATOM 6560 C CA . GLU B 1 238 ? 44.317 29.023 52.747 1.00 7.37 238 GLU B CA 1
ATOM 6561 C C . GLU B 1 238 ? 45.590 28.510 52.093 1.00 7.99 238 GLU B C 1
ATOM 6562 O O . GLU B 1 238 ? 46.289 27.696 52.664 1.00 5.47 238 GLU B O 1
ATOM 6568 N N . MET B 1 239 ? 45.889 29.014 50.891 1.00 7.49 239 MET B N 1
ATOM 6569 C CA . MET B 1 239 ? 47.106 28.579 50.194 1.00 6.46 239 MET B CA 1
ATOM 6570 C C . MET B 1 239 ? 48.332 28.934 50.999 1.00 6.81 239 MET B C 1
ATOM 6571 O O . MET B 1 239 ? 49.291 28.165 51.040 1.00 8.07 239 MET B O 1
ATOM 6576 N N . HIS B 1 240 ? 48.306 30.089 51.660 1.00 7.32 240 HIS B N 1
ATOM 6577 C CA . HIS B 1 240 ? 49.443 30.473 52.483 1.00 7.74 240 HIS B CA 1
ATOM 6578 C C . HIS B 1 240 ? 49.518 29.575 53.731 1.00 9.85 240 HIS B C 1
ATOM 6579 O O . HIS B 1 240 ? 50.595 29.115 54.116 1.00 8.58 240 HIS B O 1
ATOM 6586 N N . GLU B 1 241 ? 48.365 29.312 54.342 1.00 9.20 241 GLU B N 1
ATOM 6587 C CA . GLU B 1 241 ? 48.348 28.477 55.553 1.00 13.60 241 GLU B CA 1
ATOM 6588 C C . GLU B 1 241 ? 48.850 27.060 55.293 1.00 12.60 241 GLU B C 1
ATOM 6589 O O . GLU B 1 241 ? 49.585 26.495 56.105 1.00 12.87 241 GLU B O 1
ATOM 6595 N N . LYS B 1 242 ? 48.451 26.487 54.165 1.00 9.76 242 LYS B N 1
ATOM 6596 C CA . LYS B 1 242 ? 48.814 25.126 53.854 1.00 9.41 242 LYS B CA 1
ATOM 6597 C C . LYS B 1 242 ? 50.138 24.944 53.139 1.00 10.23 242 LYS B C 1
ATOM 6598 O O . LYS B 1 242 ? 50.728 23.859 53.205 1.00 11.68 242 LYS B O 1
ATOM 6604 N N . VAL B 1 243 ? 50.606 25.992 52.458 1.00 8.51 243 VAL B N 1
ATOM 6605 C CA . VAL B 1 243 ? 51.866 25.920 51.732 1.00 9.13 243 VAL B CA 1
ATOM 6606 C C . VAL B 1 243 ? 52.933 26.935 52.158 1.00 7.41 243 VAL B C 1
ATOM 6607 O O . VAL B 1 243 ? 53.935 26.573 52.785 1.00 8.29 243 VAL B O 1
ATOM 6611 N N . PHE B 1 244 ? 52.722 28.216 51.862 1.00 8.86 244 PHE B N 1
ATOM 6612 C CA . PHE B 1 244 ? 53.785 29.182 52.125 1.00 9.00 244 PHE B CA 1
ATOM 6613 C C . PHE B 1 244 ? 54.278 29.413 53.512 1.00 10.53 244 PHE B C 1
ATOM 6614 O O . PHE B 1 244 ? 55.444 29.714 53.704 1.00 11.80 244 PHE B O 1
ATOM 6622 N N . ASP B 1 245 ? 53.420 29.195 54.489 1.00 9.80 245 ASP B N 1
ATOM 6623 C CA . ASP B 1 245 ? 53.791 29.360 55.881 1.00 12.90 245 ASP B CA 1
ATOM 6624 C C . ASP B 1 245 ? 54.873 28.346 56.279 1.00 13.89 245 ASP B C 1
ATOM 6625 O O . ASP B 1 245 ? 55.554 28.530 57.301 1.00 14.47 245 ASP B O 1
ATOM 6630 N N . HIS B 1 246 ? 55.060 27.312 55.457 1.00 12.82 246 HIS B N 1
ATOM 6631 C CA . HIS B 1 246 ? 56.027 26.250 55.733 1.00 11.83 246 HIS B CA 1
ATOM 6632 C C . HIS B 1 246 ? 57.324 26.345 54.975 1.00 11.79 246 HIS B C 1
ATOM 6633 O O . HIS B 1 246 ? 58.174 25.467 55.101 1.00 12.11 246 HIS B O 1
ATOM 6640 N N . TYR B 1 247 ? 57.464 27.382 54.158 1.00 10.34 247 TYR B N 1
ATOM 6641 C CA . TYR B 1 247 ? 58.675 27.562 53.382 1.00 10.72 247 TYR B CA 1
ATOM 6642 C C . TYR B 1 247 ? 59.180 28.976 53.536 1.00 12.69 247 TYR B C 1
ATOM 6643 O O . TYR B 1 247 ? 58.618 29.764 54.320 1.00 14.99 247 TYR B O 1
ATOM 6652 N N . ASP B 1 248 ? 60.252 29.297 52.818 1.00 14.90 248 ASP B N 1
ATOM 6653 C CA . ASP B 1 248 ? 60.811 30.650 52.866 1.00 15.34 248 ASP B CA 1
ATOM 6654 C C . ASP B 1 248 ? 60.871 31.300 51.478 1.00 14.80 248 ASP B C 1
ATOM 6655 O O . ASP B 1 248 ? 61.709 32.183 51.221 1.00 17.20 248 ASP B O 1
ATOM 6660 N N . ALA B 1 249 ? 59.977 30.875 50.594 1.00 10.90 249 ALA B N 1
ATOM 6661 C CA . ALA B 1 249 ? 59.914 31.413 49.224 1.00 9.23 249 ALA B CA 1
ATOM 6662 C C . ALA B 1 249 ? 59.140 32.719 49.228 1.00 9.50 249 ALA B C 1
ATOM 6663 O O . ALA B 1 249 ? 58.209 32.874 50.028 1.00 11.84 249 ALA B O 1
ATOM 6665 N N . VAL B 1 250 ? 59.515 33.649 48.353 1.00 6.45 250 VAL B N 1
ATOM 6666 C CA . VAL B 1 250 ? 58.771 34.901 48.224 1.00 5.93 250 VAL B CA 1
ATOM 6667 C C . VAL B 1 250 ? 57.644 34.650 47.224 1.00 6.87 250 VAL B C 1
ATOM 6668 O O . VAL B 1 250 ? 57.808 33.893 46.260 1.00 6.81 250 VAL B O 1
ATOM 6672 N N . THR B 1 251 ? 56.491 35.256 47.465 1.00 6.54 251 THR B N 1
ATOM 6673 C CA . THR B 1 251 ? 55.362 35.060 46.555 1.00 7.85 251 THR B CA 1
ATOM 6674 C C . THR B 1 251 ? 54.978 36.414 45.975 1.00 8.46 251 THR B C 1
ATOM 6675 O O . THR B 1 251 ? 54.947 37.419 46.687 1.00 8.99 251 THR B O 1
ATOM 6679 N N . ALA B 1 252 ? 54.692 36.418 44.679 1.00 6.53 252 ALA B N 1
ATOM 6680 C CA . ALA B 1 252 ? 54.330 37.636 43.976 1.00 8.78 252 ALA B CA 1
ATOM 6681 C C . ALA B 1 252 ? 53.086 37.336 43.160 1.00 10.02 252 ALA B C 1
ATOM 6682 O O . ALA B 1 252 ? 52.982 36.254 42.557 1.00 12.70 252 ALA B O 1
ATOM 6684 N N . GLY B 1 253 ? 52.130 38.254 43.153 1.00 6.58 253 GLY B N 1
ATOM 6685 C CA . GLY B 1 253 ? 50.929 37.988 42.380 1.00 6.64 253 GLY B CA 1
ATOM 6686 C C . GLY B 1 253 ? 50.725 38.892 41.173 1.00 6.87 253 GLY B C 1
ATOM 6687 O O . GLY B 1 253 ? 50.988 40.083 41.247 1.00 6.68 253 GLY B O 1
ATOM 6688 N N . GLU B 1 254 ? 50.314 38.297 40.054 1.00 6.23 254 GLU B N 1
ATOM 6689 C CA . GLU B 1 254 ? 49.962 39.061 38.857 1.00 5.17 254 GLU B CA 1
ATOM 6690 C C . GLU B 1 254 ? 48.494 39.410 39.132 1.00 6.09 254 GLU B C 1
ATOM 6691 O O . GLU B 1 254 ? 47.608 38.607 38.868 1.00 5.46 254 GLU B O 1
ATOM 6697 N N . ILE B 1 255 ? 48.269 40.620 39.638 1.00 6.06 255 ILE B N 1
ATOM 6698 C CA . ILE B 1 255 ? 46.930 41.081 40.010 1.00 6.93 255 ILE B CA 1
ATOM 6699 C C . ILE B 1 255 ? 46.330 41.753 38.795 1.00 6.92 255 ILE B C 1
ATOM 6700 O O . ILE B 1 255 ? 46.230 42.980 38.723 1.00 9.62 255 ILE B O 1
ATOM 6705 N N A PHE B 1 256 ? 45.875 40.910 37.871 0.50 8.32 256 PHE B N 1
ATOM 6706 N N B PHE B 1 256 ? 45.975 40.973 37.784 0.50 7.95 256 PHE B N 1
ATOM 6707 C CA A PHE B 1 256 ? 45.267 41.344 36.619 0.50 9.54 256 PHE B CA 1
ATOM 6708 C CA B PHE B 1 256 ? 45.431 41.612 36.597 0.50 8.85 256 PHE B CA 1
ATOM 6709 C C A PHE B 1 256 ? 43.807 41.756 36.678 0.50 8.79 256 PHE B C 1
ATOM 6710 C C B PHE B 1 256 ? 43.917 41.787 36.642 0.50 8.57 256 PHE B C 1
ATOM 6711 O O A PHE B 1 256 ? 42.951 40.931 37.004 0.50 10.19 256 PHE B O 1
ATOM 6712 O O B PHE B 1 256 ? 43.157 40.864 36.945 0.50 9.28 256 PHE B O 1
ATOM 6727 N N . GLY B 1 257 ? 43.514 43.012 36.338 1.00 10.74 257 GLY B N 1
ATOM 6728 C CA . GLY B 1 257 ? 42.124 43.424 36.317 1.00 11.65 257 GLY B CA 1
ATOM 6729 C C . GLY B 1 257 ? 41.534 43.991 37.597 1.00 10.35 257 GLY B C 1
ATOM 6730 O O . GLY B 1 257 ? 40.459 44.571 37.565 1.00 12.13 257 GLY B O 1
ATOM 6731 N N . ALA B 1 258 ? 42.228 43.864 38.720 1.00 9.06 258 ALA B N 1
ATOM 6732 C CA . ALA B 1 258 ? 41.659 44.357 39.972 1.00 8.72 258 ALA B CA 1
ATOM 6733 C C . ALA B 1 258 ? 41.810 45.853 40.126 1.00 10.19 258 ALA B C 1
ATOM 6734 O O . ALA B 1 258 ? 42.790 46.431 39.668 1.00 8.53 258 ALA B O 1
ATOM 6736 N N . PRO B 1 259 ? 40.819 46.514 40.748 1.00 10.94 259 PRO B N 1
ATOM 6737 C CA . PRO B 1 259 ? 40.948 47.958 40.945 1.00 12.35 259 PRO B CA 1
ATOM 6738 C C . PRO B 1 259 ? 42.075 48.118 41.982 1.00 10.81 259 PRO B C 1
ATOM 6739 O O . PRO B 1 259 ? 42.189 47.346 42.918 1.00 11.19 259 PRO B O 1
ATOM 6743 N N . LEU B 1 260 ? 42.910 49.134 41.810 1.00 9.22 260 LEU B N 1
ATOM 6744 C CA . LEU B 1 260 ? 44.036 49.359 42.690 1.00 7.33 260 LEU B CA 1
ATOM 6745 C C . LEU B 1 260 ? 43.719 49.405 44.181 1.00 8.79 260 LEU B C 1
ATOM 6746 O O . LEU B 1 260 ? 44.486 48.912 44.988 1.00 10.96 260 LEU B O 1
ATOM 6751 N N . ASN B 1 261 ? 42.554 49.941 44.545 1.00 9.65 261 ASN B N 1
ATOM 6752 C CA . ASN B 1 261 ? 42.221 50.057 45.967 1.00 12.93 261 ASN B CA 1
ATOM 6753 C C . ASN B 1 261 ? 42.116 48.686 46.661 1.00 12.56 261 ASN B C 1
ATOM 6754 O O . ASN B 1 261 ? 42.133 48.615 47.895 1.00 11.99 261 ASN B O 1
ATOM 6759 N N . GLN B 1 262 ? 41.978 47.607 45.886 1.00 8.31 262 GLN B N 1
ATOM 6760 C CA . GLN B 1 262 ? 41.900 46.250 46.461 1.00 7.83 262 GLN B CA 1
ATOM 6761 C C . GLN B 1 262 ? 43.263 45.542 46.603 1.00 7.95 262 GLN B C 1
ATOM 6762 O O . GLN B 1 262 ? 43.387 44.501 47.284 1.00 9.04 262 GLN B O 1
ATOM 6768 N N . VAL B 1 263 ? 44.315 46.135 46.035 1.00 6.44 263 VAL B N 1
ATOM 6769 C CA . VAL B 1 263 ? 45.612 45.481 46.082 1.00 5.78 263 VAL B CA 1
ATOM 6770 C C . VAL B 1 263 ? 46.180 45.211 47.467 1.00 7.10 263 VAL B C 1
ATOM 6771 O O . VAL B 1 263 ? 46.810 44.175 47.669 1.00 6.29 263 VAL B O 1
ATOM 6775 N N . PRO B 1 264 ? 45.916 46.092 48.458 1.00 8.59 264 PRO B N 1
ATOM 6776 C CA . PRO B 1 264 ? 46.437 45.875 49.813 1.00 8.84 264 PRO B CA 1
ATOM 6777 C C . PRO B 1 264 ? 45.917 44.560 50.391 1.00 7.64 264 PRO B C 1
ATOM 6778 O O . PRO B 1 264 ? 46.594 43.943 51.207 1.00 9.14 264 PRO B O 1
ATOM 6782 N N . LEU B 1 265 ? 44.733 44.111 49.968 1.00 7.86 265 LEU B N 1
ATOM 6783 C CA . LEU B 1 265 ? 44.200 42.829 50.474 1.00 8.01 265 LEU B CA 1
ATOM 6784 C C . LEU B 1 265 ? 45.125 41.642 50.101 1.00 8.53 265 LEU B C 1
ATOM 6785 O O . LEU B 1 265 ? 45.236 40.625 50.817 1.00 5.86 265 LEU B O 1
ATOM 6790 N N . PHE B 1 266 ? 45.792 41.779 48.962 1.00 5.56 266 PHE B N 1
ATOM 6791 C CA . PHE B 1 266 ? 46.721 40.742 48.496 1.00 6.45 266 PHE B CA 1
ATOM 6792 C C . PHE B 1 266 ? 48.130 40.792 49.101 1.00 5.89 266 PHE B C 1
ATOM 6793 O O . PHE B 1 266 ? 48.774 39.749 49.234 1.00 8.00 266 PHE B O 1
ATOM 6801 N N . ILE B 1 267 ? 48.636 41.987 49.414 1.00 6.53 267 ILE B N 1
ATOM 6802 C CA . ILE B 1 267 ? 50.035 42.091 49.855 1.00 6.62 267 ILE B CA 1
ATOM 6803 C C . ILE B 1 267 ? 50.322 42.603 51.251 1.00 8.12 267 ILE B C 1
ATOM 6804 O O . ILE B 1 267 ? 51.481 42.671 51.621 1.00 7.91 267 ILE B O 1
ATOM 6809 N N . ASP B 1 268 ? 49.305 43.025 52.009 1.00 7.88 268 ASP B N 1
ATOM 6810 C CA . ASP B 1 268 ? 49.556 43.469 53.392 1.00 8.51 268 ASP B CA 1
ATOM 6811 C C . ASP B 1 268 ? 50.108 42.232 54.111 1.00 8.08 268 ASP B C 1
ATOM 6812 O O . ASP B 1 268 ? 49.426 41.214 54.214 1.00 7.94 268 ASP B O 1
ATOM 6817 N N . SER B 1 269 ? 51.332 42.311 54.623 1.00 8.05 269 SER B N 1
ATOM 6818 C CA . SER B 1 269 ? 51.969 41.150 55.253 1.00 8.80 269 SER B CA 1
ATOM 6819 C C . SER B 1 269 ? 51.215 40.532 56.410 1.00 8.53 269 SER B C 1
ATOM 6820 O O . SER B 1 269 ? 51.365 39.339 56.708 1.00 8.71 269 SER B O 1
ATOM 6823 N N . ARG B 1 270 ? 50.415 41.361 57.061 1.00 8.16 270 ARG B N 1
ATOM 6824 C CA . ARG B 1 270 ? 49.646 40.886 58.214 1.00 8.53 270 ARG B CA 1
ATOM 6825 C C . ARG B 1 270 ? 48.503 39.979 57.785 1.00 9.28 270 ARG B C 1
ATOM 6826 O O . ARG B 1 270 ? 48.012 39.205 58.580 1.00 9.10 270 ARG B O 1
ATOM 6834 N N . ARG B 1 271 ? 48.121 40.041 56.523 1.00 9.34 271 ARG B N 1
ATOM 6835 C CA . ARG B 1 271 ? 47.009 39.213 56.046 1.00 8.07 271 ARG B CA 1
ATOM 6836 C C . ARG B 1 271 ? 47.449 37.816 55.616 1.00 8.67 271 ARG B C 1
ATOM 6837 O O . ARG B 1 271 ? 46.612 36.972 55.294 1.00 7.89 271 ARG B O 1
ATOM 6845 N N . LYS B 1 272 ? 48.752 37.564 55.613 1.00 8.15 272 LYS B N 1
ATOM 6846 C CA . LYS B 1 272 ? 49.261 36.259 55.190 1.00 8.70 272 LYS B CA 1
ATOM 6847 C C . LYS B 1 272 ? 48.680 35.751 53.855 1.00 6.34 272 LYS B C 1
ATOM 6848 O O . LYS B 1 272 ? 48.069 34.693 53.776 1.00 6.34 272 LYS B O 1
ATOM 6854 N N . GLU B 1 273 ? 48.877 36.553 52.818 1.00 7.72 273 GLU B N 1
ATOM 6855 C CA . GLU B 1 273 ? 48.455 36.161 51.478 1.00 7.43 273 GLU B CA 1
ATOM 6856 C C . GLU B 1 273 ? 49.699 36.173 50.623 1.00 7.65 273 GLU B C 1
ATOM 6857 O O . GLU B 1 273 ? 50.467 35.216 50.697 1.00 9.74 273 GLU B O 1
ATOM 6863 N N . LEU B 1 274 ? 49.943 37.229 49.844 1.00 5.28 274 LEU B N 1
ATOM 6864 C CA . LEU B 1 274 ? 51.153 37.274 49.013 1.00 7.54 274 LEU B CA 1
ATOM 6865 C C . LEU B 1 274 ? 52.143 38.308 49.558 1.00 7.51 274 LEU B C 1
ATOM 6866 O O . LEU B 1 274 ? 51.782 39.137 50.374 1.00 5.64 274 LEU B O 1
ATOM 6871 N N . ASP B 1 275 ? 53.393 38.249 49.101 1.00 7.30 275 ASP B N 1
ATOM 6872 C CA . ASP B 1 275 ? 54.401 39.224 49.541 1.00 6.29 275 ASP B CA 1
ATOM 6873 C C . ASP B 1 275 ? 54.530 40.491 48.698 1.00 5.95 275 ASP B C 1
ATOM 6874 O O . ASP B 1 275 ? 54.768 41.574 49.232 1.00 7.87 275 ASP B O 1
ATOM 6879 N N . MET B 1 276 ? 54.434 40.335 47.379 1.00 8.24 276 MET B N 1
ATOM 6880 C CA . MET B 1 276 ? 54.638 41.447 46.440 1.00 8.44 276 MET B CA 1
ATOM 6881 C C . MET B 1 276 ? 53.561 41.507 45.382 1.00 7.05 276 MET B C 1
ATOM 6882 O O . MET B 1 276 ? 52.973 40.496 45.008 1.00 6.93 276 MET B O 1
ATOM 6887 N N . ALA B 1 277 ? 53.353 42.696 44.844 1.00 5.03 277 ALA B N 1
ATOM 6888 C CA . ALA B 1 277 ? 52.319 42.851 43.845 1.00 5.72 277 ALA B CA 1
ATOM 6889 C C . ALA B 1 277 ? 52.845 43.240 42.474 1.00 6.50 277 ALA B C 1
ATOM 6890 O O . ALA B 1 277 ? 53.738 44.059 42.398 1.00 8.40 277 ALA B O 1
ATOM 6892 N N . PHE B 1 278 ? 52.301 42.624 41.434 1.00 6.96 278 PHE B N 1
ATOM 6893 C CA . PHE B 1 278 ? 52.591 43.046 40.065 1.00 6.65 278 PHE B CA 1
ATOM 6894 C C . PHE B 1 278 ? 51.224 43.671 39.713 1.00 5.45 278 PHE B C 1
ATOM 6895 O O . PHE B 1 278 ? 50.215 42.953 39.689 1.00 7.27 278 PHE B O 1
ATOM 6903 N N . THR B 1 279 ? 51.174 44.994 39.504 1.00 8.21 279 THR B N 1
ATOM 6904 C CA . THR B 1 279 ? 49.921 45.636 39.099 1.00 8.49 279 THR B CA 1
ATOM 6905 C C . THR B 1 279 ? 50.082 46.071 37.663 1.00 7.59 279 THR B C 1
ATOM 6906 O O . THR B 1 279 ? 51.203 46.091 37.140 1.00 6.25 279 THR B O 1
ATOM 6910 N N A PHE B 1 280 ? 48.954 46.376 37.013 0.50 5.87 280 PHE B N 1
ATOM 6911 N N B PHE B 1 280 ? 48.998 46.495 37.043 0.50 6.63 280 PHE B N 1
ATOM 6912 C CA A PHE B 1 280 ? 48.905 46.791 35.597 0.50 7.19 280 PHE B CA 1
ATOM 6913 C CA B PHE B 1 280 ? 49.122 46.886 35.664 0.50 8.63 280 PHE B CA 1
ATOM 6914 C C A PHE B 1 280 ? 48.613 48.269 35.372 0.50 6.48 280 PHE B C 1
ATOM 6915 C C B PHE B 1 280 ? 48.626 48.276 35.367 0.50 7.74 280 PHE B C 1
ATOM 6916 O O A PHE B 1 280 ? 48.680 48.735 34.239 0.50 6.24 280 PHE B O 1
ATOM 6917 O O B PHE B 1 280 ? 48.567 48.691 34.214 0.50 8.27 280 PHE B O 1
ATOM 6932 N N . ASP B 1 281 ? 48.305 49.006 36.433 1.00 7.00 281 ASP B N 1
ATOM 6933 C CA . ASP B 1 281 ? 47.900 50.404 36.277 1.00 9.18 281 ASP B CA 1
ATOM 6934 C C . ASP B 1 281 ? 48.881 51.222 35.475 1.00 9.78 281 ASP B C 1
ATOM 6935 O O . ASP B 1 281 ? 48.478 51.927 34.556 1.00 7.89 281 ASP B O 1
ATOM 6940 N N . LEU B 1 282 ? 50.166 51.125 35.807 1.00 7.73 282 LEU B N 1
ATOM 6941 C CA . LEU B 1 282 ? 51.174 51.855 35.050 1.00 7.49 282 LEU B CA 1
ATOM 6942 C C . LEU B 1 282 ? 51.460 51.313 33.637 1.00 6.55 282 LEU B C 1
ATOM 6943 O O . LEU B 1 282 ? 51.423 52.081 32.664 1.00 5.77 282 LEU B O 1
ATOM 6948 N N . ILE B 1 283 ? 51.731 50.010 33.511 1.00 5.61 283 ILE B N 1
ATOM 6949 C CA . ILE B 1 283 ? 52.104 49.493 32.182 1.00 7.33 283 ILE B CA 1
ATOM 6950 C C . ILE B 1 283 ? 50.970 49.555 31.151 1.00 7.88 283 ILE B C 1
ATOM 6951 O O . ILE B 1 283 ? 51.209 49.505 29.927 1.00 9.37 283 ILE B O 1
ATOM 6956 N N . ARG B 1 284 ? 49.728 49.652 31.640 1.00 8.21 284 ARG B N 1
ATOM 6957 C CA . ARG B 1 284 ? 48.554 49.764 30.773 1.00 7.19 284 ARG B CA 1
ATOM 6958 C C . ARG B 1 284 ? 47.909 51.169 30.933 1.00 5.66 284 ARG B C 1
ATOM 6959 O O . ARG B 1 284 ? 46.760 51.376 30.544 1.00 5.95 284 ARG B O 1
ATOM 6967 N N . TYR B 1 285 ? 48.682 52.130 31.435 1.00 6.80 285 TYR B N 1
ATOM 6968 C CA . TYR B 1 285 ? 48.158 53.476 31.672 1.00 7.53 285 TYR B CA 1
ATOM 6969 C C . TYR B 1 285 ? 47.720 54.191 30.402 1.00 7.72 285 TYR B C 1
ATOM 6970 O O . TYR B 1 285 ? 46.893 55.133 30.464 1.00 10.38 285 TYR B O 1
ATOM 6979 N N . ASP B 1 286 ? 48.228 53.746 29.259 1.00 7.83 286 ASP B N 1
ATOM 6980 C CA . ASP B 1 286 ? 47.844 54.342 27.961 1.00 6.85 286 ASP B CA 1
ATOM 6981 C C . ASP B 1 286 ? 47.203 53.338 27.003 1.00 8.29 286 ASP B C 1
ATOM 6982 O O . ASP B 1 286 ? 47.208 53.523 25.778 1.00 9.76 286 ASP B O 1
ATOM 6987 N N . ARG B 1 287 ? 46.614 52.280 27.554 1.00 6.03 287 ARG B N 1
ATOM 6988 C CA . ARG B 1 287 ? 45.972 51.256 26.735 1.00 7.66 287 ARG B CA 1
ATOM 6989 C C . ARG B 1 287 ? 44.465 51.440 26.826 1.00 9.35 287 ARG B C 1
ATOM 6990 O O . ARG B 1 287 ? 43.948 51.643 27.918 1.00 9.01 287 ARG B O 1
ATOM 6998 N N . ALA B 1 288 ? 43.785 51.350 25.687 1.00 10.68 288 ALA B N 1
ATOM 6999 C CA . ALA B 1 288 ? 42.319 51.450 25.649 1.00 10.50 288 ALA B CA 1
ATOM 7000 C C . ALA B 1 288 ? 41.741 50.184 26.284 1.00 11.86 288 ALA B C 1
ATOM 7001 O O . ALA B 1 288 ? 42.434 49.169 26.389 1.00 11.87 288 ALA B O 1
ATOM 7003 N N . LEU B 1 289 ? 40.464 50.226 26.666 1.00 12.41 289 LEU B N 1
ATOM 7004 C CA . LEU B 1 289 ? 39.803 49.057 27.249 1.00 16.19 289 LEU B CA 1
ATOM 7005 C C . LEU B 1 289 ? 39.800 47.792 26.374 1.00 15.91 289 LEU B C 1
ATOM 7006 O O . LEU B 1 289 ? 39.765 46.699 26.917 1.00 15.63 289 LEU B O 1
ATOM 7011 N N . ASP B 1 290 ? 39.821 47.925 25.042 1.00 13.54 290 ASP B N 1
ATOM 7012 C CA . ASP B 1 290 ? 39.842 46.728 24.190 1.00 13.71 290 ASP B CA 1
ATOM 7013 C C . ASP B 1 290 ? 41.228 46.068 24.155 1.00 13.32 290 ASP B C 1
ATOM 7014 O O . ASP B 1 290 ? 41.391 44.968 23.622 1.00 12.04 290 ASP B O 1
ATOM 7019 N N . ARG B 1 291 ? 42.203 46.746 24.761 1.00 12.15 291 ARG B N 1
ATOM 7020 C CA . ARG B 1 291 ? 43.577 46.267 24.876 1.00 10.60 291 ARG B CA 1
ATOM 7021 C C . ARG B 1 291 ? 44.404 46.255 23.601 1.00 11.88 291 ARG B C 1
ATOM 7022 O O . ARG B 1 291 ? 45.531 45.717 23.612 1.00 11.90 291 ARG B O 1
ATOM 7030 N N . TRP B 1 292 ? 43.897 46.836 22.507 1.00 11.46 292 TRP B N 1
ATOM 7031 C CA . TRP B 1 292 ? 44.712 46.882 21.290 1.00 11.17 292 TRP B CA 1
ATOM 7032 C C . TRP B 1 292 ? 44.821 48.271 20.648 1.00 13.81 292 TRP B C 1
ATOM 7033 O O . TRP B 1 292 ? 45.293 48.435 19.518 1.00 16.98 292 TRP B O 1
ATOM 7044 N N . HIS B 1 293 ? 44.370 49.278 21.372 1.00 12.45 293 HIS B N 1
ATOM 7045 C CA . HIS B 1 293 ? 44.548 50.653 20.925 1.00 10.29 293 HIS B CA 1
ATOM 7046 C C . HIS B 1 293 ? 45.304 51.354 22.036 1.00 10.27 293 HIS B C 1
ATOM 7047 O O . HIS B 1 293 ? 45.240 50.967 23.208 1.00 10.03 293 HIS B O 1
ATOM 7054 N N . THR B 1 294 ? 46.001 52.398 21.643 1.00 11.59 294 THR B N 1
ATOM 7055 C CA . THR B 1 294 ? 46.751 53.231 22.541 1.00 12.22 294 THR B CA 1
ATOM 7056 C C . THR B 1 294 ? 45.986 54.566 22.683 1.00 14.97 294 THR B C 1
ATOM 7057 O O . THR B 1 294 ? 45.283 54.990 21.766 1.00 16.74 294 THR B O 1
ATOM 7061 N N . ILE B 1 295 ? 46.121 55.196 23.845 1.00 13.73 295 ILE B N 1
ATOM 7062 C CA . ILE B 1 295 ? 45.505 56.476 24.139 1.00 13.29 295 ILE B CA 1
ATOM 7063 C C . ILE B 1 295 ? 46.644 57.387 24.570 1.00 13.78 295 ILE B C 1
ATOM 7064 O O . ILE B 1 295 ? 47.437 57.019 25.447 1.00 15.98 295 ILE B O 1
ATOM 7069 N N . PRO B 1 296 ? 46.767 58.575 23.953 1.00 12.17 296 PRO B N 1
ATOM 7070 C CA . PRO B 1 296 ? 47.855 59.475 24.350 1.00 12.67 296 PRO B CA 1
ATOM 7071 C C . PRO B 1 296 ? 47.816 59.844 25.842 1.00 11.34 296 PRO B C 1
ATOM 7072 O O . PRO B 1 296 ? 46.751 60.157 26.369 1.00 11.85 296 PRO B O 1
ATOM 7076 N N . ARG B 1 297 ? 48.966 59.788 26.501 1.00 11.90 297 ARG B N 1
ATOM 7077 C CA . ARG B 1 297 ? 49.089 60.170 27.893 1.00 12.31 297 ARG B CA 1
ATOM 7078 C C . ARG B 1 297 ? 50.332 61.054 27.974 1.00 13.15 297 ARG B C 1
ATOM 7079 O O . ARG B 1 297 ? 51.014 61.239 26.980 1.00 15.12 297 ARG B O 1
ATOM 7087 N N . THR B 1 298 ? 50.605 61.614 29.152 1.00 10.96 298 THR B N 1
ATOM 7088 C CA . THR B 1 298 ? 51.793 62.428 29.364 1.00 13.52 298 THR B CA 1
ATOM 7089 C C . THR B 1 298 ? 52.490 61.922 30.624 1.00 10.62 298 THR B C 1
ATOM 7090 O O . THR B 1 298 ? 51.985 61.047 31.317 1.00 9.94 298 THR B O 1
ATOM 7094 N N . LEU B 1 299 ? 53.638 62.503 30.916 1.00 9.02 299 LEU B N 1
ATOM 7095 C CA . LEU B 1 299 ? 54.397 62.139 32.106 1.00 10.85 299 LEU B CA 1
ATOM 7096 C C . LEU B 1 299 ? 53.559 62.392 33.367 1.00 10.91 299 LEU B C 1
ATOM 7097 O O . LEU B 1 299 ? 53.731 61.699 34.371 1.00 9.81 299 LEU B O 1
ATOM 7102 N N . ALA B 1 300 ? 52.676 63.394 33.326 1.00 10.87 300 ALA B N 1
ATOM 7103 C CA . ALA B 1 300 ? 51.845 63.686 34.495 1.00 11.42 300 ALA B CA 1
ATOM 7104 C C . ALA B 1 300 ? 51.027 62.430 34.831 1.00 9.72 300 ALA B C 1
ATOM 7105 O O . ALA B 1 300 ? 50.924 62.037 35.987 1.00 11.12 300 ALA B O 1
ATOM 7107 N N . ASP B 1 301 ? 50.454 61.806 33.808 1.00 10.22 301 ASP B N 1
ATOM 7108 C CA . ASP B 1 301 ? 49.662 60.596 34.007 1.00 10.95 301 ASP B CA 1
ATOM 7109 C C . ASP B 1 301 ? 50.556 59.479 34.551 1.00 11.20 301 ASP B C 1
ATOM 7110 O O . ASP B 1 301 ? 50.153 58.730 35.446 1.00 9.72 301 ASP B O 1
ATOM 7115 N N . PHE B 1 302 ? 51.760 59.365 33.975 1.00 10.02 302 PHE B N 1
ATOM 7116 C CA . PHE B 1 302 ? 52.741 58.349 34.384 1.00 9.22 302 PHE B CA 1
ATOM 7117 C C . PHE B 1 302 ? 53.077 58.444 35.899 1.00 9.62 302 PHE B C 1
ATOM 7118 O O . PHE B 1 302 ? 52.894 57.483 36.663 1.00 6.56 302 PHE B O 1
ATOM 7126 N N . ARG B 1 303 ? 53.553 59.610 36.329 1.00 9.07 303 ARG B N 1
ATOM 7127 C CA . ARG B 1 303 ? 53.920 59.791 37.722 1.00 9.07 303 ARG B CA 1
ATOM 7128 C C . ARG B 1 303 ? 52.729 59.721 38.668 1.00 9.57 303 ARG B C 1
ATOM 7129 O O . ARG B 1 303 ? 52.853 59.166 39.766 1.00 11.34 303 ARG B O 1
ATOM 7137 N N . GLN B 1 304 ? 51.583 60.255 38.251 1.00 9.47 304 GLN B N 1
ATOM 7138 C CA . GLN B 1 304 ? 50.401 60.213 39.111 1.00 8.95 304 GLN B CA 1
ATOM 7139 C C . GLN B 1 304 ? 49.977 58.773 39.340 1.00 9.58 304 GLN B C 1
ATOM 7140 O O . GLN B 1 304 ? 49.558 58.411 40.434 1.00 11.68 304 GLN B O 1
ATOM 7146 N N . THR B 1 305 ? 50.084 57.946 38.309 1.00 9.72 305 THR B N 1
ATOM 7147 C CA . THR B 1 305 ? 49.757 56.537 38.464 1.00 8.83 305 THR B CA 1
ATOM 7148 C C . THR B 1 305 ? 50.778 55.904 39.420 1.00 10.06 305 THR B C 1
ATOM 7149 O O . THR B 1 305 ? 50.416 55.171 40.323 1.00 10.94 305 THR B O 1
ATOM 7153 N N . ILE B 1 306 ? 52.066 56.190 39.243 1.00 8.01 306 ILE B N 1
ATOM 7154 C CA . ILE B 1 306 ? 53.062 55.610 40.135 1.00 8.13 306 ILE B CA 1
ATOM 7155 C C . ILE B 1 306 ? 52.812 55.999 41.579 1.00 10.28 306 ILE B C 1
ATOM 7156 O O . ILE B 1 306 ? 52.967 55.166 42.490 1.00 9.94 306 ILE B O 1
ATOM 7161 N N . ASP B 1 307 ? 52.395 57.249 41.785 1.00 11.56 307 ASP B N 1
ATOM 7162 C CA . ASP B 1 307 ? 52.128 57.763 43.135 1.00 12.01 307 ASP B CA 1
ATOM 7163 C C . ASP B 1 307 ? 51.000 56.925 43.751 1.00 12.66 307 ASP B C 1
ATOM 7164 O O . ASP B 1 307 ? 51.110 56.442 44.887 1.00 14.71 307 ASP B O 1
ATOM 7169 N N . LYS B 1 308 ? 49.929 56.738 42.993 1.00 12.22 308 LYS B N 1
ATOM 7170 C CA . LYS B 1 308 ? 48.806 55.945 43.474 1.00 11.85 308 LYS B CA 1
ATOM 7171 C C . LYS B 1 308 ? 49.242 54.515 43.782 1.00 12.41 308 LYS B C 1
ATOM 7172 O O . LYS B 1 308 ? 48.830 53.939 44.772 1.00 13.27 308 LYS B O 1
ATOM 7178 N N . VAL B 1 309 ? 50.098 53.940 42.951 1.00 9.52 309 VAL B N 1
ATOM 7179 C CA . VAL B 1 309 ? 50.471 52.544 43.197 1.00 9.57 309 VAL B CA 1
ATOM 7180 C C . VAL B 1 309 ? 51.330 52.487 44.451 1.00 8.86 309 VAL B C 1
ATOM 7181 O O . VAL B 1 309 ? 51.161 51.611 45.281 1.00 7.71 309 VAL B O 1
ATOM 7185 N N . ASP B 1 310 ? 52.231 53.446 44.623 1.00 10.75 310 ASP B N 1
ATOM 7186 C CA . ASP B 1 310 ? 53.082 53.429 45.801 1.00 10.28 310 ASP B CA 1
ATOM 7187 C C . ASP B 1 310 ? 52.262 53.606 47.082 1.00 11.64 310 ASP B C 1
ATOM 7188 O O . ASP B 1 310 ? 52.565 53.013 48.102 1.00 13.65 310 ASP B O 1
ATOM 7193 N N . ALA B 1 311 ? 51.224 54.424 47.022 1.00 13.67 311 ALA B N 1
ATOM 7194 C CA . ALA B 1 311 ? 50.415 54.675 48.198 1.00 13.83 311 ALA B CA 1
ATOM 7195 C C . ALA B 1 311 ? 49.754 53.386 48.654 1.00 15.68 311 ALA B C 1
ATOM 7196 O O . ALA B 1 311 ? 49.568 53.174 49.842 1.00 16.02 311 ALA B O 1
ATOM 7198 N N . ILE B 1 312 ? 49.429 52.510 47.715 1.00 16.36 312 ILE B N 1
ATOM 7199 C CA . ILE B 1 312 ? 48.789 51.241 48.074 1.00 18.44 312 ILE B CA 1
ATOM 7200 C C . ILE B 1 312 ? 49.638 50.261 48.869 1.00 17.32 312 ILE B C 1
ATOM 7201 O O . ILE B 1 312 ? 49.084 49.442 49.630 1.00 18.14 312 ILE B O 1
ATOM 7206 N N . ALA B 1 313 ? 50.961 50.319 48.729 1.00 16.40 313 ALA B N 1
ATOM 7207 C CA . ALA B 1 313 ? 51.833 49.407 49.475 1.00 20.59 313 ALA B CA 1
ATOM 7208 C C . ALA B 1 313 ? 51.779 49.667 50.981 1.00 23.58 313 ALA B C 1
ATOM 7209 O O . ALA B 1 313 ? 52.114 48.791 51.779 1.00 23.96 313 ALA B O 1
ATOM 7211 N N . GLY B 1 314 ? 51.356 50.869 51.358 1.00 26.71 314 GLY B N 1
ATOM 7212 C CA . GLY B 1 314 ? 51.275 51.205 52.767 1.00 30.07 314 GLY B CA 1
ATOM 7213 C C . GLY B 1 314 ? 52.542 50.857 53.529 1.00 30.02 314 GLY B C 1
ATOM 7214 O O . GLY B 1 314 ? 53.650 50.874 52.975 1.00 32.02 314 GLY B O 1
ATOM 7215 N N . GLU B 1 315 ? 52.376 50.542 54.810 1.00 27.95 315 GLU B N 1
ATOM 7216 C CA . GLU B 1 315 ? 53.485 50.183 55.672 1.00 23.79 315 GLU B CA 1
ATOM 7217 C C . GLU B 1 315 ? 53.731 48.685 55.688 1.00 23.02 315 GLU B C 1
ATOM 7218 O O . GLU B 1 315 ? 54.832 48.239 56.002 1.00 22.13 315 GLU B O 1
ATOM 7220 N N . TYR B 1 316 ? 52.717 47.897 55.326 1.00 17.73 316 TYR B N 1
ATOM 7221 C CA . TYR B 1 316 ? 52.866 46.454 55.400 1.00 14.50 316 TYR B CA 1
ATOM 7222 C C . TYR B 1 316 ? 52.880 45.702 54.076 1.00 10.74 316 TYR B C 1
ATOM 7223 O O . TYR B 1 316 ? 53.041 44.497 54.069 1.00 10.48 316 TYR B O 1
ATOM 7232 N N . GLY B 1 317 ? 52.682 46.417 52.976 1.00 13.11 317 GLY B N 1
ATOM 7233 C CA . GLY B 1 317 ? 52.674 45.763 51.674 1.00 10.17 317 GLY B CA 1
ATOM 7234 C C . GLY B 1 317 ? 53.950 46.073 50.891 1.00 10.04 317 GLY B C 1
ATOM 7235 O O . GLY B 1 317 ? 54.809 46.850 51.327 1.00 11.50 317 GLY B O 1
ATOM 7236 N N . TRP B 1 318 ? 54.080 45.462 49.725 1.00 8.34 318 TRP B N 1
ATOM 7237 C CA . TRP B 1 318 ? 55.273 45.717 48.919 1.00 7.16 318 TRP B CA 1
ATOM 7238 C C . TRP B 1 318 ? 54.958 45.565 47.466 1.00 9.75 318 TRP B C 1
ATOM 7239 O O . TRP B 1 318 ? 54.221 44.687 47.067 1.00 8.50 318 TRP B O 1
ATOM 7250 N N . ASN B 1 319 ? 55.521 46.465 46.664 1.00 8.04 319 ASN B N 1
ATOM 7251 C CA . ASN B 1 319 ? 55.289 46.441 45.224 1.00 7.42 319 ASN B CA 1
ATOM 7252 C C . ASN B 1 319 ? 56.540 45.956 44.477 1.00 9.65 319 ASN B C 1
ATOM 7253 O O . ASN B 1 319 ? 57.677 46.093 44.970 1.00 9.14 319 ASN B O 1
ATOM 7258 N N . THR B 1 320 ? 56.306 45.404 43.284 1.00 8.36 320 THR B N 1
ATOM 7259 C CA . THR B 1 320 ? 57.402 45.098 42.370 1.00 7.39 320 THR B CA 1
ATOM 7260 C C . THR B 1 320 ? 57.313 46.364 41.514 1.00 8.59 320 THR B C 1
ATOM 7261 O O . THR B 1 320 ? 56.318 47.126 41.585 1.00 9.55 320 THR B O 1
ATOM 7265 N N . PHE B 1 321 ? 58.343 46.627 40.716 1.00 6.85 321 PHE B N 1
ATOM 7266 C CA . PHE B 1 321 ? 58.260 47.742 39.779 1.00 5.11 321 PHE B CA 1
ATOM 7267 C C . PHE B 1 321 ? 58.818 47.234 38.470 1.00 7.68 321 PHE B C 1
ATOM 7268 O O . PHE B 1 321 ? 59.833 46.551 38.466 1.00 7.55 321 PHE B O 1
ATOM 7276 N N . PHE B 1 322 ? 58.157 47.564 37.379 1.00 7.22 322 PHE B N 1
ATOM 7277 C CA . PHE B 1 322 ? 58.641 47.130 36.064 1.00 8.96 322 PHE B CA 1
ATOM 7278 C C . PHE B 1 322 ? 58.086 48.048 34.999 1.00 9.06 322 PHE B C 1
ATOM 7279 O O . PHE B 1 322 ? 56.990 48.606 35.167 1.00 7.99 322 PHE B O 1
ATOM 7287 N N . LEU B 1 323 ? 58.825 48.164 33.895 1.00 8.13 323 LEU B N 1
ATOM 7288 C CA . LEU B 1 323 ? 58.396 48.966 32.755 1.00 8.98 323 LEU B CA 1
ATOM 7289 C C . LEU B 1 323 ? 58.221 48.030 31.543 1.00 9.45 323 LEU B C 1
ATOM 7290 O O . LEU B 1 323 ? 57.779 48.456 30.483 1.00 10.43 323 LEU B O 1
ATOM 7295 N N . GLY B 1 324 ? 58.575 46.757 31.729 1.00 8.43 324 GLY B N 1
ATOM 7296 C CA . GLY B 1 324 ? 58.416 45.775 30.679 1.00 8.67 324 GLY B CA 1
ATOM 7297 C C . GLY B 1 324 ? 58.248 44.357 31.189 1.00 8.12 324 GLY B C 1
ATOM 7298 O O . GLY B 1 324 ? 58.617 44.016 32.329 1.00 6.59 324 GLY B O 1
ATOM 7299 N N . ASN B 1 325 ? 57.659 43.533 30.332 1.00 6.14 325 ASN B N 1
ATOM 7300 C CA . ASN B 1 325 ? 57.469 42.135 30.586 1.00 6.53 325 ASN B CA 1
ATOM 7301 C C . ASN B 1 325 ? 57.042 41.444 29.287 1.00 6.34 325 ASN B C 1
ATOM 7302 O O . ASN B 1 325 ? 56.994 42.078 28.234 1.00 6.70 325 ASN B O 1
ATOM 7307 N N . HIS B 1 326 ? 56.746 40.156 29.350 1.00 4.76 326 HIS B N 1
ATOM 7308 C CA . HIS B 1 326 ? 56.401 39.363 28.176 1.00 5.14 326 HIS B CA 1
ATOM 7309 C C . HIS B 1 326 ? 55.002 39.602 27.628 1.00 6.63 326 HIS B C 1
ATOM 7310 O O . HIS B 1 326 ? 54.608 38.986 26.650 1.00 5.83 326 HIS B O 1
ATOM 7317 N N . ASP B 1 327 ? 54.255 40.504 28.263 1.00 5.45 327 ASP B N 1
ATOM 7318 C CA . ASP B 1 327 ? 52.867 40.738 27.816 1.00 6.88 327 ASP B CA 1
ATOM 7319 C C . ASP B 1 327 ? 52.636 42.175 27.349 1.00 7.38 327 ASP B C 1
ATOM 7320 O O . ASP B 1 327 ? 51.480 42.606 27.215 1.00 6.50 327 ASP B O 1
ATOM 7325 N N . ASN B 1 328 ? 53.702 42.913 27.117 1.00 6.45 328 ASN B N 1
ATOM 7326 C CA . ASN B 1 328 ? 53.554 44.312 26.750 1.00 6.09 328 ASN B CA 1
ATOM 7327 C C . ASN B 1 328 ? 54.598 44.749 25.776 1.00 7.64 328 ASN B C 1
ATOM 7328 O O . ASN B 1 328 ? 55.606 44.076 25.607 1.00 5.51 328 ASN B O 1
ATOM 7333 N N . PRO B 1 329 ? 54.401 45.907 25.147 1.00 5.74 329 PRO B N 1
ATOM 7334 C CA . PRO B 1 329 ? 55.398 46.381 24.198 1.00 7.33 329 PRO B CA 1
ATOM 7335 C C . PRO B 1 329 ? 56.687 46.725 24.942 1.00 6.89 329 PRO B C 1
ATOM 7336 O O . PRO B 1 329 ? 56.673 46.945 26.154 1.00 4.49 329 PRO B O 1
ATOM 7340 N N . ARG B 1 330 ? 57.779 46.811 24.187 1.00 6.24 330 ARG B N 1
ATOM 7341 C CA . ARG B 1 330 ? 59.098 47.090 24.755 1.00 5.38 330 ARG B CA 1
ATOM 7342 C C . ARG B 1 330 ? 59.174 48.417 25.489 1.00 8.36 330 ARG B C 1
ATOM 7343 O O . ARG B 1 330 ? 58.710 49.440 24.996 1.00 6.55 330 ARG B O 1
ATOM 7351 N N . ALA B 1 331 ? 59.800 48.393 26.665 1.00 5.91 331 ALA B N 1
ATOM 7352 C CA . ALA B 1 331 ? 59.908 49.591 27.505 1.00 5.85 331 ALA B CA 1
ATOM 7353 C C . ALA B 1 331 ? 60.348 50.846 26.762 1.00 6.27 331 ALA B C 1
ATOM 7354 O O . ALA B 1 331 ? 59.665 51.872 26.836 1.00 6.55 331 ALA B O 1
ATOM 7356 N N . VAL B 1 332 ? 61.477 50.783 26.036 1.00 5.19 332 VAL B N 1
ATOM 7357 C CA . VAL B 1 332 ? 61.919 51.991 25.355 1.00 7.63 332 VAL B CA 1
ATOM 7358 C C . VAL B 1 332 ? 60.983 52.493 24.262 1.00 8.21 332 VAL B C 1
ATOM 7359 O O . VAL B 1 332 ? 60.859 53.730 24.067 1.00 7.45 332 VAL B O 1
ATOM 7363 N N . SER B 1 333 ? 60.327 51.576 23.544 1.00 8.34 333 SER B N 1
ATOM 7364 C CA . SER B 1 333 ? 59.391 52.002 22.504 1.00 7.48 333 SER B CA 1
ATOM 7365 C C . SER B 1 333 ? 58.131 52.587 23.127 1.00 8.70 333 SER B C 1
ATOM 7366 O O . SER B 1 333 ? 57.565 53.561 22.630 1.00 11.46 333 SER B O 1
ATOM 7369 N N . HIS B 1 334 ? 57.696 51.972 24.221 1.00 6.15 334 HIS B N 1
ATOM 7370 C CA . HIS B 1 334 ? 56.446 52.362 24.899 1.00 6.76 334 HIS B CA 1
ATOM 7371 C C . HIS B 1 334 ? 56.527 53.611 25.782 1.00 5.72 334 HIS B C 1
ATOM 7372 O O . HIS B 1 334 ? 55.674 54.497 25.679 1.00 9.12 334 HIS B O 1
ATOM 7379 N N . PHE B 1 335 ? 57.544 53.701 26.634 1.00 5.93 335 PHE B N 1
ATOM 7380 C CA . PHE B 1 335 ? 57.705 54.840 27.539 1.00 5.72 335 PHE B CA 1
ATOM 7381 C C . PHE B 1 335 ? 58.806 55.811 27.132 1.00 8.43 335 PHE B C 1
ATOM 7382 O O . PHE B 1 335 ? 58.893 56.913 27.675 1.00 10.57 335 PHE B O 1
ATOM 7390 N N . GLY B 1 336 ? 59.689 55.379 26.239 1.00 5.83 336 GLY B N 1
ATOM 7391 C CA . GLY B 1 336 ? 60.765 56.260 25.828 1.00 8.27 336 GLY B CA 1
ATOM 7392 C C . GLY B 1 336 ? 60.591 56.709 24.394 1.00 9.64 336 GLY B C 1
ATOM 7393 O O . GLY B 1 336 ? 59.466 56.882 23.921 1.00 10.74 336 GLY B O 1
ATOM 7394 N N . ASP B 1 337 ? 61.708 56.908 23.698 1.00 8.88 337 ASP B N 1
ATOM 7395 C CA . ASP B 1 337 ? 61.693 57.306 22.285 1.00 10.76 337 ASP B CA 1
ATOM 7396 C C . ASP B 1 337 ? 62.660 56.346 21.574 1.00 10.25 337 ASP B C 1
ATOM 7397 O O . ASP B 1 337 ? 63.878 56.438 21.771 1.00 11.36 337 ASP B O 1
ATOM 7402 N N . ASP B 1 338 ? 62.115 55.412 20.784 1.00 11.02 338 ASP B N 1
ATOM 7403 C CA . ASP B 1 338 ? 62.963 54.418 20.134 1.00 9.25 338 ASP B CA 1
ATOM 7404 C C . ASP B 1 338 ? 63.578 54.797 18.794 1.00 9.76 338 ASP B C 1
ATOM 7405 O O . ASP B 1 338 ? 64.197 53.954 18.135 1.00 10.50 338 ASP B O 1
ATOM 7410 N N . ARG B 1 339 ? 63.428 56.063 18.412 1.00 10.45 339 ARG B N 1
ATOM 7411 C CA . ARG B 1 339 ? 64.025 56.536 17.147 1.00 10.24 339 ARG B CA 1
ATOM 7412 C C . ARG B 1 339 ? 65.510 56.413 17.332 1.00 12.78 339 ARG B C 1
ATOM 7413 O O . ARG B 1 339 ? 66.006 56.604 18.421 1.00 12.07 339 ARG B O 1
ATOM 7421 N N . PRO B 1 340 ? 66.248 56.137 16.250 1.00 12.74 340 PRO B N 1
ATOM 7422 C CA . PRO B 1 340 ? 67.697 55.985 16.345 1.00 12.42 340 PRO B CA 1
ATOM 7423 C C . PRO B 1 340 ? 68.475 56.987 17.175 1.00 12.11 340 PRO B C 1
ATOM 7424 O O . PRO B 1 340 ? 69.378 56.601 17.897 1.00 13.43 340 PRO B O 1
ATOM 7428 N N . GLN B 1 341 ? 68.136 58.268 17.070 1.00 11.20 341 GLN B N 1
ATOM 7429 C CA . GLN B 1 341 ? 68.904 59.284 17.774 1.00 10.87 341 GLN B CA 1
ATOM 7430 C C . GLN B 1 341 ? 68.566 59.435 19.263 1.00 9.75 341 GLN B C 1
ATOM 7431 O O . GLN B 1 341 ? 69.310 60.063 20.004 1.00 10.94 341 GLN B O 1
ATOM 7437 N N . TRP B 1 342 ? 67.468 58.830 19.708 1.00 9.34 342 TRP B N 1
ATOM 7438 C CA . TRP B 1 342 ? 67.060 58.951 21.115 1.00 8.91 342 TRP B CA 1
ATOM 7439 C C . TRP B 1 342 ? 66.916 57.622 21.850 1.00 8.30 342 TRP B C 1
ATOM 7440 O O . TRP B 1 342 ? 66.689 57.622 23.054 1.00 11.55 342 TRP B O 1
ATOM 7451 N N . ARG B 1 343 ? 67.035 56.501 21.142 1.00 8.15 343 ARG B N 1
ATOM 7452 C CA . ARG B 1 343 ? 66.829 55.189 21.762 1.00 9.67 343 ARG B CA 1
ATOM 7453 C C . ARG B 1 343 ? 67.727 54.942 22.973 1.00 10.71 343 ARG B C 1
ATOM 7454 O O . ARG B 1 343 ? 67.247 54.550 24.048 1.00 7.79 343 ARG B O 1
ATOM 7462 N N . GLU B 1 344 ? 69.019 55.172 22.806 1.00 7.52 344 GLU B N 1
ATOM 7463 C CA . GLU B 1 344 ? 69.947 54.959 23.894 1.00 7.35 344 GLU B CA 1
ATOM 7464 C C . GLU B 1 344 ? 69.762 55.896 25.053 1.00 8.79 344 GLU B C 1
ATOM 7465 O O . GLU B 1 344 ? 69.763 55.447 26.207 1.00 9.82 344 GLU B O 1
ATOM 7471 N N . ALA B 1 345 ? 69.586 57.175 24.767 1.00 9.52 345 ALA B N 1
ATOM 7472 C CA . ALA B 1 345 ? 69.382 58.141 25.824 1.00 7.90 345 ALA B CA 1
ATOM 7473 C C . ALA B 1 345 ? 68.111 57.872 26.582 1.00 7.79 345 ALA B C 1
ATOM 7474 O O . ALA B 1 345 ? 68.154 57.906 27.800 1.00 9.77 345 ALA B O 1
ATOM 7476 N N . SER B 1 346 ? 67.006 57.608 25.878 1.00 8.90 346 SER B N 1
ATOM 7477 C CA . SER B 1 346 ? 65.747 57.363 26.583 1.00 9.99 346 SER B CA 1
ATOM 7478 C C . SER B 1 346 ? 65.782 56.024 27.310 1.00 8.25 346 SER B C 1
ATOM 7479 O O . SER B 1 346 ? 65.217 55.913 28.399 1.00 10.20 346 SER B O 1
ATOM 7482 N N . ALA B 1 347 ? 66.443 55.015 26.739 1.00 8.20 347 ALA B N 1
ATOM 7483 C CA . ALA B 1 347 ? 66.508 53.719 27.435 1.00 7.53 347 ALA B CA 1
ATOM 7484 C C . ALA B 1 347 ? 67.305 53.915 28.747 1.00 7.38 347 ALA B C 1
ATOM 7485 O O . ALA B 1 347 ? 66.967 53.332 29.797 1.00 9.41 347 ALA B O 1
ATOM 7487 N N . LYS B 1 348 ? 68.347 54.725 28.705 1.00 6.73 348 LYS B N 1
ATOM 7488 C CA . LYS B 1 348 ? 69.104 54.971 29.929 1.00 7.15 348 LYS B CA 1
ATOM 7489 C C . LYS B 1 348 ? 68.223 55.707 30.929 1.00 7.35 348 LYS B C 1
ATOM 7490 O O . LYS B 1 348 ? 68.284 55.407 32.118 1.00 9.19 348 LYS B O 1
ATOM 7496 N N . ALA B 1 349 ? 67.418 56.668 30.475 1.00 7.80 349 ALA B N 1
ATOM 7497 C CA . ALA B 1 349 ? 66.549 57.408 31.391 1.00 9.43 349 ALA B CA 1
ATOM 7498 C C . ALA B 1 349 ? 65.556 56.450 32.065 1.00 8.90 349 ALA B C 1
ATOM 7499 O O . ALA B 1 349 ? 65.293 56.548 33.273 1.00 10.14 349 ALA B O 1
ATOM 7501 N N . LEU B 1 350 ? 65.002 55.525 31.291 1.00 7.62 350 LEU B N 1
ATOM 7502 C CA . LEU B 1 350 ? 64.047 54.573 31.860 1.00 6.72 350 LEU B CA 1
ATOM 7503 C C . LEU B 1 350 ? 64.747 53.600 32.810 1.00 7.91 350 LEU B C 1
ATOM 7504 O O . LEU B 1 350 ? 64.130 53.058 33.712 1.00 9.53 350 LEU B O 1
ATOM 7509 N N . ALA B 1 351 ? 66.032 53.351 32.598 1.00 6.07 351 ALA B N 1
ATOM 7510 C CA . ALA B 1 351 ? 66.741 52.481 33.535 1.00 8.10 351 ALA B CA 1
ATOM 7511 C C . ALA B 1 351 ? 66.898 53.182 34.907 1.00 8.68 351 ALA B C 1
ATOM 7512 O O . ALA B 1 351 ? 66.759 52.554 35.952 1.00 7.14 351 ALA B O 1
ATOM 7514 N N . THR B 1 352 ? 67.204 54.477 34.898 1.00 7.79 352 THR B N 1
ATOM 7515 C CA . THR B 1 352 ? 67.330 55.223 36.140 1.00 7.49 352 THR B CA 1
ATOM 7516 C C . THR B 1 352 ? 66.000 55.194 36.883 1.00 8.72 352 THR B C 1
ATOM 7517 O O . THR B 1 352 ? 65.992 55.028 38.107 1.00 9.86 352 THR B O 1
ATOM 7521 N N . VAL B 1 353 ? 64.890 55.292 36.146 1.00 8.66 353 VAL B N 1
ATOM 7522 C CA . VAL B 1 353 ? 63.583 55.267 36.794 1.00 9.52 353 VAL B CA 1
ATOM 7523 C C . VAL B 1 353 ? 63.363 53.884 37.414 1.00 9.33 353 VAL B C 1
ATOM 7524 O O . VAL B 1 353 ? 63.061 53.766 38.601 1.00 10.80 353 VAL B O 1
ATOM 7528 N N . THR B 1 354 ? 63.534 52.850 36.598 1.00 8.57 354 THR B N 1
ATOM 7529 C CA . THR B 1 354 ? 63.316 51.468 37.040 1.00 8.12 354 THR B CA 1
ATOM 7530 C C . THR B 1 354 ? 64.081 51.080 38.290 1.00 12.37 354 THR B C 1
ATOM 7531 O O . THR B 1 354 ? 63.537 50.423 39.192 1.00 11.96 354 THR B O 1
ATOM 7535 N N . LEU B 1 355 ? 65.344 51.483 38.344 1.00 11.14 355 LEU B N 1
ATOM 7536 C CA . LEU B 1 355 ? 66.177 51.121 39.461 1.00 10.36 355 LEU B CA 1
ATOM 7537 C C . LEU B 1 355 ? 66.142 52.045 40.667 1.00 10.13 355 LEU B C 1
ATOM 7538 O O . LEU B 1 355 ? 66.894 51.844 41.625 1.00 11.42 355 LEU B O 1
ATOM 7543 N N . THR B 1 356 ? 65.264 53.044 40.654 1.00 9.13 356 THR B N 1
ATOM 7544 C CA . THR B 1 356 ? 65.196 53.895 41.823 1.00 8.71 356 THR B CA 1
ATOM 7545 C C . THR B 1 356 ? 63.771 54.024 42.342 1.00 9.29 356 THR B C 1
ATOM 7546 O O . THR B 1 356 ? 63.476 54.897 43.145 1.00 9.82 356 THR B O 1
ATOM 7550 N N . GLN B 1 357 ? 62.891 53.156 41.872 1.00 10.90 357 GLN B N 1
ATOM 7551 C CA . GLN B 1 357 ? 61.525 53.178 42.347 1.00 11.52 357 GLN B CA 1
ATOM 7552 C C . GLN B 1 357 ? 61.466 52.433 43.678 1.00 10.11 357 GLN B C 1
ATOM 7553 O O . GLN B 1 357 ? 62.324 51.600 43.990 1.00 11.37 357 GLN B O 1
ATOM 7559 N N . ARG B 1 358 ? 60.463 52.762 44.483 1.00 10.64 358 ARG B N 1
ATOM 7560 C CA . ARG B 1 358 ? 60.293 52.088 45.748 1.00 11.51 358 ARG B CA 1
ATOM 7561 C C . ARG B 1 358 ? 59.593 50.796 45.400 1.00 12.21 358 ARG B C 1
ATOM 7562 O O . ARG B 1 358 ? 58.463 50.825 44.875 1.00 14.97 358 ARG B O 1
ATOM 7570 N N . GLY B 1 359 ? 60.269 49.685 45.668 1.00 10.58 359 GLY B N 1
ATOM 7571 C CA . GLY B 1 359 ? 59.741 48.369 45.336 1.00 10.86 359 GLY B CA 1
ATOM 7572 C C . GLY B 1 359 ? 60.844 47.457 44.791 1.00 10.67 359 GLY B C 1
ATOM 7573 O O . GLY B 1 359 ? 62.021 47.845 44.742 1.00 12.79 359 GLY B O 1
ATOM 7574 N N . THR B 1 360 ? 60.498 46.242 44.400 1.00 5.53 360 THR B N 1
ATOM 7575 C CA . THR B 1 360 ? 61.492 45.304 43.856 1.00 8.46 360 THR B CA 1
ATOM 7576 C C . THR B 1 360 ? 61.440 45.383 42.336 1.00 9.30 360 THR B C 1
ATOM 7577 O O . THR B 1 360 ? 60.436 45.030 41.702 1.00 7.30 360 THR B O 1
ATOM 7581 N N . PRO B 1 361 ? 62.523 45.866 41.719 1.00 8.37 361 PRO B N 1
ATOM 7582 C CA . PRO B 1 361 ? 62.460 45.957 40.266 1.00 7.35 361 PRO B CA 1
ATOM 7583 C C . PRO B 1 361 ? 62.731 44.669 39.512 1.00 8.19 361 PRO B C 1
ATOM 7584 O O . PRO B 1 361 ? 63.584 43.874 39.906 1.00 6.28 361 PRO B O 1
ATOM 7588 N N . PHE B 1 362 ? 61.986 44.490 38.418 1.00 8.13 362 PHE B N 1
ATOM 7589 C CA . PHE B 1 362 ? 62.139 43.358 37.534 1.00 6.80 362 PHE B CA 1
ATOM 7590 C C . PHE B 1 362 ? 62.592 43.881 36.166 1.00 8.98 362 PHE B C 1
ATOM 7591 O O . PHE B 1 362 ? 61.861 44.638 35.530 1.00 10.53 362 PHE B O 1
ATOM 7599 N N . ILE B 1 363 ? 63.806 43.543 35.746 1.00 7.03 363 ILE B N 1
ATOM 7600 C CA . ILE B 1 363 ? 64.311 43.982 34.426 1.00 7.98 363 ILE B CA 1
ATOM 7601 C C . ILE B 1 363 ? 63.931 42.888 33.424 1.00 6.16 363 ILE B C 1
ATOM 7602 O O . ILE B 1 363 ? 64.295 41.740 33.614 1.00 7.93 363 ILE B O 1
ATOM 7607 N N . PHE B 1 364 ? 63.212 43.225 32.357 1.00 5.68 364 PHE B N 1
ATOM 7608 C CA . PHE B 1 364 ? 62.807 42.202 31.396 1.00 4.21 364 PHE B CA 1
ATOM 7609 C C . PHE B 1 364 ? 63.930 41.974 30.358 1.00 5.30 364 PHE B C 1
ATOM 7610 O O . PHE B 1 364 ? 64.451 42.934 29.813 1.00 6.09 364 PHE B O 1
ATOM 7618 N N . GLN B 1 365 ? 64.251 40.702 30.092 1.00 7.08 365 GLN B N 1
ATOM 7619 C CA . GLN B 1 365 ? 65.346 40.331 29.161 1.00 5.24 365 GLN B CA 1
ATOM 7620 C C . GLN B 1 365 ? 65.455 41.203 27.926 1.00 7.37 365 GLN B C 1
ATOM 7621 O O . GLN B 1 365 ? 64.498 41.330 27.156 1.00 6.02 365 GLN B O 1
ATOM 7627 N N . GLY B 1 366 ? 66.625 41.798 27.738 1.00 5.47 366 GLY B N 1
ATOM 7628 C CA . GLY B 1 366 ? 66.804 42.636 26.575 1.00 8.82 366 GLY B CA 1
ATOM 7629 C C . GLY B 1 366 ? 66.593 44.117 26.776 1.00 8.39 366 GLY B C 1
ATOM 7630 O O . GLY B 1 366 ? 67.023 44.930 25.971 1.00 6.45 366 GLY B O 1
ATOM 7631 N N . ASP B 1 367 ? 65.871 44.522 27.812 1.00 5.13 367 ASP B N 1
ATOM 7632 C CA . ASP B 1 367 ? 65.723 45.956 27.996 1.00 6.64 367 ASP B CA 1
ATOM 7633 C C . ASP B 1 367 ? 67.062 46.569 28.408 1.00 7.24 367 ASP B C 1
ATOM 7634 O O . ASP B 1 367 ? 67.267 47.761 28.219 1.00 7.01 367 ASP B O 1
ATOM 7639 N N . GLU B 1 368 ? 67.956 45.738 28.970 1.00 7.16 368 GLU B N 1
ATOM 7640 C CA . GLU B 1 368 ? 69.272 46.221 29.381 1.00 6.81 368 GLU B CA 1
ATOM 7641 C C . GLU B 1 368 ? 70.105 46.487 28.126 1.00 9.69 368 GLU B C 1
ATOM 7642 O O . GLU B 1 368 ? 71.212 47.026 28.226 1.00 9.32 368 GLU B O 1
ATOM 7648 N N . LEU B 1 369 ? 69.583 46.093 26.964 1.00 7.87 369 LEU B N 1
ATOM 7649 C CA . LEU B 1 369 ? 70.290 46.347 25.702 1.00 8.46 369 LEU B CA 1
ATOM 7650 C C . LEU B 1 369 ? 69.622 47.482 24.926 1.00 10.47 369 LEU B C 1
ATOM 7651 O O . LEU B 1 369 ? 70.178 48.017 23.945 1.00 8.64 369 LEU B O 1
ATOM 7656 N N . GLY B 1 370 ? 68.428 47.856 25.384 1.00 8.83 370 GLY B N 1
ATOM 7657 C CA . GLY B 1 370 ? 67.670 48.864 24.680 1.00 9.42 370 GLY B CA 1
ATOM 7658 C C . GLY B 1 370 ? 66.893 48.237 23.523 1.00 8.50 370 GLY B C 1
ATOM 7659 O O . GLY B 1 370 ? 66.647 48.896 22.522 1.00 10.03 370 GLY B O 1
ATOM 7660 N N . MET B 1 371 ? 66.515 46.962 23.619 1.00 5.87 371 MET B N 1
ATOM 7661 C CA . MET B 1 371 ? 65.748 46.341 22.507 1.00 7.25 371 MET B CA 1
ATOM 7662 C C . MET B 1 371 ? 64.423 47.071 22.297 1.00 7.49 371 MET B C 1
ATOM 7663 O O . MET B 1 371 ? 63.867 47.641 23.244 1.00 6.75 371 MET B O 1
ATOM 7668 N N . THR B 1 372 ? 63.934 47.039 21.057 1.00 6.65 372 THR B N 1
ATOM 7669 C CA . THR B 1 372 ? 62.719 47.766 20.709 1.00 7.42 372 THR B CA 1
ATOM 7670 C C . THR B 1 372 ? 61.588 46.923 20.203 1.00 7.10 372 THR B C 1
ATOM 7671 O O . THR B 1 372 ? 61.699 45.727 20.058 1.00 7.50 372 THR B O 1
ATOM 7675 N N . ASN B 1 373 ? 60.476 47.587 19.908 1.00 8.61 373 ASN B N 1
ATOM 7676 C CA . ASN B 1 373 ? 59.332 46.903 19.308 1.00 7.90 373 ASN B CA 1
ATOM 7677 C C . ASN B 1 373 ? 59.787 46.338 17.957 1.00 7.85 373 ASN B C 1
ATOM 7678 O O . ASN B 1 373 ? 60.745 46.797 17.388 1.00 9.88 373 ASN B O 1
ATOM 7683 N N . TYR B 1 374 ? 59.035 45.395 17.432 1.00 7.27 374 TYR B N 1
ATOM 7684 C CA . TYR B 1 374 ? 59.378 44.736 16.172 1.00 8.84 374 TYR B CA 1
ATOM 7685 C C . TYR B 1 374 ? 58.556 45.306 15.010 1.00 8.77 374 TYR B C 1
ATOM 7686 O O . TYR B 1 374 ? 57.377 45.568 15.180 1.00 8.06 374 TYR B O 1
ATOM 7695 N N . PRO B 1 375 ? 59.157 45.471 13.809 1.00 11.80 375 PRO B N 1
ATOM 7696 C CA . PRO B 1 375 ? 58.396 46.010 12.672 1.00 11.72 375 PRO B CA 1
ATOM 7697 C C . PRO B 1 375 ? 57.519 44.970 11.983 1.00 12.54 375 PRO B C 1
ATOM 7698 O O . PRO B 1 375 ? 57.822 44.489 10.887 1.00 12.00 375 PRO B O 1
ATOM 7702 N N . PHE B 1 376 ? 56.405 44.635 12.634 1.00 11.18 376 PHE B N 1
ATOM 7703 C CA . PHE B 1 376 ? 55.485 43.652 12.056 1.00 12.60 376 PHE B CA 1
ATOM 7704 C C . PHE B 1 376 ? 54.970 44.204 10.742 1.00 14.08 376 PHE B C 1
ATOM 7705 O O . PHE B 1 376 ? 54.641 45.393 10.657 1.00 14.51 376 PHE B O 1
ATOM 7713 N N . LYS B 1 377 ? 54.869 43.336 9.739 1.00 14.00 377 LYS B N 1
ATOM 7714 C CA . LYS B 1 377 ? 54.414 43.730 8.407 1.00 15.26 377 LYS B CA 1
ATOM 7715 C C . LYS B 1 377 ? 53.034 43.212 8.014 1.00 13.22 377 LYS B C 1
ATOM 7716 O O . LYS B 1 377 ? 52.331 43.867 7.252 1.00 12.27 377 LYS B O 1
ATOM 7722 N N . THR B 1 378 ? 52.657 42.038 8.518 1.00 11.36 378 THR B N 1
ATOM 7723 C CA . THR B 1 378 ? 51.356 41.446 8.220 1.00 11.73 378 THR B CA 1
ATOM 7724 C C . THR B 1 378 ? 50.851 40.794 9.495 1.00 11.64 378 THR B C 1
ATOM 7725 O O . THR B 1 378 ? 51.614 40.584 10.412 1.00 11.03 378 THR B O 1
ATOM 7729 N N . LEU B 1 379 ? 49.577 40.448 9.554 1.00 10.74 379 LEU B N 1
ATOM 7730 C CA . LEU B 1 379 ? 49.071 39.797 10.753 1.00 10.03 379 LEU B CA 1
ATOM 7731 C C . LEU B 1 379 ? 49.725 38.430 10.942 1.00 11.33 379 LEU B C 1
ATOM 7732 O O . LEU B 1 379 ? 49.731 37.894 12.044 1.00 10.14 379 LEU B O 1
ATOM 7737 N N . GLN B 1 380 ? 50.261 37.867 9.866 1.00 11.57 380 GLN B N 1
ATOM 7738 C CA . GLN B 1 380 ? 50.913 36.579 9.968 1.00 14.63 380 GLN B CA 1
ATOM 7739 C C . GLN B 1 380 ? 52.253 36.674 10.683 1.00 14.09 380 GLN B C 1
ATOM 7740 O O . GLN B 1 380 ? 52.801 35.646 11.069 1.00 15.34 380 GLN B O 1
ATOM 7746 N N . ASP B 1 381 ? 52.782 37.888 10.869 1.00 10.22 381 ASP B N 1
ATOM 7747 C CA . ASP B 1 381 ? 54.043 38.042 11.585 1.00 11.94 381 ASP B CA 1
ATOM 7748 C C . ASP B 1 381 ? 53.864 37.865 13.090 1.00 11.98 381 ASP B C 1
ATOM 7749 O O . ASP B 1 381 ? 54.842 37.868 13.828 1.00 12.97 381 ASP B O 1
ATOM 7754 N N . PHE B 1 382 ? 52.623 37.757 13.552 1.00 11.96 382 PHE B N 1
ATOM 7755 C CA . PHE B 1 382 ? 52.356 37.564 14.982 1.00 8.90 382 PHE B CA 1
ATOM 7756 C C . PHE B 1 382 ? 52.088 36.096 15.238 1.00 9.99 382 PHE B C 1
ATOM 7757 O O . PHE B 1 382 ? 51.439 35.450 14.449 1.00 12.46 382 PHE B O 1
ATOM 7765 N N . ASP B 1 383 ? 52.607 35.593 16.344 1.00 9.08 383 ASP B N 1
ATOM 7766 C CA . ASP B 1 383 ? 52.379 34.224 16.800 1.00 10.68 383 ASP B CA 1
ATOM 7767 C C . ASP B 1 383 ? 51.281 34.244 17.866 1.00 9.26 383 ASP B C 1
ATOM 7768 O O . ASP B 1 383 ? 50.511 33.291 18.013 1.00 8.52 383 ASP B O 1
ATOM 7773 N N . ASP B 1 384 ? 51.228 35.339 18.632 1.00 8.62 384 ASP B N 1
ATOM 7774 C CA . ASP B 1 384 ? 50.302 35.443 19.763 1.00 8.71 384 ASP B CA 1
ATOM 7775 C C . ASP B 1 384 ? 48.827 35.107 19.584 1.00 8.99 384 ASP B C 1
ATOM 7776 O O . ASP B 1 384 ? 48.120 35.696 18.760 1.00 9.28 384 ASP B O 1
ATOM 7781 N N . ILE B 1 385 ? 48.364 34.158 20.394 1.00 8.57 385 ILE B N 1
ATOM 7782 C CA . ILE B 1 385 ? 46.979 33.753 20.385 1.00 8.55 385 ILE B CA 1
ATOM 7783 C C . ILE B 1 385 ? 46.058 34.971 20.653 1.00 8.50 385 ILE B C 1
ATOM 7784 O O . ILE B 1 385 ? 44.921 35.040 20.137 1.00 8.70 385 ILE B O 1
ATOM 7789 N N . GLU B 1 386 ? 46.528 35.926 21.458 1.00 8.36 386 GLU B N 1
ATOM 7790 C CA . GLU B 1 386 ? 45.702 37.105 21.751 1.00 8.44 386 GLU B CA 1
ATOM 7791 C C . GLU B 1 386 ? 45.347 37.863 20.473 1.00 9.75 386 GLU B C 1
ATOM 7792 O O . GLU B 1 386 ? 44.241 38.377 20.338 1.00 9.23 386 GLU B O 1
ATOM 7798 N N . VAL B 1 387 ? 46.275 37.933 19.520 1.00 7.98 387 VAL B N 1
ATOM 7799 C CA . VAL B 1 387 ? 46.008 38.661 18.276 1.00 10.06 387 VAL B CA 1
ATOM 7800 C C . VAL B 1 387 ? 44.969 37.921 17.419 1.00 9.66 387 VAL B C 1
ATOM 7801 O O . VAL B 1 387 ? 44.149 38.553 16.747 1.00 8.57 387 VAL B O 1
ATOM 7805 N N . LYS B 1 388 ? 45.007 36.585 17.434 1.00 8.20 388 LYS B N 1
ATOM 7806 C CA . LYS B 1 388 ? 44.021 35.819 16.703 1.00 7.68 388 LYS B CA 1
ATOM 7807 C C . LYS B 1 388 ? 42.669 36.151 17.332 1.00 6.77 388 LYS B C 1
ATOM 7808 O O . LYS B 1 388 ? 41.666 36.185 16.631 1.00 8.33 388 LYS B O 1
ATOM 7814 N N . GLY B 1 389 ? 42.646 36.340 18.656 1.00 4.99 389 GLY B N 1
ATOM 7815 C CA . GLY B 1 389 ? 41.394 36.678 19.323 1.00 6.43 389 GLY B CA 1
ATOM 7816 C C . GLY B 1 389 ? 40.812 38.015 18.889 1.00 6.96 389 GLY B C 1
ATOM 7817 O O . GLY B 1 389 ? 39.587 38.171 18.715 1.00 7.68 389 GLY B O 1
ATOM 7818 N N . PHE B 1 390 ? 41.698 38.990 18.710 1.00 7.77 390 PHE B N 1
ATOM 7819 C CA . PHE B 1 390 ? 41.286 40.319 18.280 1.00 7.51 390 PHE B CA 1
ATOM 7820 C C . PHE B 1 390 ? 40.719 40.195 16.859 1.00 8.18 390 PHE B C 1
ATOM 7821 O O . PHE B 1 390 ? 39.738 40.861 16.482 1.00 6.13 390 PHE B O 1
ATOM 7829 N N . PHE B 1 391 ? 41.332 39.341 16.053 1.00 5.70 391 PHE B N 1
ATOM 7830 C CA . PHE B 1 391 ? 40.830 39.157 14.694 1.00 8.17 391 PHE B CA 1
ATOM 7831 C C . PHE B 1 391 ? 39.397 38.611 14.759 1.00 8.89 391 PHE B C 1
ATOM 7832 O O . PHE B 1 391 ? 38.465 39.083 14.082 1.00 7.82 391 PHE B O 1
ATOM 7840 N N . GLN B 1 392 ? 39.216 37.617 15.619 1.00 8.46 392 GLN B N 1
ATOM 7841 C CA . GLN B 1 392 ? 37.923 36.993 15.778 1.00 10.30 392 GLN B CA 1
ATOM 7842 C C . GLN B 1 392 ? 36.863 37.993 16.248 1.00 12.37 392 GLN B C 1
ATOM 7843 O O . GLN B 1 392 ? 35.770 38.083 15.676 1.00 9.77 392 GLN B O 1
ATOM 7849 N N . ASP B 1 393 ? 37.209 38.751 17.280 1.00 7.33 393 ASP B N 1
ATOM 7850 C CA . ASP B 1 393 ? 36.257 39.681 17.856 1.00 6.91 393 ASP B CA 1
ATOM 7851 C C . ASP B 1 393 ? 36.045 40.967 17.104 1.00 6.75 393 ASP B C 1
ATOM 7852 O O . ASP B 1 393 ? 34.939 41.561 17.195 1.00 6.41 393 ASP B O 1
ATOM 7857 N N . TYR B 1 394 ? 37.061 41.414 16.377 1.00 8.34 394 TYR B N 1
ATOM 7858 C CA . TYR B 1 394 ? 36.955 42.709 15.681 1.00 5.95 394 TYR B CA 1
ATOM 7859 C C . TYR B 1 394 ? 36.990 42.745 14.166 1.00 8.19 394 TYR B C 1
ATOM 7860 O O . TYR B 1 394 ? 36.399 43.662 13.579 1.00 9.71 394 TYR B O 1
ATOM 7869 N N . VAL B 1 395 ? 37.669 41.795 13.522 1.00 8.37 395 VAL B N 1
ATOM 7870 C CA . VAL B 1 395 ? 37.731 41.780 12.065 1.00 6.91 395 VAL B CA 1
ATOM 7871 C C . VAL B 1 395 ? 36.632 40.897 11.464 1.00 9.20 395 VAL B C 1
ATOM 7872 O O . VAL B 1 395 ? 35.877 41.320 10.571 1.00 9.17 395 VAL B O 1
ATOM 7876 N N . GLU B 1 396 ? 36.471 39.690 11.993 1.00 11.00 396 GLU B N 1
ATOM 7877 C CA . GLU B 1 396 ? 35.421 38.811 11.473 1.00 9.45 396 GLU B CA 1
ATOM 7878 C C . GLU B 1 396 ? 34.021 39.390 11.735 1.00 10.32 396 GLU B C 1
ATOM 7879 O O . GLU B 1 396 ? 33.067 39.085 11.021 1.00 12.77 396 GLU B O 1
ATOM 7885 N N . THR B 1 397 ? 33.904 40.227 12.753 1.00 9.67 397 THR B N 1
ATOM 7886 C CA . THR B 1 397 ? 32.630 40.850 13.112 1.00 11.63 397 THR B CA 1
ATOM 7887 C C . THR B 1 397 ? 32.338 42.136 12.355 1.00 10.18 397 THR B C 1
ATOM 7888 O O . THR B 1 397 ? 31.282 42.759 12.544 1.00 11.66 397 THR B O 1
ATOM 7892 N N . GLY B 1 398 ? 33.297 42.527 11.527 1.00 9.72 398 GLY B N 1
ATOM 7893 C CA . GLY B 1 398 ? 33.190 43.756 10.760 1.00 9.29 398 GLY B CA 1
ATOM 7894 C C . GLY B 1 398 ? 33.472 45.020 11.559 1.00 8.39 398 GLY B C 1
ATOM 7895 O O . GLY B 1 398 ? 33.296 46.122 11.036 1.00 10.76 398 GLY B O 1
ATOM 7896 N N . LYS B 1 399 ? 33.938 44.906 12.800 1.00 8.68 399 LYS B N 1
ATOM 7897 C CA . LYS B 1 399 ? 34.185 46.111 13.585 1.00 8.77 399 LYS B CA 1
ATOM 7898 C C . LYS B 1 399 ? 35.407 46.905 13.167 1.00 11.70 399 LYS B C 1
ATOM 7899 O O . LYS B 1 399 ? 35.483 48.111 13.380 1.00 11.39 399 LYS B O 1
ATOM 7905 N N . ALA B 1 400 ? 36.357 46.229 12.552 1.00 8.93 400 ALA B N 1
ATOM 7906 C CA . ALA B 1 400 ? 37.589 46.877 12.119 1.00 6.29 400 ALA B CA 1
ATOM 7907 C C . ALA B 1 400 ? 38.125 46.073 10.960 1.00 7.29 400 ALA B C 1
ATOM 7908 O O . ALA B 1 400 ? 37.800 44.917 10.819 1.00 10.30 400 ALA B O 1
ATOM 7910 N N . THR B 1 401 ? 38.969 46.682 10.143 1.00 7.00 401 THR B N 1
ATOM 7911 C CA . THR B 1 401 ? 39.558 45.942 9.021 1.00 6.57 401 THR B CA 1
ATOM 7912 C C . THR B 1 401 ? 40.850 45.270 9.506 1.00 6.58 401 THR B C 1
ATOM 7913 O O . THR B 1 401 ? 41.394 45.654 10.551 1.00 8.38 401 THR B O 1
ATOM 7917 N N . ALA B 1 402 ? 41.364 44.309 8.739 1.00 7.64 402 ALA B N 1
ATOM 7918 C CA . ALA B 1 402 ? 42.619 43.643 9.133 1.00 8.16 402 ALA B CA 1
ATOM 7919 C C . ALA B 1 402 ? 43.757 44.678 9.213 1.00 8.58 402 ALA B C 1
ATOM 7920 O O . ALA B 1 402 ? 44.689 44.577 10.033 1.00 9.80 402 ALA B O 1
ATOM 7922 N N . GLU B 1 403 ? 43.712 45.677 8.342 1.00 9.71 403 GLU B N 1
ATOM 7923 C CA . GLU B 1 403 ? 44.739 46.695 8.330 1.00 11.49 403 GLU B CA 1
ATOM 7924 C C . GLU B 1 403 ? 44.721 47.525 9.620 1.00 9.44 403 GLU B C 1
ATOM 7925 O O . GLU B 1 403 ? 45.744 47.856 10.176 1.00 7.91 403 GLU B O 1
ATOM 7931 N N . GLU B 1 404 ? 43.528 47.884 10.071 1.00 6.80 404 GLU B N 1
ATOM 7932 C CA . GLU B 1 404 ? 43.387 48.653 11.279 1.00 8.22 404 GLU B CA 1
ATOM 7933 C C . GLU B 1 404 ? 43.916 47.838 12.467 1.00 7.65 404 GLU B C 1
ATOM 7934 O O . GLU B 1 404 ? 44.557 48.382 13.346 1.00 6.47 404 GLU B O 1
ATOM 7940 N N . LEU B 1 405 ? 43.651 46.534 12.474 1.00 6.29 405 LEU B N 1
ATOM 7941 C CA . LEU B 1 405 ? 44.134 45.687 13.551 1.00 7.14 405 LEU B CA 1
ATOM 7942 C C . LEU B 1 405 ? 45.650 45.670 13.540 1.00 6.31 405 LEU B C 1
ATOM 7943 O O . LEU B 1 405 ? 46.290 45.871 14.572 1.00 7.06 405 LEU B O 1
ATOM 7948 N N . LEU B 1 406 ? 46.229 45.488 12.354 1.00 7.49 406 LEU B N 1
ATOM 7949 C CA . LEU B 1 406 ? 47.688 45.452 12.253 1.00 7.17 406 LEU B CA 1
ATOM 7950 C C . LEU B 1 406 ? 48.349 46.725 12.767 1.00 8.60 406 LEU B C 1
ATOM 7951 O O . LEU B 1 406 ? 49.274 46.693 13.588 1.00 8.55 406 LEU B O 1
ATOM 7956 N N . THR B 1 407 ? 47.894 47.847 12.229 1.00 8.24 407 THR B N 1
ATOM 7957 C CA . THR B 1 407 ? 48.434 49.160 12.564 1.00 9.33 407 THR B CA 1
ATOM 7958 C C . THR B 1 407 ? 48.454 49.423 14.043 1.00 8.17 407 THR B C 1
ATOM 7959 O O . THR B 1 407 ? 49.432 49.922 14.609 1.00 10.55 407 THR B O 1
ATOM 7963 N N . ASN B 1 408 ? 47.337 49.113 14.683 1.00 8.55 408 ASN B N 1
ATOM 7964 C CA . ASN B 1 408 ? 47.227 49.370 16.096 1.00 9.06 408 ASN B CA 1
ATOM 7965 C C . ASN B 1 408 ? 47.859 48.307 16.987 1.00 8.97 408 ASN B C 1
ATOM 7966 O O . ASN B 1 408 ? 48.593 48.649 17.904 1.00 9.55 408 ASN B O 1
ATOM 7971 N N . VAL B 1 409 ? 47.591 47.036 16.725 1.00 9.13 409 VAL B N 1
ATOM 7972 C CA . VAL B 1 409 ? 48.146 46.008 17.588 1.00 9.67 409 VAL B CA 1
ATOM 7973 C C . VAL B 1 409 ? 49.682 45.926 17.474 1.00 10.24 409 VAL B C 1
ATOM 7974 O O . VAL B 1 409 ? 50.346 45.413 18.365 1.00 9.10 409 VAL B O 1
ATOM 7978 N N . ALA B 1 410 ? 50.249 46.460 16.397 1.00 8.97 410 ALA B N 1
ATOM 7979 C CA . ALA B 1 410 ? 51.731 46.486 16.266 1.00 8.97 410 ALA B CA 1
ATOM 7980 C C . ALA B 1 410 ? 52.340 47.277 17.453 1.00 9.14 410 ALA B C 1
ATOM 7981 O O . ALA B 1 410 ? 53.440 47.012 17.903 1.00 10.36 410 ALA B O 1
ATOM 7983 N N . LEU B 1 411 ? 51.627 48.247 17.991 1.00 9.82 411 LEU B N 1
ATOM 7984 C CA . LEU B 1 411 ? 52.179 49.049 19.078 1.00 12.13 411 LEU B CA 1
ATOM 7985 C C . LEU B 1 411 ? 51.939 48.470 20.456 1.00 13.05 411 LEU B C 1
ATOM 7986 O O . LEU B 1 411 ? 52.572 48.902 21.439 1.00 15.17 411 LEU B O 1
ATOM 7991 N N . THR B 1 412 ? 50.999 47.538 20.548 1.00 9.56 412 THR B N 1
ATOM 7992 C CA . THR B 1 412 ? 50.636 46.974 21.837 1.00 8.42 412 THR B CA 1
ATOM 7993 C C . THR B 1 412 ? 50.915 45.469 22.011 1.00 7.82 412 THR B C 1
ATOM 7994 O O . THR B 1 412 ? 50.991 44.993 23.128 1.00 9.37 412 THR B O 1
ATOM 7998 N N . SER B 1 413 ? 51.094 44.743 20.921 1.00 7.56 413 SER B N 1
ATOM 7999 C CA . SER B 1 413 ? 51.246 43.282 21.025 1.00 7.15 413 SER B CA 1
ATOM 8000 C C . SER B 1 413 ? 52.322 42.707 21.944 1.00 5.53 413 SER B C 1
ATOM 8001 O O . SER B 1 413 ? 53.426 43.184 22.012 1.00 5.62 413 SER B O 1
ATOM 8004 N N . ARG B 1 414 ? 51.930 41.664 22.667 1.00 4.74 414 ARG B N 1
ATOM 8005 C CA . ARG B 1 414 ? 52.841 40.920 23.514 1.00 5.51 414 ARG B CA 1
ATOM 8006 C C . ARG B 1 414 ? 54.038 40.401 22.684 1.00 7.38 414 ARG B C 1
ATOM 8007 O O . ARG B 1 414 ? 55.159 40.242 23.216 1.00 5.93 414 ARG B O 1
ATOM 8015 N N . ASP B 1 415 ? 53.816 40.106 21.395 1.00 6.74 415 ASP B N 1
ATOM 8016 C CA . ASP B 1 415 ? 54.934 39.597 20.596 1.00 6.90 415 ASP B CA 1
ATOM 8017 C C . ASP B 1 415 ? 56.098 40.577 20.478 1.00 6.92 415 ASP B C 1
ATOM 8018 O O . ASP B 1 415 ? 57.242 40.171 20.161 1.00 5.39 415 ASP B O 1
ATOM 8023 N N . ASN B 1 416 ? 55.848 41.866 20.711 1.00 6.90 416 ASN B N 1
ATOM 8024 C CA . ASN B 1 416 ? 56.956 42.834 20.697 1.00 5.68 416 ASN B CA 1
ATOM 8025 C C . ASN B 1 416 ? 58.041 42.478 21.714 1.00 7.88 416 ASN B C 1
ATOM 8026 O O . ASN B 1 416 ? 59.229 42.749 21.504 1.00 6.46 416 ASN B O 1
ATOM 8031 N N . ALA B 1 417 ? 57.618 41.855 22.812 1.00 4.83 417 ALA B N 1
ATOM 8032 C CA . ALA B 1 417 ? 58.533 41.485 23.896 1.00 6.68 417 ALA B CA 1
ATOM 8033 C C . ALA B 1 417 ? 59.124 40.094 23.768 1.00 7.49 417 ALA B C 1
ATOM 8034 O O . ALA B 1 417 ? 60.026 39.739 24.527 1.00 5.94 417 ALA B O 1
ATOM 8036 N N . ARG B 1 418 ? 58.648 39.343 22.782 1.00 7.33 418 ARG B N 1
ATOM 8037 C CA . ARG B 1 418 ? 59.030 37.952 22.614 1.00 5.99 418 ARG B CA 1
ATOM 8038 C C . ARG B 1 418 ? 60.012 37.658 21.471 1.00 7.47 418 ARG B C 1
ATOM 8039 O O . ARG B 1 418 ? 60.372 36.505 21.260 1.00 6.99 418 ARG B O 1
ATOM 8047 N N . THR B 1 419 ? 60.457 38.685 20.744 1.00 6.88 419 THR B N 1
ATOM 8048 C CA . THR B 1 419 ? 61.416 38.374 19.668 1.00 7.30 419 THR B CA 1
ATOM 8049 C C . THR B 1 419 ? 62.679 37.908 20.388 1.00 7.26 419 THR B C 1
ATOM 8050 O O . THR B 1 419 ? 62.937 38.304 21.504 1.00 6.85 419 THR B O 1
ATOM 8054 N N . PRO B 1 420 ? 63.470 37.034 19.761 1.00 7.29 420 PRO B N 1
ATOM 8055 C CA . PRO B 1 420 ? 64.691 36.520 20.411 1.00 7.56 420 PRO B CA 1
ATOM 8056 C C . PRO B 1 420 ? 65.712 37.516 20.951 1.00 6.19 420 PRO B C 1
ATOM 8057 O O . PRO B 1 420 ? 65.972 38.548 20.349 1.00 6.37 420 PRO B O 1
ATOM 8061 N N . PHE B 1 421 ? 66.300 37.198 22.107 1.00 7.35 421 PHE B N 1
ATOM 8062 C CA . PHE B 1 421 ? 67.307 38.054 22.723 1.00 6.04 421 PHE B CA 1
ATOM 8063 C C . PHE B 1 421 ? 68.508 38.229 21.751 1.00 7.84 421 PHE B C 1
ATOM 8064 O O . PHE B 1 421 ? 68.963 37.256 21.139 1.00 8.22 421 PHE B O 1
ATOM 8072 N N . GLN B 1 422 ? 68.982 39.466 21.592 1.00 6.46 422 GLN B N 1
ATOM 8073 C CA . GLN B 1 422 ? 70.073 39.753 20.656 1.00 6.83 422 GLN B CA 1
ATOM 8074 C C . GLN B 1 422 ? 71.432 39.685 21.332 1.00 5.78 422 GLN B C 1
ATOM 8075 O O . GLN B 1 422 ? 71.882 40.633 21.980 1.00 6.38 422 GLN B O 1
ATOM 8081 N N . TRP B 1 423 ? 72.059 38.516 21.174 1.00 9.07 423 TRP B N 1
ATOM 8082 C CA . TRP B 1 423 ? 73.353 38.216 21.773 1.00 8.47 423 TRP B CA 1
ATOM 8083 C C . TRP B 1 423 ? 74.576 38.824 21.104 1.00 9.63 423 TRP B C 1
ATOM 8084 O O . TRP B 1 423 ? 75.469 39.343 21.783 1.00 9.35 423 TRP B O 1
ATOM 8095 N N . ASP B 1 424 ? 74.616 38.739 19.786 1.00 11.38 424 ASP B N 1
ATOM 8096 C CA . ASP B 1 424 ? 75.736 39.292 19.036 1.00 10.46 424 ASP B CA 1
ATOM 8097 C C . ASP B 1 424 ? 75.256 39.544 17.614 1.00 12.66 424 ASP B C 1
ATOM 8098 O O . ASP B 1 424 ? 74.049 39.506 17.373 1.00 10.77 424 ASP B O 1
ATOM 8103 N N . ASP B 1 425 ? 76.161 39.812 16.671 1.00 14.46 425 ASP B N 1
ATOM 8104 C CA . ASP B 1 425 ? 75.677 40.025 15.311 1.00 15.56 425 ASP B CA 1
ATOM 8105 C C . ASP B 1 425 ? 75.932 38.895 14.325 1.00 15.10 425 ASP B C 1
ATOM 8106 O O . ASP B 1 425 ? 76.093 39.113 13.129 1.00 14.75 425 ASP B O 1
ATOM 8111 N N . SER B 1 426 ? 75.944 37.675 14.843 1.00 14.25 426 SER B N 1
ATOM 8112 C CA . SER B 1 426 ? 76.104 36.484 14.027 1.00 14.71 426 SER B CA 1
ATOM 8113 C C . SER B 1 426 ? 74.685 36.159 13.536 1.00 13.39 426 SER B C 1
ATOM 8114 O O . SER B 1 426 ? 73.772 36.934 13.814 1.00 13.27 426 SER B O 1
ATOM 8117 N N . ALA B 1 427 ? 74.494 35.050 12.811 1.00 14.44 427 ALA B N 1
ATOM 8118 C CA . ALA B 1 427 ? 73.173 34.685 12.283 1.00 14.36 427 ALA B CA 1
ATOM 8119 C C . ALA B 1 427 ? 72.115 34.679 13.376 1.00 15.48 427 ALA B C 1
ATOM 8120 O O . ALA B 1 427 ? 72.301 34.033 14.400 1.00 14.99 427 ALA B O 1
ATOM 8122 N N . ASN B 1 428 ? 70.997 35.365 13.116 1.00 14.45 428 ASN B N 1
ATOM 8123 C CA . ASN B 1 428 ? 69.886 35.493 14.072 1.00 14.10 428 ASN B CA 1
ATOM 8124 C C . ASN B 1 428 ? 70.337 35.954 15.461 1.00 12.77 428 ASN B C 1
ATOM 8125 O O . ASN B 1 428 ? 69.867 35.454 16.494 1.00 10.60 428 ASN B O 1
ATOM 8130 N N . ALA B 1 429 ? 71.237 36.945 15.448 1.00 9.52 429 ALA B N 1
ATOM 8131 C CA . ALA B 1 429 ? 71.812 37.568 16.635 1.00 10.20 429 ALA B CA 1
ATOM 8132 C C . ALA B 1 429 ? 72.384 36.589 17.661 1.00 10.84 429 ALA B C 1
ATOM 8133 O O . ALA B 1 429 ? 72.427 36.881 18.852 1.00 10.75 429 ALA B O 1
ATOM 8135 N N . GLY B 1 430 ? 72.851 35.438 17.200 1.00 11.35 430 GLY B N 1
ATOM 8136 C CA . GLY B 1 430 ? 73.459 34.493 18.124 1.00 12.58 430 GLY B CA 1
ATOM 8137 C C . GLY B 1 430 ? 72.482 33.756 19.023 1.00 12.32 430 GLY B C 1
ATOM 8138 O O . GLY B 1 430 ? 72.880 33.007 19.920 1.00 12.36 430 GLY B O 1
ATOM 8139 N N . PHE B 1 431 ? 71.194 33.948 18.795 1.00 11.64 431 PHE B N 1
ATOM 8140 C CA . PHE B 1 431 ? 70.189 33.265 19.618 1.00 10.60 431 PHE B CA 1
ATOM 8141 C C . PHE B 1 431 ? 70.051 31.786 19.201 1.00 11.18 431 PHE B C 1
ATOM 8142 O O . PHE B 1 431 ? 69.839 30.901 20.037 1.00 10.45 431 PHE B O 1
ATOM 8150 N N . THR B 1 432 ? 70.177 31.509 17.895 1.00 10.64 432 THR B N 1
ATOM 8151 C CA . THR B 1 432 ? 70.016 30.145 17.401 1.00 10.12 432 THR B CA 1
ATOM 8152 C C . THR B 1 432 ? 70.821 29.890 16.106 1.00 11.84 432 THR B C 1
ATOM 8153 O O . THR B 1 432 ? 71.151 30.820 15.375 1.00 12.60 432 THR B O 1
ATOM 8157 N N . THR B 1 433 ? 71.132 28.622 15.860 1.00 15.35 433 THR B N 1
ATOM 8158 C CA . THR B 1 433 ? 71.820 28.221 14.646 1.00 16.22 433 THR B CA 1
ATOM 8159 C C . THR B 1 433 ? 70.740 27.745 13.661 1.00 19.16 433 THR B C 1
ATOM 8160 O O . THR B 1 433 ? 71.005 27.497 12.485 1.00 17.57 433 THR B O 1
ATOM 8164 N N . GLY B 1 434 ? 69.515 27.629 14.147 1.00 15.54 434 GLY B N 1
ATOM 8165 C CA . GLY B 1 434 ? 68.422 27.204 13.295 1.00 13.08 434 GLY B CA 1
ATOM 8166 C C . GLY B 1 434 ? 67.542 28.387 12.901 1.00 13.86 434 GLY B C 1
ATOM 8167 O O . GLY B 1 434 ? 68.016 29.533 12.729 1.00 14.92 434 GLY B O 1
ATOM 8168 N N . LYS B 1 435 ? 66.253 28.110 12.757 1.00 14.88 435 LYS B N 1
ATOM 8169 C CA . LYS B 1 435 ? 65.284 29.142 12.375 1.00 12.47 435 LYS B CA 1
ATOM 8170 C C . LYS B 1 435 ? 64.501 29.539 13.629 1.00 11.24 435 LYS B C 1
ATOM 8171 O O . LYS B 1 435 ? 63.776 28.716 14.172 1.00 13.80 435 LYS B O 1
ATOM 8177 N N . PRO B 1 436 ? 64.628 30.796 14.077 1.00 11.14 436 PRO B N 1
ATOM 8178 C CA . PRO B 1 436 ? 63.907 31.254 15.285 1.00 10.76 436 PRO B CA 1
ATOM 8179 C C . PRO B 1 436 ? 62.392 31.067 15.187 1.00 13.15 436 PRO B C 1
ATOM 8180 O O . PRO B 1 436 ? 61.795 31.260 14.121 1.00 12.23 436 PRO B O 1
ATOM 8184 N N . TRP B 1 437 ? 61.755 30.735 16.312 1.00 10.59 437 TRP B N 1
ATOM 8185 C CA . TRP B 1 437 ? 60.310 30.510 16.311 1.00 10.87 437 TRP B CA 1
ATOM 8186 C C . TRP B 1 437 ? 59.532 31.792 16.019 1.00 10.11 437 TRP B C 1
ATOM 8187 O O . TRP B 1 437 ? 58.375 31.748 15.650 1.00 10.95 437 TRP B O 1
ATOM 8198 N N . LEU B 1 438 ? 60.198 32.925 16.207 1.00 10.20 438 LEU B N 1
ATOM 8199 C CA . LEU B 1 438 ? 59.624 34.249 15.949 1.00 10.32 438 LEU B CA 1
ATOM 8200 C C . LEU B 1 438 ? 60.811 35.039 15.417 1.00 10.07 438 LEU B C 1
ATOM 8201 O O . LEU B 1 438 ? 61.922 34.933 15.937 1.00 7.62 438 LEU B O 1
ATOM 8206 N N . LYS B 1 439 ? 60.581 35.838 14.380 1.00 11.52 439 LYS B N 1
ATOM 8207 C CA . LYS B 1 439 ? 61.675 36.562 13.770 1.00 11.11 439 LYS B CA 1
ATOM 8208 C C . LYS B 1 439 ? 62.501 37.500 14.651 1.00 12.83 439 LYS B C 1
ATOM 8209 O O . LYS B 1 439 ? 61.984 38.217 15.513 1.00 10.49 439 LYS B O 1
ATOM 8215 N N . VAL B 1 440 ? 63.812 37.488 14.408 1.00 11.33 440 VAL B N 1
ATOM 8216 C CA . VAL B 1 440 ? 64.725 38.356 15.127 1.00 10.37 440 VAL B CA 1
ATOM 8217 C C . VAL B 1 440 ? 64.597 39.775 14.580 1.00 8.88 440 VAL B C 1
ATOM 8218 O O . VAL B 1 440 ? 64.457 39.967 13.360 1.00 9.77 440 VAL B O 1
ATOM 8222 N N . ASN B 1 441 ? 64.641 40.774 15.462 1.00 7.21 441 ASN B N 1
ATOM 8223 C CA . ASN B 1 441 ? 64.516 42.163 14.987 1.00 8.93 441 ASN B CA 1
ATOM 8224 C C . ASN B 1 441 ? 65.755 42.492 14.148 1.00 9.25 441 ASN B C 1
ATOM 8225 O O . ASN B 1 441 ? 66.868 42.275 14.604 1.00 7.41 441 ASN B O 1
ATOM 8230 N N . PRO B 1 442 ? 65.564 43.018 12.918 1.00 10.50 442 PRO B N 1
ATOM 8231 C CA . PRO B 1 442 ? 66.722 43.352 12.083 1.00 13.26 442 PRO B CA 1
ATOM 8232 C C . PRO B 1 442 ? 67.715 44.300 12.777 1.00 13.44 442 PRO B C 1
ATOM 8233 O O . PRO B 1 442 ? 68.877 44.387 12.371 1.00 15.32 442 PRO B O 1
ATOM 8237 N N . ASN B 1 443 ? 67.281 45.007 13.824 1.00 10.37 443 ASN B N 1
ATOM 8238 C CA . ASN B 1 443 ? 68.180 45.913 14.474 1.00 10.00 443 ASN B CA 1
ATOM 8239 C C . ASN B 1 443 ? 69.229 45.256 15.360 1.00 8.83 443 ASN B C 1
ATOM 8240 O O . ASN B 1 443 ? 69.972 45.943 16.050 1.00 9.55 443 ASN B O 1
ATOM 8245 N N . TYR B 1 444 ? 69.319 43.933 15.293 1.00 10.49 444 TYR B N 1
ATOM 8246 C CA . TYR B 1 444 ? 70.296 43.233 16.101 1.00 9.57 444 TYR B CA 1
ATOM 8247 C C . TYR B 1 444 ? 71.688 43.620 15.623 1.00 11.20 444 TYR B C 1
ATOM 8248 O O . TYR B 1 444 ? 72.644 43.476 16.347 1.00 12.83 444 TYR B O 1
ATOM 8257 N N . THR B 1 445 ? 71.806 44.128 14.406 1.00 12.00 445 THR B N 1
ATOM 8258 C CA . THR B 1 445 ? 73.135 44.527 13.956 1.00 13.52 445 THR B CA 1
ATOM 8259 C C . THR B 1 445 ? 73.690 45.703 14.769 1.00 13.21 445 THR B C 1
ATOM 8260 O O . THR B 1 445 ? 74.911 45.863 14.875 1.00 15.19 445 THR B O 1
ATOM 8264 N N A GLU B 1 446 ? 72.789 46.518 15.320 0.50 12.87 446 GLU B N 1
ATOM 8265 N N B GLU B 1 446 ? 72.814 46.527 15.348 0.50 12.45 446 GLU B N 1
ATOM 8266 C CA A GLU B 1 446 ? 73.161 47.676 16.121 0.50 13.33 446 GLU B CA 1
ATOM 8267 C CA B GLU B 1 446 ? 73.267 47.645 16.178 0.50 12.80 446 GLU B CA 1
ATOM 8268 C C A GLU B 1 446 ? 72.873 47.494 17.617 0.50 11.42 446 GLU B C 1
ATOM 8269 C C B GLU B 1 446 ? 72.982 47.402 17.659 0.50 11.50 446 GLU B C 1
ATOM 8270 O O A GLU B 1 446 ? 73.412 48.219 18.439 0.50 11.30 446 GLU B O 1
ATOM 8271 O O B GLU B 1 446 ? 73.630 47.987 18.519 0.50 13.11 446 GLU B O 1
ATOM 8282 N N . ILE B 1 447 ? 72.025 46.528 17.946 1.00 10.73 447 ILE B N 1
ATOM 8283 C CA . ILE B 1 447 ? 71.629 46.252 19.334 1.00 10.13 447 ILE B CA 1
ATOM 8284 C C . ILE B 1 447 ? 71.884 44.804 19.717 1.00 6.59 447 ILE B C 1
ATOM 8285 O O . ILE B 1 447 ? 71.087 43.931 19.400 1.00 8.58 447 ILE B O 1
ATOM 8290 N N . ASN B 1 448 ? 73.005 44.532 20.380 1.00 9.12 448 ASN B N 1
ATOM 8291 C CA . ASN B 1 448 ? 73.324 43.161 20.797 1.00 10.50 448 ASN B CA 1
ATOM 8292 C C . ASN B 1 448 ? 74.244 43.157 22.018 1.00 8.02 448 ASN B C 1
ATOM 8293 O O . ASN B 1 448 ? 75.000 44.091 22.248 1.00 8.71 448 ASN B O 1
ATOM 8298 N N . ALA B 1 449 ? 74.163 42.087 22.809 1.00 7.54 449 ALA B N 1
ATOM 8299 C CA . ALA B 1 449 ? 74.925 42.001 24.033 1.00 7.24 449 ALA B CA 1
ATOM 8300 C C . ALA B 1 449 ? 76.443 42.106 23.888 1.00 8.27 449 ALA B C 1
ATOM 8301 O O . ALA B 1 449 ? 77.077 42.815 24.651 1.00 7.40 449 ALA B O 1
ATOM 8303 N N . ALA B 1 450 ? 77.019 41.409 22.916 1.00 9.61 450 ALA B N 1
ATOM 8304 C CA . ALA B 1 450 ? 78.473 41.481 22.722 1.00 9.54 450 ALA B CA 1
ATOM 8305 C C . ALA B 1 450 ? 78.944 42.923 22.511 1.00 9.38 450 ALA B C 1
ATOM 8306 O O . ALA B 1 450 ? 79.942 43.352 23.098 1.00 12.06 450 ALA B O 1
ATOM 8308 N N . ARG B 1 451 ? 78.248 43.680 21.662 1.00 10.75 451 ARG B N 1
ATOM 8309 C CA . ARG B 1 451 ? 78.643 45.076 21.442 1.00 11.08 451 ARG B CA 1
ATOM 8310 C C . ARG B 1 451 ? 78.412 45.923 22.708 1.00 12.12 451 ARG B C 1
ATOM 8311 O O . ARG B 1 451 ? 79.246 46.734 23.064 1.00 11.85 451 ARG B O 1
ATOM 8319 N N . GLU B 1 452 ? 77.270 45.743 23.379 1.00 9.51 452 GLU B N 1
ATOM 8320 C CA . GLU B 1 452 ? 76.970 46.506 24.587 1.00 8.82 452 GLU B CA 1
ATOM 8321 C C . GLU B 1 452 ? 77.958 46.318 25.743 1.00 5.77 452 GLU B C 1
ATOM 8322 O O . GLU B 1 452 ? 78.337 47.287 26.421 1.00 9.06 452 GLU B O 1
ATOM 8328 N N . ILE B 1 453 ? 78.354 45.072 25.977 1.00 10.10 453 ILE B N 1
ATOM 8329 C CA . ILE B 1 453 ? 79.262 44.773 27.082 1.00 10.97 453 ILE B CA 1
ATOM 8330 C C . ILE B 1 453 ? 80.649 45.389 26.886 1.00 12.48 453 ILE B C 1
ATOM 8331 O O . ILE B 1 453 ? 81.276 45.830 27.862 1.00 14.77 453 ILE B O 1
ATOM 8336 N N . GLY B 1 454 ? 81.114 45.426 25.638 1.00 13.83 454 GLY B N 1
ATOM 8337 C CA . GLY B 1 454 ? 82.412 46.008 25.350 1.00 13.61 454 GLY B CA 1
ATOM 8338 C C . GLY B 1 454 ? 82.433 47.528 25.308 1.00 15.35 454 GLY B C 1
ATOM 8339 O O . GLY B 1 454 ? 83.472 48.163 25.144 1.00 15.62 454 GLY B O 1
ATOM 8340 N N . ASP B 1 455 ? 81.272 48.141 25.481 1.00 12.87 455 ASP B N 1
ATOM 8341 C CA . ASP B 1 455 ? 81.180 49.593 25.435 1.00 12.84 455 ASP B CA 1
ATOM 8342 C C . ASP B 1 455 ? 80.802 50.204 26.763 1.00 14.46 455 ASP B C 1
ATOM 8343 O O . ASP B 1 455 ? 79.658 50.056 27.214 1.00 13.73 455 ASP B O 1
ATOM 8348 N N . PRO B 1 456 ? 81.736 50.912 27.416 1.00 13.42 456 PRO B N 1
ATOM 8349 C CA . PRO B 1 456 ? 81.408 51.537 28.711 1.00 10.76 456 PRO B CA 1
ATOM 8350 C C . PRO B 1 456 ? 80.307 52.616 28.644 1.00 9.63 456 PRO B C 1
ATOM 8351 O O . PRO B 1 456 ? 79.702 52.939 29.659 1.00 10.21 456 PRO B O 1
ATOM 8355 N N . LYS B 1 457 ? 80.035 53.160 27.453 1.00 9.51 457 LYS B N 1
ATOM 8356 C CA . LYS B 1 457 ? 78.977 54.157 27.286 1.00 9.62 457 LYS B CA 1
ATOM 8357 C C . LYS B 1 457 ? 77.620 53.522 26.874 1.00 8.26 457 LYS B C 1
ATOM 8358 O O . LYS B 1 457 ? 76.650 54.233 26.607 1.00 10.65 457 LYS B O 1
ATOM 8364 N N . SER B 1 458 ? 77.530 52.200 26.883 1.00 9.02 458 SER B N 1
ATOM 8365 C CA . SER B 1 458 ? 76.311 51.515 26.423 1.00 10.03 458 SER B CA 1
ATOM 8366 C C . SER B 1 458 ? 75.136 51.525 27.413 1.00 8.26 458 SER B C 1
ATOM 8367 O O . SER B 1 458 ? 75.270 51.915 28.572 1.00 10.64 458 SER B O 1
ATOM 8370 N N . VAL B 1 459 ? 73.969 51.121 26.907 1.00 11.15 459 VAL B N 1
ATOM 8371 C CA . VAL B 1 459 ? 72.800 51.030 27.762 1.00 8.18 459 VAL B CA 1
ATOM 8372 C C . VAL B 1 459 ? 73.083 49.943 28.792 1.00 10.57 459 VAL B C 1
ATOM 8373 O O . VAL B 1 459 ? 72.804 50.119 29.982 1.00 8.79 459 VAL B O 1
ATOM 8377 N N . TYR B 1 460 ? 73.641 48.824 28.324 1.00 9.73 460 TYR B N 1
ATOM 8378 C CA . TYR B 1 460 ? 73.988 47.733 29.214 1.00 9.22 460 TYR B CA 1
ATOM 8379 C C . TYR B 1 460 ? 74.890 48.226 30.341 1.00 10.04 460 TYR B C 1
ATOM 8380 O O . TYR B 1 460 ? 74.628 47.960 31.492 1.00 9.98 460 TYR B O 1
ATOM 8389 N N . SER B 1 461 ? 75.967 48.940 30.006 1.00 9.88 461 SER B N 1
ATOM 8390 C CA . SER B 1 461 ? 76.880 49.415 31.035 1.00 9.76 461 SER B CA 1
ATOM 8391 C C . SER B 1 461 ? 76.218 50.330 32.044 1.00 10.12 461 SER B C 1
ATOM 8392 O O . SER B 1 461 ? 76.587 50.358 33.224 1.00 10.22 461 SER B O 1
ATOM 8395 N N . PHE B 1 462 ? 75.230 51.085 31.580 1.00 9.31 462 PHE B N 1
ATOM 8396 C CA . PHE B 1 462 ? 74.533 52.013 32.452 1.00 9.79 462 PHE B CA 1
ATOM 8397 C C . PHE B 1 462 ? 73.676 51.245 33.461 1.00 8.27 462 PHE B C 1
ATOM 8398 O O . PHE B 1 462 ? 73.634 51.588 34.655 1.00 9.95 462 PHE B O 1
ATOM 8406 N N . TYR B 1 463 ? 72.984 50.220 32.971 1.00 8.44 463 TYR B N 1
ATOM 8407 C CA . TYR B 1 463 ? 72.166 49.378 33.844 1.00 9.00 463 TYR B CA 1
ATOM 8408 C C . TYR B 1 463 ? 73.061 48.755 34.907 1.00 10.97 463 TYR B C 1
ATOM 8409 O O . TYR B 1 463 ? 72.747 48.796 36.093 1.00 11.07 463 TYR B O 1
ATOM 8418 N N . ARG B 1 464 ? 74.179 48.171 34.470 1.00 12.49 464 ARG B N 1
ATOM 8419 C CA . ARG B 1 464 ? 75.130 47.543 35.383 1.00 14.19 464 ARG B CA 1
ATOM 8420 C C . ARG B 1 464 ? 75.597 48.514 36.465 1.00 13.84 464 ARG B C 1
ATOM 8421 O O . ARG B 1 464 ? 75.641 48.177 37.644 1.00 12.86 464 ARG B O 1
ATOM 8429 N N . ASN B 1 465 ? 75.934 49.736 36.057 1.00 14.80 465 ASN B N 1
ATOM 8430 C CA . ASN B 1 465 ? 76.367 50.749 37.010 1.00 13.63 465 ASN B CA 1
ATOM 8431 C C . ASN B 1 465 ? 75.204 51.146 37.954 1.00 14.23 465 ASN B C 1
ATOM 8432 O O . ASN B 1 465 ? 75.396 51.272 39.164 1.00 14.81 465 ASN B O 1
ATOM 8437 N N . LEU B 1 466 ? 73.984 51.283 37.427 1.00 9.86 466 LEU B N 1
ATOM 8438 C CA . LEU B 1 466 ? 72.866 51.633 38.286 1.00 10.10 466 LEU B CA 1
ATOM 8439 C C . LEU B 1 466 ? 72.599 50.549 39.310 1.00 9.73 466 LEU B C 1
ATOM 8440 O O . LEU B 1 466 ? 72.232 50.837 40.452 1.00 11.11 466 LEU B O 1
ATOM 8445 N N . ILE B 1 467 ? 72.763 49.303 38.891 1.00 9.65 467 ILE B N 1
ATOM 8446 C CA . ILE B 1 467 ? 72.496 48.181 39.789 1.00 11.37 467 ILE B CA 1
ATOM 8447 C C . ILE B 1 467 ? 73.506 48.224 40.940 1.00 13.85 467 ILE B C 1
ATOM 8448 O O . ILE B 1 467 ? 73.119 48.068 42.092 1.00 13.14 467 ILE B O 1
ATOM 8453 N N A SER B 1 468 ? 74.786 48.438 40.637 0.50 13.84 468 SER B N 1
ATOM 8454 N N B SER B 1 468 ? 74.781 48.446 40.624 0.50 13.12 468 SER B N 1
ATOM 8455 C CA A SER B 1 468 ? 75.799 48.521 41.695 0.50 15.51 468 SER B CA 1
ATOM 8456 C CA B SER B 1 468 ? 75.823 48.533 41.652 0.50 14.54 468 SER B CA 1
ATOM 8457 C C A SER B 1 468 ? 75.467 49.669 42.646 0.50 15.86 468 SER B C 1
ATOM 8458 C C B SER B 1 468 ? 75.497 49.668 42.627 0.50 15.24 468 SER B C 1
ATOM 8459 O O A SER B 1 468 ? 75.514 49.516 43.869 0.50 15.03 468 SER B O 1
ATOM 8460 O O B SER B 1 468 ? 75.575 49.502 43.847 0.50 14.63 468 SER B O 1
ATOM 8465 N N . ILE B 1 469 ? 75.143 50.828 42.078 1.00 13.87 469 ILE B N 1
ATOM 8466 C CA . ILE B 1 469 ? 74.786 52.000 42.887 1.00 13.81 469 ILE B CA 1
ATOM 8467 C C . ILE B 1 469 ? 73.593 51.704 43.820 1.00 14.12 469 ILE B C 1
ATOM 8468 O O . ILE B 1 469 ? 73.628 52.006 45.024 1.00 13.23 469 ILE B O 1
ATOM 8473 N N . ARG B 1 470 ? 72.543 51.098 43.275 1.00 13.04 470 ARG B N 1
ATOM 8474 C CA . ARG B 1 470 ? 71.389 50.769 44.084 1.00 14.37 470 ARG B CA 1
ATOM 8475 C C . ARG B 1 470 ? 71.802 49.758 45.175 1.00 14.88 470 ARG B C 1
ATOM 8476 O O . ARG B 1 470 ? 71.412 49.875 46.345 1.00 14.88 470 ARG B O 1
ATOM 8484 N N . HIS B 1 471 ? 72.591 48.766 44.789 1.00 18.19 471 HIS B N 1
ATOM 8485 C CA . HIS B 1 471 ? 73.022 47.756 45.750 1.00 20.42 471 HIS B CA 1
ATOM 8486 C C . HIS B 1 471 ? 73.752 48.371 46.956 1.00 22.56 471 HIS B C 1
ATOM 8487 O O . HIS B 1 471 ? 73.657 47.873 48.079 1.00 21.42 471 HIS B O 1
ATOM 8494 N N . GLU B 1 472 ? 74.470 49.465 46.739 1.00 20.80 472 GLU B N 1
ATOM 8495 C CA . GLU B 1 472 ? 75.189 50.095 47.844 1.00 22.10 472 GLU B CA 1
ATOM 8496 C C . GLU B 1 472 ? 74.440 51.254 48.521 1.00 19.03 472 GLU B C 1
ATOM 8497 O O . GLU B 1 472 ? 75.012 51.915 49.384 1.00 18.04 472 GLU B O 1
ATOM 8503 N N . THR B 1 473 ? 73.177 51.492 48.164 1.00 14.15 473 THR B N 1
ATOM 8504 C CA . THR B 1 473 ? 72.435 52.611 48.727 1.00 15.24 473 THR B CA 1
ATOM 8505 C C . THR B 1 473 ? 71.058 52.155 49.175 1.00 17.29 473 THR B C 1
ATOM 8506 O O . THR B 1 473 ? 70.100 52.156 48.388 1.00 15.36 473 THR B O 1
ATOM 8510 N N . PRO B 1 474 ? 70.923 51.784 50.462 1.00 17.90 474 PRO B N 1
ATOM 8511 C CA . PRO B 1 474 ? 69.645 51.305 51.011 1.00 18.85 474 PRO B CA 1
ATOM 8512 C C . PRO B 1 474 ? 68.426 52.159 50.672 1.00 16.66 474 PRO B C 1
ATOM 8513 O O . PRO B 1 474 ? 67.379 51.633 50.315 1.00 16.18 474 PRO B O 1
ATOM 8517 N N . ALA B 1 475 ? 68.554 53.471 50.814 1.00 14.86 475 ALA B N 1
ATOM 8518 C CA . ALA B 1 475 ? 67.448 54.360 50.516 1.00 13.87 475 ALA B CA 1
ATOM 8519 C C . ALA B 1 475 ? 66.854 54.114 49.117 1.00 11.16 475 ALA B C 1
ATOM 8520 O O . ALA B 1 475 ? 65.649 54.314 48.919 1.00 13.23 475 ALA B O 1
ATOM 8522 N N . LEU B 1 476 ? 67.677 53.682 48.159 1.00 11.96 476 LEU B N 1
ATOM 8523 C CA . LEU B 1 476 ? 67.171 53.437 46.812 1.00 11.33 476 LEU B CA 1
ATOM 8524 C C . LEU B 1 476 ? 66.344 52.171 46.620 1.00 12.82 476 LEU B C 1
ATOM 8525 O O . LEU B 1 476 ? 65.755 51.949 45.565 1.00 14.77 476 LEU B O 1
ATOM 8530 N N . SER B 1 477 ? 66.272 51.326 47.641 1.00 13.28 477 SER B N 1
ATOM 8531 C CA . SER B 1 477 ? 65.412 50.160 47.526 1.00 16.37 477 SER B CA 1
ATOM 8532 C C . SER B 1 477 ? 64.261 50.343 48.512 1.00 15.37 477 SER B C 1
ATOM 8533 O O . SER B 1 477 ? 63.100 50.488 48.127 1.00 14.99 477 SER B O 1
ATOM 8536 N N . THR B 1 478 ? 64.603 50.399 49.786 1.00 15.36 478 THR B N 1
ATOM 8537 C CA . THR B 1 478 ? 63.611 50.508 50.831 1.00 13.24 478 THR B CA 1
ATOM 8538 C C . THR B 1 478 ? 63.237 51.871 51.398 1.00 13.58 478 THR B C 1
ATOM 8539 O O . THR B 1 478 ? 62.362 51.959 52.268 1.00 15.38 478 THR B O 1
ATOM 8543 N N . GLY B 1 479 ? 63.863 52.942 50.921 1.00 11.72 479 GLY B N 1
ATOM 8544 C CA . GLY B 1 479 ? 63.538 54.255 51.460 1.00 11.81 479 GLY B CA 1
ATOM 8545 C C . GLY B 1 479 ? 62.158 54.705 51.061 1.00 11.84 479 GLY B C 1
ATOM 8546 O O . GLY B 1 479 ? 61.542 54.079 50.181 1.00 13.27 479 GLY B O 1
ATOM 8547 N N . SER B 1 480 ? 61.649 55.763 51.689 1.00 13.20 480 SER B N 1
ATOM 8548 C CA . SER B 1 480 ? 60.329 56.283 51.350 1.00 13.21 480 SER B CA 1
ATOM 8549 C C . SER B 1 480 ? 60.401 56.906 49.959 1.00 12.79 480 SER B C 1
ATOM 8550 O O . SER B 1 480 ? 61.467 57.086 49.439 1.00 13.10 480 SER B O 1
ATOM 8553 N N . TYR B 1 481 ? 59.255 57.265 49.401 1.00 14.15 481 TYR B N 1
ATOM 8554 C CA . TYR B 1 481 ? 59.169 57.844 48.067 1.00 13.06 481 TYR B CA 1
ATOM 8555 C C . TYR B 1 481 ? 58.350 59.117 48.118 1.00 15.44 481 TYR B C 1
ATOM 8556 O O . TYR B 1 481 ? 57.285 59.153 48.749 1.00 15.41 481 TYR B O 1
ATOM 8565 N N . ARG B 1 482 ? 58.840 60.166 47.468 1.00 15.23 482 ARG B N 1
ATOM 8566 C CA . ARG B 1 482 ? 58.075 61.394 47.431 1.00 19.30 482 ARG B CA 1
ATOM 8567 C C . ARG B 1 482 ? 58.261 62.073 46.074 1.00 15.63 482 ARG B C 1
ATOM 8568 O O . ARG B 1 482 ? 59.386 62.430 45.706 1.00 14.28 482 ARG B O 1
ATOM 8576 N N . ASP B 1 483 ? 57.151 62.251 45.359 1.00 13.01 483 ASP B N 1
ATOM 8577 C CA . ASP B 1 483 ? 57.148 62.914 44.057 1.00 13.38 483 ASP B CA 1
ATOM 8578 C C . ASP B 1 483 ? 57.151 64.420 44.333 1.00 14.66 483 ASP B C 1
ATOM 8579 O O . ASP B 1 483 ? 56.212 64.963 44.949 1.00 14.41 483 ASP B O 1
ATOM 8584 N N . ILE B 1 484 ? 58.191 65.095 43.863 1.00 15.89 484 ILE B N 1
ATOM 8585 C CA . ILE B 1 484 ? 58.315 66.536 44.056 1.00 16.50 484 ILE B CA 1
ATOM 8586 C C . ILE B 1 484 ? 57.209 67.402 43.425 1.00 16.85 484 ILE B C 1
ATOM 8587 O O . ILE B 1 484 ? 56.884 68.490 43.943 1.00 18.80 484 ILE B O 1
ATOM 8592 N N . ASP B 1 485 ? 56.597 66.929 42.340 1.00 14.49 485 ASP B N 1
ATOM 8593 C CA . ASP B 1 485 ? 55.544 67.695 41.668 1.00 15.94 485 ASP B CA 1
ATOM 8594 C C . ASP B 1 485 ? 54.772 66.836 40.673 1.00 16.59 485 ASP B C 1
ATOM 8595 O O . ASP B 1 485 ? 55.118 66.759 39.476 1.00 13.91 485 ASP B O 1
ATOM 8600 N N . PRO B 1 486 ? 53.703 66.183 41.150 1.00 15.49 486 PRO B N 1
ATOM 8601 C CA . PRO B 1 486 ? 52.865 65.314 40.321 1.00 13.94 486 PRO B CA 1
ATOM 8602 C C . PRO B 1 486 ? 52.232 65.959 39.089 1.00 13.20 486 PRO B C 1
ATOM 8603 O O . PRO B 1 486 ? 51.790 65.259 38.186 1.00 13.94 486 PRO B O 1
ATOM 8607 N N . SER B 1 487 ? 52.181 67.285 39.054 1.00 13.12 487 SER B N 1
ATOM 8608 C CA . SER B 1 487 ? 51.563 67.958 37.924 1.00 15.19 487 SER B CA 1
ATOM 8609 C C . SER B 1 487 ? 52.500 68.225 36.742 1.00 14.48 487 SER B C 1
ATOM 8610 O O . SER B 1 487 ? 52.048 68.493 35.635 1.00 15.63 487 SER B O 1
ATOM 8613 N N . ASN B 1 488 ? 53.798 68.159 36.998 1.00 13.88 488 ASN B N 1
ATOM 8614 C CA . ASN B 1 488 ? 54.820 68.428 35.971 1.00 13.84 488 ASN B CA 1
ATOM 8615 C C . ASN B 1 488 ? 54.826 67.355 34.892 1.00 12.88 488 ASN B C 1
ATOM 8616 O O . ASN B 1 488 ? 55.085 66.193 35.172 1.00 11.91 488 ASN B O 1
ATOM 8621 N N . ALA B 1 489 ? 54.589 67.767 33.647 1.00 12.44 489 ALA B N 1
ATOM 8622 C CA . ALA B 1 489 ? 54.557 66.857 32.508 1.00 13.66 489 ALA B CA 1
ATOM 8623 C C . ALA B 1 489 ? 55.851 66.815 31.707 1.00 12.99 489 ALA B C 1
ATOM 8624 O O . ALA B 1 489 ? 55.920 66.135 30.676 1.00 14.70 489 ALA B O 1
ATOM 8626 N N . ASP B 1 490 ? 56.883 67.517 32.178 1.00 14.35 490 ASP B N 1
ATOM 8627 C CA . ASP B 1 490 ? 58.169 67.527 31.475 1.00 13.65 490 ASP B CA 1
ATOM 8628 C C . ASP B 1 490 ? 59.313 66.772 32.144 1.00 12.47 490 ASP B C 1
ATOM 8629 O O . ASP B 1 490 ? 59.985 65.950 31.502 1.00 10.19 490 ASP B O 1
ATOM 8634 N N . VAL B 1 491 ? 59.550 67.088 33.415 1.00 11.75 491 VAL B N 1
ATOM 8635 C CA . VAL B 1 491 ? 60.644 66.502 34.204 1.00 12.13 491 VAL B CA 1
ATOM 8636 C C . VAL B 1 491 ? 60.134 65.735 35.416 1.00 11.14 491 VAL B C 1
ATOM 8637 O O . VAL B 1 491 ? 59.421 66.293 36.242 1.00 11.63 491 VAL B O 1
ATOM 8641 N N . TYR B 1 492 ? 60.556 64.474 35.530 1.00 11.88 492 TYR B N 1
ATOM 8642 C CA . TYR B 1 492 ? 60.136 63.598 36.622 1.00 10.64 492 TYR B CA 1
ATOM 8643 C C . TYR B 1 492 ? 61.184 63.724 37.738 1.00 12.22 492 TYR B C 1
ATOM 8644 O O . TYR B 1 492 ? 62.382 63.472 37.530 1.00 12.38 492 TYR B O 1
ATOM 8653 N N . ALA B 1 493 ? 60.737 64.173 38.905 1.00 12.16 493 ALA B N 1
ATOM 8654 C CA . ALA B 1 493 ? 61.646 64.327 40.036 1.00 12.62 493 ALA B CA 1
ATOM 8655 C C . ALA B 1 493 ? 61.024 63.844 41.315 1.00 12.77 493 ALA B C 1
ATOM 8656 O O . ALA B 1 493 ? 59.873 64.184 41.628 1.00 13.85 493 ALA B O 1
ATOM 8658 N N . TYR B 1 494 ? 61.790 63.044 42.048 1.00 11.77 494 TYR B N 1
ATOM 8659 C CA . TYR B 1 494 ? 61.338 62.484 43.321 1.00 12.72 494 TYR B CA 1
ATOM 8660 C C . TYR B 1 494 ? 62.519 62.217 44.229 1.00 11.62 494 TYR B C 1
ATOM 8661 O O . TYR B 1 494 ? 63.671 62.138 43.789 1.00 12.32 494 TYR B O 1
ATOM 8670 N N . THR B 1 495 ? 62.216 62.074 45.511 1.00 12.29 495 THR B N 1
ATOM 8671 C CA . THR B 1 495 ? 63.247 61.771 46.474 1.00 11.62 495 THR B CA 1
ATOM 8672 C C . THR B 1 495 ? 63.019 60.385 47.065 1.00 10.52 495 THR B C 1
ATOM 8673 O O . THR B 1 495 ? 61.880 59.913 47.092 1.00 12.44 495 THR B O 1
ATOM 8677 N N . ARG B 1 496 ? 64.104 59.790 47.560 1.00 10.38 496 ARG B N 1
ATOM 8678 C CA . ARG B 1 496 ? 64.105 58.486 48.232 1.00 10.33 496 ARG B CA 1
ATOM 8679 C C . ARG B 1 496 ? 64.863 58.764 49.509 1.00 13.86 496 ARG B C 1
ATOM 8680 O O . ARG B 1 496 ? 65.986 59.259 49.466 1.00 13.73 496 ARG B O 1
ATOM 8688 N N . SER B 1 497 ? 64.268 58.446 50.648 1.00 14.35 497 SER B N 1
ATOM 8689 C CA . SER B 1 497 ? 64.934 58.753 51.898 1.00 15.78 497 SER B CA 1
ATOM 8690 C C . SER B 1 497 ? 64.906 57.618 52.904 1.00 15.54 497 SER B C 1
ATOM 8691 O O . SER B 1 497 ? 63.903 56.916 53.028 1.00 16.05 497 SER B O 1
ATOM 8694 N N . GLN B 1 498 ? 66.008 57.447 53.621 1.00 15.25 498 GLN B N 1
ATOM 8695 C CA . GLN B 1 498 ? 66.067 56.414 54.651 1.00 16.50 498 GLN B CA 1
ATOM 8696 C C . GLN B 1 498 ? 67.123 56.716 55.706 1.00 18.15 498 GLN B C 1
ATOM 8697 O O . GLN B 1 498 ? 68.296 56.996 55.395 1.00 16.58 498 GLN B O 1
ATOM 8703 N N . ASP B 1 499 ? 66.698 56.665 56.965 1.00 19.97 499 ASP B N 1
ATOM 8704 C CA . ASP B 1 499 ? 67.599 56.920 58.071 1.00 21.13 499 ASP B CA 1
ATOM 8705 C C . ASP B 1 499 ? 68.416 58.203 57.931 1.00 21.83 499 ASP B C 1
ATOM 8706 O O . ASP B 1 499 ? 69.634 58.204 58.118 1.00 25.56 499 ASP B O 1
ATOM 8711 N N . GLY B 1 500 ? 67.732 59.296 57.602 1.00 24.84 500 GLY B N 1
ATOM 8712 C CA . GLY B 1 500 ? 68.393 60.581 57.474 1.00 26.47 500 GLY B CA 1
ATOM 8713 C C . GLY B 1 500 ? 69.215 60.783 56.214 1.00 27.77 500 GLY B C 1
ATOM 8714 O O . GLY B 1 500 ? 69.873 61.818 56.073 1.00 29.11 500 GLY B O 1
ATOM 8715 N N . GLU B 1 501 ? 69.215 59.801 55.317 1.00 25.65 501 GLU B N 1
ATOM 8716 C CA . GLU B 1 501 ? 69.941 59.912 54.043 1.00 24.47 501 GLU B CA 1
ATOM 8717 C C . GLU B 1 501 ? 68.882 60.148 52.951 1.00 23.17 501 GLU B C 1
ATOM 8718 O O . GLU B 1 501 ? 67.949 59.349 52.832 1.00 21.67 501 GLU B O 1
ATOM 8724 N N . THR B 1 502 ? 69.013 61.222 52.166 1.00 19.91 502 THR B N 1
ATOM 8725 C CA . THR B 1 502 ? 68.052 61.521 51.097 1.00 18.89 502 THR B CA 1
ATOM 8726 C C . THR B 1 502 ? 68.693 61.620 49.702 1.00 19.79 502 THR B C 1
ATOM 8727 O O . THR B 1 502 ? 69.766 62.198 49.532 1.00 19.19 502 THR B O 1
ATOM 8731 N N . TYR B 1 503 ? 68.027 61.051 48.703 1.00 16.01 503 TYR B N 1
ATOM 8732 C CA . TYR B 1 503 ? 68.537 61.099 47.335 1.00 13.45 503 TYR B CA 1
ATOM 8733 C C . TYR B 1 503 ? 67.456 61.645 46.434 1.00 15.62 503 TYR B C 1
ATOM 8734 O O . TYR B 1 503 ? 66.270 61.407 46.658 1.00 15.04 503 TYR B O 1
ATOM 8743 N N . LEU B 1 504 ? 67.889 62.387 45.424 1.00 11.71 504 LEU B N 1
ATOM 8744 C CA . LEU B 1 504 ? 67.009 63.020 44.457 1.00 12.18 504 LEU B CA 1
ATOM 8745 C C . LEU B 1 504 ? 67.229 62.374 43.101 1.00 11.50 504 LEU B C 1
ATOM 8746 O O . LEU B 1 504 ? 68.356 62.211 42.668 1.00 12.03 504 LEU B O 1
ATOM 8751 N N . VAL B 1 505 ? 66.140 62.013 42.434 1.00 10.53 505 VAL B N 1
ATOM 8752 C CA . VAL B 1 505 ? 66.222 61.440 41.114 1.00 10.10 505 VAL B CA 1
ATOM 8753 C C . VAL B 1 505 ? 65.555 62.452 40.184 1.00 11.07 505 VAL B C 1
ATOM 8754 O O . VAL B 1 505 ? 64.445 62.887 40.450 1.00 10.91 505 VAL B O 1
ATOM 8758 N N . VAL B 1 506 ? 66.251 62.856 39.118 1.00 10.66 506 VAL B N 1
ATOM 8759 C CA . VAL B 1 506 ? 65.669 63.791 38.157 1.00 10.01 506 VAL B CA 1
ATOM 8760 C C . VAL B 1 506 ? 65.819 63.237 36.744 1.00 8.66 506 VAL B C 1
ATOM 8761 O O . VAL B 1 506 ? 66.910 62.929 36.297 1.00 8.72 506 VAL B O 1
ATOM 8765 N N . VAL B 1 507 ? 64.694 63.103 36.046 1.00 10.00 507 VAL B N 1
ATOM 8766 C CA . VAL B 1 507 ? 64.723 62.552 34.695 1.00 10.51 507 VAL B CA 1
ATOM 8767 C C . VAL B 1 507 ? 63.953 63.416 33.702 1.00 11.07 507 VAL B C 1
ATOM 8768 O O . VAL B 1 507 ? 62.754 63.651 33.884 1.00 11.55 507 VAL B O 1
ATOM 8772 N N . ASN B 1 508 ? 64.622 63.880 32.640 1.00 11.57 508 ASN B N 1
ATOM 8773 C CA . ASN B 1 508 ? 63.934 64.690 31.650 1.00 11.93 508 ASN B CA 1
ATOM 8774 C C . ASN B 1 508 ? 63.238 63.759 30.652 1.00 9.99 508 ASN B C 1
ATOM 8775 O O . ASN B 1 508 ? 63.900 62.954 30.002 1.00 11.57 508 ASN B O 1
ATOM 8780 N N . PHE B 1 509 ? 61.915 63.846 30.544 1.00 10.77 509 PHE B N 1
ATOM 8781 C CA . PHE B 1 509 ? 61.173 63.006 29.597 1.00 10.19 509 PHE B CA 1
ATOM 8782 C C . PHE B 1 509 ? 60.923 63.711 28.251 1.00 11.47 509 PHE B C 1
ATOM 8783 O O . PHE B 1 509 ? 60.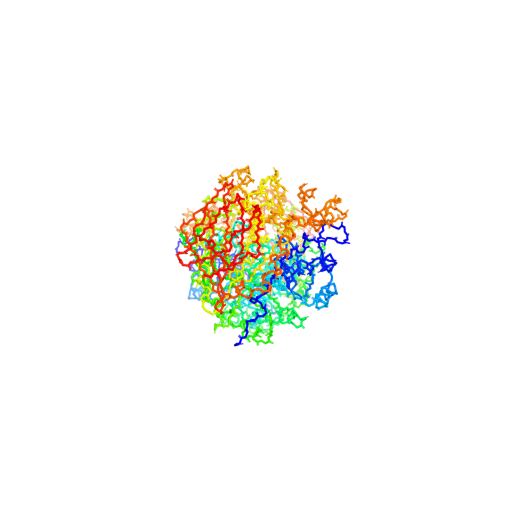169 63.227 27.402 1.00 13.47 509 PHE B O 1
ATOM 8791 N N . LYS B 1 510 ? 61.559 64.860 28.063 1.00 14.62 510 LYS B N 1
ATOM 8792 C CA . LYS B 1 510 ? 61.403 65.618 26.820 1.00 15.50 510 LYS B CA 1
ATOM 8793 C C . LYS B 1 510 ? 62.706 65.540 26.027 1.00 17.40 510 LYS B C 1
ATOM 8794 O O . LYS B 1 510 ? 63.802 65.502 26.620 1.00 12.75 510 LYS B O 1
ATOM 8800 N N . ALA B 1 511 ? 62.578 65.532 24.701 1.00 15.15 511 ALA B N 1
ATOM 8801 C CA . ALA B 1 511 ? 63.742 65.501 23.821 1.00 17.61 511 ALA B CA 1
ATOM 8802 C C . ALA B 1 511 ? 64.228 66.943 23.580 1.00 18.68 511 ALA B C 1
ATOM 8803 O O . ALA B 1 511 ? 64.634 67.307 22.475 1.00 19.19 511 ALA B O 1
ATOM 8805 N N . GLU B 1 512 ? 64.165 67.758 24.633 1.00 20.11 512 GLU B N 1
ATOM 8806 C CA . GLU B 1 512 ? 64.599 69.143 24.577 1.00 23.91 512 GLU B CA 1
ATOM 8807 C C . GLU B 1 512 ? 65.144 69.529 25.932 1.00 22.36 512 GLU B C 1
ATOM 8808 O O . GLU B 1 512 ? 64.805 68.914 26.936 1.00 19.43 512 GLU B O 1
ATOM 8814 N N . PRO B 1 513 ? 65.990 70.566 25.978 1.00 19.32 513 PRO B N 1
ATOM 8815 C CA . PRO B 1 513 ? 66.580 71.042 27.223 1.00 18.94 513 PRO B CA 1
ATOM 8816 C C . PRO B 1 513 ? 65.488 71.497 28.173 1.00 17.79 513 PRO B C 1
ATOM 8817 O O . PRO B 1 513 ? 64.508 72.131 27.755 1.00 15.83 513 PRO B O 1
ATOM 8821 N N . ARG B 1 514 ? 65.652 71.172 29.448 1.00 18.14 514 ARG B N 1
ATOM 8822 C CA . ARG B 1 514 ? 64.675 71.570 30.446 1.00 18.98 514 ARG B CA 1
ATOM 8823 C C . ARG B 1 514 ? 65.374 71.975 31.732 1.00 21.77 514 ARG B C 1
ATOM 8824 O O . ARG B 1 514 ? 66.528 71.623 31.973 1.00 21.06 514 ARG B O 1
ATOM 8832 N N . SER B 1 515 ? 64.660 72.726 32.561 1.00 24.82 515 SER B N 1
ATOM 8833 C CA . SER B 1 515 ? 65.201 73.193 33.827 1.00 27.55 515 SER B CA 1
ATOM 8834 C C . SER B 1 515 ? 64.509 72.457 34.952 1.00 25.79 515 SER B C 1
ATOM 8835 O O . SER B 1 515 ? 63.411 71.923 34.773 1.00 26.86 515 SER B O 1
ATOM 8838 N N . PHE B 1 516 ? 65.172 72.423 36.100 1.00 21.85 516 PHE B N 1
ATOM 8839 C CA . PHE B 1 516 ? 64.624 71.808 37.293 1.00 21.74 516 PHE B CA 1
ATOM 8840 C C . PHE B 1 516 ? 65.082 72.596 38.518 1.00 19.83 516 PHE B C 1
ATOM 8841 O O . PHE B 1 516 ? 66.275 72.703 38.781 1.00 22.64 516 PHE B O 1
ATOM 8849 N N . THR B 1 517 ? 64.133 73.138 39.263 1.00 22.29 517 THR B N 1
ATOM 8850 C CA . THR B 1 517 ? 64.450 73.902 40.467 1.00 24.00 517 THR B CA 1
ATOM 8851 C C . THR B 1 517 ? 64.221 73.012 41.676 1.00 24.43 517 THR B C 1
ATOM 8852 O O . THR B 1 517 ? 63.097 72.565 41.891 1.00 23.62 517 THR B O 1
ATOM 8856 N N . LEU B 1 518 ? 65.268 72.768 42.468 1.00 22.99 518 LEU B N 1
ATOM 8857 C CA . LEU B 1 518 ? 65.103 71.919 43.643 1.00 22.58 518 LEU B CA 1
ATOM 8858 C C . LEU B 1 518 ? 64.157 72.570 44.647 1.00 23.28 518 LEU B C 1
ATOM 8859 O O . LEU B 1 518 ? 64.033 73.794 44.698 1.00 22.65 518 LEU B O 1
ATOM 8864 N N . PRO B 1 519 ? 63.457 71.754 45.451 1.00 24.18 519 PRO B N 1
ATOM 8865 C CA . PRO B 1 519 ? 62.525 72.279 46.464 1.00 25.13 519 PRO B CA 1
ATOM 8866 C C . PRO B 1 519 ? 63.274 73.256 47.360 1.00 24.86 519 PRO B C 1
ATOM 8867 O O . PRO B 1 519 ? 64.494 73.150 47.494 1.00 23.43 519 PRO B O 1
ATOM 8871 N N . ASP B 1 520 ? 62.546 74.186 47.978 1.00 27.69 520 ASP B N 1
ATOM 8872 C CA . ASP B 1 520 ? 63.163 75.176 48.860 1.00 29.26 520 ASP B CA 1
ATOM 8873 C C . ASP B 1 520 ? 63.920 74.505 50.003 1.00 30.16 520 ASP B C 1
ATOM 8874 O O . ASP B 1 520 ? 63.398 73.587 50.658 1.00 31.84 520 ASP B O 1
ATOM 8876 N N . GLY B 1 521 ? 65.157 74.951 50.222 1.00 28.20 521 GLY B N 1
ATOM 8877 C CA . GLY B 1 521 ? 65.963 74.397 51.290 1.00 29.35 521 GLY B CA 1
ATOM 8878 C C . GLY B 1 521 ? 66.826 73.218 50.886 1.00 30.15 521 GLY B C 1
ATOM 8879 O O . GLY B 1 521 ? 67.807 72.900 51.571 1.00 32.14 521 GLY B O 1
ATOM 8880 N N . MET B 1 522 ? 66.484 72.573 49.775 1.00 28.83 522 MET B N 1
ATOM 8881 C CA . MET B 1 522 ? 67.247 71.409 49.315 1.00 26.81 522 MET B CA 1
ATOM 8882 C C . MET B 1 522 ? 68.377 71.784 48.371 1.00 25.10 522 MET B C 1
ATOM 8883 O O . MET B 1 522 ? 68.196 72.568 47.445 1.00 24.58 522 MET B O 1
ATOM 8888 N N . HIS B 1 523 ? 69.543 71.198 48.604 1.00 23.65 523 HIS B N 1
ATOM 8889 C CA . HIS B 1 523 ? 70.706 71.456 47.768 1.00 23.95 523 HIS B CA 1
ATOM 8890 C C . HIS B 1 523 ? 71.451 70.180 47.415 1.00 23.69 523 HIS B C 1
ATOM 8891 O O . HIS B 1 523 ? 71.471 69.233 48.196 1.00 23.94 523 HIS B O 1
ATOM 8898 N N . ILE B 1 524 ? 72.065 70.157 46.234 1.00 22.82 524 ILE B N 1
ATOM 8899 C CA . ILE B 1 524 ? 72.826 68.994 45.789 1.00 22.08 524 ILE B CA 1
ATOM 8900 C C . ILE B 1 524 ? 74.065 68.803 46.657 1.00 24.38 524 ILE B C 1
ATOM 8901 O O . ILE B 1 524 ? 74.783 69.762 46.940 1.00 24.97 524 ILE B O 1
ATOM 8906 N N . ALA B 1 525 ? 74.326 67.567 47.068 1.00 22.95 525 ALA B N 1
ATOM 8907 C CA . ALA B 1 525 ? 75.491 67.289 47.896 1.00 23.51 525 ALA B CA 1
ATOM 8908 C C . ALA B 1 525 ? 76.519 66.561 47.053 1.00 22.14 525 ALA B C 1
ATOM 8909 O O . ALA B 1 525 ? 77.702 66.926 47.032 1.00 23.31 525 ALA B O 1
ATOM 8911 N N . GLU B 1 526 ? 76.050 65.532 46.343 1.00 20.21 526 GLU B N 1
ATOM 8912 C CA . GLU B 1 526 ? 76.916 64.740 45.484 1.00 17.37 526 GLU B CA 1
ATOM 8913 C C . GLU B 1 526 ? 76.129 64.227 44.292 1.00 18.69 526 GLU B C 1
ATOM 8914 O O . GLU B 1 526 ? 74.887 64.198 44.323 1.00 17.78 526 GLU B O 1
ATOM 8916 N N . THR B 1 527 ? 76.850 63.840 43.252 1.00 15.88 527 THR B N 1
ATOM 8917 C CA . THR B 1 527 ? 76.225 63.269 42.054 1.00 16.09 527 THR B CA 1
ATOM 8918 C C . THR B 1 527 ? 76.681 61.830 41.958 1.00 16.41 527 THR B C 1
ATOM 8919 O O . THR B 1 527 ? 77.868 61.535 41.826 1.00 17.35 527 THR B O 1
ATOM 8923 N N . LEU B 1 528 ? 75.726 60.915 42.049 1.00 15.83 528 LEU B N 1
ATOM 8924 C CA . LEU B 1 528 ? 76.062 59.508 41.996 1.00 14.26 528 LEU B CA 1
ATOM 8925 C C . LEU B 1 528 ? 76.245 59.033 40.569 1.00 14.44 528 LEU B C 1
ATOM 8926 O O . LEU B 1 528 ? 77.120 58.213 40.282 1.00 13.39 528 LEU B O 1
ATOM 8931 N N . ILE B 1 529 ? 75.398 59.532 39.673 1.00 13.05 529 ILE B N 1
ATOM 8932 C CA . ILE B 1 529 ? 75.474 59.128 38.263 1.00 15.02 529 ILE B CA 1
ATOM 8933 C C . ILE B 1 529 ? 74.496 59.927 37.425 1.00 12.09 529 ILE B C 1
ATOM 8934 O O . ILE B 1 529 ? 73.496 60.425 37.926 1.00 11.69 529 ILE B O 1
ATOM 8939 N N . GLU B 1 530 ? 74.818 60.074 36.138 1.00 12.55 530 GLU B N 1
ATOM 8940 C CA . GLU B 1 530 ? 73.957 60.784 35.195 1.00 11.44 530 GLU B CA 1
ATOM 8941 C C . GLU B 1 530 ? 74.076 60.145 33.812 1.00 11.57 530 GLU B C 1
ATOM 8942 O O . GLU B 1 530 ? 75.086 59.507 33.469 1.00 12.12 530 GLU B O 1
ATOM 8948 N N . SER B 1 531 ? 73.040 60.291 33.005 1.00 12.42 531 SER B N 1
ATOM 8949 C CA . SER B 1 531 ? 73.118 59.795 31.639 1.00 12.11 531 SER B CA 1
ATOM 8950 C C . SER B 1 531 ? 72.840 61.006 30.772 1.00 13.89 531 SER B C 1
ATOM 8951 O O . SER B 1 531 ? 72.061 61.858 31.160 1.00 13.44 531 SER B O 1
ATOM 8954 N N . SER B 1 532 ? 73.482 61.078 29.610 1.00 13.14 532 SER B N 1
ATOM 8955 C CA . SER B 1 532 ? 73.290 62.194 28.685 1.00 13.35 532 SER B CA 1
ATOM 8956 C C . SER B 1 532 ? 73.629 63.578 29.258 1.00 16.03 532 SER B C 1
ATOM 8957 O O . SER B 1 532 ? 73.102 64.591 28.781 1.00 15.34 532 SER B O 1
ATOM 8960 N N . SER B 1 533 ? 74.503 63.630 30.269 1.00 17.79 533 SER B N 1
ATOM 8961 C CA . SER B 1 533 ? 74.880 64.924 30.887 1.00 16.77 533 SER B CA 1
ATOM 8962 C C . SER B 1 533 ? 76.320 65.277 30.550 1.00 17.51 533 SER B C 1
ATOM 8963 O O . SER B 1 533 ? 77.204 64.434 30.665 1.00 15.35 533 SER B O 1
ATOM 8966 N N . PRO B 1 534 ? 76.573 66.529 30.124 1.00 20.40 534 PRO B N 1
ATOM 8967 C CA . PRO B 1 534 ? 77.961 66.882 29.809 1.00 22.49 534 PRO B CA 1
ATOM 8968 C C . PRO B 1 534 ? 78.689 67.358 31.053 1.00 21.85 534 PRO B C 1
ATOM 8969 O O . PRO B 1 534 ? 79.883 67.639 31.003 1.00 24.22 534 PRO B O 1
ATOM 8973 N N . ALA B 1 535 ? 77.968 67.449 32.167 1.00 22.43 535 ALA B N 1
ATOM 8974 C CA . ALA B 1 535 ? 78.567 67.926 33.411 1.00 22.83 535 ALA B CA 1
ATOM 8975 C C . ALA B 1 535 ? 77.641 67.765 34.611 1.00 20.25 535 ALA B C 1
ATOM 8976 O O . ALA B 1 535 ? 76.442 68.023 34.521 1.00 18.87 535 ALA B O 1
ATOM 8978 N N . ALA B 1 536 ? 78.216 67.376 35.738 1.00 21.20 536 ALA B N 1
ATOM 8979 C CA . ALA B 1 536 ? 77.448 67.225 36.969 1.00 21.01 536 ALA B CA 1
ATOM 8980 C C . ALA B 1 536 ? 77.233 68.595 37.601 1.00 22.51 536 ALA B C 1
ATOM 8981 O O . ALA B 1 536 ? 78.017 69.530 37.384 1.00 24.01 536 ALA B O 1
ATOM 8983 N N . PRO B 1 537 ? 76.145 68.750 38.366 1.00 21.99 537 PRO B N 1
ATOM 8984 C CA . PRO B 1 537 ? 75.921 70.042 38.999 1.00 22.53 537 PRO B CA 1
ATOM 8985 C C . PRO B 1 537 ? 76.981 70.263 40.067 1.00 23.06 537 PRO B C 1
ATOM 8986 O O . PRO B 1 537 ? 77.596 69.316 40.557 1.00 22.36 537 PRO B O 1
ATOM 8990 N N . ALA B 1 538 ? 77.183 71.525 40.419 1.00 26.16 538 ALA B N 1
ATOM 8991 C CA . ALA B 1 538 ? 78.150 71.899 41.444 1.00 27.35 538 ALA B CA 1
ATOM 8992 C C . ALA B 1 538 ? 77.563 71.580 42.818 1.00 27.77 538 ALA B C 1
ATOM 8993 O O . ALA B 1 538 ? 76.341 71.517 42.984 1.00 27.13 538 ALA B O 1
ATOM 8995 N N . ALA B 1 539 ? 78.435 71.388 43.800 1.00 26.49 539 ALA B N 1
ATOM 8996 C CA . ALA B 1 539 ? 77.976 71.124 45.152 1.00 24.26 539 ALA B CA 1
ATOM 8997 C C . ALA B 1 539 ? 77.199 72.352 45.646 1.00 25.94 539 ALA B C 1
ATOM 8998 O O . ALA B 1 539 ? 77.612 73.510 45.444 1.00 23.43 539 ALA B O 1
ATOM 9000 N N . GLY B 1 540 ? 76.064 72.089 46.278 1.00 21.25 540 GLY B N 1
ATOM 9001 C CA . GLY B 1 540 ? 75.227 73.154 46.783 1.00 22.23 540 GLY B CA 1
ATOM 9002 C C . GLY B 1 540 ? 74.262 73.706 45.755 1.00 22.48 540 GLY B C 1
ATOM 9003 O O . GLY B 1 540 ? 73.488 74.613 46.064 1.00 24.16 540 GLY B O 1
ATOM 9004 N N . ALA B 1 541 ? 74.305 73.178 44.534 1.00 22.35 541 ALA B N 1
ATOM 9005 C CA . ALA B 1 541 ? 73.418 73.635 43.468 1.00 21.54 541 ALA B CA 1
ATOM 9006 C C . ALA B 1 541 ? 71.973 73.559 43.924 1.00 21.31 541 ALA B C 1
ATOM 9007 O O . ALA B 1 541 ? 71.601 72.604 44.608 1.00 21.99 541 ALA B O 1
ATOM 9009 N N . ALA B 1 542 ? 71.167 74.560 43.554 1.00 20.50 542 ALA B N 1
ATOM 9010 C CA . ALA B 1 542 ? 69.734 74.607 43.916 1.00 21.85 542 ALA B CA 1
ATOM 9011 C C . ALA B 1 542 ? 68.821 74.399 42.711 1.00 20.54 542 ALA B C 1
ATOM 9012 O O . ALA B 1 542 ? 67.602 74.640 42.788 1.00 19.46 542 ALA B O 1
ATOM 9014 N N . SER B 1 543 ? 69.414 73.993 41.594 1.00 20.95 543 SER B N 1
ATOM 9015 C CA . SER B 1 543 ? 68.666 73.754 40.364 1.00 21.65 543 SER B CA 1
ATOM 9016 C C . SER B 1 543 ? 69.575 73.000 39.409 1.00 21.84 543 SER B C 1
ATOM 9017 O O . SER B 1 543 ? 70.793 72.964 39.598 1.00 22.62 543 SER B O 1
ATOM 9020 N N . LEU B 1 544 ? 68.980 72.410 38.379 1.00 20.17 544 LEU B N 1
ATOM 9021 C CA . LEU B 1 544 ? 69.736 71.622 37.411 1.00 20.95 544 LEU B CA 1
ATOM 9022 C C . LEU B 1 544 ? 69.382 72.028 35.995 1.00 21.39 544 LEU B C 1
ATOM 9023 O O . LEU B 1 544 ? 68.244 72.409 35.707 1.00 22.58 544 LEU B O 1
ATOM 9028 N N . GLU B 1 545 ? 70.370 71.940 35.113 1.00 22.46 545 GLU B N 1
ATOM 9029 C CA . GLU B 1 545 ? 70.169 72.234 33.698 1.00 25.12 545 GLU B CA 1
ATOM 9030 C C . GLU B 1 545 ? 70.140 70.831 33.098 1.00 22.33 545 GLU B C 1
ATOM 9031 O O . GLU B 1 545 ? 71.065 70.043 33.303 1.00 23.02 545 GLU B O 1
ATOM 9037 N N . LEU B 1 546 ? 69.078 70.499 32.376 1.00 18.96 546 LEU B N 1
ATOM 9038 C CA . LEU B 1 546 ? 68.965 69.162 31.824 1.00 16.87 546 LEU B CA 1
ATOM 9039 C C . LEU B 1 546 ? 68.983 69.104 30.301 1.00 15.38 546 LEU B C 1
ATOM 9040 O O . LEU B 1 546 ? 68.281 69.880 29.648 1.00 15.25 546 LEU B O 1
ATOM 9045 N N . GLN B 1 547 ? 69.789 68.176 29.765 1.00 13.72 547 GLN B N 1
ATOM 9046 C CA . GLN B 1 547 ? 69.880 67.916 28.334 1.00 14.97 547 GLN B CA 1
ATOM 9047 C C . GLN B 1 547 ? 68.696 67.021 28.001 1.00 15.46 547 GLN B C 1
ATOM 9048 O O . GLN B 1 547 ? 68.065 66.435 28.910 1.00 13.71 547 GLN B O 1
ATOM 9054 N N . PRO B 1 548 ? 68.363 66.901 26.709 1.00 13.55 548 PRO B N 1
ATOM 9055 C CA . PRO B 1 548 ? 67.247 66.061 26.266 1.00 12.83 548 PRO B CA 1
ATOM 9056 C C . PRO B 1 548 ? 67.430 64.684 26.895 1.00 11.83 548 PRO B C 1
ATOM 9057 O O . PRO B 1 548 ? 68.539 64.152 26.893 1.00 11.29 548 PRO B O 1
ATOM 9061 N N . TRP B 1 549 ? 66.347 64.125 27.436 1.00 12.48 549 TRP B N 1
ATOM 9062 C CA . TRP B 1 549 ? 66.383 62.790 28.059 1.00 11.47 549 TRP B CA 1
ATOM 9063 C C . TRP B 1 549 ? 67.440 62.524 29.153 1.00 11.59 549 TRP B C 1
ATOM 9064 O O . TRP B 1 549 ? 67.715 61.376 29.508 1.00 10.86 549 TRP B O 1
ATOM 9075 N N . GLN B 1 550 ? 68.010 63.573 29.715 1.00 11.37 550 GLN B N 1
ATOM 9076 C CA . GLN B 1 550 ? 69.016 63.379 30.753 1.00 12.67 550 GLN B CA 1
ATOM 9077 C C . GLN B 1 550 ? 68.420 62.744 32.015 1.00 12.92 550 GLN B C 1
ATOM 9078 O O . GLN B 1 550 ? 67.261 63.009 32.365 1.00 13.82 550 GLN B O 1
ATOM 9084 N N . SER B 1 551 ? 69.190 61.889 32.677 1.00 11.80 551 SER B N 1
ATOM 9085 C CA . SER B 1 551 ? 68.716 61.354 33.950 1.00 11.77 551 SER B CA 1
ATOM 9086 C C . SER B 1 551 ? 69.871 61.466 34.925 1.00 12.17 551 SER B C 1
ATOM 9087 O O . SER B 1 551 ? 71.038 61.574 34.517 1.00 11.76 551 SER B O 1
ATOM 9090 N N . GLY B 1 552 ? 69.548 61.434 36.215 1.00 10.77 552 GLY B N 1
ATOM 9091 C CA . GLY B 1 552 ? 70.580 61.511 37.226 1.00 11.41 552 GLY B CA 1
ATOM 9092 C C . GLY B 1 552 ? 70.061 61.163 38.614 1.00 11.49 552 GLY B C 1
ATOM 9093 O O . GLY B 1 552 ? 68.866 61.281 38.883 1.00 10.62 552 GLY B O 1
ATOM 9094 N N . ILE B 1 553 ? 70.976 60.732 39.480 1.00 10.88 553 ILE B N 1
ATOM 9095 C CA . ILE B 1 553 ? 70.682 60.395 40.884 1.00 10.40 553 ILE B CA 1
ATOM 9096 C C . ILE B 1 553 ? 71.671 61.217 41.726 1.00 11.53 553 ILE B C 1
ATOM 9097 O O . ILE B 1 553 ? 72.885 61.104 41.531 1.00 11.68 553 ILE B O 1
ATOM 9102 N N . TYR B 1 554 ? 71.154 61.988 42.676 1.00 11.39 554 TYR B N 1
ATOM 9103 C CA . TYR B 1 554 ? 72.004 62.849 43.515 1.00 13.73 554 TYR B CA 1
ATOM 9104 C C . TYR B 1 554 ? 71.709 62.676 44.996 1.00 16.65 554 TYR B C 1
ATOM 9105 O O . TYR B 1 554 ? 70.589 62.311 45.381 1.00 17.29 554 TYR B O 1
ATOM 9114 N N . LYS B 1 555 ? 72.734 62.916 45.821 1.00 18.35 555 LYS B N 1
ATOM 9115 C CA . LYS B 1 555 ? 72.575 62.885 47.273 1.00 19.64 555 LYS B CA 1
ATOM 9116 C C . LYS B 1 555 ? 72.329 64.361 47.591 1.00 20.61 555 LYS B C 1
ATOM 9117 O O . LYS B 1 555 ? 73.053 65.233 47.109 1.00 19.81 555 LYS B O 1
ATOM 9123 N N . VAL B 1 556 ? 71.306 64.660 48.371 1.00 19.87 556 VAL B N 1
ATOM 9124 C CA . VAL B 1 556 ? 71.028 66.048 48.677 1.00 22.78 556 VAL B CA 1
ATOM 9125 C C . VAL B 1 556 ? 71.231 66.399 50.148 1.00 26.18 556 VAL B C 1
ATOM 9126 O O . VAL B 1 556 ? 71.385 65.511 50.994 1.00 26.85 556 VAL B O 1
ATOM 9130 N N . LYS B 1 557 ? 71.251 67.700 50.431 1.00 30.08 557 LYS B N 1
ATOM 9131 C CA . LYS B 1 557 ? 71.436 68.203 51.788 1.00 34.69 557 LYS B CA 1
ATOM 9132 C C . LYS B 1 557 ? 70.567 69.446 52.030 1.00 38.23 557 LYS B C 1
ATOM 9133 O O . LYS B 1 557 ? 70.662 70.049 53.131 1.00 38.63 557 LYS B O 1
#

CATH classification: 3.20.20.80 (+2 more: 3.90.400.10, 2.60.40.1180)

Sequence (1114 aa):
KPGAPWWKSSAVFYQVYPRSFKDTNGDGIGDFKGLTEKLDYLKKGLGIDAIWINPHYASPNTDNGYDISDYREVVMKEYGTMEDFDRLMMAELKKRGMRLMVDVVINHSSDQHEWFKSSRASKDNPYRDYYFWRDGKDGHEPNNYPSFFGGSAWEKDPVTGQYYLHYFGRQQPDLNWDTPKLREELYAMLRFWLDKGVSGMRFDTVATYSKTPGFPDLTPEQMMKNFAEAYTQGPNLHRYLQEMHEKVFDHYDAVTAGEIFFGAPLNQVPLFIDSRRKELDMAFTFFDLIRYDRALDRWHTTIPRTLADFRQTIDKVDAIAGEYGWNTFFLGNHDNPRAVSHFGDDRPQWREASAKALATVTLTQRRGTPFIFQGDELGMTNYPFKTLQDFDDIEVKGFFQDYVETGKATAEELLTNVALTSRDNARTPFQWDDSANAGFTTGKPWLKVNPNYTEINAAREIGDPKSVYSFYRNNLISIRHETPALSTGSYRDIDPSNADVYAYTRSQDGETYLVVVNFKAEPRSFTLPDGMHIAETLIESSSPAAPAAGAASLELQPWQSSGIYKVKKPGAPWWKSSAVFYQVYPRSFKDTNGDGIGDFKGLTEKLDYLKGLGIDAIWINPHYASPNTDNGYDISDYREVVMKEYGTMEDFDRLMMAELKKRGMMRLMVDVVINHSSDQHEWFKSSRASKDNPYRDYYFWRDGKDGHEPNNYPSFFGGSAWEKDPVTGQYYLHYFGRQQPDLNWDTPKLREELYAMLRFWLDKGVSGMRFDTVATYSKTPGFPDLTPEQMKNFAEAYTQGPNLHRYLQEMHEKVFDHYDAVTAGEIFFGAPLNQVPLFIDSRRKELDMAFTFFDLIRYDRALDRWHTIPRTLADFRQTIDKVDAIAGEYGWNTFFLGNHDNPRAVSHFGDDRPQWREASAKALATVTLTQRGTPFIFQGDELGMTNYPFKTLQDFDDIEVKGFFQDYVETGKATAEELLTNVALTSRDNARTPFQWDDSANAGFTTGKPWLKVNPNYTEEINAAREIGDPKSVYSFYRNLISSIRHETPALSTGSYRDIDPSNADVYAYTRSQDGETYLVVVNFKAEPRSFTLPDGMHIAETLIESSSPAAPAAGAASLELQPWQSGIYKVK

B-factor: mean 13.9, std 7.56, range [1.16, 49.75]

InterPro domains:
  IPR006047 Glycosyl hydrolase family 13, catalytic domain [PF00128] (41-506)
  IPR006047 Glycosyl hydrolase family 13, catalytic domain [SM00642] (41-445)
  IPR013780 Glycosyl hydrolase, all-beta [G3DSA:2.60.40.1180] (507-584)
  IPR017853 Glycoside hydrolase superfamily [SSF51445] (31-503)
  IPR032091 Maltogenic amylase-like, C-terminal [PF16657] (511-578)
  IPR045857 Oligo-1,6-glucosidase, domain 2 [G3DSA:3.90.400.10] (135-199)

Radius of gyration: 45.37 Å; Cα contacts (8 Å, |Δi|>4): 2564; chains: 2; bounding box: 110×107×93 Å

Foldseek 3Di:
DDDDDPQLQFAEAEAAQQFEFPDPFPQGGALVRVLVCVVVCVLLPHAEYEYEAFADAPPPPDRLAHQDLQWGHVRHHGVVSVLVSQVSCVVSNHAYEYEDRQQWHFCNHVLNVQLLQECPGPSVQQFDWAAAPPPGRVEQDAALLAGHQWDADVNYRTTTGHNYDPRTTGTQPVDPVSLVVSLVSVCSVVVSPHQEYEYEQLQQNADAPSPYYDPPVCVLQVLAVSSPHPCRLVSQQVSQVSHVVPHNHAYEYANPNHDLLCVCSQFQVVSRGHPEYDYCCQLCVQADSNQQAGHDDFVLSNVVSLVSNQVSCPPRGAYEDENDDLFWFQNCVRQNPCDPVTQFLQLLLVLLVQQQRAHHGYHYAQSLQSQGFADDDALVLDPHSSLVNCCNVQVVVPNDHRVVSCVRNSRTGSVRSRAHAQAAPDVQNNRRPYHHPHHHHPCSPPGHNVVQVVDCQGSSVSSSLSSVVSSVDVQSRNFDKDFPDSRDRFKTWIWGDDPPWIKIKIWGRAQAKDKFFADPPKFFQAWSDKHPDPDDDDGGDRMDIGHGGMITMTTID/DDDDPPQLLFAEAEAAQQFEFPDPFPQGGALVGVLVCPVVCVLLPHQEYEYEAFADAPPLPHRLAHQDLQWGHVRHPGVVSVLVSCVSCVVSNHAYEYEDRAQWHFCNHVLNVQLLQECDDPSVQQFDWAAAPPPGRVEQDAALLAGHQWDADVNYRTTTGHNYDPRTTGTQLVDPVSLVVSLVSVCSVVVSPHQAYEYEQLLQNADAPSPYYDPPVCVLQVLQVSSPHPCRLVSQQVSQVSHVVPHNHAYEYANPNHDLLCVCSQFQVVSRGHPEYDYCCQLCVQAHSNQQAGHDDFVLSNVVSLVSNQVSCPPRGFYEDEQDDLFWFQNCVQQAPCDVVTQFLQLLLVLLVQQQRAHHYYHYAQSLQSQGFADDDALVLDPHSSLVNCCNVQPVVPNDHRVVSCVRNSRTGSVRSRHHAQADPDVLNNRRPYHHPHHRHPCSNVGHNVVQVPDCLGSSVSSSLSSVVSSPDVQRRHFDKAFPDSRDRFKTWIWGDDPHWIKIKIWGRAQAKDKFFADPPKFFQAWSDKHPDPDDDDGRDRMDIDHGGMITMTTMD

Nearest PDB structures (foldseek):
  1zjb-assembly1_A  TM=1.002E+00  e=0.000E+00  Burkholderia ubonensis subsp. mesacidophila
  2pwe-assembly1_A  TM=1.001E+00  e=0.000E+00  Burkholderia ubonensis subsp. mesacidophila
  2pwf-assembly1_A  TM=1.001E+00  e=0.000E+00  Burkholderia ubonensis subsp. mesacidophila
  4go8-assembly1_A  TM=1.001E+00  e=0.000E+00  Burkholderia ubonensis subsp. mesacidophila
  4h8h-assembly2_B  TM=1.000E+00  e=0.000E+00  Rhizobium sp. MX-45